Protein AF-A0A950X8B6-F1 (afdb_monomer_lite)

pLDDT: mean 75.13, std 20.41, range [23.38, 95.38]

Foldseek 3Di:
DVVPWDQQQDDPVQWDQDPVRDIDGHDSPCRPDPPPQDPPPDPPRLLQFALCVLVSHDDDQLRSLLSVLQRVLCVLQVDRFQDDPDSVSSSVCNQQNFGAQSCVRPVVADSQLSLLSLQSSARDSVLHDPHPVRSVVSNVCRVVPHDDPVPPCVVVVVLLVVLVVCVVVVNLVVSLVSLSVCSNSSDDDVSSVVSPVVSVVSVLVVLLVVLQVVLVVCVVVVVLVSSLVSLVVNCVSPVPPPVSVVVNVVSLVVVLVVLLVVLLVVLVVCVVVLVLPSSLVSLVVNCVSPVPPPSSVVSNVVSVVLLVVLVVLVVLLVVLQVVLVVCVVLLVLVSSLVSLVVSVVSCVVNVSSDDVVVVVVSVVVNVVSVVVVVVVVVLLVVLVVCLVVVVLVVNLVSLVVVCVVRVPPVSSVVSNVSSVVVVVVVLVVVVVVLVVVLVPDLDLVVSLVSLVVVCVVPVPDVVSVVSNVVSVVLVVVLVVLVVQLVVCVVVLVLVVNLVSLVVSCVSRVPPPCSVVSNVVSVVSVVVVVVVVVLVVLLVVLVVCVVVLVLVVSLVSLVVSCVSVPPDPSSVVSNVSSVVSVVLLVVLVVLQVVLVVCVVVVVLVSSLVSLVVSCVSPVPPPVSLVVNLVSLLVVLVVCVVVLNLVVSVVSLVVSVVSPVPDPSSVVSVVSSVVSVVVVLLVVLLVVLVVCVVVVNLVVSLVSLVVSCVVVPPDPSSVVVNVVSVVPPDPPDPDDDDDDDDDDDDDDDDDDDDDDDDDDDDDDDDDDDDDDDDDDDDDDDDDDDDDDDDYDDDDDDDDDDDDDDDDDDDDDDDDDDDDDDDDDDDDDDDDDDDDDDDDDDCDDDDDDDDDDDDDDDDDDDDDDDDDDDDDDDDDDDDDDDDDDDDDDDDDDDDDAQWDWAAAAEPVPPWWKDKQNHTDPDRTDTDRQVFFIWIWTDDQQWDTDTDGRHGGDNNHHYYYTAGFFEWEKEFECPCWWFKDKQNHTPDTRHRGIDGTDTHGLPQDKIWIWIADPVGTQAIWIWTRHRNDWIGTDQGPDAQKKKKKAIAQKIWIAHPAPFKWKDFVPGDTDTADSNTDIDGRVPPDQQAGWIWMGPPPDIDTDGDHYDRHIYMYMYGDDDPD

Secondary structure (DSSP, 8-state):
-TTS---S---GGGEEEPTTS-EEE---TTTT-S----TTS-TTGGGG--HHHHTTPPP-HHHHHHHHHHHHHHHHHSS-TT--SSHHHHHHHHHH--PPPHHHH-TTS-HHHHHHHHHHT-SSGGGS-SSHHHHHHHHHHHHTT---GGG-GGGTHHHHHHHHHHHTTT-HHHHHHHHHHHHHTT---HHHHHHHHHHHHHHHHHHHHHHHHHHHHHHHTT-HHHHHHHHHHHHHH-TT-HHHHHHHHHHHHHHHHHHHHHHHHHHHHHHHTT-HHHHHHHHHHHHHH-TT-HHHHHHHHHHHHHHHHHHHHHHHHHHHHHHHHHHHHTT-HHHHHHHHHHHHHHHHH-GGGS-HHHHHHHHHHHHHHHHHHHHHHHHHHHHHHHHHTT-HHHHHHHHHHHHHH-TT-HHHHHHHHHHHHHHHHHHHHHHHHHHHHHHH---HHHHHHHHHHHHHH-TT-HHHHHHHHHHHHHHHHHHHHHHHHHHHHHTT-HHHHHHHHHHHHHH-TTSTTHHHHHHHHHHHHHHHHHHHHHHHHHHHHHHHHHTT-HHHHHHHHHHHHHHSTT-HHHHHHHHHHHHHHHHHHHHHHHHHHHHHHHHTT-HHHHHHHHHHHHHH-TT-HHHHHHHHHHHHHHHHHHHTTT-HHHHHHHHHHHHTT-TT-HHHHHHHHHHHHHHHHHHHHHHHHHHHHHHHTT-HHHHHHHHHHHHHHSTT-HHHHHHHHHHHTTS--TT--------------------------------------------------------------------------------------------------------------S-------------------------------------------------PPP-EEEEEEEEESTTPEEEETTEEE--SEEEEETT--EEEEEE-TTB--EEEEEEPP-TT-EEEEPPBPPEEEEEEES-SEEEEEETTEEEEEEETTEEEEEEE---S-EEEEEEE-SSSEEEEEEEE--TTS--EEPPP-STTEEEEEEETTEEEEEESSSSEEEE-TTS--EEE-TT-EEEE-TTS-TTT-EEEEE-SS-EEEEE---SSS-EEEEEES----

Sequence (1117 aa):
HRHGLIHRDLKPSNIFVMEDDTAKIIDFGLVHSPDAHSITGYKGTWQYMAPEQTEGKEPTPESDIYAVGVVTYEGLTGRKPFARKTVEATIEAIRNYIPPSISEINPKVSQLLSKVIHKAMAKQSAHRYGSAKEFAETLQKACRNEPIERFEAAKILPRIERARKAFTRDDCAFASEILTEIEAEGNVDPEITLLRAQIEEAVKQKRIRQLFEAAQTRLEQDEIPLALDKLREILTLDPENAEALAMRKRFEEQRNKEQISQWMKLARQHVELHDFQEARQALKEVLNIRYDDSAAMQLLSEIDVQEKEAAKARADKEQLYGSALKAYQGGEISTALSKLEKILEVARRTPGATVPERDAVYQSFYNRVRSERDSIDNTYEDGRRFLNDKDFRKALEICNEMLARYPNIAQFQALKLKVEQAERQELSAYIAEVARSVDAEPDLDRRVNILEEACKRYPNEGQFQQSQRLAREQRDLVHSILAKARQYEEQTQFADAIGQWKILRNIHPQYLGIDYEIGQLEKRREQQSAEEKKARVVEQVDRSIENGAFAKAVELVQDALAEFPQDPELVVLERIARQGQERAREGDRLFEDARKARSEGRFDAATELLRDALKLDERNSGIRNALISLLVERAHSLLDAEDWRGSEPLAESAAQLDEHHPAVKRLRILIADAKRRDGITQCVADARQLQLSGNVRAALDRLGDGLSHYPGDTRLLQFQASLHNSLDPSKQQKQEAAVEPLVVRSQPNKGLRVEDAPHIDAAPSEGLTALFNRSACGGDSLVESRIAQSLVSAKPSEDNSEPPSIRDAKSSKSSDSPGFAVQIAGSAKTVKTAVRDPLRKALKKLRAEVLLQPRRTGVLLSGIALVVLLLAIGMSVTHRAPGNRQVETSSPAAFEANIPITVSPADATLTVNGIVRSERSLSLDLKKTYDVSVSRVGYEGLKRDGLAPDRNGWQFILNPEPLHLQVLTGERSGKILLDGQEIWNLQQGDLTAYALPADGNHHTLTARNQTGDLFRLDFQALPGMSPQVAPLATENLIVTTTLGDQASILSGSSPSYFNLPGQKAIEIARTGTALNLTGADPEQTMLVVSNGKHHHSIAVLHGNAPTLFVSLNANPN

Radius of gyration: 93.48 Å; chains: 1; bounding box: 227×106×236 Å

Structure (mmCIF, N/CA/C/O backbone):
data_AF-A0A950X8B6-F1
#
_entry.id   AF-A0A950X8B6-F1
#
loop_
_atom_site.group_PDB
_atom_site.id
_atom_site.type_symbol
_atom_site.label_atom_id
_atom_site.label_alt_id
_atom_site.label_comp_id
_atom_site.label_asym_id
_atom_site.label_entity_id
_atom_site.label_seq_id
_atom_site.pdbx_PDB_ins_code
_atom_site.Cartn_x
_atom_site.Cartn_y
_atom_site.Cartn_z
_atom_site.occupancy
_atom_site.B_iso_or_equiv
_atom_site.auth_seq_id
_atom_site.auth_comp_id
_atom_site.auth_asym_id
_atom_site.auth_atom_id
_atom_site.pdbx_PDB_model_num
ATOM 1 N N . HIS A 1 1 ? 21.532 -14.410 -93.796 1.00 87.81 1 HIS A N 1
ATOM 2 C CA . HIS A 1 1 ? 21.447 -13.162 -94.592 1.00 87.81 1 HIS A CA 1
ATOM 3 C C . HIS A 1 1 ? 21.300 -13.376 -96.096 1.00 87.81 1 HIS A C 1
ATOM 5 O O . HIS A 1 1 ? 20.234 -13.062 -96.592 1.00 87.81 1 HIS A O 1
ATOM 11 N N . ARG A 1 2 ? 22.288 -13.905 -96.852 1.00 87.94 2 ARG A N 1
ATOM 12 C CA . ARG A 1 2 ? 22.191 -13.978 -98.341 1.00 87.94 2 ARG A CA 1
ATOM 13 C C . ARG A 1 2 ? 20.936 -14.689 -98.884 1.00 87.94 2 ARG A C 1
ATOM 15 O O . ARG A 1 2 ? 20.447 -14.305 -99.934 1.00 87.94 2 ARG A O 1
ATOM 22 N N . HIS A 1 3 ? 20.408 -15.681 -98.165 1.00 86.06 3 HIS A N 1
ATOM 23 C CA . HIS A 1 3 ? 19.153 -16.375 -98.492 1.00 86.06 3 HIS A CA 1
ATOM 24 C C . HIS A 1 3 ? 17.903 -15.699 -97.878 1.00 86.06 3 HIS A C 1
ATOM 26 O O . HIS A 1 3 ? 16.954 -16.381 -97.516 1.00 86.06 3 HIS A O 1
ATOM 32 N N . GLY A 1 4 ? 17.929 -14.385 -97.631 1.00 83.25 4 GLY A N 1
ATOM 33 C CA . GLY A 1 4 ? 16.873 -13.626 -96.936 1.00 83.25 4 GLY A CA 1
ATOM 34 C C . GLY A 1 4 ? 16.805 -13.832 -95.412 1.00 83.25 4 GLY A C 1
ATOM 35 O O . GLY A 1 4 ? 16.427 -12.919 -94.689 1.00 83.25 4 GLY A O 1
ATOM 36 N N . LEU A 1 5 ? 17.217 -14.998 -94.904 1.00 84.62 5 LEU A N 1
ATOM 37 C CA . LEU A 1 5 ? 17.026 -15.385 -93.497 1.00 84.62 5 LEU A CA 1
ATOM 38 C C . LEU A 1 5 ? 17.881 -14.564 -92.505 1.00 84.62 5 LEU A C 1
ATOM 40 O O . LEU A 1 5 ? 19.064 -14.314 -92.768 1.00 84.62 5 LEU A O 1
ATOM 44 N N . ILE A 1 6 ? 17.301 -14.228 -91.347 1.00 84.88 6 ILE A N 1
ATOM 45 C CA . ILE A 1 6 ? 17.891 -13.501 -90.201 1.00 84.88 6 ILE A CA 1
ATOM 46 C C . ILE A 1 6 ? 17.659 -14.359 -88.948 1.00 84.88 6 ILE A C 1
ATOM 48 O O . ILE A 1 6 ? 16.561 -14.889 -88.790 1.00 84.88 6 ILE A O 1
ATOM 52 N N . HIS A 1 7 ? 18.667 -14.535 -88.090 1.00 87.06 7 HIS A N 1
ATOM 53 C CA . HIS A 1 7 ? 18.637 -15.497 -86.974 1.00 87.06 7 HIS A CA 1
ATOM 54 C C . HIS A 1 7 ? 17.829 -14.989 -85.767 1.00 87.06 7 HIS A C 1
ATOM 56 O O . HIS A 1 7 ? 17.048 -15.747 -85.195 1.00 87.06 7 HIS A O 1
ATOM 62 N N . ARG A 1 8 ? 17.923 -13.688 -85.457 1.00 84.75 8 ARG A N 1
ATOM 63 C CA . ARG A 1 8 ? 17.154 -12.947 -84.429 1.00 84.75 8 ARG A CA 1
ATOM 64 C C . ARG A 1 8 ? 17.504 -13.267 -82.965 1.00 84.75 8 ARG A C 1
ATOM 66 O O . ARG A 1 8 ? 17.266 -12.406 -82.118 1.00 84.75 8 ARG A O 1
ATOM 73 N N . ASP A 1 9 ? 18.078 -14.436 -82.668 1.00 85.00 9 ASP A N 1
ATOM 74 C CA . ASP A 1 9 ? 18.475 -14.887 -81.319 1.00 85.00 9 ASP A CA 1
ATOM 75 C C . ASP A 1 9 ? 19.862 -15.570 -81.339 1.00 85.00 9 ASP A C 1
ATOM 77 O O . ASP A 1 9 ? 20.021 -16.773 -81.095 1.00 85.00 9 ASP A O 1
ATOM 81 N N . LEU A 1 10 ? 20.892 -14.779 -81.661 1.00 88.94 10 LEU A N 1
ATOM 82 C CA . LEU A 1 10 ? 22.294 -15.190 -81.561 1.00 88.94 10 LEU A CA 1
ATOM 83 C C . LEU A 1 10 ? 22.828 -14.917 -80.150 1.00 88.94 10 LEU A C 1
ATOM 85 O O . LEU A 1 10 ? 22.855 -13.784 -79.675 1.00 88.94 10 LEU A O 1
ATOM 89 N N . LYS A 1 11 ? 23.275 -15.981 -79.484 1.00 88.81 11 LYS A N 1
ATOM 90 C CA . LYS A 1 11 ? 23.766 -15.994 -78.098 1.00 88.81 11 LYS A CA 1
ATOM 91 C C . LYS A 1 11 ? 24.694 -17.200 -77.890 1.00 88.81 11 LYS A C 1
ATOM 93 O O . LYS A 1 11 ? 24.647 -18.120 -78.709 1.00 88.81 11 LYS A O 1
ATOM 98 N N . PRO A 1 12 ? 25.492 -17.271 -76.807 1.00 90.38 12 PRO A N 1
ATOM 99 C CA . PRO A 1 12 ? 26.496 -18.327 -76.645 1.00 90.38 12 PRO A CA 1
ATOM 100 C C . PRO A 1 12 ? 25.924 -19.754 -76.637 1.00 90.38 12 PRO A C 1
ATOM 102 O O . PRO A 1 12 ? 26.554 -20.657 -77.170 1.00 90.38 12 PRO A O 1
ATOM 105 N N . SER A 1 13 ? 24.704 -19.971 -76.124 1.00 87.94 13 SER A N 1
ATOM 106 C CA . SER A 1 13 ? 24.044 -21.292 -76.161 1.00 87.94 13 SER A CA 1
ATOM 107 C C . SER A 1 13 ? 23.678 -21.774 -77.570 1.00 87.94 13 SER A C 1
ATOM 109 O O . SER A 1 13 ? 23.413 -22.957 -77.756 1.00 87.94 13 SER A O 1
ATOM 111 N N . ASN A 1 14 ? 23.643 -20.863 -78.546 1.00 90.06 14 ASN A N 1
ATOM 112 C CA . ASN A 1 14 ? 23.231 -21.129 -79.923 1.00 90.06 14 ASN A CA 1
ATOM 113 C C . ASN A 1 14 ? 24.450 -21.231 -80.866 1.00 90.06 14 ASN A C 1
ATOM 115 O O . ASN A 1 14 ? 24.298 -21.239 -82.088 1.00 90.06 14 ASN A O 1
ATOM 119 N N . ILE A 1 15 ? 25.665 -21.307 -80.305 1.00 91.38 15 ILE A N 1
ATOM 120 C CA . ILE A 1 15 ? 26.932 -21.450 -81.027 1.00 91.38 15 ILE A CA 1
ATOM 121 C C . ILE A 1 15 ? 27.705 -22.613 -80.400 1.00 91.38 15 ILE A C 1
ATOM 123 O O . ILE A 1 15 ? 28.206 -22.510 -79.285 1.00 91.38 15 ILE A O 1
ATOM 127 N N . PHE A 1 16 ? 27.806 -23.730 -81.116 1.00 90.88 16 PHE A N 1
ATOM 128 C CA . PHE A 1 16 ? 28.593 -24.884 -80.687 1.00 90.88 16 PHE A CA 1
ATOM 129 C C . PHE A 1 16 ? 30.024 -24.753 -81.207 1.00 90.88 16 PHE A C 1
ATOM 131 O O . PHE A 1 16 ? 30.225 -24.549 -82.404 1.00 90.88 16 PHE A O 1
ATOM 138 N N . VAL A 1 17 ? 31.009 -24.896 -80.320 1.00 90.75 17 VAL A N 1
ATOM 139 C CA . VAL A 1 17 ? 32.417 -25.088 -80.695 1.00 90.75 17 VAL A CA 1
ATOM 140 C C . VAL A 1 17 ? 32.670 -26.589 -80.780 1.00 90.75 17 VAL A C 1
ATOM 142 O O . VAL A 1 17 ? 32.332 -27.331 -79.859 1.00 90.75 17 VAL A O 1
ATOM 145 N N . MET A 1 18 ? 33.200 -27.031 -81.913 1.00 92.38 18 MET A N 1
ATOM 146 C CA . MET A 1 18 ? 33.511 -28.430 -82.199 1.00 92.38 18 MET A CA 1
ATOM 147 C C . MET A 1 18 ? 34.938 -28.791 -81.750 1.00 92.38 18 MET A C 1
ATOM 149 O O . MET A 1 18 ? 35.744 -27.913 -81.464 1.00 92.38 18 MET A O 1
ATOM 153 N N . GLU A 1 19 ? 35.278 -30.083 -81.758 1.00 90.38 19 GLU A N 1
ATOM 154 C CA . GLU A 1 19 ? 36.629 -30.586 -81.427 1.00 90.38 19 GLU A CA 1
ATOM 155 C C . GLU A 1 19 ? 37.735 -30.111 -82.398 1.00 90.38 19 GLU A C 1
ATOM 157 O O . GLU A 1 19 ? 38.916 -30.218 -82.080 1.00 90.38 19 GLU A O 1
ATOM 162 N N . ASP A 1 20 ? 37.365 -29.577 -83.568 1.00 90.50 20 ASP A N 1
ATOM 163 C CA . ASP A 1 20 ? 38.257 -28.971 -84.570 1.00 90.50 20 ASP A CA 1
ATOM 164 C C . ASP A 1 20 ? 38.306 -27.427 -84.486 1.00 90.50 20 ASP A C 1
ATOM 166 O O . ASP A 1 20 ? 38.641 -26.760 -85.465 1.00 90.50 20 ASP A O 1
ATOM 170 N N . ASP A 1 21 ? 37.904 -26.858 -83.341 1.00 85.88 21 ASP A N 1
ATOM 171 C CA . ASP A 1 21 ? 37.688 -25.424 -83.087 1.00 85.88 21 ASP A CA 1
ATOM 172 C C . ASP A 1 21 ? 36.679 -24.735 -84.043 1.00 85.88 21 ASP A C 1
ATOM 174 O O . ASP A 1 21 ? 36.490 -23.514 -83.987 1.00 85.88 21 ASP A O 1
ATOM 178 N N . THR A 1 22 ? 35.959 -25.472 -84.907 1.00 89.25 22 THR A N 1
ATOM 179 C CA . THR A 1 22 ? 34.958 -24.851 -85.792 1.00 89.25 22 THR A CA 1
ATOM 180 C C . THR A 1 22 ? 33.700 -24.452 -85.023 1.00 89.25 22 THR A C 1
ATOM 182 O O . THR A 1 22 ? 33.089 -25.252 -84.314 1.00 89.25 22 THR A O 1
ATOM 185 N N . ALA A 1 23 ? 33.256 -23.207 -85.208 1.00 89.81 23 ALA A N 1
ATOM 186 C CA . ALA A 1 23 ? 31.999 -22.717 -84.653 1.00 89.81 23 ALA A CA 1
ATOM 187 C C . ALA A 1 23 ? 30.814 -23.051 -85.579 1.00 89.81 23 ALA A C 1
ATOM 189 O O . ALA A 1 23 ? 30.802 -22.669 -86.753 1.00 89.81 23 ALA A O 1
ATOM 190 N N . LYS A 1 24 ? 29.787 -23.725 -85.049 1.00 90.44 24 LYS A N 1
ATOM 191 C CA . LYS A 1 24 ? 28.525 -24.023 -85.744 1.00 90.44 24 LYS A CA 1
ATOM 192 C C . LYS A 1 24 ? 27.361 -23.304 -85.060 1.00 90.44 24 LYS A C 1
ATOM 194 O O . LYS A 1 24 ? 27.104 -23.510 -83.878 1.00 90.44 24 LYS A O 1
ATOM 199 N N . ILE A 1 25 ? 26.646 -22.470 -85.814 1.00 90.56 25 ILE A N 1
ATOM 200 C CA . ILE A 1 25 ? 25.430 -21.789 -85.343 1.00 90.56 25 ILE A CA 1
ATOM 201 C C . ILE A 1 25 ? 24.250 -22.765 -85.425 1.00 90.56 25 ILE A C 1
ATOM 203 O O . ILE A 1 25 ? 24.055 -23.410 -86.457 1.00 90.56 25 ILE A O 1
ATOM 207 N N . ILE A 1 26 ? 23.463 -22.844 -84.354 1.00 85.06 26 ILE A N 1
ATOM 208 C CA . ILE A 1 26 ? 22.276 -23.700 -84.230 1.00 85.06 26 ILE A CA 1
ATOM 209 C C . ILE A 1 26 ? 21.023 -22.875 -83.884 1.00 85.06 26 ILE A C 1
ATOM 211 O O . ILE A 1 26 ? 21.098 -21.660 -83.714 1.00 85.06 26 ILE A O 1
ATOM 215 N N . ASP A 1 27 ? 19.873 -23.549 -83.808 1.00 78.88 27 ASP A N 1
ATOM 216 C CA . ASP A 1 27 ? 18.554 -22.987 -83.474 1.00 78.88 27 ASP A CA 1
ATOM 217 C C . ASP A 1 27 ? 18.125 -21.769 -84.316 1.00 78.88 27 ASP A C 1
ATOM 219 O O . ASP A 1 27 ? 18.031 -20.635 -83.857 1.00 78.88 27 ASP A O 1
ATOM 223 N N . PHE A 1 28 ? 17.796 -22.035 -85.580 1.00 76.44 28 PHE A N 1
ATOM 224 C CA . PHE A 1 28 ? 17.127 -21.083 -86.473 1.00 76.44 28 PHE A CA 1
ATOM 225 C C . PHE A 1 28 ? 15.595 -21.012 -86.231 1.00 76.44 28 PHE A C 1
ATOM 227 O O . PHE A 1 28 ? 14.844 -20.630 -87.132 1.00 76.44 28 PHE A O 1
ATOM 234 N N . GLY A 1 29 ? 15.095 -21.394 -85.046 1.00 61.25 29 GLY A N 1
ATOM 235 C CA . GLY A 1 29 ? 13.660 -21.552 -84.771 1.00 61.25 29 GLY A CA 1
ATOM 236 C C . GLY A 1 29 ? 12.817 -20.278 -84.934 1.00 61.25 29 GLY A C 1
ATOM 237 O O . GLY A 1 29 ? 11.639 -20.356 -85.276 1.00 61.25 29 GLY A O 1
ATOM 238 N N . LEU A 1 30 ? 13.416 -19.095 -84.764 1.00 61.50 30 LEU A N 1
ATOM 239 C CA . LEU A 1 30 ? 12.721 -17.801 -84.844 1.00 61.50 30 LEU A CA 1
ATOM 240 C C . LEU A 1 30 ? 12.688 -17.176 -86.251 1.00 61.50 30 LEU A C 1
ATOM 242 O O . LEU A 1 30 ? 12.050 -16.137 -86.437 1.00 61.50 30 LEU A O 1
ATOM 246 N N . VAL A 1 31 ? 13.318 -17.801 -87.253 1.00 58.09 31 VAL A N 1
ATOM 247 C CA . VAL A 1 31 ? 13.440 -17.261 -88.625 1.00 58.09 31 VAL A CA 1
ATOM 248 C C . VAL A 1 31 ? 12.084 -17.066 -89.320 1.00 58.09 31 VAL A C 1
ATOM 250 O O . VAL A 1 31 ? 11.928 -16.122 -90.089 1.00 58.09 31 VAL A O 1
ATOM 253 N N . HIS A 1 32 ? 11.109 -17.945 -89.063 1.00 45.25 32 HIS A N 1
ATOM 254 C CA . HIS A 1 32 ? 9.847 -18.018 -89.821 1.00 45.25 32 HIS A CA 1
ATOM 255 C C . HIS A 1 32 ? 8.611 -17.481 -89.076 1.00 45.25 32 HIS A C 1
ATOM 257 O O . HIS A 1 32 ? 7.508 -17.555 -89.610 1.00 45.25 32 HIS A O 1
ATOM 263 N N . SER A 1 33 ? 8.762 -16.948 -87.858 1.00 48.41 33 SER A N 1
ATOM 264 C CA . SER A 1 33 ? 7.624 -16.430 -87.083 1.00 48.41 33 SER A CA 1
ATOM 265 C C . SER A 1 33 ? 7.386 -14.935 -87.362 1.00 48.41 33 SER A C 1
ATOM 267 O O . SER A 1 33 ? 8.323 -14.151 -87.166 1.00 48.41 33 SER A O 1
ATOM 269 N N . PRO A 1 34 ? 6.187 -14.511 -87.811 1.00 46.41 34 PRO A N 1
ATOM 270 C CA . PRO A 1 34 ? 5.855 -13.095 -87.975 1.00 46.41 34 PRO A CA 1
ATOM 271 C C . PRO A 1 34 ? 5.455 -12.423 -86.647 1.00 46.41 34 PRO A C 1
ATOM 273 O O . PRO A 1 34 ? 5.842 -11.287 -86.404 1.00 46.41 34 PRO A O 1
ATOM 276 N N . ASP A 1 35 ? 4.767 -13.128 -85.743 1.00 47.84 35 ASP A N 1
ATOM 277 C CA . ASP A 1 35 ? 4.121 -12.543 -84.552 1.00 47.84 35 ASP A CA 1
ATOM 278 C C . ASP A 1 35 ? 5.024 -12.449 -83.299 1.00 47.84 35 ASP A C 1
ATOM 280 O O . ASP A 1 35 ? 4.551 -12.432 -82.161 1.00 47.84 35 ASP A O 1
ATOM 284 N N . ALA A 1 36 ? 6.348 -12.385 -83.465 1.00 48.16 36 ALA A N 1
ATOM 285 C CA . ALA A 1 36 ? 7.327 -12.480 -82.368 1.00 48.16 36 ALA A CA 1
ATOM 286 C C . ALA A 1 36 ? 7.461 -11.212 -81.479 1.00 48.16 36 ALA A C 1
ATOM 288 O O . ALA A 1 36 ? 8.486 -11.009 -80.829 1.00 48.16 36 ALA A O 1
ATOM 289 N N . HIS A 1 37 ? 6.442 -10.348 -81.422 1.00 47.81 37 HIS A N 1
ATOM 290 C CA . HIS A 1 37 ? 6.496 -9.037 -80.754 1.00 47.81 37 HIS A CA 1
ATOM 291 C C . HIS A 1 37 ? 6.325 -9.069 -79.215 1.00 47.81 37 HIS A C 1
ATOM 293 O O . HIS A 1 37 ? 6.408 -8.026 -78.562 1.00 47.81 37 HIS A O 1
ATOM 299 N N . SER A 1 38 ? 6.084 -10.228 -78.590 1.00 47.94 38 SER A N 1
ATOM 300 C CA . SER A 1 38 ? 5.832 -10.309 -77.142 1.00 47.94 38 SER A CA 1
ATOM 301 C C . SER A 1 38 ? 7.116 -10.244 -76.295 1.00 47.94 38 SER A C 1
ATOM 303 O O . SER A 1 38 ? 7.723 -11.269 -75.968 1.00 47.94 38 SER A O 1
ATOM 305 N N . ILE A 1 39 ? 7.469 -9.041 -75.829 1.00 52.75 39 ILE A N 1
ATOM 306 C CA . ILE A 1 39 ? 8.577 -8.787 -74.877 1.00 52.75 39 ILE A CA 1
ATOM 307 C C . ILE A 1 39 ? 8.359 -9.497 -73.510 1.00 52.75 39 ILE A C 1
ATOM 309 O O . ILE A 1 39 ? 9.255 -9.594 -72.680 1.00 52.75 39 ILE A O 1
ATOM 313 N N . THR A 1 40 ? 7.189 -10.081 -73.258 1.00 45.47 40 THR A N 1
ATOM 314 C CA . THR A 1 40 ? 6.858 -10.779 -72.004 1.00 45.47 40 THR A CA 1
ATOM 315 C C . THR A 1 40 ? 7.343 -12.236 -71.911 1.00 45.47 40 THR A C 1
ATOM 317 O O . THR A 1 40 ? 7.294 -12.804 -70.821 1.00 45.47 40 THR A O 1
ATOM 320 N N . GLY A 1 41 ? 7.807 -12.860 -73.004 1.00 45.78 41 GLY A N 1
ATOM 321 C CA . GLY A 1 41 ? 8.092 -14.309 -73.041 1.00 45.78 41 GLY A CA 1
ATOM 322 C C . GLY A 1 41 ? 9.540 -14.750 -72.759 1.00 45.78 41 GLY A C 1
ATOM 323 O O . GLY A 1 41 ? 9.768 -15.797 -72.152 1.00 45.78 41 GLY A O 1
ATOM 324 N N . TYR A 1 42 ? 10.544 -13.983 -73.195 1.00 54.00 42 TYR A N 1
ATOM 325 C CA . TYR A 1 42 ? 11.913 -14.497 -73.377 1.00 54.00 42 TYR A CA 1
ATOM 326 C C . TYR A 1 42 ? 12.813 -14.380 -72.131 1.00 54.00 42 TYR A C 1
ATOM 328 O O . TYR A 1 42 ? 13.729 -13.558 -72.080 1.00 54.00 42 TYR A O 1
ATOM 336 N N . LYS A 1 43 ? 12.616 -15.237 -71.118 1.00 48.12 43 LYS A N 1
ATOM 337 C CA . LYS A 1 43 ? 13.539 -15.335 -69.964 1.00 48.12 43 LYS A CA 1
ATOM 338 C C . LYS A 1 43 ? 14.986 -15.634 -70.408 1.00 48.12 43 LYS A C 1
ATOM 340 O O . LYS A 1 43 ? 15.344 -16.780 -70.647 1.00 48.12 43 LYS A O 1
ATOM 345 N N . GLY A 1 44 ? 15.829 -14.598 -70.439 1.00 56.44 44 GLY A N 1
ATOM 346 C CA . GLY A 1 44 ? 17.290 -14.694 -70.578 1.00 56.44 44 GLY A CA 1
ATOM 347 C C . GLY A 1 44 ? 17.880 -14.132 -71.877 1.00 56.44 44 GLY A C 1
ATOM 348 O O . GLY A 1 44 ? 19.013 -13.657 -71.845 1.00 56.44 44 GLY A O 1
ATOM 349 N N . THR A 1 45 ? 17.132 -14.103 -72.988 1.00 64.81 45 THR A N 1
ATOM 350 C CA . THR A 1 45 ? 17.668 -13.676 -74.303 1.00 64.81 45 THR A CA 1
ATOM 351 C C . THR A 1 45 ? 18.037 -12.185 -74.361 1.00 64.81 45 THR A C 1
ATOM 353 O O . THR A 1 45 ? 18.970 -11.827 -75.076 1.00 64.81 45 THR A O 1
ATOM 356 N N . TRP A 1 46 ? 17.371 -11.321 -73.577 1.00 79.62 46 TRP A N 1
ATOM 357 C CA . TRP A 1 46 ? 17.504 -9.850 -73.627 1.00 79.62 46 TRP A CA 1
ATOM 358 C C . TRP A 1 46 ? 18.942 -9.340 -73.752 1.00 79.62 46 TRP A C 1
ATOM 360 O O . TRP A 1 46 ? 19.193 -8.409 -74.501 1.00 79.62 46 TRP A O 1
ATOM 370 N N . GLN A 1 47 ? 19.884 -9.968 -73.044 1.00 85.19 47 GLN A N 1
ATOM 371 C CA . GLN A 1 47 ? 21.276 -9.523 -72.903 1.00 85.19 47 GLN A CA 1
ATOM 372 C C . GLN A 1 47 ? 22.066 -9.459 -74.225 1.00 85.19 47 GLN A C 1
ATOM 374 O O . GLN A 1 47 ? 23.109 -8.809 -74.245 1.00 85.19 47 GLN A O 1
ATOM 379 N N . TYR A 1 48 ? 21.573 -10.095 -75.296 1.00 89.94 48 TYR A N 1
ATOM 380 C CA . TYR A 1 48 ? 22.184 -10.117 -76.634 1.00 89.94 48 TYR A CA 1
ATOM 381 C C . TYR A 1 48 ? 21.341 -9.402 -77.705 1.00 89.94 48 TYR A C 1
ATOM 383 O O . TYR A 1 48 ? 21.789 -9.275 -78.842 1.00 89.94 48 TYR A O 1
ATOM 391 N N . MET A 1 49 ? 20.135 -8.934 -77.361 1.00 89.44 49 MET A N 1
ATOM 392 C CA . MET A 1 49 ? 19.245 -8.258 -78.307 1.00 89.44 49 MET A CA 1
ATOM 393 C C . MET A 1 49 ? 19.782 -6.883 -78.702 1.00 89.44 49 MET A C 1
ATOM 395 O O . MET A 1 49 ? 20.257 -6.123 -77.858 1.00 89.44 49 MET A O 1
ATOM 399 N N . ALA A 1 50 ? 19.633 -6.536 -79.978 1.00 90.56 50 ALA A N 1
ATOM 400 C CA . ALA A 1 50 ? 19.937 -5.203 -80.474 1.00 90.56 50 ALA A CA 1
ATOM 401 C C . ALA A 1 50 ? 18.906 -4.160 -79.980 1.00 90.56 50 ALA A C 1
ATOM 403 O O . ALA A 1 50 ? 17.744 -4.517 -79.751 1.00 90.56 50 ALA A O 1
ATOM 404 N N . PRO A 1 51 ? 19.278 -2.871 -79.832 1.00 91.12 51 PRO A N 1
ATOM 405 C CA . PRO A 1 51 ? 18.392 -1.819 -79.327 1.00 91.12 51 PRO A CA 1
ATOM 406 C C . PRO A 1 51 ? 17.040 -1.764 -80.036 1.00 91.12 51 PRO A C 1
ATOM 408 O O . PRO A 1 51 ? 16.007 -1.733 -79.369 1.00 91.12 51 PRO A O 1
ATOM 411 N N . GLU A 1 52 ? 17.031 -1.874 -81.365 1.00 88.56 52 GLU A N 1
ATOM 412 C CA . GLU A 1 52 ? 15.819 -1.879 -82.182 1.00 88.56 52 GLU A CA 1
ATOM 413 C C . GLU A 1 5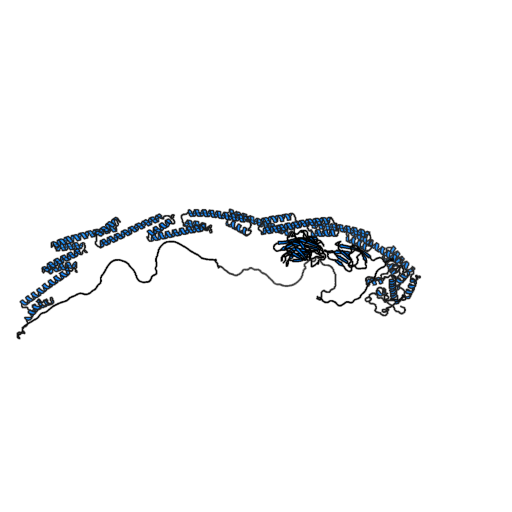2 ? 14.872 -3.048 -81.849 1.00 88.56 52 GLU A C 1
ATOM 415 O O . GLU A 1 52 ? 13.656 -2.857 -81.823 1.00 88.56 52 GLU A O 1
ATOM 420 N N . GLN A 1 53 ? 15.404 -4.220 -81.477 1.00 86.12 53 GLN A N 1
ATOM 421 C CA . GLN A 1 53 ? 14.601 -5.357 -81.012 1.00 86.12 53 GLN A CA 1
ATOM 422 C C . GLN A 1 53 ? 13.976 -5.060 -79.640 1.00 86.12 53 GLN A C 1
ATOM 424 O O . GLN A 1 53 ? 12.813 -5.386 -79.406 1.00 86.12 53 GLN A O 1
ATOM 429 N N . THR A 1 54 ? 14.701 -4.376 -78.742 1.00 85.69 54 THR A N 1
ATOM 430 C CA . THR A 1 54 ? 14.141 -3.926 -77.449 1.00 85.69 54 THR A CA 1
ATOM 431 C C . THR A 1 54 ? 13.080 -2.834 -77.602 1.00 85.69 54 THR A C 1
ATOM 433 O O . THR A 1 54 ? 12.302 -2.596 -76.681 1.00 85.69 54 THR A O 1
ATOM 436 N N . GLU A 1 55 ? 13.059 -2.138 -78.738 1.00 84.25 55 GLU A N 1
ATOM 437 C CA . GLU A 1 55 ? 12.062 -1.128 -79.112 1.00 84.25 55 GLU A CA 1
ATOM 438 C C . GLU A 1 55 ? 10.873 -1.733 -79.882 1.00 84.25 55 GLU A C 1
ATOM 440 O O . GLU A 1 55 ? 9.943 -1.010 -80.232 1.00 84.25 55 GLU A O 1
ATOM 445 N N . GLY A 1 56 ? 10.883 -3.047 -80.140 1.00 79.00 56 GLY A N 1
ATOM 446 C CA . GLY A 1 56 ? 9.824 -3.760 -80.862 1.00 79.00 56 GLY A CA 1
ATOM 447 C C . GLY A 1 56 ? 9.854 -3.598 -82.387 1.00 79.00 56 GLY A C 1
ATOM 448 O O . GLY A 1 56 ? 8.914 -4.035 -83.051 1.00 79.00 56 GLY A O 1
ATOM 449 N N . LYS A 1 57 ? 10.910 -2.991 -82.947 1.00 84.44 57 LYS A N 1
ATOM 450 C CA . LYS A 1 57 ? 11.126 -2.870 -84.398 1.00 84.44 57 LYS A CA 1
ATOM 451 C C . LYS A 1 57 ? 11.534 -4.224 -84.991 1.00 84.44 57 LYS A C 1
ATOM 453 O O . LYS A 1 57 ? 12.053 -5.092 -84.287 1.00 84.44 57 LYS A O 1
ATOM 458 N N . GLU A 1 58 ? 11.326 -4.399 -86.295 1.00 81.50 58 GLU A N 1
ATOM 459 C CA . GLU A 1 58 ? 11.725 -5.629 -86.988 1.00 81.50 58 GLU A CA 1
ATOM 460 C C . GLU A 1 58 ? 13.254 -5.845 -86.930 1.00 81.50 58 GLU A C 1
ATOM 462 O O . GLU A 1 58 ? 14.006 -4.912 -87.228 1.00 81.50 58 GLU A O 1
ATOM 467 N N . PRO A 1 59 ? 13.742 -7.053 -86.579 1.00 84.25 59 PRO A N 1
ATOM 468 C CA . PRO A 1 59 ? 15.171 -7.354 -86.607 1.00 84.25 59 PRO A CA 1
ATOM 469 C C . PRO A 1 59 ? 15.702 -7.410 -88.044 1.00 84.25 59 PRO A C 1
ATOM 471 O O . PRO A 1 59 ? 15.121 -8.081 -88.899 1.00 84.25 59 PRO A O 1
ATOM 474 N N . THR A 1 60 ? 16.848 -6.779 -88.287 1.00 88.56 60 THR A N 1
ATOM 475 C CA . THR A 1 60 ? 17.525 -6.730 -89.593 1.00 88.56 60 THR A CA 1
ATOM 476 C C . THR A 1 60 ? 18.813 -7.582 -89.572 1.00 88.56 60 THR A C 1
ATOM 478 O O . THR A 1 60 ? 19.204 -8.082 -88.511 1.00 88.56 60 THR A O 1
ATOM 481 N N . PRO A 1 61 ? 19.529 -7.783 -90.700 1.00 90.94 61 PRO A N 1
ATOM 482 C CA . PRO A 1 61 ? 20.850 -8.426 -90.684 1.00 90.94 61 PRO A CA 1
ATOM 483 C C . PRO A 1 61 ? 21.849 -7.748 -89.728 1.00 90.94 61 PRO A C 1
ATOM 485 O O . PRO A 1 61 ? 22.713 -8.409 -89.155 1.00 90.94 61 PRO A O 1
ATOM 488 N N . GLU A 1 62 ? 21.704 -6.441 -89.513 1.00 93.50 62 GLU A N 1
ATOM 489 C CA . GLU A 1 62 ? 22.496 -5.635 -88.583 1.00 93.50 62 GLU A CA 1
ATOM 490 C C . GLU A 1 62 ? 22.164 -5.920 -87.106 1.00 93.50 62 GLU A C 1
ATOM 492 O O . GLU A 1 62 ? 22.999 -5.648 -86.238 1.00 93.50 62 GLU A O 1
ATOM 497 N N . SER A 1 63 ? 20.992 -6.489 -86.799 1.00 91.62 63 SER A N 1
ATOM 498 C CA . SER A 1 63 ? 20.644 -6.983 -85.456 1.00 91.62 63 SER A CA 1
ATOM 499 C C . SER A 1 63 ? 21.415 -8.267 -85.121 1.00 91.62 63 SER A C 1
ATOM 501 O O . SER A 1 63 ? 21.987 -8.376 -84.038 1.00 91.62 63 SER A O 1
ATOM 503 N N . ASP A 1 64 ? 21.537 -9.198 -86.078 1.00 91.88 64 ASP A N 1
ATOM 504 C CA . ASP A 1 64 ? 22.394 -10.386 -85.924 1.00 91.88 64 ASP A CA 1
ATOM 505 C C . ASP A 1 64 ? 23.874 -9.983 -85.743 1.00 91.88 64 ASP A C 1
ATOM 507 O O . ASP A 1 64 ? 24.579 -10.550 -84.909 1.00 91.88 64 ASP A O 1
ATOM 511 N N . ILE A 1 65 ? 24.353 -8.979 -86.492 1.00 95.38 65 ILE A N 1
ATOM 512 C CA . ILE A 1 65 ? 25.726 -8.449 -86.367 1.00 95.38 65 ILE A CA 1
ATOM 513 C C . ILE A 1 65 ? 25.967 -7.855 -84.972 1.00 95.38 65 ILE A C 1
ATOM 515 O O . ILE A 1 65 ? 27.021 -8.103 -84.384 1.00 95.38 65 ILE A O 1
ATOM 519 N N . TYR A 1 66 ? 24.995 -7.122 -84.420 1.00 94.50 66 TYR A N 1
ATOM 520 C CA . TYR A 1 66 ? 25.061 -6.608 -83.049 1.00 94.50 66 TYR A CA 1
ATOM 521 C C . TYR A 1 66 ? 25.176 -7.742 -82.028 1.00 94.50 66 TYR A C 1
ATOM 523 O O . TYR A 1 66 ? 26.066 -7.711 -81.179 1.00 94.50 66 TYR A O 1
ATOM 531 N N . ALA A 1 67 ? 24.330 -8.768 -82.142 1.00 93.50 67 ALA A N 1
ATOM 532 C CA . ALA A 1 67 ? 24.326 -9.909 -81.233 1.00 93.50 67 ALA A CA 1
ATOM 533 C C . ALA A 1 67 ? 25.666 -10.676 -81.257 1.00 93.50 67 ALA A C 1
ATOM 535 O O . ALA A 1 67 ? 26.227 -10.973 -80.200 1.00 93.50 67 ALA A O 1
ATOM 536 N N . VAL A 1 68 ? 26.257 -10.900 -82.441 1.00 94.19 68 VAL A N 1
ATOM 537 C CA . VAL A 1 68 ? 27.623 -11.455 -82.561 1.00 94.19 68 VAL A CA 1
ATOM 538 C C . VAL A 1 68 ? 28.667 -10.514 -81.949 1.00 94.19 68 VAL A C 1
ATOM 540 O O . VAL A 1 68 ? 29.595 -10.984 -81.289 1.00 94.19 68 VAL A O 1
ATOM 543 N N . GLY A 1 69 ? 28.512 -9.196 -82.101 1.00 94.44 69 GLY A N 1
ATOM 544 C CA . GLY A 1 69 ? 29.336 -8.196 -81.417 1.00 94.44 69 GLY A CA 1
ATOM 545 C C . GLY A 1 69 ? 29.310 -8.364 -79.894 1.00 94.44 69 GLY A C 1
ATOM 546 O O . GLY A 1 69 ? 30.368 -8.479 -79.279 1.00 94.44 69 GLY A O 1
ATOM 547 N N . VAL A 1 70 ? 28.120 -8.488 -79.295 1.00 94.81 70 VAL A N 1
ATOM 548 C CA . VAL A 1 70 ? 27.944 -8.712 -77.848 1.00 94.81 70 VAL A CA 1
ATOM 549 C C . VAL A 1 70 ? 28.560 -10.036 -77.389 1.00 94.81 70 VAL A C 1
ATOM 551 O O . VAL A 1 70 ? 29.252 -10.058 -76.372 1.00 94.81 70 VAL A O 1
ATOM 554 N N . VAL A 1 71 ? 28.370 -11.127 -78.140 1.00 93.94 71 VAL A N 1
ATOM 555 C CA . VAL A 1 71 ? 29.004 -12.426 -77.841 1.00 93.94 71 VAL A CA 1
ATOM 556 C C . VAL A 1 71 ? 30.533 -12.327 -77.908 1.00 93.94 71 VAL A C 1
ATOM 558 O O . VAL A 1 71 ? 31.224 -12.851 -77.037 1.00 93.94 71 VAL A O 1
ATOM 561 N N . THR A 1 72 ? 31.074 -11.608 -78.895 1.00 93.44 72 THR A N 1
ATOM 562 C CA . THR A 1 72 ? 32.528 -11.408 -79.037 1.00 93.44 72 THR A CA 1
ATOM 563 C C . THR A 1 72 ? 33.083 -10.534 -77.907 1.00 93.44 72 THR A C 1
ATOM 565 O O . THR A 1 72 ? 34.152 -10.822 -77.370 1.00 93.44 72 THR A O 1
ATOM 568 N N . TYR A 1 73 ? 32.341 -9.502 -77.488 1.00 94.25 73 TYR A N 1
ATOM 569 C CA . TYR A 1 73 ? 32.676 -8.680 -76.323 1.00 94.25 73 TYR A CA 1
ATOM 570 C C . TYR A 1 73 ? 32.721 -9.522 -75.044 1.00 94.25 73 TYR A C 1
ATOM 572 O O . TYR A 1 73 ? 33.695 -9.446 -74.293 1.00 94.25 73 TYR A O 1
ATOM 580 N N . GLU A 1 74 ? 31.698 -10.348 -74.799 1.00 94.62 74 GLU A N 1
ATOM 581 C CA . GLU A 1 74 ? 31.652 -11.242 -73.638 1.00 94.62 74 GLU A CA 1
ATOM 582 C C . GLU A 1 74 ? 32.830 -12.226 -73.650 1.00 94.62 74 GLU A C 1
ATOM 584 O O . GLU A 1 74 ? 33.531 -12.337 -72.646 1.00 94.62 74 GLU A O 1
ATOM 589 N N . GLY A 1 75 ? 33.115 -12.862 -74.792 1.00 92.56 75 GLY A N 1
ATOM 590 C CA . GLY A 1 75 ? 34.235 -13.796 -74.938 1.00 92.56 75 GLY A CA 1
ATOM 591 C C . GLY A 1 75 ? 35.615 -13.169 -74.699 1.00 92.56 75 GLY A C 1
ATOM 592 O O . GLY A 1 75 ? 36.473 -13.797 -74.083 1.00 92.56 75 GLY A O 1
ATOM 593 N N . LEU A 1 76 ? 35.837 -11.920 -75.129 1.00 93.25 76 LEU A N 1
ATOM 594 C CA . LEU A 1 76 ? 37.127 -11.231 -74.958 1.00 93.25 76 LEU A CA 1
ATOM 595 C C . LEU A 1 76 ? 37.309 -10.537 -73.597 1.00 93.25 76 LEU A C 1
ATOM 597 O O . LEU A 1 76 ? 38.444 -10.229 -73.228 1.00 93.25 76 LEU A O 1
ATOM 601 N N . THR A 1 77 ? 36.229 -10.272 -72.855 1.00 93.12 77 THR A N 1
ATOM 602 C CA . THR A 1 77 ? 36.280 -9.557 -71.560 1.00 93.12 77 THR A CA 1
ATOM 603 C C . THR A 1 77 ? 35.900 -10.412 -70.351 1.00 93.12 77 THR A C 1
ATOM 605 O O . THR A 1 77 ? 36.157 -10.002 -69.218 1.00 93.12 77 THR A O 1
ATOM 608 N N . GLY A 1 78 ? 35.246 -11.558 -70.562 1.00 91.44 78 GLY A N 1
ATOM 609 C CA . GLY A 1 78 ? 34.576 -12.326 -69.509 1.00 91.44 78 GLY A CA 1
ATOM 610 C C . GLY A 1 78 ? 33.373 -11.601 -68.888 1.00 91.44 78 GLY A C 1
ATOM 611 O O . GLY A 1 78 ? 32.957 -11.950 -67.783 1.00 91.44 78 GLY A O 1
ATOM 612 N N . ARG A 1 79 ? 32.844 -10.547 -69.533 1.00 89.81 79 ARG A N 1
ATOM 613 C CA . ARG A 1 79 ? 31.801 -9.667 -68.979 1.00 89.81 79 ARG A CA 1
ATOM 614 C C . ARG A 1 79 ? 30.689 -9.399 -69.988 1.00 89.81 79 ARG A C 1
ATOM 616 O O . ARG A 1 79 ? 30.936 -8.962 -71.107 1.00 89.81 79 ARG A O 1
ATOM 623 N N . LYS A 1 80 ? 29.438 -9.552 -69.551 1.00 90.44 80 LYS A N 1
ATOM 624 C CA . LYS A 1 80 ? 28.261 -9.141 -70.328 1.00 90.44 80 LYS A CA 1
ATOM 625 C C . LYS A 1 80 ? 28.130 -7.609 -70.315 1.00 90.44 80 LYS A C 1
ATOM 627 O O . LYS A 1 80 ? 27.913 -7.059 -69.234 1.00 90.44 80 LYS A O 1
ATOM 632 N N . PRO A 1 81 ? 28.207 -6.908 -71.462 1.00 88.88 81 PRO A N 1
ATOM 633 C CA . PRO A 1 81 ? 28.326 -5.443 -71.490 1.00 88.88 81 PRO A CA 1
ATOM 634 C C . PRO A 1 81 ? 27.125 -4.706 -70.870 1.00 88.88 81 PRO A C 1
ATOM 636 O O . PRO A 1 81 ? 27.292 -3.689 -70.192 1.00 88.88 81 PRO A O 1
ATOM 639 N N . PHE A 1 82 ? 25.910 -5.232 -71.051 1.00 91.69 82 PHE A N 1
ATOM 640 C CA . PHE A 1 82 ? 24.666 -4.551 -70.663 1.00 91.69 82 PHE A CA 1
ATOM 641 C C . PHE A 1 82 ? 23.956 -5.150 -69.443 1.00 91.69 82 PHE A C 1
ATOM 643 O O . PHE A 1 82 ? 22.916 -4.642 -69.037 1.00 91.69 82 PHE A O 1
ATOM 650 N N . ALA A 1 83 ? 24.491 -6.208 -68.825 1.00 87.25 83 ALA A N 1
ATOM 651 C CA . ALA A 1 83 ? 23.816 -6.873 -67.709 1.00 87.25 83 ALA A CA 1
ATOM 652 C C . ALA A 1 83 ? 23.637 -5.932 -66.500 1.00 87.25 83 ALA A C 1
ATOM 654 O O . ALA A 1 83 ? 24.578 -5.245 -66.090 1.00 87.25 83 ALA A O 1
ATOM 655 N N . ARG A 1 84 ? 22.429 -5.906 -65.922 1.00 88.44 84 ARG A N 1
ATOM 656 C CA . ARG A 1 84 ? 22.066 -5.156 -64.704 1.00 88.44 84 ARG A CA 1
ATOM 657 C C . ARG A 1 84 ? 21.185 -6.016 -63.785 1.00 88.44 84 ARG A C 1
ATOM 659 O O . ARG A 1 84 ? 20.817 -7.133 -64.134 1.00 88.44 84 ARG A O 1
ATOM 666 N N . LYS A 1 85 ? 20.852 -5.499 -62.592 1.00 84.44 85 LYS A N 1
ATOM 667 C CA . LYS A 1 85 ? 20.072 -6.224 -61.564 1.00 84.44 85 LYS A CA 1
ATOM 668 C C . LYS A 1 85 ? 18.620 -6.534 -61.966 1.00 84.44 85 LYS A C 1
ATOM 670 O O . LYS A 1 85 ? 18.042 -7.453 -61.398 1.00 84.44 85 LYS A O 1
ATOM 675 N N . THR A 1 86 ? 18.034 -5.787 -62.904 1.00 85.06 86 THR A N 1
ATOM 676 C CA . THR A 1 86 ? 16.666 -6.016 -63.405 1.00 85.06 86 THR A CA 1
ATOM 677 C C . THR A 1 86 ? 16.637 -6.056 -64.935 1.00 85.06 86 THR A C 1
ATOM 679 O O . THR A 1 86 ? 17.613 -5.677 -65.596 1.00 85.06 86 THR A O 1
ATOM 682 N N . VAL A 1 87 ? 15.529 -6.535 -65.509 1.00 80.50 87 VAL A N 1
ATOM 683 C CA . VAL A 1 87 ? 15.350 -6.626 -66.969 1.00 80.50 87 VAL A CA 1
ATOM 684 C C . VAL A 1 87 ? 15.231 -5.229 -67.576 1.00 80.50 87 VAL A C 1
ATOM 686 O O . VAL A 1 87 ? 15.865 -4.942 -68.584 1.00 80.50 87 VAL A O 1
ATOM 689 N N . GLU A 1 88 ? 14.514 -4.334 -66.907 1.00 84.19 88 GLU A N 1
ATOM 690 C CA . GLU A 1 88 ? 14.277 -2.945 -67.304 1.00 84.19 88 GLU A CA 1
ATOM 691 C C . GLU A 1 88 ? 15.599 -2.175 -67.340 1.00 84.19 88 GLU A C 1
ATOM 693 O O . GLU A 1 88 ? 15.930 -1.562 -68.349 1.00 84.19 88 GLU A O 1
ATOM 698 N N . ALA A 1 89 ? 16.421 -2.298 -66.289 1.00 85.12 89 ALA A N 1
ATOM 699 C CA . ALA A 1 89 ? 17.755 -1.702 -66.251 1.00 85.12 89 ALA A CA 1
ATOM 700 C C . ALA A 1 89 ? 18.716 -2.321 -67.286 1.00 85.12 89 ALA A C 1
ATOM 702 O O . ALA A 1 89 ? 19.650 -1.658 -67.730 1.00 85.12 89 ALA A O 1
ATOM 703 N N . THR A 1 90 ? 18.503 -3.582 -67.680 1.00 87.12 90 THR A N 1
ATOM 704 C CA . THR A 1 90 ? 19.280 -4.242 -68.744 1.00 87.12 90 THR A CA 1
ATOM 705 C C . THR A 1 90 ? 18.862 -3.730 -70.127 1.00 87.12 90 THR A C 1
ATOM 707 O O . THR A 1 90 ? 19.727 -3.424 -70.939 1.00 87.12 90 THR A O 1
ATOM 710 N N . ILE A 1 91 ? 17.560 -3.559 -70.387 1.00 86.62 91 ILE A N 1
ATOM 711 C CA . ILE A 1 91 ? 17.027 -2.947 -71.618 1.00 86.62 91 ILE A CA 1
ATOM 712 C C . ILE A 1 91 ? 17.484 -1.488 -71.740 1.00 86.62 91 ILE A C 1
ATOM 714 O O . ILE A 1 91 ? 17.962 -1.074 -72.794 1.00 86.62 91 ILE A O 1
ATOM 718 N N . GLU A 1 92 ? 17.417 -0.730 -70.648 1.00 88.31 92 GLU A N 1
ATOM 719 C CA . GLU A 1 92 ? 17.906 0.647 -70.590 1.00 88.31 92 GLU A CA 1
ATOM 720 C C . GLU A 1 92 ? 19.419 0.721 -70.854 1.00 88.31 92 GLU A C 1
ATOM 722 O O . GLU A 1 92 ? 19.885 1.590 -71.588 1.00 88.31 92 GLU A O 1
ATOM 727 N N . ALA A 1 93 ? 20.198 -0.248 -70.357 1.00 87.44 93 ALA A N 1
ATOM 728 C CA . ALA A 1 93 ? 21.615 -0.354 -70.688 1.00 87.44 93 ALA A CA 1
ATOM 729 C C . ALA A 1 93 ? 21.861 -0.732 -72.166 1.00 87.44 93 ALA A C 1
ATOM 731 O O . ALA A 1 93 ? 22.755 -0.169 -72.798 1.00 87.44 93 ALA A O 1
ATOM 732 N N . ILE A 1 94 ? 21.062 -1.634 -72.748 1.00 90.12 94 ILE A N 1
ATOM 733 C CA . ILE A 1 94 ? 21.145 -1.993 -74.175 1.00 90.12 94 ILE A CA 1
ATOM 734 C C . ILE A 1 94 ? 20.893 -0.771 -75.059 1.00 90.12 94 ILE A C 1
ATOM 736 O O . ILE A 1 94 ? 21.622 -0.578 -76.032 1.00 90.12 94 ILE A O 1
ATOM 740 N N . ARG A 1 95 ? 19.942 0.097 -74.700 1.00 88.31 95 ARG A N 1
ATOM 741 C CA . ARG A 1 95 ? 19.665 1.349 -75.421 1.00 88.31 95 ARG A CA 1
ATOM 742 C C . ARG A 1 95 ? 20.743 2.408 -75.172 1.00 88.31 95 ARG A C 1
ATOM 744 O O . ARG A 1 95 ? 21.435 2.798 -76.108 1.00 88.31 95 ARG A O 1
ATOM 751 N N . ASN A 1 96 ? 20.948 2.798 -73.914 1.00 84.94 96 ASN A N 1
ATOM 752 C CA . ASN A 1 96 ? 21.596 4.066 -73.560 1.00 84.94 96 ASN A CA 1
ATOM 753 C C . ASN A 1 96 ? 22.985 3.929 -72.908 1.00 84.94 96 ASN A C 1
ATOM 755 O O . ASN A 1 96 ? 23.784 4.856 -72.992 1.00 84.94 96 ASN A O 1
ATOM 759 N N . TYR A 1 97 ? 23.327 2.789 -72.293 1.00 87.19 97 TYR A N 1
ATOM 760 C CA . TYR A 1 97 ? 24.667 2.585 -71.717 1.00 87.19 97 TYR A CA 1
ATOM 761 C C . TYR A 1 97 ? 25.668 2.118 -72.771 1.00 87.19 97 TYR A C 1
ATOM 763 O O . TYR A 1 97 ? 25.372 1.217 -73.554 1.00 87.19 97 TYR A O 1
ATOM 771 N N . ILE A 1 98 ? 26.883 2.654 -72.750 1.00 87.12 98 ILE A N 1
ATOM 772 C CA . ILE A 1 98 ? 27.957 2.265 -73.666 1.00 87.12 98 ILE A CA 1
ATOM 773 C C . ILE A 1 98 ? 29.037 1.561 -72.834 1.00 87.12 98 ILE A C 1
ATOM 775 O O . ILE A 1 98 ? 29.423 2.085 -71.788 1.00 87.12 98 ILE A O 1
ATOM 779 N N . PRO A 1 99 ? 29.462 0.336 -73.199 1.00 87.44 99 PRO A N 1
ATOM 780 C CA . PRO A 1 99 ? 30.383 -0.425 -72.370 1.00 87.44 99 PRO A CA 1
ATOM 781 C C . PRO A 1 99 ? 31.829 0.063 -72.583 1.00 87.44 99 PRO A C 1
ATOM 783 O O . PRO A 1 99 ? 32.114 0.659 -73.620 1.00 87.44 99 PRO A O 1
ATOM 786 N N . PRO A 1 100 ? 32.771 -0.202 -71.659 1.00 86.62 100 PRO A N 1
ATOM 787 C CA . PRO A 1 100 ? 34.163 0.216 -71.831 1.00 86.62 100 PRO A CA 1
ATOM 788 C C . PRO A 1 100 ? 34.824 -0.447 -73.046 1.00 86.62 100 PRO A C 1
ATOM 790 O O . PRO A 1 100 ? 34.372 -1.495 -73.532 1.00 86.62 100 PRO A O 1
ATOM 793 N N . SER A 1 101 ? 35.932 0.118 -73.523 1.00 86.81 101 SER A N 1
ATOM 794 C CA . SER A 1 101 ? 36.729 -0.485 -74.591 1.00 86.81 101 SER A CA 1
ATOM 795 C C . SER A 1 101 ? 37.239 -1.864 -74.157 1.00 86.81 101 SER A C 1
ATOM 797 O O . SER A 1 101 ? 37.699 -2.059 -73.031 1.00 86.81 101 SER A O 1
ATOM 799 N N . ILE A 1 102 ? 37.210 -2.846 -75.061 1.00 90.00 102 ILE A N 1
ATOM 800 C CA . ILE A 1 102 ? 37.698 -4.202 -74.768 1.00 90.00 102 ILE A CA 1
ATOM 801 C C . ILE A 1 102 ? 39.185 -4.161 -74.377 1.00 90.00 102 ILE A C 1
ATOM 803 O O . ILE A 1 102 ? 39.596 -4.893 -73.482 1.00 90.00 102 ILE A O 1
ATOM 807 N N . SER A 1 103 ? 39.968 -3.248 -74.964 1.00 87.44 103 SER A N 1
ATOM 808 C CA . SER A 1 103 ? 41.382 -3.036 -74.626 1.00 87.44 103 SER A CA 1
ATOM 809 C C . SER A 1 103 ? 41.618 -2.372 -73.258 1.00 87.44 103 SER A C 1
ATOM 811 O O . SER A 1 103 ? 42.733 -2.430 -72.753 1.00 87.44 103 SER A O 1
ATOM 813 N N . GLU A 1 104 ? 40.607 -1.739 -72.652 1.00 85.25 104 GLU A N 1
ATOM 814 C CA . GLU A 1 104 ? 40.688 -1.192 -71.283 1.00 85.25 104 GLU A CA 1
ATOM 815 C C . GLU A 1 104 ? 40.436 -2.291 -70.240 1.00 85.25 104 GLU A C 1
ATOM 817 O O . GLU A 1 104 ? 41.098 -2.334 -69.206 1.00 85.25 104 GLU A O 1
ATOM 822 N N . ILE A 1 105 ? 39.509 -3.216 -70.523 1.00 87.75 105 ILE A N 1
ATOM 823 C CA . ILE A 1 105 ? 39.204 -4.358 -69.642 1.00 87.75 105 ILE A CA 1
ATOM 824 C C . ILE A 1 105 ? 40.237 -5.483 -69.806 1.00 87.75 105 ILE A C 1
ATOM 826 O O . ILE A 1 105 ? 40.603 -6.140 -68.831 1.00 87.75 105 ILE A O 1
ATOM 830 N N . ASN A 1 106 ? 40.709 -5.713 -71.032 1.00 89.31 106 ASN A N 1
ATOM 831 C CA . ASN A 1 106 ? 41.686 -6.736 -71.383 1.00 89.31 106 ASN A CA 1
ATOM 832 C C . ASN A 1 106 ? 42.790 -6.136 -72.281 1.00 89.31 106 ASN A C 1
ATOM 834 O O . ASN A 1 106 ? 42.691 -6.207 -73.509 1.00 89.31 106 ASN A O 1
ATOM 838 N N . PRO A 1 107 ? 43.882 -5.602 -71.696 1.00 87.00 107 PRO A N 1
ATOM 839 C CA . PRO A 1 107 ? 44.988 -4.987 -72.441 1.00 87.00 107 PRO A CA 1
ATOM 840 C C . PRO A 1 107 ? 45.743 -5.901 -73.422 1.00 87.00 107 PRO A C 1
ATOM 842 O O . PRO A 1 107 ? 46.626 -5.428 -74.132 1.00 87.00 107 PRO A O 1
ATOM 845 N N . LYS A 1 108 ? 45.422 -7.204 -73.488 1.00 87.94 108 LYS A N 1
ATOM 846 C CA . LYS A 1 108 ? 45.938 -8.117 -74.525 1.00 87.94 108 LYS A CA 1
ATOM 847 C C . LYS A 1 108 ? 45.194 -7.985 -75.862 1.00 87.94 108 LYS A C 1
ATOM 849 O O . LYS A 1 108 ? 45.668 -8.507 -76.867 1.00 87.94 108 LYS A O 1
ATOM 854 N N . VAL A 1 109 ? 44.036 -7.323 -75.887 1.00 89.00 109 VAL A N 1
ATOM 855 C CA . VAL A 1 109 ? 43.238 -7.078 -77.097 1.00 89.00 109 VAL A CA 1
ATOM 856 C C . VAL A 1 109 ? 43.660 -5.756 -77.737 1.00 89.00 109 VAL A C 1
ATOM 858 O O . VAL A 1 109 ? 43.710 -4.725 -77.068 1.00 89.00 109 VAL A O 1
ATOM 861 N N . SER A 1 110 ? 43.934 -5.763 -79.047 1.00 88.75 110 SER A N 1
ATOM 862 C CA . SER A 1 110 ? 44.317 -4.543 -79.766 1.00 88.75 110 SER A CA 1
ATOM 863 C C . SER A 1 110 ? 43.175 -3.518 -79.786 1.00 88.75 110 SER A C 1
ATOM 865 O O . SER A 1 110 ? 41.994 -3.862 -79.891 1.00 88.75 110 SER A O 1
ATOM 867 N N . GLN A 1 111 ? 43.522 -2.227 -79.740 1.00 84.19 111 GLN A N 1
ATOM 868 C CA . GLN A 1 111 ? 42.537 -1.142 -79.861 1.00 84.19 111 GLN A CA 1
ATOM 869 C C . GLN A 1 111 ? 41.728 -1.243 -81.162 1.00 84.19 111 GLN A C 1
ATOM 871 O O . GLN A 1 111 ? 40.548 -0.903 -81.184 1.00 84.19 111 GLN A O 1
ATOM 876 N N . LEU A 1 112 ? 42.345 -1.741 -82.239 1.00 86.94 112 LEU A N 1
ATOM 877 C CA . LEU A 1 112 ? 41.689 -1.932 -83.528 1.00 86.94 112 LEU A CA 1
ATOM 878 C C . LEU A 1 112 ? 40.617 -3.032 -83.468 1.00 86.94 112 LEU A C 1
ATOM 880 O O . LEU A 1 112 ? 39.515 -2.834 -83.974 1.00 86.94 112 LEU A O 1
ATOM 884 N N . LEU A 1 113 ? 40.897 -4.151 -82.791 1.00 89.94 113 LEU A N 1
ATOM 885 C CA . LEU A 1 113 ? 39.917 -5.216 -82.562 1.00 89.94 113 LEU A CA 1
ATOM 886 C C . LEU A 1 113 ? 38.771 -4.736 -81.654 1.00 89.94 113 LEU A C 1
ATOM 888 O O . LEU A 1 113 ? 37.607 -5.010 -81.943 1.00 89.94 113 LEU A O 1
ATOM 892 N N . SER A 1 114 ? 39.080 -3.928 -80.633 1.00 89.88 114 SER A N 1
ATOM 893 C CA . SER A 1 114 ? 38.065 -3.253 -79.809 1.00 89.88 114 SER A CA 1
ATOM 894 C C . SER A 1 114 ? 37.153 -2.342 -80.646 1.00 89.88 114 SER A C 1
ATOM 896 O O . SER A 1 114 ? 35.933 -2.508 -80.615 1.00 89.88 114 SER A O 1
ATOM 898 N N . LYS A 1 115 ? 37.727 -1.444 -81.465 1.00 89.06 115 LYS A N 1
ATOM 899 C CA . LYS A 1 115 ? 36.989 -0.537 -82.367 1.00 89.06 115 LYS A CA 1
ATOM 900 C C . LYS A 1 115 ? 36.090 -1.293 -83.352 1.00 89.06 115 LYS A C 1
ATOM 902 O O . LYS A 1 115 ? 34.965 -0.867 -83.605 1.00 89.06 115 LYS A O 1
ATOM 907 N N . VAL A 1 116 ? 36.534 -2.445 -83.864 1.00 91.94 116 VAL A N 1
ATOM 908 C CA . VAL A 1 116 ? 35.716 -3.286 -84.751 1.00 91.94 116 VAL A CA 1
ATOM 909 C C . VAL A 1 116 ? 34.492 -3.870 -84.046 1.00 91.94 116 VAL A C 1
ATOM 911 O O . VAL A 1 116 ? 33.395 -3.798 -84.601 1.00 91.94 116 VAL A O 1
ATOM 914 N N . ILE A 1 117 ? 34.654 -4.416 -82.840 1.00 93.56 117 ILE A N 1
ATOM 915 C CA . ILE A 1 117 ? 33.557 -5.057 -82.097 1.00 93.56 117 ILE A CA 1
ATOM 916 C C . ILE A 1 117 ? 32.573 -4.006 -81.563 1.00 93.56 117 ILE A C 1
ATOM 918 O O . ILE A 1 117 ? 31.362 -4.168 -81.712 1.00 93.56 117 ILE A O 1
ATOM 922 N N . HIS A 1 118 ? 33.074 -2.878 -81.054 1.00 91.62 118 HIS A N 1
ATOM 923 C CA . HIS A 1 118 ? 32.240 -1.736 -80.661 1.00 91.62 118 HIS A CA 1
ATOM 924 C C . HIS A 1 118 ? 31.431 -1.161 -81.823 1.00 91.62 118 HIS A C 1
ATOM 926 O O . HIS A 1 118 ? 30.261 -0.831 -81.643 1.00 91.62 118 HIS A O 1
ATOM 932 N N . LYS A 1 119 ? 31.986 -1.137 -83.042 1.00 91.31 119 LYS A N 1
ATOM 933 C CA . LYS A 1 119 ? 31.224 -0.740 -84.231 1.00 91.31 119 LYS A CA 1
ATOM 934 C C . LYS A 1 119 ? 30.102 -1.719 -84.587 1.00 91.31 119 LYS A C 1
ATOM 936 O O . LYS A 1 119 ? 29.045 -1.279 -85.030 1.00 91.31 119 LYS A O 1
ATOM 941 N N . ALA A 1 120 ? 30.279 -3.022 -84.363 1.00 93.44 120 ALA A N 1
ATOM 942 C CA . ALA A 1 120 ? 29.173 -3.978 -84.479 1.00 93.44 120 ALA A CA 1
ATOM 943 C C . ALA A 1 120 ? 28.098 -3.737 -83.399 1.00 93.44 120 ALA A C 1
ATOM 945 O O . ALA A 1 120 ? 26.913 -3.888 -83.676 1.00 93.44 120 ALA A O 1
ATOM 946 N N . MET A 1 121 ? 28.500 -3.282 -82.209 1.00 94.38 121 MET A N 1
ATOM 947 C CA . MET A 1 121 ? 27.622 -2.938 -81.081 1.00 94.38 121 MET A CA 1
ATOM 948 C C . MET A 1 121 ? 27.083 -1.488 -81.100 1.00 94.38 121 MET A C 1
ATOM 950 O O . MET A 1 121 ? 26.491 -1.048 -80.110 1.00 94.38 121 MET A O 1
ATOM 954 N N . ALA A 1 122 ? 27.254 -0.739 -82.198 1.00 92.62 122 ALA A N 1
ATOM 955 C CA . ALA A 1 122 ? 26.751 0.633 -82.320 1.00 92.62 122 ALA A CA 1
ATOM 956 C C . ALA A 1 122 ? 25.225 0.691 -82.121 1.00 92.62 122 ALA A C 1
ATOM 958 O O . ALA A 1 122 ? 24.495 -0.207 -82.559 1.00 92.62 122 ALA A O 1
ATOM 959 N N . LYS A 1 123 ? 24.725 1.745 -81.464 1.00 90.62 123 LYS A N 1
ATOM 960 C CA . LYS A 1 123 ? 23.322 1.800 -81.020 1.00 90.62 123 LYS A CA 1
ATOM 961 C C . LYS A 1 123 ? 22.358 1.825 -82.200 1.00 90.62 123 LYS A C 1
ATOM 963 O O . LYS A 1 123 ? 21.501 0.951 -82.303 1.00 90.62 123 LYS A O 1
ATOM 968 N N . GLN A 1 124 ? 22.554 2.751 -83.136 1.00 89.31 124 GLN A N 1
ATOM 969 C CA . GLN A 1 124 ? 21.796 2.779 -84.389 1.00 89.31 124 GLN A CA 1
ATOM 970 C C . GLN A 1 124 ? 22.345 1.737 -85.375 1.00 89.31 124 GLN A C 1
ATOM 972 O O . GLN A 1 124 ? 23.551 1.692 -85.628 1.00 89.31 124 GLN A O 1
ATOM 977 N N . SER A 1 125 ? 21.466 0.935 -85.983 1.00 88.50 125 SER A N 1
ATOM 978 C CA . SER A 1 125 ? 21.839 -0.097 -86.967 1.00 88.50 125 SER A CA 1
ATOM 979 C C . SER A 1 125 ? 22.630 0.466 -88.155 1.00 88.50 125 SER A C 1
ATOM 981 O O . SER A 1 125 ? 23.623 -0.130 -88.566 1.00 88.50 125 SER A O 1
ATOM 983 N N . ALA A 1 126 ? 22.281 1.668 -88.626 1.00 87.69 126 ALA A N 1
ATOM 984 C CA . ALA A 1 126 ? 22.959 2.371 -89.720 1.00 87.69 126 ALA A CA 1
ATOM 985 C C . ALA A 1 126 ? 24.449 2.701 -89.462 1.00 87.69 126 ALA A C 1
ATOM 987 O O . ALA A 1 126 ? 25.179 3.022 -90.400 1.00 87.69 126 ALA A O 1
ATOM 988 N N . HIS A 1 127 ? 24.927 2.626 -88.214 1.00 88.50 127 HIS A N 1
ATOM 989 C CA . HIS A 1 127 ? 26.337 2.855 -87.873 1.00 88.50 127 HIS A CA 1
ATOM 990 C C . HIS A 1 127 ? 27.169 1.563 -87.769 1.00 88.50 127 HIS A C 1
ATOM 992 O O . HIS A 1 127 ? 28.397 1.644 -87.648 1.00 88.50 127 HIS A O 1
ATOM 998 N N . ARG A 1 128 ? 26.525 0.390 -87.870 1.00 92.62 128 ARG A N 1
ATOM 999 C CA . ARG A 1 128 ? 27.153 -0.943 -87.852 1.00 92.62 128 ARG A CA 1
ATOM 1000 C C . ARG A 1 128 ? 27.724 -1.316 -89.233 1.00 92.62 128 ARG A C 1
ATOM 1002 O O . ARG A 1 128 ? 27.879 -0.475 -90.123 1.00 92.62 128 ARG A O 1
ATOM 1009 N N . TYR A 1 129 ? 28.087 -2.584 -89.413 1.00 91.62 129 TYR A N 1
ATOM 1010 C CA . TYR A 1 129 ? 28.500 -3.142 -90.705 1.00 91.62 129 TYR A CA 1
ATOM 1011 C C . TYR A 1 129 ? 27.283 -3.476 -91.568 1.00 91.62 129 TYR A C 1
ATOM 1013 O O . TYR A 1 129 ? 26.329 -4.054 -91.061 1.00 91.62 129 TYR A O 1
ATOM 1021 N N . GLY A 1 130 ? 27.337 -3.168 -92.866 1.00 87.94 130 GLY A N 1
ATOM 1022 C CA . GLY A 1 130 ? 26.223 -3.398 -93.801 1.00 87.94 130 GLY A CA 1
ATOM 1023 C C . GLY A 1 130 ? 26.103 -4.849 -94.279 1.00 87.94 130 GLY A C 1
ATOM 1024 O O . GLY A 1 130 ? 25.260 -5.174 -95.110 1.00 87.94 130 GLY A O 1
ATOM 1025 N N . SER A 1 131 ? 26.985 -5.739 -93.813 1.00 92.44 131 SER A N 1
ATOM 1026 C CA . SER A 1 131 ? 26.811 -7.187 -93.926 1.00 92.44 131 SER A CA 1
ATOM 1027 C C . SER A 1 131 ? 27.728 -7.937 -92.959 1.00 92.44 131 SER A C 1
ATOM 1029 O O . SER A 1 131 ? 28.815 -7.470 -92.616 1.00 92.44 131 SER A O 1
ATOM 1031 N N . ALA A 1 132 ? 27.351 -9.168 -92.602 1.00 91.56 132 ALA A N 1
ATOM 1032 C CA . ALA A 1 132 ? 28.213 -10.056 -91.822 1.00 91.56 132 ALA A CA 1
ATOM 1033 C C . ALA A 1 132 ? 29.529 -10.413 -92.550 1.00 91.56 132 ALA A C 1
ATOM 1035 O O . ALA A 1 132 ? 30.524 -10.709 -91.895 1.00 91.56 132 ALA A O 1
ATOM 1036 N N . LYS A 1 133 ? 29.565 -10.335 -93.894 1.00 92.81 133 LYS A N 1
ATOM 1037 C CA . LYS A 1 133 ? 30.804 -10.479 -94.683 1.00 92.81 133 LYS A CA 1
ATOM 1038 C C . LYS A 1 133 ? 31.756 -9.315 -94.410 1.00 92.81 133 LYS A C 1
ATOM 1040 O O . LYS A 1 133 ? 32.912 -9.553 -94.086 1.00 92.81 133 LYS A O 1
ATOM 1045 N N . GLU A 1 134 ? 31.256 -8.081 -94.501 1.00 92.56 134 GLU A N 1
ATOM 1046 C CA . GLU A 1 134 ? 32.042 -6.876 -94.218 1.00 92.56 134 GLU A CA 1
ATOM 1047 C C . GLU A 1 134 ? 32.581 -6.903 -92.781 1.00 92.56 134 GLU A C 1
ATOM 1049 O O . GLU A 1 134 ? 33.769 -6.663 -92.565 1.00 92.56 134 GLU A O 1
ATOM 1054 N N . PHE A 1 135 ? 31.738 -7.268 -91.808 1.00 93.75 135 PHE A N 1
ATOM 1055 C CA . PHE A 1 135 ? 32.161 -7.414 -90.415 1.00 93.75 135 PHE A CA 1
ATOM 1056 C C . PHE A 1 135 ? 33.274 -8.460 -90.261 1.00 93.75 135 PHE A C 1
ATOM 1058 O O . PHE A 1 135 ? 34.314 -8.146 -89.690 1.00 93.75 135 PHE A O 1
ATOM 1065 N N . ALA A 1 136 ? 33.105 -9.667 -90.816 1.00 92.31 136 ALA A N 1
ATOM 1066 C CA . ALA A 1 136 ? 34.096 -10.739 -90.714 1.00 92.31 136 ALA A CA 1
ATOM 1067 C C . ALA A 1 136 ? 35.436 -10.384 -91.388 1.00 92.31 136 ALA A C 1
ATOM 1069 O O . ALA A 1 136 ? 36.493 -10.617 -90.806 1.00 92.31 136 ALA A O 1
ATOM 1070 N N . GLU A 1 137 ? 35.411 -9.776 -92.577 1.00 92.19 137 GLU A N 1
ATOM 1071 C CA . GLU A 1 137 ? 36.622 -9.320 -93.276 1.00 92.19 137 GLU A CA 1
ATOM 1072 C C . GLU A 1 137 ? 37.341 -8.215 -92.487 1.00 92.19 137 GLU A C 1
ATOM 1074 O O . GLU A 1 137 ? 38.566 -8.235 -92.353 1.00 92.19 137 GLU A O 1
ATOM 1079 N N . THR A 1 138 ? 36.582 -7.293 -91.890 1.00 91.75 138 THR A N 1
ATOM 1080 C CA . THR A 1 138 ? 37.120 -6.221 -91.041 1.00 91.75 138 THR A CA 1
ATOM 1081 C C . THR A 1 138 ? 37.704 -6.771 -89.731 1.00 91.75 138 THR A C 1
ATOM 1083 O O . THR A 1 138 ? 38.792 -6.368 -89.318 1.00 91.75 138 THR A O 1
ATOM 1086 N N . LEU A 1 139 ? 37.040 -7.747 -89.106 1.00 91.56 139 LEU A N 1
ATOM 1087 C CA . LEU A 1 139 ? 37.502 -8.439 -87.899 1.00 91.56 139 LEU A CA 1
ATOM 1088 C C . LEU A 1 139 ? 38.801 -9.213 -88.163 1.00 91.56 139 LEU A C 1
ATOM 1090 O O . LEU A 1 139 ? 39.755 -9.096 -87.399 1.00 91.56 139 LEU A O 1
ATOM 1094 N N . GLN A 1 140 ? 38.891 -9.926 -89.289 1.00 90.94 140 GLN A N 1
ATOM 1095 C CA . GLN A 1 140 ? 40.107 -10.639 -89.692 1.00 90.94 140 GLN A CA 1
ATOM 1096 C C . GLN A 1 140 ? 41.291 -9.704 -89.977 1.00 90.94 140 GLN A C 1
ATOM 1098 O O . GLN A 1 140 ? 42.430 -10.098 -89.721 1.00 90.94 140 GLN A O 1
ATOM 1103 N N . LYS A 1 141 ? 41.055 -8.488 -90.495 1.00 90.38 141 LYS A N 1
ATOM 1104 C CA . LYS A 1 141 ? 42.096 -7.447 -90.600 1.00 90.38 141 LYS A CA 1
ATOM 1105 C C . LYS A 1 141 ? 42.541 -6.971 -89.216 1.00 90.38 141 LYS A C 1
ATOM 1107 O O . LYS A 1 141 ? 43.738 -6.916 -88.946 1.00 90.38 141 LYS A O 1
ATOM 1112 N N . ALA A 1 142 ? 41.598 -6.709 -88.308 1.00 89.56 142 ALA A N 1
ATOM 1113 C CA . ALA A 1 142 ? 41.900 -6.244 -86.955 1.00 89.56 142 ALA A CA 1
ATOM 1114 C C . ALA A 1 142 ? 42.666 -7.275 -86.106 1.00 89.56 142 ALA A C 1
ATOM 1116 O O . ALA A 1 142 ? 43.589 -6.896 -85.386 1.00 89.56 142 ALA A O 1
ATOM 1117 N N . CYS A 1 143 ? 42.356 -8.570 -86.238 1.00 87.56 143 CYS A N 1
ATOM 1118 C CA . CYS A 1 143 ? 43.116 -9.653 -85.602 1.00 87.56 143 CYS A CA 1
ATOM 1119 C C . CYS A 1 143 ? 44.558 -9.770 -86.133 1.00 87.56 143 CYS A C 1
ATOM 1121 O O . CYS A 1 143 ? 45.447 -10.172 -85.390 1.00 87.56 143 CYS A O 1
ATOM 1123 N N . ARG A 1 144 ? 44.803 -9.384 -87.394 1.00 88.50 144 ARG A N 1
ATOM 1124 C CA . ARG A 1 144 ? 46.149 -9.257 -87.991 1.00 88.50 144 ARG A CA 1
ATOM 1125 C C . ARG A 1 144 ? 46.800 -7.889 -87.741 1.00 88.50 144 ARG A C 1
ATOM 1127 O O . ARG A 1 144 ? 47.931 -7.668 -88.157 1.00 88.50 144 ARG A O 1
ATOM 1134 N N . ASN A 1 145 ? 46.096 -6.981 -87.057 1.00 82.75 145 ASN A N 1
ATOM 1135 C CA . ASN A 1 145 ? 46.479 -5.587 -86.830 1.00 82.75 145 ASN A CA 1
ATOM 1136 C C . ASN A 1 145 ? 46.783 -4.801 -88.133 1.00 82.75 145 ASN A C 1
ATOM 1138 O O . ASN A 1 145 ? 47.599 -3.880 -88.142 1.00 82.75 145 ASN A O 1
ATOM 1142 N N . GLU A 1 146 ? 46.120 -5.170 -89.234 1.00 85.44 146 GLU A N 1
ATOM 1143 C CA . GLU A 1 146 ? 46.218 -4.506 -90.542 1.00 85.44 146 GLU A CA 1
ATOM 1144 C C . GLU A 1 146 ? 45.403 -3.199 -90.568 1.00 85.44 146 GLU A C 1
ATOM 1146 O O . GLU A 1 146 ? 44.331 -3.157 -89.964 1.00 85.44 146 GLU A O 1
ATOM 1151 N N . PRO A 1 147 ? 45.828 -2.143 -91.292 1.00 77.12 147 PRO A N 1
ATOM 1152 C CA . PRO A 1 147 ? 45.061 -0.900 -91.405 1.00 77.12 147 PRO A CA 1
ATOM 1153 C C . PRO A 1 147 ? 43.632 -1.092 -91.942 1.00 77.12 147 PRO A C 1
ATOM 1155 O O . PRO A 1 147 ? 43.389 -1.854 -92.882 1.00 77.12 147 PRO A O 1
ATOM 1158 N N . ILE A 1 148 ? 42.678 -0.351 -91.365 1.00 80.44 148 ILE A N 1
ATOM 1159 C CA . ILE A 1 148 ? 41.255 -0.394 -91.733 1.00 80.44 148 ILE A CA 1
ATOM 1160 C C . ILE A 1 148 ? 40.771 1.023 -92.053 1.00 80.44 148 ILE A C 1
ATOM 1162 O O . ILE A 1 148 ? 40.518 1.827 -91.157 1.00 80.44 148 ILE A O 1
ATOM 1166 N N . GLU A 1 149 ? 40.585 1.293 -93.344 1.00 69.00 149 GLU A N 1
ATOM 1167 C CA . GLU A 1 149 ? 40.137 2.577 -93.915 1.00 69.00 149 GLU A CA 1
ATOM 1168 C C . GLU A 1 149 ? 38.843 3.118 -93.277 1.00 69.00 149 GLU A C 1
ATOM 1170 O O . GLU A 1 149 ? 38.655 4.324 -93.153 1.00 69.00 149 GLU A O 1
ATOM 1175 N N . ARG A 1 150 ? 37.950 2.241 -92.795 1.00 68.69 150 ARG A N 1
ATOM 1176 C CA . ARG A 1 150 ? 36.674 2.647 -92.180 1.00 68.69 150 ARG A CA 1
ATOM 1177 C C . ARG A 1 150 ? 36.820 3.372 -90.824 1.00 68.69 150 ARG A C 1
ATOM 1179 O O . ARG A 1 150 ? 35.834 3.927 -90.347 1.00 68.69 150 ARG A O 1
ATOM 1186 N N . PHE A 1 151 ? 38.018 3.415 -90.228 1.00 70.25 151 PHE A N 1
ATOM 1187 C CA . PHE A 1 151 ? 38.307 4.095 -88.950 1.00 70.25 151 PHE A CA 1
ATOM 1188 C C . PHE A 1 151 ? 39.218 5.334 -89.094 1.00 70.25 151 PHE A C 1
ATOM 1190 O O . PHE A 1 151 ? 40.044 5.614 -88.226 1.00 70.25 151 PHE A O 1
ATOM 1197 N N . GLU A 1 152 ? 39.070 6.101 -90.178 1.00 65.75 152 GLU A N 1
ATOM 1198 C CA . GLU A 1 152 ? 39.725 7.408 -90.359 1.00 65.75 152 GLU A CA 1
ATOM 1199 C C . GLU A 1 152 ? 39.474 8.376 -89.184 1.00 65.75 152 GLU A C 1
ATOM 1201 O O . GLU A 1 152 ? 38.404 8.983 -89.059 1.00 65.75 152 GLU A O 1
ATOM 1206 N N . ALA A 1 153 ? 40.508 8.616 -88.372 1.00 63.91 153 ALA A N 1
ATOM 1207 C CA . ALA A 1 153 ? 40.457 9.546 -87.239 1.00 63.91 153 ALA A CA 1
ATOM 1208 C C . ALA A 1 153 ? 40.052 10.982 -87.640 1.00 63.91 153 ALA A C 1
ATOM 1210 O O . ALA A 1 153 ? 39.449 11.701 -86.842 1.00 63.91 153 ALA A O 1
ATOM 1211 N N . ALA A 1 154 ? 40.305 11.381 -88.893 1.00 68.38 154 ALA A N 1
ATOM 1212 C CA . ALA A 1 154 ? 39.978 12.696 -89.451 1.00 68.38 154 ALA A CA 1
ATOM 1213 C C . ALA A 1 154 ? 38.493 13.098 -89.325 1.00 68.38 154 ALA A C 1
ATOM 1215 O O . ALA A 1 154 ? 38.189 14.289 -89.297 1.00 68.38 154 ALA A O 1
ATOM 1216 N N . LYS A 1 155 ? 37.568 12.132 -89.224 1.00 73.12 155 LYS A N 1
ATOM 1217 C CA . LYS A 1 155 ? 36.122 12.386 -89.063 1.00 73.12 155 LYS A CA 1
ATOM 1218 C C . LYS A 1 155 ? 35.682 12.525 -87.598 1.00 73.12 155 LYS A C 1
ATOM 1220 O O . LYS A 1 155 ? 34.648 13.129 -87.330 1.00 73.12 155 LYS A O 1
ATOM 1225 N N . ILE A 1 156 ? 36.464 11.990 -86.657 1.00 80.25 156 ILE A N 1
ATOM 1226 C CA . ILE A 1 156 ? 36.110 11.899 -85.230 1.00 80.25 156 ILE A CA 1
ATOM 1227 C C . ILE A 1 156 ? 36.842 12.973 -84.412 1.00 80.25 156 ILE A C 1
ATOM 1229 O O . ILE A 1 156 ? 36.219 13.659 -83.599 1.00 80.25 156 ILE A O 1
ATOM 1233 N N . LEU A 1 157 ? 38.137 13.192 -84.678 1.00 81.81 157 LEU A N 1
ATOM 1234 C CA . LEU A 1 157 ? 38.969 14.181 -83.979 1.00 81.81 157 LEU A CA 1
ATOM 1235 C C . LEU A 1 157 ? 38.353 15.598 -83.930 1.00 81.81 157 LEU A C 1
ATOM 1237 O O . LEU A 1 157 ? 38.388 16.201 -82.858 1.00 81.81 157 LEU A O 1
ATOM 1241 N N . PRO A 1 158 ? 37.707 16.139 -84.991 1.00 86.38 158 PRO A N 1
ATOM 1242 C CA . PRO A 1 158 ? 37.061 17.454 -84.914 1.00 86.38 158 PRO A CA 1
ATOM 1243 C C . PRO A 1 158 ? 35.896 17.530 -83.912 1.00 86.38 158 PRO A C 1
ATOM 1245 O O . PRO A 1 158 ? 35.614 18.609 -83.390 1.00 86.38 158 PRO A O 1
ATOM 1248 N N . ARG A 1 159 ? 35.221 16.405 -83.622 1.00 89.19 159 ARG A N 1
ATOM 1249 C CA . ARG A 1 159 ? 34.134 16.331 -82.628 1.00 89.19 159 ARG A CA 1
ATOM 1250 C C . ARG A 1 159 ? 34.686 16.154 -81.213 1.00 89.19 159 ARG A C 1
ATOM 1252 O O . ARG A 1 159 ? 34.220 16.851 -80.317 1.00 89.19 159 ARG A O 1
ATOM 1259 N N . ILE A 1 160 ? 35.735 15.344 -81.029 1.00 87.12 160 ILE A N 1
ATOM 1260 C CA . ILE A 1 160 ? 36.480 15.268 -79.755 1.00 87.12 160 ILE A CA 1
ATOM 1261 C C . ILE A 1 160 ? 37.029 16.655 -79.385 1.00 87.12 160 ILE A C 1
ATOM 1263 O O . ILE A 1 160 ? 36.821 17.127 -78.272 1.00 87.12 160 ILE A O 1
ATOM 1267 N N . GLU A 1 161 ? 37.627 17.376 -80.336 1.00 88.62 161 GLU A N 1
ATOM 1268 C CA . GLU A 1 161 ? 38.090 18.753 -80.124 1.00 88.62 161 GLU A CA 1
ATOM 1269 C C . GLU A 1 161 ? 36.957 19.748 -79.834 1.00 88.62 161 GLU A C 1
ATOM 1271 O O . GLU A 1 161 ? 37.163 20.719 -79.103 1.00 88.62 161 GLU A O 1
ATOM 1276 N N . ARG A 1 162 ? 35.745 19.523 -80.361 1.00 90.44 162 ARG A N 1
ATOM 1277 C CA . ARG A 1 162 ? 34.562 20.321 -80.003 1.00 90.44 162 ARG A CA 1
ATOM 1278 C C . ARG A 1 162 ? 34.139 20.059 -78.555 1.00 90.44 162 ARG A C 1
ATOM 1280 O O . ARG A 1 162 ? 33.904 21.025 -77.834 1.00 90.44 162 ARG A O 1
ATOM 1287 N N . ALA A 1 163 ? 34.111 18.797 -78.120 1.00 89.94 163 ALA A N 1
ATOM 1288 C CA . ALA A 1 163 ? 33.845 18.430 -76.728 1.00 89.94 163 ALA A CA 1
ATOM 1289 C C . ALA A 1 163 ? 34.917 18.996 -75.782 1.00 89.94 163 ALA A C 1
ATOM 1291 O O . ALA A 1 163 ? 34.580 19.620 -74.777 1.00 89.94 163 ALA A O 1
ATOM 1292 N N . ARG A 1 164 ? 36.206 18.890 -76.142 1.00 91.19 164 ARG A N 1
ATOM 1293 C CA . ARG A 1 164 ? 37.313 19.455 -75.354 1.00 91.19 164 ARG A CA 1
ATOM 1294 C C . ARG A 1 164 ? 37.171 20.970 -75.197 1.00 91.19 164 ARG A C 1
ATOM 1296 O O . ARG A 1 164 ? 37.347 21.486 -74.101 1.00 91.19 164 ARG A O 1
ATOM 1303 N N . LYS A 1 165 ? 36.786 21.681 -76.264 1.00 91.25 165 LYS A N 1
ATOM 1304 C CA . LYS A 1 165 ? 36.547 23.139 -76.243 1.00 91.25 165 LYS A CA 1
ATOM 1305 C C . LYS A 1 165 ? 35.279 23.552 -75.492 1.00 91.25 165 LYS A C 1
ATOM 1307 O O . LYS A 1 165 ? 35.227 24.679 -75.012 1.00 91.25 165 LYS A O 1
ATOM 1312 N N . ALA A 1 166 ? 34.271 22.687 -75.392 1.00 90.88 166 ALA A N 1
ATOM 1313 C CA . ALA A 1 166 ? 33.125 22.901 -74.508 1.00 90.88 166 ALA A CA 1
ATOM 1314 C C . ALA A 1 166 ? 33.540 22.725 -73.035 1.00 90.88 166 ALA A C 1
ATOM 1316 O O . ALA A 1 166 ? 33.293 23.605 -72.213 1.00 90.88 166 ALA A O 1
ATOM 1317 N N . PHE A 1 167 ? 34.294 21.665 -72.729 1.00 90.88 167 PHE A N 1
ATOM 1318 C CA . PHE A 1 167 ? 34.820 21.405 -71.389 1.00 90.88 167 PHE A CA 1
ATOM 1319 C C . PHE A 1 167 ? 35.745 22.527 -70.881 1.00 90.88 167 PHE A C 1
ATOM 1321 O O . PHE A 1 167 ? 35.570 22.998 -69.759 1.00 90.88 167 PHE A O 1
ATOM 1328 N N . THR A 1 168 ? 36.652 23.061 -71.713 1.00 90.19 168 THR A N 1
ATOM 1329 C CA . THR A 1 168 ? 37.491 24.221 -71.332 1.00 90.19 168 THR A CA 1
ATOM 1330 C C . THR A 1 168 ? 36.720 25.537 -71.149 1.00 90.19 168 THR A C 1
ATOM 1332 O O . THR A 1 168 ? 37.314 26.540 -70.755 1.00 90.19 168 THR A O 1
ATOM 1335 N N . ARG A 1 169 ? 35.406 25.551 -71.406 1.00 90.81 169 ARG A N 1
ATOM 1336 C CA . ARG A 1 169 ? 34.485 26.666 -71.134 1.00 90.81 169 ARG A CA 1
ATOM 1337 C C . ARG A 1 169 ? 33.546 26.386 -69.950 1.00 90.81 169 ARG A C 1
ATOM 1339 O O . ARG A 1 169 ? 32.567 27.105 -69.795 1.00 90.81 169 ARG A O 1
ATOM 1346 N N . ASP A 1 170 ? 33.830 25.351 -69.149 1.00 85.81 170 ASP A N 1
ATOM 1347 C CA . ASP A 1 170 ? 32.991 24.850 -68.040 1.00 85.81 170 ASP A CA 1
ATOM 1348 C C . ASP A 1 170 ? 31.605 24.313 -68.486 1.00 85.81 170 ASP A C 1
ATOM 1350 O O . ASP A 1 170 ? 30.769 23.931 -67.662 1.00 85.81 170 ASP A O 1
ATOM 1354 N N . ASP A 1 171 ? 31.380 24.167 -69.800 1.00 89.94 171 ASP A N 1
ATOM 1355 C CA . ASP A 1 171 ? 30.190 23.527 -70.369 1.00 89.94 171 ASP A CA 1
ATOM 1356 C C . ASP A 1 171 ? 30.359 22.000 -70.404 1.00 89.94 171 ASP A C 1
ATOM 1358 O O . ASP A 1 171 ? 30.488 21.344 -71.444 1.00 89.94 171 ASP A O 1
ATOM 1362 N N . CYS A 1 172 ? 30.398 21.433 -69.199 1.00 88.62 172 CYS A N 1
ATOM 1363 C CA . CYS A 1 172 ? 30.492 19.997 -68.962 1.00 88.62 172 CYS A CA 1
ATOM 1364 C C . CYS A 1 172 ? 29.289 19.230 -69.539 1.00 88.62 172 CYS A C 1
ATOM 1366 O O . CYS A 1 172 ? 29.434 18.068 -69.913 1.00 88.62 172 CYS A O 1
ATOM 1368 N N . ALA A 1 173 ? 28.114 19.865 -69.629 1.00 86.88 173 ALA A N 1
ATOM 1369 C CA . ALA A 1 173 ? 26.900 19.242 -70.149 1.00 86.88 173 ALA A CA 1
ATOM 1370 C C . ALA A 1 173 ? 26.995 19.029 -71.666 1.00 86.88 173 ALA A C 1
ATOM 1372 O O . ALA A 1 173 ? 26.878 17.894 -72.128 1.00 86.88 173 ALA A O 1
ATOM 1373 N N . PHE A 1 174 ? 27.305 20.081 -72.427 1.00 88.81 174 PHE A N 1
ATOM 1374 C CA . PHE A 1 174 ? 27.455 19.989 -73.880 1.00 88.81 174 PHE A CA 1
ATOM 1375 C C . PHE A 1 174 ? 28.678 19.152 -74.289 1.00 88.81 174 PHE A C 1
ATOM 1377 O O . PHE A 1 174 ? 28.637 18.417 -75.276 1.00 88.81 174 PHE A O 1
ATOM 1384 N N . ALA A 1 175 ? 29.762 19.190 -73.504 1.00 88.62 175 ALA A N 1
ATOM 1385 C CA . ALA A 1 175 ? 30.900 18.293 -73.706 1.00 88.62 175 ALA A CA 1
ATOM 1386 C C . ALA A 1 175 ? 30.502 16.812 -73.536 1.00 88.62 175 ALA A C 1
ATOM 1388 O O . ALA A 1 175 ? 30.838 15.984 -74.383 1.00 88.62 175 ALA A O 1
ATOM 1389 N N . SER A 1 176 ? 29.749 16.493 -72.476 1.00 87.56 176 SER A N 1
ATOM 1390 C CA . SER A 1 176 ? 29.221 15.150 -72.190 1.00 87.56 176 SER A CA 1
ATOM 1391 C C . SER A 1 176 ? 28.260 14.659 -73.284 1.00 87.56 176 SER A C 1
ATOM 1393 O O . SER A 1 176 ? 28.336 13.501 -73.700 1.00 87.56 176 SER A O 1
ATOM 1395 N N . GLU A 1 177 ? 27.400 15.537 -73.806 1.00 89.19 177 GLU A N 1
ATOM 1396 C CA . GLU A 1 177 ? 26.487 15.251 -74.921 1.00 89.19 177 GLU A CA 1
ATOM 1397 C C . GLU A 1 177 ? 27.255 14.844 -76.191 1.00 89.19 177 GLU A C 1
ATOM 1399 O O . GLU A 1 177 ? 27.047 13.742 -76.701 1.00 89.19 177 GLU A O 1
ATOM 1404 N N . ILE A 1 178 ? 28.222 15.662 -76.634 1.00 88.50 178 ILE A N 1
ATOM 1405 C CA . ILE A 1 178 ? 29.028 15.390 -77.840 1.00 88.50 178 ILE A CA 1
ATOM 1406 C C . ILE A 1 178 ? 29.778 14.054 -77.739 1.00 88.50 178 ILE A C 1
ATOM 1408 O O . ILE A 1 178 ? 29.836 13.317 -78.724 1.00 88.50 178 ILE A O 1
ATOM 1412 N N . LEU A 1 179 ? 30.360 13.718 -76.579 1.00 87.50 179 LEU A N 1
ATOM 1413 C CA . LEU A 1 179 ? 31.029 12.421 -76.413 1.00 87.50 179 LEU A CA 1
ATOM 1414 C C . LEU A 1 179 ? 30.035 11.260 -76.532 1.00 87.50 179 LEU A C 1
ATOM 1416 O O . LEU A 1 179 ? 30.305 10.301 -77.250 1.00 87.50 179 LEU A O 1
ATOM 1420 N N . THR A 1 180 ? 28.854 11.396 -75.925 1.00 87.06 180 THR A N 1
ATOM 1421 C CA . THR A 1 180 ? 27.803 10.367 -75.965 1.00 87.06 180 THR A CA 1
ATOM 1422 C C . THR A 1 180 ? 27.328 10.078 -77.395 1.00 87.06 180 THR A C 1
ATOM 1424 O O . THR A 1 180 ? 27.098 8.915 -77.724 1.00 87.06 180 THR A O 1
ATOM 1427 N N . GLU A 1 181 ? 27.237 11.087 -78.274 1.00 86.69 181 GLU A N 1
ATOM 1428 C CA . GLU A 1 181 ? 26.965 10.867 -79.706 1.00 86.69 181 GLU A CA 1
ATOM 1429 C C . GLU A 1 181 ? 28.050 10.004 -80.378 1.00 86.69 181 GLU A C 1
ATOM 1431 O O . GLU A 1 181 ? 27.747 8.997 -81.023 1.00 86.69 181 GLU A O 1
ATOM 1436 N N . ILE A 1 182 ? 29.322 10.400 -80.225 1.00 86.94 182 ILE A N 1
ATOM 1437 C CA . ILE A 1 182 ? 30.475 9.755 -80.875 1.00 86.94 182 ILE A CA 1
ATOM 1438 C C . ILE A 1 182 ? 30.575 8.286 -80.447 1.00 86.94 182 ILE A C 1
ATOM 1440 O O . ILE A 1 182 ? 30.809 7.403 -81.278 1.00 86.94 182 ILE A O 1
ATOM 1444 N N . GLU A 1 183 ? 30.367 8.027 -79.157 1.00 84.81 183 GLU A N 1
ATOM 1445 C CA . GLU A 1 183 ? 30.367 6.691 -78.573 1.00 84.81 183 GLU A CA 1
ATOM 1446 C C . GLU A 1 183 ? 29.164 5.858 -79.065 1.00 84.81 183 GLU A C 1
ATOM 1448 O O . GLU A 1 183 ? 29.325 4.679 -79.390 1.00 84.81 183 GLU A O 1
ATOM 1453 N N . ALA A 1 184 ? 27.965 6.448 -79.190 1.00 83.31 184 ALA A N 1
ATOM 1454 C CA . ALA A 1 184 ? 26.750 5.743 -79.627 1.00 83.31 184 ALA A CA 1
ATOM 1455 C C . ALA A 1 184 ? 26.803 5.284 -81.100 1.00 83.31 184 ALA A C 1
ATOM 1457 O O . ALA A 1 184 ? 26.203 4.265 -81.463 1.00 83.31 184 ALA A O 1
ATOM 1458 N N . GLU A 1 185 ? 27.577 5.982 -81.934 1.00 83.94 185 GLU A N 1
ATOM 1459 C CA . GLU A 1 185 ? 27.964 5.583 -83.298 1.00 83.94 185 GLU A CA 1
ATOM 1460 C C . GLU A 1 185 ? 28.944 4.384 -83.347 1.00 83.94 185 GLU A C 1
ATOM 1462 O O . GLU A 1 185 ? 29.304 3.901 -84.430 1.00 83.94 185 GLU A O 1
ATOM 1467 N N . GLY A 1 186 ? 29.374 3.884 -82.182 1.00 76.25 186 GLY A N 1
ATOM 1468 C CA . GLY A 1 186 ? 30.314 2.774 -82.027 1.00 76.25 186 GLY A CA 1
ATOM 1469 C C . GLY A 1 186 ? 31.786 3.183 -82.123 1.00 76.25 186 GLY A C 1
ATOM 1470 O O . GLY A 1 186 ? 32.632 2.327 -82.387 1.00 76.25 186 GLY A O 1
ATOM 1471 N N . ASN A 1 187 ? 32.111 4.471 -81.951 1.00 82.56 187 ASN A N 1
ATOM 1472 C CA . ASN A 1 187 ? 33.490 4.956 -81.967 1.00 82.56 187 ASN A CA 1
ATOM 1473 C C . ASN A 1 187 ? 34.035 5.070 -80.531 1.00 82.56 187 ASN A C 1
ATOM 1475 O O . ASN A 1 187 ? 33.860 6.092 -79.874 1.00 82.56 187 ASN A O 1
ATOM 1479 N N . VAL A 1 188 ? 34.735 4.037 -80.056 1.00 76.56 188 VAL A N 1
ATOM 1480 C CA . VAL A 1 188 ? 35.544 4.112 -78.824 1.00 76.56 188 VAL A CA 1
ATOM 1481 C C . VAL A 1 188 ? 36.962 4.578 -79.137 1.00 76.56 188 VAL A C 1
ATOM 1483 O O . VAL A 1 188 ? 37.607 4.047 -80.041 1.00 76.56 188 VAL A O 1
ATOM 1486 N N . ASP A 1 189 ? 37.475 5.541 -78.375 1.00 80.69 189 ASP A N 1
ATOM 1487 C CA . ASP A 1 189 ? 38.853 6.024 -78.475 1.00 80.69 189 ASP A CA 1
ATOM 1488 C C . ASP A 1 189 ? 39.374 6.461 -77.091 1.00 80.69 189 ASP A C 1
ATOM 1490 O O . ASP A 1 189 ? 38.608 7.083 -76.354 1.00 80.69 189 ASP A O 1
ATOM 1494 N N . PRO A 1 190 ? 40.638 6.180 -76.709 1.00 78.38 190 PRO A N 1
ATOM 1495 C CA . PRO A 1 190 ? 41.160 6.544 -75.388 1.00 78.38 190 PRO A CA 1
ATOM 1496 C C . PRO A 1 190 ? 41.055 8.035 -75.035 1.00 78.38 190 PRO A C 1
ATOM 1498 O O . PRO A 1 190 ? 40.934 8.368 -73.855 1.00 78.38 190 PRO A O 1
ATOM 1501 N N . GLU A 1 191 ? 41.071 8.943 -76.021 1.00 83.00 191 GLU A N 1
ATOM 1502 C CA . GLU A 1 191 ? 40.856 10.372 -75.751 1.00 83.00 191 GLU A CA 1
ATOM 1503 C C . GLU A 1 191 ? 39.434 10.683 -75.262 1.00 83.00 191 GLU A C 1
ATOM 1505 O O . GLU A 1 191 ? 39.250 11.607 -74.467 1.00 83.00 191 GLU A O 1
ATOM 1510 N N . ILE A 1 192 ? 38.441 9.902 -75.699 1.00 84.25 192 ILE A N 1
ATOM 1511 C CA . ILE A 1 192 ? 37.048 10.022 -75.256 1.00 84.25 192 ILE A CA 1
ATOM 1512 C C . ILE A 1 192 ? 36.940 9.562 -73.803 1.00 84.25 192 ILE A C 1
ATOM 1514 O O . ILE A 1 192 ? 36.460 10.330 -72.971 1.00 84.25 192 ILE A O 1
ATOM 1518 N N . THR A 1 193 ? 37.464 8.374 -73.474 1.00 82.69 193 THR A N 1
ATOM 1519 C CA . THR A 1 193 ? 37.469 7.838 -72.101 1.00 82.69 193 THR A CA 1
ATOM 1520 C C . THR A 1 193 ? 38.148 8.807 -71.126 1.00 82.69 193 THR A C 1
ATOM 1522 O O . THR A 1 193 ? 37.621 9.086 -70.047 1.00 82.69 193 THR A O 1
ATOM 1525 N N . LEU A 1 194 ? 39.295 9.378 -71.517 1.00 85.56 194 LEU A N 1
ATOM 1526 C CA . LEU A 1 194 ? 40.033 10.341 -70.698 1.00 85.56 194 LEU A CA 1
ATOM 1527 C C . LEU A 1 194 ? 39.258 11.652 -70.494 1.00 85.56 194 LEU A C 1
ATOM 1529 O O . LEU A 1 194 ? 39.175 12.143 -69.368 1.00 85.56 194 LEU A O 1
ATOM 1533 N N . LEU A 1 195 ? 38.681 12.221 -71.557 1.00 87.38 195 LEU A N 1
ATOM 1534 C CA . LEU A 1 195 ? 37.916 13.466 -71.459 1.00 87.38 195 LEU A CA 1
ATOM 1535 C C . LEU A 1 195 ? 36.601 13.265 -70.687 1.00 87.38 195 LEU A C 1
ATOM 1537 O O . LEU A 1 195 ? 36.206 14.143 -69.924 1.00 87.38 195 LEU A O 1
ATOM 1541 N N . ARG A 1 196 ? 35.961 12.095 -70.810 1.00 86.94 196 ARG A N 1
ATOM 1542 C CA . ARG A 1 196 ? 34.773 11.715 -70.033 1.00 86.94 196 ARG A CA 1
ATOM 1543 C C . ARG A 1 196 ? 35.074 11.683 -68.533 1.00 86.94 196 ARG A C 1
ATOM 1545 O O . ARG A 1 196 ? 34.379 12.351 -67.772 1.00 86.94 196 ARG A O 1
ATOM 1552 N N . ALA A 1 197 ? 36.166 11.036 -68.123 1.00 85.75 197 ALA A N 1
ATOM 1553 C CA . ALA A 1 197 ? 36.612 11.033 -66.727 1.00 85.75 197 ALA A CA 1
ATOM 1554 C C . ALA A 1 197 ? 36.936 12.448 -66.197 1.00 85.75 197 ALA A C 1
ATOM 1556 O O . ALA A 1 197 ? 36.605 12.774 -65.057 1.00 85.75 197 ALA A O 1
ATOM 1557 N N . GLN A 1 198 ? 37.533 13.317 -67.024 1.00 88.50 198 GLN A N 1
ATOM 1558 C CA . GLN A 1 198 ? 37.795 14.719 -66.663 1.00 88.50 198 GLN A CA 1
ATOM 1559 C C . GLN A 1 198 ? 36.502 15.530 -66.467 1.00 88.50 198 GLN A C 1
ATOM 1561 O O . GLN A 1 198 ? 36.416 16.324 -65.529 1.00 88.50 198 GLN A O 1
ATOM 1566 N N . ILE A 1 199 ? 3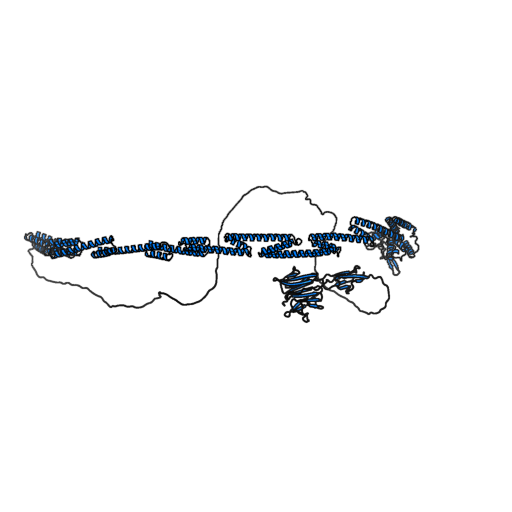5.491 15.317 -67.317 1.00 88.94 199 ILE A N 1
ATOM 1567 C CA . ILE A 1 199 ? 34.167 15.946 -67.198 1.00 88.94 199 ILE A CA 1
ATOM 1568 C C . ILE A 1 199 ? 33.448 15.461 -65.930 1.00 88.94 199 ILE A C 1
ATOM 1570 O O . ILE A 1 199 ? 32.913 16.277 -65.180 1.00 88.94 199 ILE A O 1
ATOM 1574 N N . GLU A 1 200 ? 33.452 14.154 -65.664 1.00 86.88 200 GLU A N 1
ATOM 1575 C CA . GLU A 1 200 ? 32.781 13.561 -64.500 1.00 86.88 200 GLU A CA 1
ATOM 1576 C C . GLU A 1 200 ? 33.394 14.037 -63.174 1.00 86.88 200 GLU A C 1
ATOM 1578 O O . GLU A 1 200 ? 32.656 14.467 -62.282 1.00 86.88 200 GLU A O 1
ATOM 1583 N N . GLU A 1 201 ? 34.726 14.074 -63.060 1.00 87.25 201 GLU A N 1
ATOM 1584 C CA . GLU A 1 201 ? 35.400 14.605 -61.868 1.00 87.25 201 GLU A CA 1
ATOM 1585 C C . GLU A 1 201 ? 35.164 16.120 -61.708 1.00 87.25 201 GLU A C 1
ATOM 1587 O O . GLU A 1 201 ? 34.891 16.590 -60.604 1.00 87.25 201 GLU A O 1
ATOM 1592 N N . ALA A 1 202 ? 35.165 16.903 -62.795 1.00 87.94 202 ALA A N 1
ATOM 1593 C CA . ALA A 1 202 ? 34.845 18.332 -62.723 1.00 87.94 202 ALA A CA 1
ATOM 1594 C C . ALA A 1 202 ? 33.408 18.588 -62.229 1.00 87.94 202 ALA A C 1
ATOM 1596 O O . ALA A 1 202 ? 33.190 19.467 -61.387 1.00 87.94 202 ALA A O 1
ATOM 1597 N N . VAL A 1 203 ? 32.432 17.799 -62.695 1.00 88.88 203 VAL A N 1
ATOM 1598 C CA . VAL A 1 203 ? 31.035 17.855 -62.232 1.00 88.88 203 VAL A CA 1
ATOM 1599 C C . VAL A 1 203 ? 30.924 17.437 -60.762 1.00 88.88 203 VAL A C 1
ATOM 1601 O O . VAL A 1 203 ? 30.269 18.141 -59.987 1.00 88.88 203 VAL A O 1
ATOM 1604 N N . LYS A 1 204 ? 31.613 16.365 -60.343 1.00 87.94 204 LYS A N 1
ATOM 1605 C CA . LYS A 1 204 ? 31.707 15.945 -58.933 1.00 87.94 204 LYS A CA 1
ATOM 1606 C C . LYS A 1 204 ? 32.248 17.076 -58.052 1.00 87.94 204 LYS A C 1
ATOM 1608 O O . LYS A 1 204 ? 31.582 17.471 -57.097 1.00 87.94 204 LYS A O 1
ATOM 1613 N N . GLN A 1 205 ? 33.396 17.661 -58.395 1.00 87.56 205 GLN A N 1
ATOM 1614 C CA . GLN A 1 205 ? 34.019 18.742 -57.617 1.00 87.56 205 GLN A CA 1
ATOM 1615 C C . GLN A 1 205 ? 33.162 20.019 -57.583 1.00 87.56 205 GLN A C 1
ATOM 1617 O O . GLN A 1 205 ? 33.075 20.703 -56.560 1.00 87.56 205 GLN A O 1
ATOM 1622 N N . LYS A 1 206 ? 32.461 20.338 -58.678 1.00 89.06 206 LYS A N 1
ATOM 1623 C CA . LYS A 1 206 ? 31.484 21.437 -58.728 1.00 89.06 206 LYS A CA 1
ATOM 1624 C C . LYS A 1 206 ? 30.294 21.188 -57.794 1.00 89.06 206 LYS A C 1
ATOM 1626 O O . LYS A 1 206 ? 29.882 22.115 -57.100 1.00 89.06 206 LYS A O 1
ATOM 1631 N N . ARG A 1 207 ? 29.799 19.947 -57.702 1.00 90.81 207 ARG A N 1
ATOM 1632 C CA . ARG A 1 207 ? 28.732 19.563 -56.763 1.00 90.81 207 ARG A CA 1
ATOM 1633 C C . ARG A 1 207 ? 29.196 19.557 -55.303 1.00 90.81 207 ARG A C 1
ATOM 1635 O O . ARG A 1 207 ? 28.444 20.009 -54.445 1.00 90.81 207 ARG A O 1
ATOM 1642 N N . ILE A 1 208 ? 30.413 19.091 -55.017 1.00 91.56 208 ILE A N 1
ATOM 1643 C CA . ILE A 1 208 ? 30.980 19.074 -53.658 1.00 91.56 208 ILE A CA 1
ATOM 1644 C C . ILE A 1 208 ? 31.086 20.498 -53.092 1.00 91.56 208 ILE A C 1
ATOM 1646 O O . ILE A 1 208 ? 30.619 20.739 -51.982 1.00 91.56 208 ILE A O 1
ATOM 1650 N N . ARG A 1 209 ? 31.581 21.470 -53.875 1.00 90.12 209 ARG A N 1
ATOM 1651 C CA . ARG A 1 209 ? 31.632 22.888 -53.458 1.00 90.12 209 ARG A CA 1
ATOM 1652 C C . ARG A 1 209 ? 30.252 23.460 -53.108 1.00 90.12 209 ARG A C 1
ATOM 1654 O O . ARG A 1 209 ? 30.092 24.010 -52.025 1.00 90.12 209 ARG A O 1
ATOM 1661 N N . GLN A 1 210 ? 29.239 23.231 -53.949 1.00 91.12 210 GLN A N 1
ATOM 1662 C CA . GLN A 1 210 ? 27.855 23.655 -53.670 1.00 91.12 210 GLN A CA 1
ATOM 1663 C C . GLN A 1 210 ? 27.283 23.044 -52.379 1.00 91.12 210 GLN A C 1
ATOM 1665 O O . GLN A 1 210 ? 26.463 23.662 -51.701 1.00 91.12 210 GLN A O 1
ATOM 1670 N N . LEU A 1 211 ? 27.679 21.812 -52.043 1.00 92.38 211 LEU A N 1
ATOM 1671 C CA . LEU A 1 211 ? 27.254 21.156 -50.808 1.00 92.38 211 LEU A CA 1
ATOM 1672 C C . LEU A 1 211 ? 27.989 21.701 -49.577 1.00 92.38 211 LEU A C 1
ATOM 1674 O O . LEU A 1 211 ? 27.367 21.794 -48.521 1.00 92.38 211 LEU A O 1
ATOM 1678 N N . PHE A 1 212 ? 29.258 22.105 -49.705 1.00 91.62 212 PHE A N 1
ATOM 1679 C CA . PHE A 1 212 ? 29.988 22.796 -48.637 1.00 91.62 212 PHE A CA 1
ATOM 1680 C C . PHE A 1 212 ? 29.410 24.184 -48.358 1.00 91.62 212 PHE A C 1
ATOM 1682 O O . PHE A 1 212 ? 29.138 24.491 -47.201 1.00 91.62 212 PHE A O 1
ATOM 1689 N N . GLU A 1 213 ? 29.144 24.980 -49.397 1.00 91.50 213 GLU A N 1
ATOM 1690 C CA . GLU A 1 213 ? 28.446 26.271 -49.281 1.00 91.50 213 GLU A CA 1
ATOM 1691 C C . GLU A 1 213 ? 27.102 26.089 -48.552 1.00 91.50 213 GLU A C 1
ATOM 1693 O O . GLU A 1 213 ? 26.830 26.748 -47.549 1.00 91.50 213 GLU A O 1
ATOM 1698 N N . ALA A 1 214 ? 26.297 25.106 -48.975 1.00 91.19 214 ALA A N 1
ATOM 1699 C CA . ALA A 1 214 ? 25.029 24.787 -48.324 1.00 91.19 214 ALA A CA 1
ATOM 1700 C C . ALA A 1 214 ? 25.184 24.296 -46.870 1.00 91.19 214 ALA A C 1
ATOM 1702 O O . ALA A 1 214 ? 24.325 24.598 -46.043 1.00 91.19 214 ALA A O 1
ATOM 1703 N N . ALA A 1 215 ? 26.242 23.550 -46.536 1.00 89.31 215 ALA A N 1
ATOM 1704 C CA . ALA A 1 215 ? 26.520 23.117 -45.165 1.00 89.31 215 ALA A CA 1
ATOM 1705 C C . ALA A 1 215 ? 26.929 24.296 -44.264 1.00 89.31 215 ALA A C 1
ATOM 1707 O O . ALA A 1 215 ? 26.477 24.375 -43.122 1.00 89.31 215 ALA A O 1
ATOM 1708 N N . GLN A 1 216 ? 27.727 25.233 -44.787 1.00 88.06 216 GLN A N 1
ATOM 1709 C CA . GLN A 1 216 ? 28.143 26.446 -44.079 1.00 88.06 216 GLN A CA 1
ATOM 1710 C C . GLN A 1 216 ? 26.949 27.369 -43.804 1.00 88.06 216 GLN A C 1
ATOM 1712 O O . GLN A 1 216 ? 26.725 27.721 -42.649 1.00 88.06 216 GLN A O 1
ATOM 1717 N N . THR A 1 217 ? 26.099 27.657 -44.798 1.00 90.62 217 THR A N 1
ATOM 1718 C CA . THR A 1 217 ? 24.886 28.474 -44.584 1.00 90.62 217 THR A CA 1
ATOM 1719 C C . THR A 1 217 ? 23.918 27.849 -43.569 1.00 90.62 217 THR A C 1
ATOM 1721 O O . THR A 1 217 ? 23.250 28.570 -42.833 1.00 90.62 217 THR A O 1
ATOM 1724 N N . ARG A 1 218 ? 23.843 26.511 -43.480 1.00 89.19 218 ARG A N 1
ATOM 1725 C CA . ARG A 1 218 ? 23.035 25.830 -42.448 1.00 89.19 218 ARG A CA 1
ATOM 1726 C C . ARG A 1 218 ? 23.653 25.948 -41.054 1.00 89.19 218 ARG A C 1
ATOM 1728 O O . ARG A 1 218 ? 22.909 26.084 -40.091 1.00 89.19 218 ARG A O 1
ATOM 1735 N N . LEU A 1 219 ? 24.984 25.966 -40.936 1.00 84.50 219 LEU A N 1
ATOM 1736 C CA . LEU A 1 219 ? 25.665 26.256 -39.669 1.00 84.50 219 LEU A CA 1
ATOM 1737 C C . LEU A 1 219 ? 25.445 27.712 -39.221 1.00 84.50 219 LEU A C 1
ATOM 1739 O O . LEU A 1 219 ? 25.190 27.951 -38.047 1.00 84.50 219 LEU A O 1
ATOM 1743 N N . GLU A 1 220 ? 25.488 28.678 -40.143 1.00 87.12 220 GLU A N 1
ATOM 1744 C CA . GLU A 1 220 ? 25.179 30.094 -39.860 1.00 87.12 220 GLU A CA 1
ATOM 1745 C C . GLU A 1 220 ? 23.726 30.311 -39.393 1.00 87.12 220 GLU A C 1
ATOM 1747 O O . GLU A 1 220 ? 23.420 31.314 -38.752 1.00 87.12 220 GLU A O 1
ATOM 1752 N N . GLN A 1 221 ? 22.839 29.359 -39.697 1.00 87.81 221 GLN A N 1
ATOM 1753 C CA . GLN A 1 221 ? 21.435 29.312 -39.272 1.00 87.81 221 GLN A CA 1
ATOM 1754 C C . GLN A 1 221 ? 21.214 28.446 -38.013 1.00 87.81 221 GLN A C 1
ATOM 1756 O O . GLN A 1 221 ? 20.070 28.244 -37.614 1.00 87.81 221 GLN A O 1
ATOM 1761 N N . ASP A 1 222 ? 22.291 27.944 -37.393 1.00 81.88 222 ASP A N 1
ATOM 1762 C CA . ASP A 1 222 ? 22.311 27.015 -36.244 1.00 81.88 222 ASP A CA 1
ATOM 1763 C C . ASP A 1 222 ? 21.628 25.648 -36.506 1.00 81.88 222 ASP A C 1
ATOM 1765 O O . ASP A 1 222 ? 21.361 24.850 -35.608 1.00 81.88 222 ASP A O 1
ATOM 1769 N N . GLU A 1 223 ? 21.384 25.310 -37.776 1.00 86.75 223 GLU A N 1
ATOM 1770 C CA . GLU A 1 223 ? 20.718 24.077 -38.205 1.00 86.75 223 GLU A CA 1
ATOM 1771 C C . GLU A 1 223 ? 21.707 22.903 -38.345 1.00 86.75 223 GLU A C 1
ATOM 1773 O O . GLU A 1 223 ? 21.802 22.249 -39.392 1.00 86.75 223 GLU A O 1
ATOM 1778 N N . ILE A 1 224 ? 22.446 22.602 -37.269 1.00 85.69 224 ILE A N 1
ATOM 1779 C CA . ILE A 1 224 ? 23.506 21.573 -37.231 1.00 85.69 224 ILE A CA 1
ATOM 1780 C C . ILE A 1 224 ? 23.081 20.220 -37.854 1.00 85.69 224 ILE A C 1
ATOM 1782 O O . ILE A 1 224 ? 23.872 19.659 -38.618 1.00 85.69 224 ILE A O 1
ATOM 1786 N N . PRO A 1 225 ? 21.864 19.671 -37.626 1.00 85.50 225 PRO A N 1
ATOM 1787 C CA . PRO A 1 225 ? 21.444 18.418 -38.265 1.00 85.50 225 PRO A CA 1
ATOM 1788 C C . PRO A 1 225 ? 21.398 18.492 -39.799 1.00 85.50 225 PRO A C 1
ATOM 1790 O O . PRO A 1 225 ? 21.801 17.545 -40.471 1.00 85.50 225 PRO A O 1
ATOM 1793 N N . LEU A 1 226 ? 20.963 19.625 -40.360 1.00 87.50 226 LEU A N 1
ATOM 1794 C CA . LEU A 1 226 ? 20.877 19.821 -41.809 1.00 87.50 226 LEU A CA 1
ATOM 1795 C C . LEU A 1 226 ? 22.258 20.084 -42.424 1.00 87.50 226 LEU A C 1
ATOM 1797 O O . LEU A 1 226 ? 22.517 19.632 -43.539 1.00 87.50 226 LEU A O 1
ATOM 1801 N N . ALA A 1 227 ? 23.172 20.725 -41.688 1.00 88.75 227 ALA A N 1
ATOM 1802 C CA . ALA A 1 227 ? 24.581 20.802 -42.073 1.00 88.75 227 ALA A CA 1
ATOM 1803 C C . ALA A 1 227 ? 25.235 19.403 -42.111 1.00 88.75 227 ALA A C 1
ATOM 1805 O O . ALA A 1 227 ? 25.889 19.051 -43.094 1.00 88.75 227 ALA A O 1
ATOM 1806 N N . LEU A 1 228 ? 24.996 18.563 -41.094 1.00 88.38 228 LEU A N 1
ATOM 1807 C CA . LEU A 1 228 ? 25.483 17.176 -41.039 1.00 88.38 228 LEU A CA 1
ATOM 1808 C C . LEU A 1 228 ? 24.949 16.307 -42.190 1.00 88.38 228 LEU A C 1
ATOM 1810 O O . LEU A 1 228 ? 25.696 15.493 -42.736 1.00 88.38 228 LEU A O 1
ATOM 1814 N N . ASP A 1 229 ? 23.694 16.491 -42.605 1.00 90.75 229 ASP A N 1
ATOM 1815 C CA . ASP A 1 229 ? 23.136 15.792 -43.768 1.00 90.75 229 ASP A CA 1
ATOM 1816 C C . ASP A 1 229 ? 23.793 16.235 -45.092 1.00 90.75 229 ASP A C 1
ATOM 1818 O O . ASP A 1 229 ? 24.065 15.387 -45.945 1.00 90.75 229 ASP A O 1
ATOM 1822 N N . LYS A 1 230 ? 24.147 17.522 -45.256 1.00 90.94 230 LYS A N 1
ATOM 1823 C CA . LYS A 1 230 ? 24.913 17.997 -46.430 1.00 90.94 230 LYS A CA 1
ATOM 1824 C C . LYS A 1 230 ? 26.344 17.465 -46.454 1.00 90.94 230 LYS A C 1
ATOM 1826 O O . LYS A 1 230 ? 26.829 17.073 -47.515 1.00 90.94 230 LYS A O 1
ATOM 1831 N N . LEU A 1 231 ? 26.989 17.358 -45.293 1.00 91.56 231 LEU A N 1
ATOM 1832 C CA . LEU A 1 231 ? 28.282 16.680 -45.169 1.00 91.56 231 LEU A CA 1
ATOM 1833 C C . LEU A 1 231 ? 28.168 15.181 -45.493 1.00 91.56 231 LEU A C 1
ATOM 1835 O O . LEU A 1 231 ? 29.069 14.628 -46.122 1.00 91.56 231 LEU A O 1
ATOM 1839 N N . ARG A 1 232 ? 27.047 14.523 -45.157 1.00 91.31 232 ARG A N 1
ATOM 1840 C CA . ARG A 1 232 ? 26.789 13.138 -45.586 1.00 91.31 232 ARG A CA 1
ATOM 1841 C C . ARG A 1 232 ? 26.634 13.029 -47.107 1.00 91.31 232 ARG A C 1
ATOM 1843 O O . ARG A 1 232 ? 27.208 12.110 -47.678 1.00 91.31 232 ARG A O 1
ATOM 1850 N N . GLU A 1 233 ? 25.936 13.958 -47.770 1.00 91.25 233 GLU A N 1
ATOM 1851 C CA . GLU A 1 233 ? 25.877 13.998 -49.245 1.00 91.25 233 GLU A CA 1
ATOM 1852 C C . GLU A 1 233 ? 27.284 14.090 -49.867 1.00 91.25 233 GLU A C 1
ATOM 1854 O O . GLU A 1 233 ? 27.589 13.317 -50.775 1.00 91.25 233 GLU A O 1
ATOM 1859 N N . ILE A 1 234 ? 28.172 14.949 -49.345 1.00 92.06 234 ILE A N 1
ATOM 1860 C CA . ILE A 1 234 ? 29.570 15.036 -49.817 1.00 92.06 234 ILE A CA 1
ATOM 1861 C C . ILE A 1 234 ? 30.282 13.691 -49.658 1.00 92.06 234 ILE A C 1
ATOM 1863 O O . ILE A 1 234 ? 30.847 13.189 -50.626 1.00 92.06 234 ILE A O 1
ATOM 1867 N N . LEU A 1 235 ? 30.185 13.059 -48.486 1.00 89.81 235 LEU A N 1
ATOM 1868 C CA . LEU A 1 235 ? 30.824 11.765 -48.217 1.00 89.81 235 LEU A CA 1
ATOM 1869 C C . LEU A 1 235 ? 30.234 10.596 -49.035 1.00 89.81 235 LEU A C 1
ATOM 1871 O O . LEU A 1 235 ? 30.875 9.555 -49.141 1.00 89.81 235 LEU A O 1
ATOM 1875 N N . THR A 1 236 ? 29.056 10.749 -49.657 1.00 91.12 236 THR A N 1
ATOM 1876 C CA . THR A 1 236 ? 28.556 9.778 -50.658 1.00 91.12 236 THR A CA 1
ATOM 1877 C C . THR A 1 236 ? 29.118 9.991 -52.066 1.00 91.12 236 THR A C 1
ATOM 1879 O O . THR A 1 236 ? 29.120 9.052 -52.858 1.00 91.12 236 THR A O 1
ATOM 1882 N N . LEU A 1 237 ? 29.613 11.193 -52.381 1.00 88.50 237 LEU A N 1
ATOM 1883 C CA . LEU A 1 237 ? 30.318 11.502 -53.633 1.00 88.50 237 LEU A CA 1
ATOM 1884 C C . LEU A 1 237 ? 31.833 11.270 -53.509 1.00 88.50 237 LEU A C 1
ATOM 1886 O O . LEU A 1 237 ? 32.498 10.958 -54.498 1.00 88.50 237 LEU A O 1
ATOM 1890 N N . ASP A 1 238 ? 32.376 11.465 -52.307 1.00 88.69 238 ASP A N 1
ATOM 1891 C CA . ASP A 1 238 ? 33.807 11.462 -52.013 1.00 88.69 238 ASP A CA 1
ATOM 1892 C C . ASP A 1 238 ? 34.061 10.987 -50.562 1.00 88.69 238 ASP A C 1
ATOM 1894 O O . ASP A 1 238 ? 34.160 11.808 -49.649 1.00 88.69 238 ASP A O 1
ATOM 1898 N N . PRO A 1 239 ? 34.123 9.664 -50.303 1.00 89.25 239 PRO A N 1
ATOM 1899 C CA . PRO A 1 239 ? 34.220 9.126 -48.938 1.00 89.25 239 PRO A CA 1
ATOM 1900 C C . PRO A 1 239 ? 35.479 9.554 -48.168 1.00 89.25 239 PRO A C 1
ATOM 1902 O O . PRO A 1 239 ? 35.428 9.728 -46.953 1.00 89.25 239 PRO A O 1
ATOM 1905 N N . GLU A 1 240 ? 36.587 9.766 -48.882 1.00 89.88 240 GLU A N 1
ATOM 1906 C CA . GLU A 1 240 ? 37.894 10.163 -48.334 1.00 89.88 240 GLU A CA 1
ATOM 1907 C C . GLU A 1 240 ? 38.039 11.690 -48.160 1.00 89.88 240 GLU A C 1
ATOM 1909 O O . GLU A 1 240 ? 39.141 12.202 -47.951 1.00 89.88 240 GLU A O 1
ATOM 1914 N N . ASN A 1 241 ? 36.946 12.455 -48.272 1.00 91.88 241 ASN A N 1
ATOM 1915 C CA . ASN A 1 241 ? 37.008 13.912 -48.244 1.00 91.88 241 ASN A CA 1
ATOM 1916 C C . ASN A 1 241 ? 37.359 14.447 -46.842 1.00 91.88 241 ASN A C 1
ATOM 1918 O O . ASN A 1 241 ? 36.500 14.607 -45.971 1.00 91.88 241 ASN A O 1
ATOM 1922 N N . ALA A 1 242 ? 38.645 14.736 -46.632 1.00 88.31 242 ALA A N 1
ATOM 1923 C CA . ALA A 1 242 ? 39.199 15.115 -45.334 1.00 88.31 242 ALA A CA 1
ATOM 1924 C C . ALA A 1 242 ? 38.539 16.359 -44.708 1.00 88.31 242 ALA A C 1
ATOM 1926 O O . ALA A 1 242 ? 38.352 16.399 -43.491 1.00 88.31 242 ALA A O 1
ATOM 1927 N N . GLU A 1 243 ? 38.147 17.351 -45.516 1.00 88.88 243 GLU A N 1
ATOM 1928 C CA . GLU A 1 243 ? 37.455 18.549 -45.024 1.00 88.88 243 GLU A CA 1
ATOM 1929 C C . GLU A 1 243 ? 36.041 18.210 -44.532 1.00 88.88 243 GLU A C 1
ATOM 1931 O O . GLU A 1 243 ? 35.667 18.597 -43.423 1.00 88.88 243 GLU A O 1
ATOM 1936 N N . ALA A 1 244 ? 35.283 17.408 -45.290 1.00 89.38 244 ALA A N 1
ATOM 1937 C CA . ALA A 1 244 ? 33.957 16.965 -44.871 1.00 89.38 244 ALA A CA 1
ATOM 1938 C C . ALA A 1 244 ? 34.018 16.078 -43.617 1.00 89.38 244 ALA A C 1
ATOM 1940 O O . ALA A 1 244 ? 33.207 16.259 -42.710 1.00 89.38 244 ALA A O 1
ATOM 1941 N N . LEU A 1 245 ? 34.997 15.171 -43.516 1.00 89.06 245 LEU A N 1
ATOM 1942 C CA . LEU A 1 245 ? 35.216 14.338 -42.326 1.00 89.06 245 LEU A CA 1
ATOM 1943 C C . LEU A 1 245 ? 35.554 15.180 -41.083 1.00 89.06 245 LEU A C 1
ATOM 1945 O O . LEU A 1 245 ? 34.952 14.982 -40.024 1.00 89.06 245 LEU A O 1
ATOM 1949 N N . ALA A 1 246 ? 36.475 16.142 -41.206 1.00 88.38 246 ALA A N 1
ATOM 1950 C CA . ALA A 1 246 ? 36.868 17.021 -40.106 1.00 88.38 246 ALA A CA 1
ATOM 1951 C C . ALA A 1 246 ? 35.714 17.933 -39.653 1.00 88.38 246 ALA A C 1
ATOM 1953 O O . ALA A 1 246 ? 35.470 18.083 -38.452 1.00 88.38 246 ALA A O 1
ATOM 1954 N N . MET A 1 247 ? 34.968 18.500 -40.606 1.00 87.50 247 MET A N 1
ATOM 1955 C CA . MET A 1 247 ? 33.809 19.345 -40.324 1.00 87.50 247 MET A CA 1
ATOM 1956 C C . MET A 1 247 ? 32.678 18.540 -39.666 1.00 87.50 247 MET A C 1
ATOM 1958 O O . MET A 1 247 ? 32.116 18.987 -38.666 1.00 87.50 247 MET A O 1
ATOM 1962 N N . ARG A 1 248 ? 32.408 17.316 -40.149 1.00 88.75 248 ARG A N 1
ATOM 1963 C CA . ARG A 1 248 ? 31.376 16.431 -39.583 1.00 88.75 248 ARG A CA 1
ATOM 1964 C C . ARG A 1 248 ? 31.694 16.074 -38.136 1.00 88.75 248 ARG A C 1
ATOM 1966 O O . ARG A 1 248 ? 30.837 16.268 -37.281 1.00 88.75 248 ARG A O 1
ATOM 1973 N N . LYS A 1 249 ? 32.938 15.667 -37.845 1.00 88.00 249 LYS A N 1
ATOM 1974 C CA . LYS A 1 249 ? 33.392 15.373 -36.476 1.00 88.00 249 LYS A CA 1
ATOM 1975 C C . LYS A 1 249 ? 33.184 16.568 -35.537 1.00 88.00 249 LYS A C 1
ATOM 1977 O O . LYS A 1 249 ? 32.617 16.404 -34.462 1.00 88.00 249 LYS A O 1
ATOM 1982 N N . ARG A 1 250 ? 33.590 17.775 -35.949 1.00 86.38 250 ARG A N 1
ATOM 1983 C CA . ARG A 1 250 ? 33.432 18.998 -35.141 1.00 86.38 250 ARG A CA 1
ATOM 1984 C C . ARG A 1 250 ? 31.960 19.319 -34.845 1.00 86.38 250 ARG A C 1
ATOM 1986 O O . ARG A 1 250 ? 31.638 19.766 -33.746 1.00 86.38 250 ARG A O 1
ATOM 1993 N N . PHE A 1 251 ? 31.068 19.102 -35.810 1.00 86.31 251 PHE A N 1
ATOM 1994 C CA . PHE A 1 251 ? 29.629 19.333 -35.641 1.00 86.31 251 PHE A CA 1
ATOM 1995 C C . PHE A 1 251 ? 28.958 18.233 -34.801 1.00 86.31 251 PHE A C 1
ATOM 1997 O O . PHE A 1 251 ? 28.071 18.535 -34.005 1.00 86.31 251 PHE A O 1
ATOM 2004 N N . GLU A 1 252 ? 29.410 16.980 -34.916 1.00 85.38 252 GLU A N 1
ATOM 2005 C CA . GLU A 1 252 ? 29.021 15.864 -34.040 1.00 85.38 252 GLU A CA 1
ATOM 2006 C C . GLU A 1 252 ? 29.425 16.154 -32.579 1.00 85.38 252 GLU A C 1
ATOM 2008 O O . GLU A 1 252 ? 28.595 16.045 -31.678 1.00 85.38 252 GLU A O 1
ATOM 2013 N N . GLU A 1 253 ? 30.649 16.639 -32.337 1.00 85.88 253 GLU A N 1
ATOM 2014 C CA . GLU A 1 253 ? 31.124 17.070 -31.011 1.00 85.88 253 GLU A CA 1
ATOM 2015 C C . GLU A 1 253 ? 30.316 18.252 -30.438 1.00 85.88 253 GLU A C 1
ATOM 2017 O O . GLU A 1 253 ? 29.927 18.221 -29.266 1.00 85.88 253 GLU A O 1
ATOM 2022 N N . GLN A 1 254 ? 30.020 19.278 -31.249 1.00 83.81 254 GLN A N 1
ATOM 2023 C CA . GLN A 1 254 ? 29.211 20.432 -30.828 1.00 83.81 254 GLN A CA 1
ATOM 2024 C C . GLN A 1 254 ? 27.782 20.017 -30.455 1.00 83.81 254 GLN A C 1
ATOM 2026 O O . GLN A 1 254 ? 27.313 20.348 -29.364 1.00 83.81 254 GLN A O 1
ATOM 2031 N N . ARG A 1 255 ? 27.121 19.239 -31.322 1.00 85.31 255 ARG A N 1
ATOM 2032 C CA . ARG A 1 255 ? 25.779 18.693 -31.084 1.00 85.31 255 ARG A CA 1
ATOM 2033 C C . ARG A 1 255 ? 25.737 17.858 -29.805 1.00 85.31 255 ARG A C 1
ATOM 2035 O O . ARG A 1 255 ? 24.859 18.066 -28.973 1.00 85.31 255 ARG A O 1
ATOM 2042 N N . ASN A 1 256 ? 26.684 16.937 -29.629 1.00 87.44 256 ASN A N 1
ATOM 2043 C CA . ASN A 1 256 ? 26.732 16.067 -28.454 1.00 87.44 256 ASN A CA 1
ATOM 2044 C C . ASN A 1 256 ? 26.886 16.883 -27.163 1.00 87.44 256 ASN A C 1
ATOM 2046 O O . ASN A 1 256 ? 26.164 16.643 -26.197 1.00 87.44 256 ASN A O 1
ATOM 2050 N N . LYS A 1 257 ? 27.762 17.896 -27.160 1.00 86.56 257 LYS A N 1
ATOM 2051 C CA . LYS A 1 257 ? 27.942 18.810 -26.021 1.00 86.56 257 LYS A CA 1
ATOM 2052 C C . LYS A 1 257 ? 26.660 19.573 -25.672 1.00 86.56 257 LYS A C 1
ATOM 2054 O O . LYS A 1 257 ? 26.359 19.744 -24.490 1.00 86.56 257 LYS A O 1
ATOM 2059 N N . GLU A 1 258 ? 25.909 20.028 -26.672 1.00 84.94 258 GLU A N 1
ATOM 2060 C CA . GLU A 1 258 ? 24.649 20.732 -26.437 1.00 84.94 258 GLU A CA 1
ATOM 2061 C C . GLU A 1 258 ? 23.553 19.790 -25.924 1.00 84.94 258 GLU A C 1
ATOM 2063 O O . GLU A 1 258 ? 22.918 20.093 -24.915 1.00 84.94 258 GLU A O 1
ATOM 2068 N N . GLN A 1 259 ? 23.385 18.612 -26.536 1.00 86.25 259 GLN A N 1
ATOM 2069 C CA . GLN A 1 259 ? 22.421 17.611 -26.070 1.00 86.25 259 GLN A CA 1
ATOM 2070 C C . GLN A 1 259 ? 22.715 17.174 -24.624 1.00 86.25 259 GLN A C 1
ATOM 2072 O O . GLN A 1 259 ? 21.795 17.118 -23.811 1.00 86.25 259 GLN A O 1
ATOM 2077 N N . ILE A 1 260 ? 23.987 16.959 -24.261 1.00 89.62 260 ILE A N 1
ATOM 2078 C CA . ILE A 1 260 ? 24.399 16.705 -22.869 1.00 89.62 260 ILE A CA 1
ATOM 2079 C C . ILE A 1 260 ? 24.005 17.878 -21.958 1.00 89.62 260 ILE A C 1
ATOM 2081 O O . ILE A 1 260 ? 23.474 17.657 -20.874 1.00 89.62 260 ILE A O 1
ATOM 2085 N N . SER A 1 261 ? 24.211 19.130 -22.384 1.00 89.31 261 SER A N 1
ATOM 2086 C CA . SER A 1 261 ? 23.820 20.311 -21.600 1.00 89.31 261 SER A CA 1
ATOM 2087 C C . SER A 1 261 ? 22.305 20.383 -21.359 1.00 89.31 261 SER A C 1
ATOM 2089 O O . SER A 1 261 ? 21.874 20.633 -20.229 1.00 89.31 261 SER A O 1
ATOM 2091 N N . GLN A 1 262 ? 21.501 20.106 -22.390 1.00 88.44 262 GLN A N 1
ATOM 2092 C CA . GLN A 1 262 ? 20.039 20.078 -22.314 1.00 88.44 262 GLN A CA 1
ATOM 2093 C C . GLN A 1 262 ? 19.546 18.956 -21.380 1.00 88.44 262 GLN A C 1
ATOM 2095 O O . GLN A 1 262 ? 18.783 19.233 -20.452 1.00 88.44 262 GLN A O 1
ATOM 2100 N N . TRP A 1 263 ? 20.041 17.722 -21.541 1.00 92.00 263 TRP A N 1
ATOM 2101 C CA . TRP A 1 263 ? 19.683 16.593 -20.673 1.00 92.00 263 TRP A CA 1
ATOM 2102 C C . TRP A 1 263 ? 20.155 16.783 -19.223 1.00 92.00 263 TRP A C 1
ATOM 2104 O O . TRP A 1 263 ? 19.376 16.552 -18.304 1.00 92.00 263 TRP A O 1
ATOM 2114 N N . MET A 1 264 ? 21.369 17.293 -18.985 1.00 91.50 264 MET A N 1
ATOM 2115 C CA . MET A 1 264 ? 21.860 17.606 -17.631 1.00 91.50 264 MET A CA 1
ATOM 2116 C C . MET A 1 264 ? 21.074 18.742 -16.955 1.00 91.50 264 MET A C 1
ATOM 2118 O O . MET A 1 264 ? 21.022 18.811 -15.725 1.00 91.50 264 MET A O 1
ATOM 2122 N N . LYS A 1 265 ? 20.477 19.663 -17.725 1.00 92.19 265 LYS A N 1
ATOM 2123 C CA . LYS A 1 265 ? 19.549 20.670 -17.188 1.00 92.19 265 LYS A CA 1
ATOM 2124 C C . LYS A 1 265 ? 18.214 20.029 -16.804 1.00 92.19 265 LYS A C 1
ATOM 2126 O O . LYS A 1 265 ? 17.734 20.279 -15.702 1.00 92.19 265 LYS A O 1
ATOM 2131 N N . LEU A 1 266 ? 17.656 19.192 -17.680 1.00 91.81 266 LEU A N 1
ATOM 2132 C CA . LEU A 1 266 ? 16.402 18.479 -17.431 1.00 91.81 266 LEU A CA 1
ATOM 2133 C C . LEU A 1 266 ? 16.522 17.545 -16.215 1.00 91.81 266 LEU A C 1
ATOM 2135 O O . LEU A 1 266 ? 15.697 17.616 -15.313 1.00 91.81 266 LEU A O 1
ATOM 2139 N N . ALA A 1 267 ? 17.602 16.764 -16.127 1.00 90.62 267 ALA A N 1
ATOM 2140 C CA . ALA A 1 267 ? 17.894 15.893 -14.991 1.00 90.62 267 ALA A CA 1
ATOM 2141 C C . ALA A 1 267 ? 17.872 16.645 -13.651 1.00 90.62 267 ALA A C 1
ATOM 2143 O O . ALA A 1 267 ? 17.179 16.227 -12.728 1.00 90.62 267 ALA A O 1
ATOM 2144 N N . ARG A 1 268 ? 18.567 17.790 -13.553 1.00 91.12 268 ARG A N 1
ATOM 2145 C CA . ARG A 1 268 ? 18.544 18.630 -12.342 1.00 91.12 268 ARG A CA 1
ATOM 2146 C C . ARG A 1 268 ? 17.146 19.153 -12.014 1.00 91.12 268 ARG A C 1
ATOM 2148 O O . ARG A 1 268 ? 16.762 19.108 -10.854 1.00 91.12 268 ARG A O 1
ATOM 2155 N N . GLN A 1 269 ? 16.367 19.557 -13.017 1.00 90.12 269 GLN A N 1
ATOM 2156 C CA . GLN A 1 269 ? 14.979 19.979 -12.811 1.00 90.12 269 GLN A CA 1
ATOM 2157 C C . GLN A 1 269 ? 14.098 18.837 -12.264 1.00 90.12 269 GLN A C 1
ATOM 2159 O O . GLN A 1 269 ? 13.270 19.079 -11.391 1.00 90.12 269 GLN A O 1
ATOM 2164 N N . HIS A 1 270 ? 14.285 17.590 -12.711 1.00 86.62 270 HIS A N 1
ATOM 2165 C CA . HIS A 1 270 ? 13.572 16.444 -12.129 1.00 86.62 270 HIS A CA 1
ATOM 2166 C C . HIS A 1 270 ? 14.062 16.107 -10.707 1.00 86.62 270 HIS A C 1
ATOM 2168 O O . HIS A 1 270 ? 13.235 15.785 -9.858 1.00 86.62 270 HIS A O 1
ATOM 2174 N N . VAL A 1 271 ? 15.355 16.272 -10.390 1.00 86.12 271 VAL A N 1
ATOM 2175 C CA . VAL A 1 271 ? 15.866 16.148 -9.005 1.00 86.12 271 VAL A CA 1
ATOM 2176 C C . VAL A 1 271 ? 15.258 17.209 -8.078 1.00 86.12 271 VAL A C 1
ATOM 2178 O O . VAL A 1 271 ? 14.817 16.869 -6.982 1.00 86.12 271 VAL A O 1
ATOM 2181 N N . GLU A 1 272 ? 15.156 18.467 -8.523 1.00 83.50 272 GLU A N 1
ATOM 2182 C CA . GLU A 1 272 ? 14.475 19.554 -7.791 1.00 83.50 272 GLU A CA 1
ATOM 2183 C C . GLU A 1 272 ? 12.978 19.271 -7.556 1.00 83.50 272 GLU A C 1
ATOM 2185 O O . GLU A 1 272 ? 12.412 19.714 -6.558 1.00 83.50 272 GLU A O 1
ATOM 2190 N N . LEU A 1 273 ? 12.343 18.502 -8.447 1.00 81.44 273 LEU A N 1
ATOM 2191 C CA . LEU A 1 273 ? 10.955 18.036 -8.330 1.00 81.44 273 LEU A CA 1
ATOM 2192 C C . LEU A 1 273 ? 10.814 16.685 -7.592 1.00 81.44 273 LEU A C 1
ATOM 2194 O O . LEU A 1 273 ? 9.699 16.182 -7.465 1.00 81.44 273 LEU A O 1
ATOM 2198 N N . HIS A 1 274 ? 11.918 16.102 -7.104 1.00 75.94 274 HIS A N 1
ATOM 2199 C CA . HIS A 1 274 ? 12.008 14.756 -6.511 1.00 75.94 274 HIS A CA 1
ATOM 2200 C C . HIS A 1 274 ? 11.534 13.598 -7.417 1.00 75.94 274 HIS A C 1
ATOM 2202 O O . HIS A 1 274 ? 11.218 12.502 -6.945 1.00 75.94 274 HIS A O 1
ATOM 2208 N N . ASP A 1 275 ? 11.536 13.811 -8.731 1.00 83.44 275 ASP A N 1
ATOM 2209 C CA . ASP A 1 275 ? 11.228 12.810 -9.750 1.00 83.44 275 ASP A CA 1
ATOM 2210 C C . ASP A 1 275 ? 12.497 12.039 -10.147 1.00 83.44 275 ASP A C 1
ATOM 2212 O O . ASP A 1 275 ? 13.126 12.252 -11.186 1.00 83.44 275 ASP A O 1
ATOM 2216 N N . PHE A 1 276 ? 12.910 11.137 -9.259 1.00 85.56 276 PHE A N 1
ATOM 2217 C CA . PHE A 1 276 ? 14.145 10.369 -9.413 1.00 85.56 276 PHE A CA 1
ATOM 2218 C C . PHE A 1 276 ? 14.134 9.398 -10.609 1.00 85.56 276 PHE A C 1
ATOM 2220 O O . PHE A 1 276 ? 15.203 8.979 -11.054 1.00 85.56 276 PHE A O 1
ATOM 2227 N N . GLN A 1 277 ? 12.963 9.045 -11.154 1.00 85.25 277 GLN A N 1
ATOM 2228 C CA . GLN A 1 277 ? 12.856 8.156 -12.317 1.00 85.25 277 GLN A CA 1
ATOM 2229 C C . GLN A 1 277 ? 13.167 8.909 -13.613 1.00 85.25 277 GLN A C 1
ATOM 2231 O O . GLN A 1 277 ? 14.097 8.528 -14.328 1.00 85.25 277 GLN A O 1
ATOM 2236 N N . GLU A 1 278 ? 12.480 10.023 -13.877 1.00 85.69 278 GLU A N 1
ATOM 2237 C CA . GLU A 1 278 ? 12.761 10.845 -15.060 1.00 85.69 278 GLU A CA 1
ATOM 2238 C C . GLU A 1 278 ? 14.149 11.509 -14.971 1.00 85.69 278 GLU A C 1
ATOM 2240 O O . GLU A 1 278 ? 14.848 11.628 -15.979 1.00 85.69 278 GLU A O 1
ATOM 2245 N N . ALA A 1 279 ? 14.630 11.835 -13.761 1.00 89.06 279 ALA A N 1
ATOM 2246 C CA . ALA A 1 279 ? 16.013 12.273 -13.557 1.00 89.06 279 ALA A CA 1
ATOM 2247 C C . ALA A 1 279 ? 17.039 11.206 -13.987 1.00 89.06 279 ALA A C 1
ATOM 2249 O O . ALA A 1 279 ? 17.975 11.520 -14.728 1.00 89.06 279 ALA A O 1
ATOM 2250 N N . ARG A 1 280 ? 16.859 9.935 -13.582 1.00 88.00 280 ARG A N 1
ATOM 2251 C CA . ARG A 1 280 ? 17.714 8.824 -14.043 1.00 88.00 280 ARG A CA 1
ATOM 2252 C C . ARG A 1 280 ? 17.612 8.615 -15.553 1.00 88.00 280 ARG A C 1
ATOM 2254 O O . ARG A 1 280 ? 18.637 8.374 -16.186 1.00 88.00 280 ARG A O 1
ATOM 2261 N N . GLN A 1 281 ? 16.422 8.731 -16.143 1.00 89.38 281 GLN A N 1
ATOM 2262 C CA . GLN A 1 281 ? 16.239 8.559 -17.586 1.00 89.38 281 GLN A CA 1
ATOM 2263 C C . GLN A 1 281 ? 16.913 9.688 -18.389 1.00 89.38 281 GLN A C 1
ATOM 2265 O O . GLN A 1 281 ? 17.615 9.402 -19.357 1.00 89.38 281 GLN A O 1
ATOM 2270 N N . ALA A 1 282 ? 16.825 10.947 -17.949 1.00 88.31 282 ALA A N 1
ATOM 2271 C CA . ALA A 1 282 ? 17.573 12.055 -18.552 1.00 88.31 282 ALA A CA 1
ATOM 2272 C C . ALA A 1 282 ? 19.101 11.864 -18.439 1.00 88.31 282 ALA A C 1
ATOM 2274 O O . ALA A 1 282 ? 19.833 12.124 -19.395 1.00 88.31 282 ALA A O 1
ATOM 2275 N N . LEU A 1 283 ? 19.598 11.356 -17.304 1.00 90.44 283 LEU A N 1
ATOM 2276 C CA . LEU A 1 283 ? 21.024 11.049 -17.111 1.00 90.44 283 LEU A CA 1
ATOM 2277 C C . LEU A 1 283 ? 21.493 9.843 -17.932 1.00 90.44 283 LEU A C 1
ATOM 2279 O O . LEU A 1 283 ? 22.629 9.822 -18.404 1.00 90.44 283 LEU A O 1
ATOM 2283 N N . LYS A 1 284 ? 20.616 8.870 -18.180 1.00 90.38 284 LYS A N 1
ATOM 2284 C CA . LYS A 1 284 ? 20.881 7.763 -19.100 1.00 90.38 284 LYS A CA 1
ATOM 2285 C C . LYS A 1 284 ? 21.082 8.259 -20.532 1.00 90.38 284 LYS A C 1
ATOM 2287 O O . LYS A 1 284 ? 22.007 7.797 -21.189 1.00 90.38 284 LYS A O 1
ATOM 2292 N N . GLU A 1 285 ? 20.311 9.246 -20.993 1.00 90.50 285 GLU A N 1
ATOM 2293 C CA . GLU A 1 285 ? 20.537 9.850 -22.315 1.00 90.50 285 GLU A CA 1
ATOM 2294 C C . GLU A 1 285 ? 21.839 10.670 -22.396 1.00 90.50 285 GLU A C 1
ATOM 2296 O O . GLU A 1 285 ? 22.453 10.732 -23.460 1.00 90.50 285 GLU A O 1
ATOM 2301 N N . VAL A 1 286 ? 22.337 11.218 -21.279 1.00 90.50 286 VAL A N 1
ATOM 2302 C CA . VAL A 1 286 ? 23.706 11.770 -21.211 1.00 90.50 286 VAL A CA 1
ATOM 2303 C C . VAL A 1 286 ? 24.745 10.662 -21.385 1.00 90.50 286 VAL A C 1
ATOM 2305 O O . VAL A 1 286 ? 25.631 10.788 -22.231 1.00 90.50 286 VAL A O 1
ATOM 2308 N N . LEU A 1 287 ? 24.619 9.559 -20.641 1.00 88.44 287 LEU A N 1
ATOM 2309 C CA . LEU A 1 287 ? 25.566 8.439 -20.692 1.00 88.44 287 LEU A CA 1
ATOM 2310 C C . LEU A 1 287 ? 25.529 7.671 -22.027 1.00 88.44 287 LEU A C 1
ATOM 2312 O O . LEU A 1 287 ? 26.565 7.175 -22.466 1.00 88.44 287 LEU A O 1
ATOM 2316 N N . ASN A 1 288 ? 24.385 7.647 -22.720 1.00 89.31 288 ASN A N 1
ATOM 2317 C CA . ASN A 1 288 ? 24.257 7.138 -24.092 1.00 89.31 288 ASN A CA 1
ATOM 2318 C C . ASN A 1 288 ? 25.105 7.945 -25.097 1.00 89.31 288 ASN A C 1
ATOM 2320 O O . ASN A 1 288 ? 25.582 7.387 -26.084 1.00 89.31 288 ASN A O 1
ATOM 2324 N N . ILE A 1 289 ? 25.289 9.252 -24.865 1.00 87.62 289 ILE A N 1
ATOM 2325 C CA . ILE A 1 289 ? 26.118 10.137 -25.703 1.00 87.62 289 ILE A CA 1
ATOM 2326 C C . ILE A 1 289 ? 27.584 10.110 -25.240 1.00 87.62 289 ILE A C 1
ATOM 2328 O O . ILE A 1 289 ? 28.496 10.120 -26.069 1.00 87.62 289 ILE A O 1
ATOM 2332 N N . ARG A 1 290 ? 27.819 10.086 -23.922 1.00 87.31 290 ARG A N 1
ATOM 2333 C CA . ARG A 1 290 ? 29.148 10.071 -23.303 1.00 87.31 290 ARG A CA 1
ATOM 2334 C C . ARG A 1 290 ? 29.160 9.220 -22.030 1.00 87.31 290 ARG A C 1
ATOM 2336 O O . ARG A 1 290 ? 28.803 9.692 -20.954 1.00 87.31 290 ARG A O 1
ATOM 2343 N N . TYR A 1 291 ? 29.626 7.978 -22.155 1.00 85.12 291 TYR A N 1
ATOM 2344 C CA . TYR A 1 291 ? 29.606 6.989 -21.070 1.00 85.12 291 TYR A CA 1
ATOM 2345 C C . TYR A 1 291 ? 30.480 7.353 -19.855 1.00 85.12 291 TYR A C 1
ATOM 2347 O O . TYR A 1 291 ? 30.273 6.788 -18.787 1.00 85.12 291 TYR A O 1
ATOM 2355 N N . ASP A 1 292 ? 31.450 8.262 -20.006 1.00 86.06 292 ASP A N 1
ATOM 2356 C CA . ASP A 1 292 ? 32.395 8.710 -18.975 1.00 86.06 292 ASP A CA 1
ATOM 2357 C C . ASP A 1 292 ? 32.052 10.099 -18.393 1.00 86.06 292 ASP A C 1
ATOM 2359 O O . ASP A 1 292 ? 32.905 10.767 -17.803 1.00 86.06 292 ASP A O 1
ATOM 2363 N N . ASP A 1 293 ? 30.804 10.566 -18.544 1.00 90.94 293 ASP A N 1
ATOM 2364 C CA . ASP A 1 293 ? 30.377 11.861 -18.007 1.00 90.94 293 ASP A CA 1
ATOM 2365 C C . ASP A 1 293 ? 30.334 11.863 -16.466 1.00 90.94 293 ASP A C 1
ATOM 2367 O O . ASP A 1 293 ? 29.366 11.440 -15.827 1.00 90.94 293 ASP A O 1
ATOM 2371 N N . SER A 1 294 ? 31.407 12.372 -15.859 1.00 88.88 294 SER A N 1
ATOM 2372 C CA . SER A 1 294 ? 31.580 12.418 -14.405 1.00 88.88 294 SER A CA 1
ATOM 2373 C C . SER A 1 294 ? 30.511 13.235 -13.676 1.00 88.88 294 SER A C 1
ATOM 2375 O O . SER A 1 294 ? 30.168 12.894 -12.545 1.00 88.88 294 SER A O 1
ATOM 2377 N N . ALA A 1 295 ? 29.943 14.268 -14.308 1.00 88.88 295 ALA A N 1
ATOM 2378 C CA . ALA A 1 295 ? 28.875 15.064 -13.710 1.00 88.88 295 ALA A CA 1
ATOM 2379 C C . ALA A 1 295 ? 27.539 14.305 -13.723 1.00 88.88 295 ALA A C 1
ATOM 2381 O O . ALA A 1 295 ? 26.759 14.421 -12.777 1.00 88.88 295 ALA A O 1
ATOM 2382 N N . ALA A 1 296 ? 27.287 13.496 -14.758 1.00 89.25 296 ALA A N 1
ATOM 2383 C CA . ALA A 1 296 ? 26.132 12.606 -14.789 1.00 89.25 296 ALA A CA 1
ATOM 2384 C C . ALA A 1 296 ? 26.248 11.479 -13.748 1.00 89.25 296 ALA A C 1
ATOM 2386 O O . ALA A 1 296 ? 25.291 11.217 -13.022 1.00 89.25 296 ALA A O 1
ATOM 2387 N N . MET A 1 297 ? 27.429 10.861 -13.617 1.00 88.00 297 MET A N 1
ATOM 2388 C CA . MET A 1 297 ? 27.684 9.831 -12.597 1.00 88.00 297 MET A CA 1
ATOM 2389 C C . MET A 1 297 ? 27.553 10.368 -11.166 1.00 88.00 297 MET A C 1
ATOM 2391 O O . MET A 1 297 ? 26.984 9.691 -10.310 1.00 88.00 297 MET A O 1
ATOM 2395 N N . GLN A 1 298 ? 28.038 11.586 -10.901 1.00 90.75 298 GLN A N 1
ATOM 2396 C CA . GLN A 1 298 ? 27.867 12.240 -9.600 1.00 90.75 298 GLN A CA 1
ATOM 2397 C C . GLN A 1 298 ? 26.385 12.462 -9.278 1.00 90.75 298 GLN A C 1
ATOM 2399 O O . GLN A 1 298 ? 25.936 12.043 -8.214 1.00 90.75 298 GLN A O 1
ATOM 2404 N N . LEU A 1 299 ? 25.600 13.012 -10.214 1.00 90.38 299 LEU A N 1
ATOM 2405 C CA . LEU A 1 299 ? 24.173 13.251 -9.973 1.00 90.38 299 LEU A CA 1
ATOM 2406 C C . LEU A 1 299 ? 23.372 11.942 -9.823 1.00 90.38 299 LEU A C 1
ATOM 2408 O O . LEU A 1 299 ? 22.455 11.889 -9.009 1.00 90.38 299 LEU A O 1
ATOM 2412 N N . LEU A 1 300 ? 23.746 10.861 -10.524 1.00 90.06 300 LEU A N 1
ATOM 2413 C CA . LEU A 1 300 ? 23.188 9.522 -10.274 1.00 90.06 300 LEU A CA 1
ATOM 2414 C C . LEU A 1 300 ? 23.492 9.034 -8.848 1.00 90.06 300 LEU A C 1
ATOM 2416 O O . LEU A 1 300 ? 22.592 8.550 -8.166 1.00 90.06 300 LEU A O 1
ATOM 2420 N N . SER A 1 301 ? 24.727 9.204 -8.367 1.00 88.19 301 SER A N 1
ATOM 2421 C CA . SER A 1 301 ? 25.097 8.839 -6.993 1.00 88.19 301 SER A CA 1
ATOM 2422 C C . SER A 1 301 ? 24.374 9.686 -5.937 1.00 88.19 301 SER A C 1
ATOM 2424 O O . SER A 1 301 ? 24.084 9.183 -4.852 1.00 88.19 301 SER A O 1
ATOM 2426 N N . GLU A 1 302 ? 24.085 10.958 -6.220 1.00 88.12 302 GLU A N 1
ATOM 2427 C CA . GLU A 1 302 ? 23.291 11.826 -5.341 1.00 88.12 302 GLU A CA 1
ATOM 2428 C C . GLU A 1 302 ? 21.817 11.389 -5.303 1.00 88.12 302 GLU A C 1
ATOM 2430 O O . GLU A 1 302 ? 21.237 11.288 -4.220 1.00 88.12 302 GLU A O 1
ATOM 2435 N N . ILE A 1 303 ? 21.234 11.048 -6.460 1.00 88.94 303 ILE A N 1
ATOM 2436 C CA . ILE A 1 303 ? 19.883 10.472 -6.571 1.00 88.94 303 ILE A CA 1
ATOM 2437 C C . ILE A 1 303 ? 19.781 9.166 -5.775 1.00 88.94 303 ILE A C 1
ATOM 2439 O O . ILE A 1 303 ? 18.845 8.995 -4.997 1.00 88.94 303 ILE A O 1
ATOM 2443 N N . ASP A 1 304 ? 20.758 8.268 -5.909 1.00 85.19 304 ASP A N 1
ATOM 2444 C CA . ASP A 1 304 ? 20.795 6.991 -5.191 1.00 85.19 304 ASP A CA 1
ATOM 2445 C C . ASP A 1 304 ? 20.827 7.155 -3.664 1.00 85.19 304 ASP A C 1
ATOM 2447 O O . ASP A 1 304 ? 20.298 6.303 -2.947 1.00 85.19 304 ASP A O 1
ATOM 2451 N N . VAL A 1 305 ? 21.448 8.221 -3.147 1.00 86.81 305 VAL A N 1
ATOM 2452 C CA . VAL A 1 305 ? 21.441 8.544 -1.710 1.00 86.81 305 VAL A CA 1
ATOM 2453 C C . VAL A 1 305 ? 20.091 9.133 -1.301 1.00 86.81 305 VAL A C 1
ATOM 2455 O O . VAL A 1 305 ? 19.475 8.628 -0.362 1.00 86.81 305 VAL A O 1
ATOM 2458 N N . GLN A 1 306 ? 19.585 10.134 -2.030 1.00 82.75 306 GLN A N 1
ATOM 2459 C CA . GLN A 1 306 ? 18.300 10.776 -1.720 1.00 82.75 306 GLN A CA 1
ATOM 2460 C C . GLN A 1 306 ? 17.120 9.795 -1.796 1.00 82.75 306 GLN A C 1
ATOM 2462 O O . GLN A 1 306 ? 16.232 9.830 -0.945 1.00 82.75 306 GLN A O 1
ATOM 2467 N N . GLU A 1 307 ? 17.116 8.873 -2.763 1.00 81.88 307 GLU A N 1
ATOM 2468 C CA . GLU A 1 307 ? 16.079 7.847 -2.885 1.00 81.88 307 GLU A CA 1
ATOM 2469 C C . GLU A 1 307 ? 16.139 6.840 -1.723 1.00 81.88 307 GLU A C 1
ATOM 2471 O O . GLU A 1 307 ? 15.091 6.460 -1.201 1.00 81.88 307 GLU A O 1
ATOM 2476 N N . LYS A 1 308 ? 17.337 6.466 -1.245 1.00 82.88 308 LYS A N 1
ATOM 2477 C CA . LYS A 1 308 ? 17.507 5.609 -0.053 1.00 82.88 308 LYS A CA 1
ATOM 2478 C C . LYS A 1 308 ? 17.045 6.309 1.226 1.00 82.88 308 LYS A C 1
ATOM 2480 O O . LYS A 1 308 ? 16.360 5.687 2.039 1.00 82.88 308 LYS A O 1
ATOM 2485 N N . GLU A 1 309 ? 17.355 7.593 1.399 1.00 81.75 309 GLU A N 1
ATOM 2486 C CA . GLU A 1 309 ? 16.863 8.386 2.533 1.00 81.75 309 GLU A CA 1
ATOM 2487 C C . GLU A 1 309 ? 15.338 8.560 2.489 1.00 81.75 309 GLU A C 1
ATOM 2489 O O . GLU A 1 309 ? 14.664 8.356 3.502 1.00 81.75 309 GLU A O 1
ATOM 2494 N N . ALA A 1 310 ? 14.767 8.836 1.312 1.00 79.56 310 ALA A N 1
ATOM 2495 C CA . ALA A 1 310 ? 13.323 8.917 1.115 1.00 79.56 310 ALA A CA 1
ATOM 2496 C C . ALA A 1 310 ? 12.624 7.566 1.352 1.00 79.56 310 ALA A C 1
ATOM 2498 O O . ALA A 1 310 ? 11.591 7.519 2.021 1.00 79.56 310 ALA A O 1
ATOM 2499 N N . ALA A 1 311 ? 13.181 6.457 0.855 1.00 80.00 311 ALA A N 1
ATOM 2500 C CA . ALA A 1 311 ? 12.659 5.109 1.077 1.00 80.00 311 ALA A CA 1
ATOM 2501 C C . ALA A 1 311 ? 12.692 4.722 2.562 1.00 80.00 311 ALA A C 1
ATOM 2503 O O . ALA A 1 311 ? 11.695 4.222 3.087 1.00 80.00 311 ALA A O 1
ATOM 2504 N N . LYS A 1 312 ? 13.785 5.035 3.268 1.00 84.25 312 LYS A N 1
ATOM 2505 C CA . LYS A 1 312 ? 13.873 4.858 4.720 1.00 84.25 312 LYS A CA 1
ATOM 2506 C C . LYS A 1 312 ? 12.829 5.705 5.452 1.00 84.25 312 LYS A C 1
ATOM 2508 O O . LYS A 1 312 ? 12.089 5.171 6.269 1.00 84.25 312 LYS A O 1
ATOM 2513 N N . ALA A 1 313 ? 12.693 6.987 5.111 1.00 81.31 313 ALA A N 1
ATOM 2514 C CA . ALA A 1 313 ? 11.691 7.862 5.719 1.00 81.31 313 ALA A CA 1
ATOM 2515 C C . ALA A 1 313 ? 10.246 7.388 5.458 1.00 81.31 313 ALA A C 1
ATOM 2517 O O . ALA A 1 313 ? 9.384 7.569 6.318 1.00 81.31 313 ALA A O 1
ATOM 2518 N N . ARG A 1 314 ? 9.963 6.747 4.312 1.00 79.88 314 ARG A N 1
ATOM 2519 C CA . ARG A 1 314 ? 8.676 6.070 4.045 1.00 79.88 314 ARG A CA 1
ATOM 2520 C C . ARG A 1 314 ? 8.473 4.873 4.975 1.00 79.88 314 ARG A C 1
ATOM 2522 O O . ARG A 1 314 ? 7.426 4.794 5.614 1.00 79.88 314 ARG A O 1
ATOM 2529 N N . ALA A 1 315 ? 9.467 3.989 5.082 1.00 83.06 315 ALA A N 1
ATOM 2530 C CA . ALA A 1 315 ? 9.413 2.810 5.946 1.00 83.06 315 ALA A CA 1
ATOM 2531 C C . ALA A 1 315 ? 9.249 3.185 7.431 1.00 83.06 315 ALA A C 1
ATOM 2533 O O . ALA A 1 315 ? 8.364 2.650 8.098 1.00 83.06 315 ALA A O 1
ATOM 2534 N N . ASP A 1 316 ? 10.012 4.168 7.920 1.00 84.81 316 ASP A N 1
ATOM 2535 C CA . ASP A 1 316 ? 9.915 4.692 9.286 1.00 84.81 316 ASP A CA 1
ATOM 2536 C C . ASP A 1 316 ? 8.508 5.274 9.560 1.00 84.81 316 ASP A C 1
ATOM 2538 O O . ASP A 1 316 ? 7.891 4.952 10.580 1.00 84.81 316 ASP A O 1
ATOM 2542 N N . LYS A 1 317 ? 7.950 6.079 8.633 1.00 83.31 317 LYS A N 1
ATOM 2543 C CA . LYS A 1 317 ? 6.573 6.615 8.730 1.00 83.31 317 LYS A CA 1
ATOM 2544 C C . LYS A 1 317 ? 5.527 5.490 8.773 1.00 83.31 317 LYS A C 1
ATOM 2546 O O . LYS A 1 317 ? 4.615 5.543 9.597 1.00 83.31 317 LYS A O 1
ATOM 2551 N N . GLU A 1 318 ? 5.649 4.467 7.928 1.00 84.56 318 GLU A N 1
ATOM 2552 C CA . GLU A 1 318 ? 4.667 3.376 7.823 1.00 84.56 318 GLU A CA 1
ATOM 2553 C C . GLU A 1 318 ? 4.748 2.388 9.003 1.00 84.56 318 GLU A C 1
ATOM 2555 O O . GLU A 1 318 ? 3.716 1.984 9.546 1.00 84.56 318 GLU A O 1
ATOM 2560 N N . GLN A 1 319 ? 5.954 2.094 9.504 1.00 87.75 319 GLN A N 1
ATOM 2561 C CA . GLN A 1 319 ? 6.160 1.339 10.745 1.00 87.75 319 GLN A CA 1
ATOM 2562 C C . GLN A 1 319 ? 5.593 2.090 11.957 1.00 87.75 319 GLN A C 1
ATOM 2564 O O . GLN A 1 319 ? 4.912 1.483 12.795 1.00 87.75 319 GLN A O 1
ATOM 2569 N N . LEU A 1 320 ? 5.829 3.404 12.061 1.00 88.19 320 LEU A N 1
ATOM 2570 C CA . LEU A 1 320 ? 5.222 4.241 13.098 1.00 88.19 320 LEU A CA 1
ATOM 2571 C C . LEU A 1 320 ? 3.693 4.265 12.972 1.00 88.19 320 LEU A C 1
ATOM 2573 O O . LEU A 1 320 ? 3.016 4.161 13.993 1.00 88.19 320 LEU A O 1
ATOM 2577 N N . TYR A 1 321 ? 3.144 4.338 11.754 1.00 87.06 321 TYR A N 1
ATOM 2578 C CA . TYR A 1 321 ? 1.698 4.378 11.519 1.00 87.06 321 TYR A CA 1
ATOM 2579 C C . TYR A 1 321 ? 1.022 3.066 11.924 1.00 87.06 321 TYR A C 1
ATOM 2581 O O . TYR A 1 321 ? 0.084 3.084 12.721 1.00 87.06 321 TYR A O 1
ATOM 2589 N N . GLY A 1 322 ? 1.549 1.915 11.493 1.00 86.31 322 GLY A N 1
ATOM 2590 C CA . GLY A 1 322 ? 1.073 0.605 11.951 1.00 86.31 322 GLY A CA 1
ATOM 2591 C C . GLY A 1 322 ? 1.211 0.426 13.470 1.00 86.31 322 GLY A C 1
ATOM 2592 O O . GLY A 1 322 ? 0.337 -0.148 14.121 1.00 86.31 322 GLY A O 1
ATOM 2593 N N . SER A 1 323 ? 2.268 0.987 14.065 1.00 88.44 323 SER A N 1
ATOM 2594 C CA . SER A 1 323 ? 2.477 0.992 15.520 1.00 88.44 323 SER A CA 1
ATOM 2595 C C . SER A 1 323 ? 1.537 1.941 16.274 1.00 88.44 323 SER A C 1
ATOM 2597 O O . SER A 1 323 ? 1.281 1.714 17.461 1.00 88.44 323 SER A O 1
ATOM 2599 N N . ALA A 1 324 ? 1.049 3.005 15.630 1.00 88.62 324 ALA A N 1
ATOM 2600 C CA . ALA A 1 324 ? 0.055 3.931 16.167 1.00 88.62 324 ALA A CA 1
ATOM 2601 C C . ALA A 1 324 ? -1.355 3.341 16.058 1.00 88.62 324 ALA A C 1
ATOM 2603 O O . ALA A 1 324 ? -2.096 3.361 17.035 1.00 88.62 324 ALA A O 1
ATOM 2604 N N . LEU A 1 325 ? -1.687 2.733 14.914 1.00 87.94 325 LEU A N 1
ATOM 2605 C CA . LEU A 1 325 ? -2.960 2.054 14.680 1.00 87.94 325 LEU A CA 1
ATOM 2606 C C . LEU A 1 325 ? -3.174 0.897 15.667 1.00 87.94 325 LEU A C 1
ATOM 2608 O O . LEU A 1 325 ? -4.238 0.815 16.273 1.00 87.94 325 LEU A O 1
ATOM 2612 N N . LYS A 1 326 ? -2.147 0.068 15.914 1.00 86.44 326 LYS A N 1
ATOM 2613 C CA . LYS A 1 326 ? -2.196 -0.986 16.947 1.00 86.44 326 LYS A CA 1
ATOM 2614 C C . LYS A 1 326 ? -2.412 -0.428 18.359 1.00 86.44 326 LYS A C 1
ATOM 2616 O O . LYS A 1 326 ? -3.203 -0.982 19.112 1.00 86.44 326 LYS A O 1
ATOM 2621 N N . ALA A 1 327 ? -1.742 0.672 18.714 1.00 85.19 327 ALA A N 1
ATOM 2622 C CA . ALA A 1 327 ? -1.924 1.317 20.018 1.00 85.19 327 ALA A CA 1
ATOM 2623 C C . ALA A 1 327 ? -3.345 1.889 20.172 1.00 85.19 327 ALA A C 1
ATOM 2625 O O . ALA A 1 327 ? -3.987 1.679 21.196 1.00 85.19 327 ALA A O 1
ATOM 2626 N N . TYR A 1 328 ? -3.864 2.533 19.125 1.00 84.31 328 TYR A N 1
ATOM 2627 C CA . TYR A 1 328 ? -5.228 3.054 19.073 1.00 84.31 328 TYR A CA 1
ATOM 2628 C C . TYR A 1 328 ? -6.277 1.937 19.207 1.00 84.31 328 TYR A C 1
ATOM 2630 O O . TYR A 1 328 ? -7.177 2.040 20.034 1.00 84.31 328 TYR A O 1
ATOM 2638 N N . GLN A 1 329 ? -6.107 0.826 18.481 1.00 81.38 329 GLN A N 1
ATOM 2639 C CA . GLN A 1 329 ? -6.952 -0.372 18.598 1.00 81.38 329 GLN A CA 1
ATOM 2640 C C . GLN A 1 329 ? -6.887 -1.027 19.991 1.00 81.38 329 GLN A C 1
ATOM 2642 O O . GLN A 1 329 ? -7.876 -1.604 20.432 1.00 81.38 329 GLN A O 1
ATOM 2647 N N . GLY A 1 330 ? -5.759 -0.913 20.702 1.00 77.81 330 GLY A N 1
ATOM 2648 C CA . GLY A 1 330 ? -5.614 -1.341 22.100 1.00 77.81 330 GLY A CA 1
ATOM 2649 C C . GLY A 1 330 ? -6.176 -0.361 23.145 1.00 77.81 330 GLY A C 1
ATOM 2650 O O . GLY A 1 330 ? -6.120 -0.650 24.340 1.00 77.81 330 GLY A O 1
ATOM 2651 N N . GLY A 1 331 ? -6.695 0.800 22.725 1.00 74.25 331 GLY A N 1
ATOM 2652 C CA . GLY A 1 331 ? -7.170 1.870 23.610 1.00 74.25 331 GLY A CA 1
ATOM 2653 C C . GLY A 1 331 ? -6.069 2.790 24.162 1.00 74.25 331 GLY A C 1
ATOM 2654 O O . GLY A 1 331 ? -6.366 3.723 24.908 1.00 74.25 331 GLY A O 1
ATOM 2655 N N . GLU A 1 332 ? -4.803 2.592 23.783 1.00 81.38 332 GLU A N 1
ATOM 2656 C CA . GLU A 1 332 ? -3.672 3.439 24.183 1.00 81.38 332 GLU A CA 1
ATOM 2657 C C . GLU A 1 332 ? -3.607 4.741 23.361 1.00 81.38 332 GLU A C 1
ATOM 2659 O O . GLU A 1 332 ? -2.659 5.003 22.613 1.00 81.38 332 GLU A O 1
ATOM 2664 N N . ILE A 1 333 ? -4.627 5.588 23.503 1.00 84.00 333 ILE A N 1
ATOM 2665 C CA . ILE A 1 333 ? -4.784 6.831 22.731 1.00 84.00 333 ILE A CA 1
ATOM 2666 C C . ILE A 1 333 ? -3.555 7.749 22.860 1.00 84.00 333 ILE A C 1
ATOM 2668 O O . ILE A 1 333 ? -3.070 8.258 21.853 1.00 84.00 333 ILE A O 1
ATOM 2672 N N . SER A 1 334 ? -2.973 7.893 24.056 1.00 83.25 334 SER A N 1
ATOM 2673 C CA . SER A 1 334 ? -1.758 8.702 24.259 1.00 83.25 334 SER A CA 1
ATOM 2674 C C . SER A 1 334 ? -0.520 8.117 23.559 1.00 83.25 334 SER A C 1
ATOM 2676 O O . SER A 1 334 ? 0.270 8.862 22.976 1.00 83.25 334 SER A O 1
ATOM 2678 N N . THR A 1 335 ? -0.359 6.788 23.556 1.00 85.38 335 THR A N 1
ATOM 2679 C CA . THR A 1 335 ? 0.737 6.107 22.844 1.00 85.38 335 THR A CA 1
ATOM 2680 C C . THR A 1 335 ? 0.571 6.236 21.328 1.00 85.38 335 THR A C 1
ATOM 2682 O O . THR A 1 335 ? 1.555 6.439 20.614 1.00 85.38 335 THR A O 1
ATOM 2685 N N . ALA A 1 336 ? -0.663 6.144 20.822 1.00 87.31 336 ALA A N 1
ATOM 2686 C CA . ALA A 1 336 ? -0.976 6.370 19.414 1.00 87.31 336 ALA A CA 1
ATOM 2687 C C . ALA A 1 336 ? -0.673 7.818 18.995 1.00 87.31 336 ALA A C 1
ATOM 2689 O O . ALA A 1 336 ? 0.025 8.035 18.006 1.00 87.31 336 ALA A O 1
ATOM 2690 N N . LEU A 1 337 ? -1.122 8.798 19.784 1.00 87.88 337 LEU A N 1
ATOM 2691 C CA . LEU A 1 337 ? -0.936 10.226 19.523 1.00 87.88 337 LEU A CA 1
ATOM 2692 C C . LEU A 1 337 ? 0.556 10.605 19.492 1.00 87.88 337 LEU A C 1
ATOM 2694 O O . LEU A 1 337 ? 1.003 11.205 18.519 1.00 87.88 337 LEU A O 1
ATOM 2698 N N . SER A 1 338 ? 1.366 10.143 20.453 1.00 89.25 338 SER A N 1
ATOM 2699 C CA . SER A 1 338 ? 2.823 10.382 20.448 1.00 89.25 338 SER A CA 1
ATOM 2700 C C . SER A 1 338 ? 3.544 9.753 19.240 1.00 89.25 338 SER A C 1
ATOM 2702 O O . SER A 1 338 ? 4.492 10.328 18.702 1.00 89.25 338 SER A O 1
ATOM 2704 N N . LYS A 1 339 ? 3.092 8.583 18.761 1.00 88.81 339 LYS A N 1
ATOM 2705 C CA . LYS A 1 339 ? 3.616 7.973 17.524 1.00 88.81 339 LYS A CA 1
ATOM 2706 C C . LYS A 1 339 ? 3.215 8.778 16.280 1.00 88.81 339 LYS A C 1
ATOM 2708 O O . LYS A 1 339 ? 4.029 8.913 15.369 1.00 88.81 339 LYS A O 1
ATOM 2713 N N . LEU A 1 340 ? 2.012 9.355 16.260 1.00 89.06 340 LEU A N 1
ATOM 2714 C CA . LEU A 1 340 ? 1.539 10.229 15.181 1.00 89.06 340 LEU A CA 1
ATOM 2715 C C . LEU A 1 340 ? 2.301 11.561 15.140 1.00 89.06 340 LEU A C 1
ATOM 2717 O O . LEU A 1 340 ? 2.685 12.002 14.060 1.00 89.06 340 LEU A O 1
ATOM 2721 N N . GLU A 1 341 ? 2.635 12.155 16.286 1.00 88.44 341 GLU A N 1
ATOM 2722 C CA . GLU A 1 341 ? 3.465 13.371 16.330 1.00 88.44 341 GLU A CA 1
ATOM 2723 C C . GLU A 1 341 ? 4.865 13.142 15.753 1.00 88.44 341 GLU A C 1
ATOM 2725 O O . GLU A 1 341 ? 5.366 13.991 15.013 1.00 88.44 341 GLU A O 1
ATOM 2730 N N . LYS A 1 342 ? 5.457 11.962 15.986 1.00 87.31 342 LYS A N 1
ATOM 2731 C CA . LYS A 1 342 ? 6.724 11.563 15.351 1.00 87.31 342 LYS A CA 1
ATOM 2732 C C . LYS A 1 342 ? 6.594 11.420 13.834 1.00 87.31 342 LYS A C 1
ATOM 2734 O O . LYS A 1 342 ? 7.487 11.865 13.122 1.00 87.31 342 LYS A O 1
ATOM 2739 N N . ILE A 1 343 ? 5.484 10.886 13.316 1.00 87.88 343 ILE A N 1
ATOM 2740 C CA . ILE A 1 343 ? 5.224 10.842 11.861 1.00 87.88 343 ILE A CA 1
ATOM 2741 C C . ILE A 1 343 ? 5.171 12.262 11.283 1.00 87.88 343 ILE A C 1
ATOM 2743 O O . ILE A 1 343 ? 5.829 12.535 10.280 1.00 87.88 343 ILE A O 1
ATOM 2747 N N . LEU A 1 344 ? 4.464 13.185 11.944 1.00 85.12 344 LEU A N 1
ATOM 2748 C CA . LEU A 1 344 ? 4.370 14.589 11.521 1.00 85.12 344 LEU A CA 1
ATOM 2749 C C . LEU A 1 344 ? 5.686 15.369 11.701 1.00 85.12 344 LEU A C 1
ATOM 2751 O O . LEU A 1 344 ? 5.901 16.393 11.049 1.00 85.12 344 LEU A O 1
ATOM 2755 N N . GLU A 1 345 ? 6.588 14.924 12.574 1.00 84.81 345 GLU A N 1
ATOM 2756 C CA . GLU A 1 345 ? 7.957 15.439 12.646 1.00 84.81 345 GLU A CA 1
ATOM 2757 C C . GLU A 1 345 ? 8.825 14.912 11.493 1.00 84.81 345 GLU A C 1
ATOM 2759 O O . GLU A 1 345 ? 9.455 15.712 10.800 1.00 84.81 345 GLU A O 1
ATOM 2764 N N . VAL A 1 346 ? 8.817 13.601 11.224 1.00 82.56 346 VAL A N 1
ATOM 2765 C CA . VAL A 1 346 ? 9.553 13.018 10.087 1.00 82.56 346 VAL A CA 1
ATOM 2766 C C . VAL A 1 346 ? 9.042 13.598 8.765 1.00 82.56 346 VAL A C 1
ATOM 2768 O O . VAL A 1 346 ? 9.855 13.918 7.903 1.00 82.56 346 VAL A O 1
ATOM 2771 N N . ALA A 1 347 ? 7.733 13.830 8.610 1.00 78.88 347 ALA A N 1
ATOM 2772 C CA . ALA A 1 347 ? 7.160 14.515 7.448 1.00 78.88 347 ALA A CA 1
ATOM 2773 C C . ALA A 1 347 ? 7.729 15.932 7.261 1.00 78.88 347 ALA A C 1
ATOM 2775 O O . ALA A 1 347 ? 8.233 16.245 6.186 1.00 78.88 347 ALA A O 1
ATOM 2776 N N . ARG A 1 348 ? 7.768 16.754 8.322 1.00 79.12 348 ARG A N 1
ATOM 2777 C CA . ARG A 1 348 ? 8.385 18.096 8.277 1.00 79.12 348 ARG A CA 1
ATOM 2778 C C . ARG A 1 348 ? 9.888 18.072 7.978 1.00 79.12 348 ARG A C 1
ATOM 2780 O O . ARG A 1 348 ? 10.388 19.014 7.376 1.00 79.12 348 ARG A O 1
ATOM 2787 N N . ARG A 1 349 ? 10.601 17.011 8.374 1.00 77.38 349 ARG A N 1
ATOM 2788 C CA . ARG A 1 349 ? 12.026 16.807 8.053 1.00 77.38 349 ARG A CA 1
ATOM 2789 C C . ARG A 1 349 ? 12.266 16.234 6.646 1.00 77.38 349 ARG A C 1
ATOM 2791 O O . ARG A 1 349 ? 13.384 16.336 6.160 1.00 77.38 349 ARG A O 1
ATOM 2798 N N . THR A 1 350 ? 11.263 15.628 6.000 1.00 70.62 350 THR A N 1
ATOM 2799 C CA . THR A 1 350 ? 11.407 14.930 4.702 1.00 70.62 350 THR A CA 1
ATOM 2800 C C . THR A 1 350 ? 10.237 15.213 3.735 1.00 70.62 350 THR A C 1
ATOM 2802 O O . THR A 1 350 ? 9.442 14.310 3.454 1.00 70.62 350 THR A O 1
ATOM 2805 N N . PRO A 1 351 ? 10.105 16.445 3.194 1.00 62.06 351 PRO A N 1
ATOM 2806 C CA . PRO A 1 351 ? 8.938 16.835 2.390 1.00 62.06 351 PRO A CA 1
ATOM 2807 C C . PRO A 1 351 ? 8.810 16.072 1.062 1.00 62.06 351 PRO A C 1
ATOM 2809 O O . PRO A 1 351 ? 7.720 15.643 0.703 1.00 62.06 351 PRO A O 1
ATOM 2812 N N . GLY A 1 352 ? 9.924 15.841 0.358 1.00 58.28 352 GLY A N 1
ATOM 2813 C CA . GLY A 1 352 ? 9.957 15.075 -0.898 1.00 58.28 352 GLY A CA 1
ATOM 2814 C C . GLY A 1 352 ? 9.800 13.559 -0.738 1.00 58.28 352 GLY A C 1
ATOM 2815 O O . GLY A 1 352 ? 9.711 12.826 -1.722 1.00 58.28 352 GLY A O 1
ATOM 2816 N N . ALA A 1 353 ? 9.776 13.049 0.496 1.00 57.75 353 ALA A N 1
ATOM 2817 C CA . ALA A 1 353 ? 9.762 11.612 0.744 1.00 57.75 353 ALA A CA 1
ATOM 2818 C C . ALA A 1 353 ? 8.361 10.983 0.694 1.00 57.75 353 ALA A C 1
ATOM 2820 O O . ALA A 1 353 ? 8.253 9.775 0.895 1.00 57.75 353 ALA A O 1
ATOM 2821 N N . THR A 1 354 ? 7.282 11.724 0.441 1.00 55.62 354 THR A N 1
ATOM 2822 C CA . THR A 1 354 ? 5.913 11.204 0.615 1.00 55.62 354 THR A CA 1
ATOM 2823 C C . THR A 1 354 ? 4.980 11.446 -0.566 1.00 55.62 354 THR A C 1
ATOM 2825 O O . THR A 1 354 ? 5.066 12.442 -1.273 1.00 55.62 354 THR A O 1
ATOM 2828 N N . VAL A 1 355 ? 4.042 10.511 -0.753 1.00 60.88 355 VAL A N 1
ATOM 2829 C CA . VAL A 1 355 ? 2.853 10.721 -1.590 1.00 60.88 355 VAL A CA 1
ATOM 2830 C C . VAL A 1 355 ? 1.924 11.669 -0.815 1.00 60.88 355 VAL A C 1
ATOM 2832 O O . VAL A 1 355 ? 1.561 11.311 0.311 1.00 60.88 355 VAL A O 1
ATOM 2835 N N . PRO A 1 356 ? 1.514 12.834 -1.359 1.00 59.81 356 PRO A N 1
ATOM 2836 C CA . PRO A 1 356 ? 0.758 13.848 -0.606 1.00 59.81 356 PRO A CA 1
ATOM 2837 C C . PRO A 1 356 ? -0.530 13.325 0.048 1.00 59.81 356 PRO A C 1
ATOM 2839 O O . PRO A 1 356 ? -0.889 13.730 1.153 1.00 59.81 356 PRO A O 1
ATOM 2842 N N . GLU A 1 357 ? -1.190 12.364 -0.600 1.00 61.78 357 GLU A N 1
ATOM 2843 C CA . GLU A 1 357 ? -2.400 11.701 -0.100 1.00 61.78 357 GLU A CA 1
ATOM 2844 C C . GLU A 1 357 ? -2.175 10.986 1.245 1.00 61.78 357 GLU A C 1
ATOM 2846 O O . GLU A 1 357 ? -3.045 11.005 2.116 1.00 61.78 357 GLU A O 1
ATOM 2851 N N . ARG A 1 358 ? -0.993 10.387 1.457 1.00 70.62 358 ARG A N 1
ATOM 2852 C CA . ARG A 1 358 ? -0.674 9.655 2.694 1.00 70.62 358 ARG A CA 1
ATOM 2853 C C . ARG A 1 358 ? -0.403 10.588 3.872 1.00 70.62 358 ARG A C 1
ATOM 2855 O O . ARG A 1 358 ? -0.884 10.312 4.967 1.00 70.62 358 ARG A O 1
ATOM 2862 N N . ASP A 1 359 ? 0.279 11.713 3.654 1.00 73.06 359 ASP A N 1
ATOM 2863 C CA . ASP A 1 359 ? 0.474 12.710 4.717 1.00 73.06 359 ASP A CA 1
ATOM 2864 C C . ASP A 1 359 ? -0.859 13.374 5.116 1.00 73.06 359 ASP A C 1
ATOM 2866 O O . ASP A 1 359 ? -1.092 13.615 6.302 1.00 73.06 359 ASP A O 1
ATOM 2870 N N . ALA A 1 360 ? -1.795 13.562 4.175 1.00 79.56 360 ALA A N 1
ATOM 2871 C CA . ALA A 1 360 ? -3.162 13.987 4.491 1.00 79.56 360 ALA A CA 1
ATOM 2872 C C . ALA A 1 360 ? -3.914 12.954 5.360 1.00 79.56 360 ALA A C 1
ATOM 2874 O O . ALA A 1 360 ? -4.583 13.330 6.329 1.00 79.56 360 ALA A O 1
ATOM 2875 N N . VAL A 1 361 ? -3.761 11.653 5.078 1.00 83.50 361 VAL A N 1
ATOM 2876 C CA . VAL A 1 361 ? -4.297 10.577 5.933 1.00 83.50 361 VAL A CA 1
ATOM 2877 C C . VAL A 1 361 ? -3.679 10.636 7.334 1.00 83.50 361 VAL A C 1
ATOM 2879 O O . VAL A 1 361 ? -4.427 10.659 8.312 1.00 83.50 361 VAL A O 1
ATOM 2882 N N . TYR A 1 362 ? -2.353 10.746 7.465 1.00 84.88 362 TYR A N 1
ATOM 2883 C CA . TYR A 1 362 ? -1.690 10.861 8.772 1.00 84.88 362 TYR A CA 1
ATOM 2884 C C . TYR A 1 362 ? -2.168 12.087 9.569 1.00 84.88 362 TYR A C 1
ATOM 2886 O O . TYR A 1 362 ? -2.489 11.959 10.752 1.00 84.88 362 TYR A O 1
ATOM 2894 N N . GLN A 1 363 ? -2.298 13.249 8.920 1.00 84.62 363 GLN A N 1
ATOM 2895 C CA . GLN A 1 363 ? -2.802 14.478 9.541 1.00 84.62 363 GLN A CA 1
ATOM 2896 C C . GLN A 1 363 ? -4.263 14.333 10.005 1.00 84.62 363 GLN A C 1
ATOM 2898 O O . GLN A 1 363 ? -4.602 14.739 11.118 1.00 84.62 363 GLN A O 1
ATOM 2903 N N . SER A 1 364 ? -5.132 13.722 9.190 1.00 85.69 364 SER A N 1
ATOM 2904 C CA . SER A 1 364 ? -6.534 13.471 9.554 1.00 85.69 364 SER A CA 1
ATOM 2905 C C . SER A 1 364 ? -6.669 12.512 10.744 1.00 85.69 364 SER A C 1
ATOM 2907 O O . SER A 1 364 ? -7.492 12.741 11.633 1.00 85.69 364 SER A O 1
ATOM 2909 N N . PHE A 1 365 ? -5.821 11.480 10.808 1.00 88.00 365 PHE A N 1
ATOM 2910 C CA . PHE A 1 365 ? -5.827 10.506 11.896 1.00 88.00 365 PHE A CA 1
ATOM 2911 C C . PHE A 1 365 ? -5.277 11.115 13.192 1.00 88.00 365 PHE A C 1
ATOM 2913 O O . PHE A 1 365 ? -5.889 10.931 14.241 1.00 88.00 365 PHE A O 1
ATOM 2920 N N . TYR A 1 366 ? -4.217 11.930 13.124 1.00 89.69 366 TYR A N 1
ATOM 2921 C CA . TYR A 1 366 ? -3.752 12.733 14.263 1.00 89.69 366 TYR A CA 1
ATOM 2922 C C . TYR A 1 366 ? -4.859 13.640 14.815 1.00 89.69 366 TYR A C 1
ATOM 2924 O O . TYR A 1 366 ? -5.161 13.576 16.006 1.00 89.69 366 TYR A O 1
ATOM 2932 N N . ASN A 1 367 ? -5.515 14.425 13.952 1.00 87.44 367 ASN A N 1
ATOM 2933 C CA . ASN A 1 367 ? -6.601 15.320 14.359 1.00 87.44 367 ASN A CA 1
ATOM 2934 C C . ASN A 1 367 ? -7.754 14.555 15.035 1.00 87.44 367 ASN A C 1
ATOM 2936 O O . ASN A 1 367 ? -8.289 15.014 16.044 1.00 87.44 367 ASN A O 1
ATOM 2940 N N . ARG A 1 368 ? -8.110 13.371 14.517 1.00 88.06 368 ARG A N 1
ATOM 2941 C CA . ARG A 1 368 ? -9.146 12.509 15.099 1.00 88.06 368 ARG A CA 1
ATOM 2942 C C . ARG A 1 368 ? -8.744 11.956 16.470 1.00 88.06 368 ARG A C 1
ATOM 2944 O O . ARG A 1 368 ? -9.482 12.149 17.430 1.00 88.06 368 ARG A O 1
ATOM 2951 N N . VAL A 1 369 ? -7.585 11.302 16.573 1.00 87.12 369 VAL A N 1
ATOM 2952 C CA . VAL A 1 369 ? -7.094 10.696 17.828 1.00 87.12 369 VAL A CA 1
ATOM 2953 C C . VAL A 1 369 ? -6.909 11.763 18.913 1.00 87.12 369 VAL A C 1
ATOM 2955 O O . VAL A 1 369 ? -7.194 11.515 20.083 1.00 87.12 369 VAL A O 1
ATOM 2958 N N . ARG A 1 370 ? -6.509 12.980 18.524 1.00 88.00 370 ARG A N 1
ATOM 2959 C CA . ARG A 1 370 ? -6.467 14.145 19.411 1.00 88.00 370 ARG A CA 1
ATOM 2960 C C . ARG A 1 370 ? -7.857 14.594 19.866 1.00 88.00 370 ARG A C 1
ATOM 2962 O O . ARG A 1 370 ? -8.060 14.727 21.064 1.00 88.00 370 ARG A O 1
ATOM 2969 N N . SER A 1 371 ? -8.821 14.762 18.959 1.00 85.88 371 SER A N 1
ATOM 2970 C CA . SER A 1 371 ? -10.195 15.131 19.341 1.00 85.88 371 SER A CA 1
ATOM 2971 C C . SER A 1 371 ? -10.852 14.091 20.258 1.00 85.88 371 SER A C 1
ATOM 2973 O O . SER A 1 371 ? -11.654 14.451 21.117 1.00 85.88 371 SER A O 1
ATOM 2975 N N . GLU A 1 372 ? -10.519 12.808 20.094 1.00 83.44 372 GLU A N 1
ATOM 2976 C CA . GLU A 1 372 ? -10.977 11.737 20.983 1.00 83.44 372 GLU A CA 1
ATOM 2977 C C . GLU A 1 372 ? -10.279 11.807 22.359 1.00 83.44 372 GLU A C 1
ATOM 2979 O O . GLU A 1 372 ? -10.956 11.654 23.375 1.00 83.44 372 GLU A O 1
ATOM 2984 N N . ARG A 1 373 ? -8.978 12.146 22.431 1.00 85.00 373 ARG A N 1
ATOM 2985 C CA . ARG A 1 373 ? -8.282 12.445 23.702 1.00 85.00 373 ARG A CA 1
ATOM 2986 C C . ARG A 1 373 ? -8.906 13.640 24.429 1.00 85.00 373 ARG A C 1
ATOM 2988 O O . ARG A 1 373 ? -9.258 13.509 25.598 1.00 85.00 373 ARG A O 1
ATOM 2995 N N . ASP A 1 374 ? -9.089 14.759 23.730 1.00 83.88 374 ASP A N 1
ATOM 2996 C CA . ASP A 1 374 ? -9.657 15.991 24.287 1.00 83.88 374 ASP A CA 1
ATOM 2997 C C . ASP A 1 374 ? -11.090 15.740 24.819 1.00 83.88 374 ASP A C 1
ATOM 2999 O O . ASP A 1 374 ? -11.469 16.235 25.881 1.00 83.88 374 ASP A O 1
ATOM 3003 N N . SER A 1 375 ? -11.882 14.898 24.140 1.00 85.88 375 SER A N 1
ATOM 3004 C CA . SER A 1 375 ? -13.204 14.464 24.624 1.00 85.88 375 SER A CA 1
ATOM 3005 C C . SER A 1 375 ? -13.130 13.604 25.892 1.00 85.88 375 SER A C 1
ATOM 3007 O O . SER A 1 375 ? -13.954 13.778 26.791 1.00 85.88 375 SER A O 1
ATOM 3009 N N . ILE A 1 376 ? -12.169 12.677 25.974 1.00 84.69 376 ILE A N 1
ATOM 3010 C CA . ILE A 1 376 ? -11.963 11.806 27.142 1.00 84.69 376 ILE A CA 1
ATOM 3011 C C . ILE A 1 376 ? -11.600 12.643 28.373 1.00 84.69 376 ILE A C 1
ATOM 3013 O O . ILE A 1 376 ? -12.224 12.475 29.421 1.00 84.69 376 ILE A O 1
ATOM 3017 N N . ASP A 1 377 ? -10.659 13.583 28.243 1.00 84.44 377 ASP A N 1
ATOM 3018 C CA . ASP A 1 377 ? -10.242 14.448 29.354 1.00 84.44 377 ASP A CA 1
ATOM 3019 C C . ASP A 1 377 ? -11.379 15.367 29.840 1.00 84.44 377 ASP A C 1
ATOM 3021 O O . ASP A 1 377 ? -11.576 15.502 31.049 1.00 84.44 377 ASP A O 1
ATOM 3025 N N . ASN A 1 378 ? -12.203 15.909 28.933 1.00 85.69 378 ASN A N 1
ATOM 3026 C CA . ASN A 1 378 ? -13.396 16.677 29.315 1.00 85.69 378 ASN A CA 1
ATOM 3027 C C . ASN A 1 378 ? -14.400 15.828 30.121 1.00 85.69 378 ASN A C 1
ATOM 3029 O O . ASN A 1 378 ? -14.792 16.218 31.221 1.00 85.69 378 ASN A O 1
ATOM 3033 N N . THR A 1 379 ? -14.765 14.632 29.634 1.00 87.69 379 THR A N 1
ATOM 3034 C CA . THR A 1 379 ? -15.691 13.737 30.367 1.00 87.69 379 THR A CA 1
ATOM 3035 C C . THR A 1 379 ? -15.142 13.268 31.719 1.00 87.69 379 THR A C 1
ATOM 3037 O O . THR A 1 379 ? -15.914 12.991 32.637 1.00 87.69 379 THR A O 1
ATOM 3040 N N . TYR A 1 380 ? -13.816 13.203 31.876 1.00 87.88 380 TYR A N 1
ATOM 3041 C CA . TYR A 1 380 ? -13.173 12.870 33.146 1.00 87.88 380 TYR A CA 1
ATOM 3042 C C . TYR A 1 380 ? -13.301 14.013 34.164 1.00 87.88 380 TYR A C 1
ATOM 3044 O O . TYR A 1 380 ? -13.622 13.762 35.327 1.00 87.88 380 TYR A O 1
ATOM 3052 N N . GLU A 1 381 ? -13.124 15.269 33.741 1.00 86.44 381 GLU A N 1
ATOM 3053 C CA . GLU A 1 381 ? -13.343 16.427 34.616 1.00 86.44 381 GLU A CA 1
ATOM 3054 C C . GLU A 1 381 ? -14.825 16.632 34.970 1.00 86.44 381 GLU A C 1
ATOM 3056 O O . GLU A 1 381 ? -15.125 16.969 36.115 1.00 86.44 381 GLU A O 1
ATOM 3061 N N . ASP A 1 382 ? -15.766 16.339 34.067 1.00 86.19 382 ASP A N 1
ATOM 3062 C CA . ASP A 1 382 ? -17.195 16.333 34.412 1.00 86.19 382 ASP A CA 1
ATOM 3063 C C . ASP A 1 382 ? -17.546 15.202 35.397 1.00 86.19 382 ASP A C 1
ATOM 3065 O O . ASP A 1 382 ? -18.232 15.442 36.392 1.00 86.19 382 ASP A O 1
ATOM 3069 N N . GLY A 1 383 ? -16.985 13.998 35.229 1.00 86.56 383 GLY A N 1
ATOM 3070 C CA . GLY A 1 383 ? -17.096 12.929 36.230 1.00 86.56 383 GLY A CA 1
ATOM 3071 C C . GLY A 1 383 ? -16.523 13.322 37.604 1.00 86.56 383 GLY A C 1
ATOM 3072 O O . GLY A 1 383 ? -17.087 12.967 38.641 1.00 86.56 383 GLY A O 1
ATOM 3073 N N . ARG A 1 384 ? -15.439 14.112 37.634 1.00 87.25 384 ARG A N 1
ATOM 3074 C CA . ARG A 1 384 ? -14.889 14.696 38.872 1.00 87.25 384 ARG A CA 1
ATOM 3075 C C . ARG A 1 384 ? -15.776 15.790 39.471 1.00 87.25 384 ARG A C 1
ATOM 3077 O O . ARG A 1 384 ? -15.814 15.900 40.695 1.00 87.25 384 ARG A O 1
ATOM 3084 N N . ARG A 1 385 ? -16.484 16.581 38.657 1.00 88.12 385 ARG A N 1
ATOM 3085 C CA . ARG A 1 385 ? -17.471 17.565 39.140 1.00 88.12 385 ARG A CA 1
ATOM 3086 C C . ARG A 1 385 ? -18.624 16.870 39.850 1.00 88.12 385 ARG A C 1
ATOM 3088 O O . ARG A 1 385 ? -18.834 17.149 41.023 1.00 88.12 385 ARG A O 1
ATOM 3095 N N . PHE A 1 386 ? -19.259 15.881 39.219 1.00 88.25 386 PHE A N 1
ATOM 3096 C CA . PHE A 1 386 ? -20.357 15.138 39.850 1.00 88.25 386 PHE A CA 1
ATOM 3097 C C . PHE A 1 386 ? -19.940 14.421 41.147 1.00 88.25 386 PHE A C 1
ATOM 3099 O O . PHE A 1 386 ? -20.732 14.364 42.084 1.00 88.25 386 PHE A O 1
ATOM 3106 N N . LEU A 1 387 ? -18.687 13.955 41.259 1.00 86.50 387 LEU A N 1
ATOM 3107 C CA . LEU A 1 387 ? -18.134 13.449 42.524 1.00 86.50 387 LEU A CA 1
ATOM 3108 C C . LEU A 1 387 ? -18.041 14.538 43.614 1.00 86.50 387 LEU A C 1
ATOM 3110 O O . LEU A 1 387 ? -18.395 14.275 44.762 1.00 86.50 387 LEU A O 1
ATOM 3114 N N . ASN A 1 388 ? -17.587 15.749 43.278 1.00 85.44 388 ASN A N 1
ATOM 3115 C CA . ASN A 1 388 ? -17.535 16.873 44.225 1.00 85.44 388 ASN A CA 1
ATOM 3116 C C . ASN A 1 388 ? -18.942 17.352 44.629 1.00 85.44 388 ASN A C 1
ATOM 3118 O O . ASN A 1 388 ? -19.173 17.665 45.795 1.00 85.44 388 ASN A O 1
ATOM 3122 N N . ASP A 1 389 ? -19.878 17.359 43.677 1.00 87.06 389 ASP A N 1
ATOM 3123 C CA . ASP A 1 389 ? -21.280 17.761 43.856 1.00 87.06 389 ASP A CA 1
ATOM 3124 C C . ASP A 1 389 ? -22.135 16.675 44.549 1.00 87.06 389 ASP A C 1
ATOM 3126 O O . ASP A 1 389 ? -23.333 16.868 44.757 1.00 87.06 389 ASP A O 1
ATOM 3130 N N . LYS A 1 390 ? -21.527 15.533 44.915 1.00 82.62 390 LYS A N 1
ATOM 3131 C CA . LYS A 1 390 ? -22.159 14.334 45.505 1.00 82.62 390 LYS A CA 1
ATOM 3132 C C . LYS A 1 390 ? -23.227 13.649 44.642 1.00 82.62 390 LYS A C 1
ATOM 3134 O O . LYS A 1 390 ? -23.981 12.811 45.136 1.00 82.62 390 LYS A O 1
ATOM 3139 N N . ASP A 1 391 ? -23.271 13.916 43.340 1.00 85.44 391 ASP A N 1
ATOM 3140 C CA . ASP A 1 391 ? -24.089 13.139 42.405 1.00 85.44 391 ASP A CA 1
ATOM 3141 C C . ASP A 1 391 ? -23.347 11.858 41.994 1.00 85.44 391 ASP A C 1
ATOM 3143 O O . ASP A 1 391 ? -22.902 11.679 40.855 1.00 85.44 391 ASP A O 1
ATOM 3147 N N . PHE A 1 392 ? -23.188 10.951 42.965 1.00 85.94 392 PHE A N 1
ATOM 3148 C CA . PHE A 1 392 ? -22.508 9.670 42.770 1.00 85.94 392 PHE A CA 1
ATOM 3149 C C . PHE A 1 392 ? -23.152 8.860 41.636 1.00 85.94 392 PHE A C 1
ATOM 3151 O O . PHE A 1 392 ? -22.448 8.186 40.889 1.00 85.94 392 PHE A O 1
ATOM 3158 N N . ARG A 1 393 ? -24.470 8.998 41.432 1.00 84.56 393 ARG A N 1
ATOM 3159 C CA . ARG A 1 393 ? -25.209 8.327 40.358 1.00 84.56 393 ARG A CA 1
ATOM 3160 C C . ARG A 1 393 ? -24.728 8.766 38.975 1.00 84.56 393 ARG A C 1
ATOM 3162 O O . ARG A 1 393 ? -24.338 7.901 38.193 1.00 84.56 393 ARG A O 1
ATOM 3169 N N . LYS A 1 394 ? -24.693 10.074 38.680 1.00 84.75 394 LYS A N 1
ATOM 3170 C CA . LYS A 1 394 ? -24.163 10.574 37.395 1.00 84.75 394 LYS A CA 1
ATOM 3171 C C . LYS A 1 394 ? -22.664 10.312 37.249 1.00 84.75 394 LYS A C 1
ATOM 3173 O O . LYS A 1 394 ? -22.207 9.971 36.160 1.00 84.75 394 LYS A O 1
ATOM 3178 N N . ALA A 1 395 ? -21.898 10.413 38.337 1.00 86.19 395 ALA A N 1
ATOM 3179 C CA . ALA A 1 395 ? -20.468 10.106 38.318 1.00 86.19 395 ALA A CA 1
ATOM 3180 C C . ALA A 1 395 ? -20.195 8.627 37.964 1.00 86.19 395 ALA A C 1
ATOM 3182 O O . ALA A 1 395 ? -19.327 8.348 37.134 1.00 86.19 395 ALA A O 1
ATOM 3183 N N . LEU A 1 396 ? -20.960 7.680 38.527 1.00 87.12 396 LEU A N 1
ATOM 3184 C CA . LEU A 1 396 ? -20.902 6.259 38.161 1.00 87.12 396 LEU A CA 1
ATOM 3185 C C . LEU A 1 396 ? -21.396 6.010 36.733 1.00 87.12 396 LEU A C 1
ATOM 3187 O O . LEU A 1 396 ? -20.793 5.204 36.033 1.00 87.12 396 LEU A O 1
ATOM 3191 N N . GLU A 1 397 ? -22.460 6.680 36.290 1.00 88.62 397 GLU A N 1
ATOM 3192 C CA . GLU A 1 397 ? -23.008 6.551 34.933 1.00 88.62 397 GLU A CA 1
ATOM 3193 C C . GLU A 1 397 ? -21.961 6.928 33.871 1.00 88.62 397 GLU A C 1
ATOM 3195 O O . GLU A 1 397 ? -21.636 6.100 33.020 1.00 88.62 397 GLU A O 1
ATOM 3200 N N . ILE A 1 398 ? -21.317 8.094 34.014 1.00 88.19 398 ILE A N 1
ATOM 3201 C CA . ILE A 1 398 ? -20.212 8.541 33.147 1.00 88.19 398 ILE A CA 1
ATOM 3202 C C . ILE A 1 398 ? -19.023 7.572 33.216 1.00 88.19 398 ILE A C 1
ATOM 3204 O O . ILE A 1 398 ? -18.473 7.187 32.182 1.00 88.19 398 ILE A O 1
ATOM 3208 N N . CYS A 1 399 ? -18.625 7.127 34.415 1.00 86.12 399 CYS A N 1
ATOM 3209 C CA . CYS A 1 399 ? -17.530 6.162 34.547 1.00 86.12 399 CYS A CA 1
ATOM 3210 C C . CYS A 1 399 ? -17.849 4.821 33.868 1.00 86.12 399 CYS A C 1
ATOM 3212 O O . CYS A 1 399 ? -16.972 4.234 33.239 1.00 86.12 399 CYS A O 1
ATOM 3214 N N . ASN A 1 400 ? -19.085 4.333 33.973 1.00 86.69 400 ASN A N 1
ATOM 3215 C CA . ASN A 1 400 ? -19.513 3.082 33.352 1.00 86.69 400 ASN A CA 1
ATOM 3216 C C . ASN A 1 400 ? -19.625 3.214 31.826 1.00 86.69 400 ASN A C 1
ATOM 3218 O O . ASN A 1 400 ? -19.177 2.312 31.125 1.00 86.69 400 ASN A O 1
ATOM 3222 N N . GLU A 1 401 ? -20.141 4.328 31.296 1.00 87.31 401 GLU A N 1
ATOM 3223 C CA . GLU A 1 401 ? -20.186 4.587 29.849 1.00 87.31 401 GLU A CA 1
ATOM 3224 C C . GLU A 1 401 ? -18.772 4.654 29.247 1.00 87.31 401 GLU A C 1
ATOM 3226 O O . GLU A 1 401 ? -18.483 4.014 28.231 1.00 87.31 401 GLU A O 1
ATOM 3231 N N . MET A 1 402 ? -17.858 5.375 29.905 1.00 86.12 402 MET A N 1
ATOM 3232 C CA . MET A 1 402 ? -16.481 5.529 29.430 1.00 86.12 402 MET A CA 1
ATOM 3233 C C . MET A 1 402 ? -15.663 4.240 29.560 1.00 86.12 402 MET A C 1
ATOM 3235 O O . MET A 1 402 ? -14.882 3.940 28.658 1.00 86.12 402 MET A O 1
ATOM 3239 N N . LEU A 1 403 ? -15.879 3.430 30.603 1.00 85.00 403 LEU A N 1
ATOM 3240 C CA . LEU A 1 403 ? -15.255 2.105 30.728 1.00 85.00 403 LEU A CA 1
ATOM 3241 C C . LEU A 1 403 ? -15.892 1.052 29.805 1.00 85.00 403 LEU A C 1
ATOM 3243 O O . LEU A 1 403 ? -15.198 0.131 29.387 1.00 85.00 403 LEU A O 1
ATOM 3247 N N . ALA A 1 404 ? -17.166 1.191 29.424 1.00 82.88 404 ALA A N 1
ATOM 3248 C CA . ALA A 1 404 ? -17.786 0.330 28.414 1.00 82.88 404 ALA A CA 1
ATOM 3249 C C . ALA A 1 404 ? -17.229 0.596 27.004 1.00 82.88 404 ALA A C 1
ATOM 3251 O O . ALA A 1 404 ? -17.070 -0.342 26.224 1.00 82.88 404 ALA A O 1
ATOM 3252 N N . ARG A 1 405 ? -16.893 1.855 26.677 1.00 78.81 405 ARG A N 1
ATOM 3253 C CA . ARG A 1 405 ? -16.205 2.208 25.420 1.00 78.81 405 ARG A CA 1
ATOM 3254 C C . ARG A 1 405 ? -14.703 1.926 25.457 1.00 78.81 405 ARG A C 1
ATOM 3256 O O . ARG A 1 405 ? -14.146 1.496 24.451 1.00 78.81 405 ARG A O 1
ATOM 3263 N N . TYR A 1 406 ? -14.053 2.162 26.596 1.00 80.19 406 TYR A N 1
ATOM 3264 C CA . TYR A 1 406 ? -12.600 2.073 26.749 1.00 80.19 406 TYR A CA 1
ATOM 3265 C C . TYR A 1 406 ? -12.207 1.373 28.072 1.00 80.19 406 TYR A C 1
ATOM 3267 O O . TYR A 1 406 ? -11.797 2.037 29.031 1.00 80.19 406 TYR A O 1
ATOM 3275 N N . PRO A 1 407 ? -12.271 0.026 28.142 1.00 76.31 407 PRO A N 1
ATOM 3276 C CA . PRO A 1 407 ? -12.105 -0.726 29.396 1.00 76.31 407 PRO A CA 1
ATOM 3277 C C . PRO A 1 407 ? -10.796 -0.466 30.153 1.00 76.31 407 PRO A C 1
ATOM 3279 O O . PRO A 1 407 ? -10.761 -0.546 31.381 1.00 76.31 407 PRO A O 1
ATOM 3282 N N . ASN A 1 408 ? -9.727 -0.123 29.430 1.00 75.31 408 ASN A N 1
ATOM 3283 C CA . ASN A 1 408 ? -8.367 -0.001 29.959 1.00 75.31 408 ASN A CA 1
ATOM 3284 C C . ASN A 1 408 ? -7.988 1.419 30.437 1.00 75.31 408 ASN A C 1
ATOM 3286 O O . ASN A 1 408 ? -6.838 1.634 30.821 1.00 75.31 408 ASN A O 1
ATOM 3290 N N . ILE A 1 409 ? -8.897 2.408 30.427 1.00 82.38 409 ILE A N 1
ATOM 3291 C CA . ILE A 1 409 ? -8.550 3.768 30.884 1.00 82.38 409 ILE A CA 1
ATOM 3292 C C . ILE A 1 409 ? -8.479 3.819 32.417 1.00 82.38 409 ILE A C 1
ATOM 3294 O O . ILE A 1 409 ? -9.464 4.078 33.112 1.00 82.38 409 ILE A O 1
ATOM 3298 N N . ALA A 1 410 ? -7.263 3.644 32.940 1.00 81.50 410 ALA A N 1
ATOM 3299 C CA . ALA A 1 410 ? -6.947 3.669 34.370 1.00 81.50 410 ALA A CA 1
ATOM 3300 C C . ALA A 1 410 ? -7.455 4.929 35.106 1.00 81.50 410 ALA A C 1
ATOM 3302 O O . ALA A 1 410 ? -7.808 4.848 36.281 1.00 81.50 410 ALA A O 1
ATOM 3303 N N . GLN A 1 411 ? -7.550 6.080 34.424 1.00 84.75 411 GLN A N 1
ATOM 3304 C CA . GLN A 1 411 ? -8.116 7.313 34.994 1.00 84.75 411 GLN A CA 1
ATOM 3305 C C . GLN A 1 411 ? -9.589 7.117 35.410 1.00 84.75 411 GLN A C 1
ATOM 3307 O O . GLN A 1 411 ? -9.946 7.436 36.543 1.00 84.75 411 GLN A O 1
ATOM 3312 N N . PHE A 1 412 ? -10.427 6.514 34.556 1.00 85.94 412 PHE A N 1
ATOM 3313 C CA . PHE A 1 412 ? -11.831 6.228 34.882 1.00 85.94 412 PHE A CA 1
ATOM 3314 C C . PHE A 1 412 ? -11.998 5.044 35.840 1.00 85.94 412 PHE A C 1
ATOM 3316 O O . PHE A 1 412 ? -12.888 5.084 36.685 1.00 85.94 412 PHE A O 1
ATOM 3323 N N . GLN A 1 413 ? -11.123 4.033 35.788 1.00 85.62 413 GLN A N 1
ATOM 3324 C CA . GLN A 1 413 ? -11.112 2.954 36.790 1.00 85.62 413 GLN A CA 1
ATOM 3325 C C . GLN A 1 413 ? -10.856 3.514 38.203 1.00 85.62 413 GLN A C 1
ATOM 3327 O O . GLN A 1 413 ? -11.589 3.215 39.146 1.00 85.62 413 GLN A O 1
ATOM 3332 N N . ALA A 1 414 ? -9.854 4.391 38.340 1.00 86.25 414 ALA A N 1
ATOM 3333 C CA . ALA A 1 414 ? -9.524 5.053 39.599 1.00 86.25 414 ALA A CA 1
ATOM 3334 C C . ALA A 1 414 ? -10.586 6.078 40.041 1.00 86.25 414 ALA A C 1
ATOM 3336 O O . ALA A 1 414 ? -10.778 6.270 41.242 1.00 86.25 414 ALA A O 1
ATOM 3337 N N . LEU A 1 415 ? -11.281 6.734 39.102 1.00 87.38 415 LEU A N 1
ATOM 3338 C CA . LEU A 1 415 ? -12.410 7.613 39.418 1.00 87.38 415 LEU A CA 1
ATOM 3339 C C . LEU A 1 415 ? -13.605 6.805 39.934 1.00 87.38 415 LEU A C 1
ATOM 3341 O O . LEU A 1 415 ? -14.105 7.115 41.011 1.00 87.38 415 LEU A O 1
ATOM 3345 N N . LYS A 1 416 ? -13.992 5.722 39.247 1.00 88.88 416 LYS A N 1
ATOM 3346 C CA . LYS A 1 416 ? -15.073 4.821 39.674 1.00 88.88 416 LYS A CA 1
ATOM 3347 C C . LYS A 1 416 ? -14.856 4.305 41.097 1.00 88.88 416 LYS A C 1
ATOM 3349 O O . LYS A 1 416 ? -15.744 4.449 41.929 1.00 88.88 416 LYS A O 1
ATOM 3354 N N . LEU A 1 417 ? -13.658 3.801 41.406 1.00 87.88 417 LEU A N 1
ATOM 3355 C CA . LEU A 1 417 ? -13.305 3.345 42.758 1.00 87.88 417 LEU A CA 1
ATOM 3356 C C . LEU A 1 417 ? -13.463 4.445 43.823 1.00 87.88 417 LEU A C 1
ATOM 3358 O O . LEU A 1 417 ? -13.945 4.165 44.917 1.00 87.88 417 LEU A O 1
ATOM 3362 N N . LYS A 1 418 ? -13.108 5.700 43.510 1.00 87.81 418 LYS A N 1
ATOM 3363 C CA . LYS A 1 418 ? -13.310 6.841 44.423 1.00 87.81 418 LYS A CA 1
ATOM 3364 C C . LYS A 1 418 ? -14.786 7.191 44.608 1.00 87.81 418 LYS A C 1
ATOM 3366 O O . LYS A 1 418 ? -15.180 7.512 45.724 1.00 87.81 418 LYS A O 1
ATOM 3371 N N . VAL A 1 419 ? -15.587 7.117 43.544 1.00 87.44 419 VAL A N 1
ATOM 3372 C CA . VAL A 1 419 ? -17.037 7.362 43.597 1.00 87.44 419 VAL A CA 1
ATOM 3373 C C . VAL A 1 419 ? -17.726 6.288 44.447 1.00 87.44 419 VAL A C 1
ATOM 3375 O O . VAL A 1 419 ? -18.421 6.636 45.396 1.00 87.44 419 VAL A O 1
ATOM 3378 N N . GLU A 1 420 ? -17.453 5.003 44.198 1.00 85.25 420 GLU A N 1
ATOM 3379 C CA . GLU A 1 420 ? -17.978 3.887 45.005 1.00 85.25 420 GLU A CA 1
ATOM 3380 C C . GLU A 1 420 ? -17.537 3.970 46.478 1.00 85.25 420 GLU A C 1
ATOM 3382 O O . GLU A 1 420 ? -18.303 3.640 47.384 1.00 85.25 420 GLU A O 1
ATOM 3387 N N . GLN A 1 421 ? -16.302 4.410 46.747 1.00 85.94 421 GLN A N 1
ATOM 3388 C CA . GLN A 1 421 ? -15.809 4.585 48.115 1.00 85.94 421 GLN A CA 1
ATOM 3389 C C . GLN A 1 421 ? -16.502 5.753 48.837 1.00 85.94 421 GLN A C 1
ATOM 3391 O O . GLN A 1 421 ? -16.833 5.617 50.015 1.00 85.94 421 GLN A O 1
ATOM 3396 N N . ALA A 1 422 ? -16.744 6.872 48.148 1.00 84.06 422 ALA A N 1
ATOM 3397 C CA . ALA A 1 422 ? -17.436 8.034 48.708 1.00 84.06 422 ALA A CA 1
ATOM 3398 C C . ALA A 1 422 ? -18.930 7.756 48.959 1.00 84.06 422 ALA A C 1
ATOM 3400 O O . ALA A 1 422 ? -19.441 8.081 50.030 1.00 84.06 422 ALA A O 1
ATOM 3401 N N . GLU A 1 423 ? -19.605 7.076 48.027 1.00 84.44 423 GLU A N 1
ATOM 3402 C CA . GLU A 1 423 ? -20.999 6.638 48.169 1.00 84.44 423 GLU A CA 1
ATOM 3403 C C . GLU A 1 423 ? -21.176 5.724 49.395 1.00 84.44 423 GLU A C 1
ATOM 3405 O O . GLU A 1 423 ? -22.042 5.965 50.237 1.00 84.44 423 GLU A O 1
ATOM 3410 N N . ARG A 1 424 ? -20.290 4.730 49.574 1.00 82.75 424 ARG A N 1
ATOM 3411 C CA . ARG A 1 424 ? -20.293 3.853 50.763 1.00 82.75 424 ARG A CA 1
ATOM 3412 C C . ARG A 1 424 ? -20.043 4.613 52.067 1.00 82.75 424 ARG A C 1
ATOM 3414 O O . ARG A 1 424 ? -20.609 4.245 53.095 1.00 82.75 424 ARG A O 1
ATOM 3421 N N . GLN A 1 425 ? -19.210 5.656 52.050 1.00 83.25 425 GLN A N 1
ATOM 3422 C CA . GLN A 1 425 ? -18.965 6.493 53.229 1.00 83.25 425 GLN A CA 1
ATOM 3423 C C . GLN A 1 425 ? -20.196 7.328 53.608 1.00 83.25 425 GLN A C 1
ATOM 3425 O O . GLN A 1 425 ? -20.532 7.391 54.790 1.00 83.25 425 GLN A O 1
ATOM 3430 N N . GLU A 1 426 ? -20.905 7.916 52.639 1.00 83.88 426 GLU A N 1
ATOM 3431 C CA . GLU A 1 426 ? -22.138 8.662 52.925 1.00 83.88 426 GLU A CA 1
ATOM 3432 C C . GLU A 1 426 ? -23.291 7.739 53.351 1.00 83.88 426 GLU A C 1
ATOM 3434 O O . GLU A 1 426 ? -23.980 8.042 54.328 1.00 83.88 426 GLU A O 1
ATOM 3439 N N . LEU A 1 427 ? -23.450 6.573 52.713 1.00 82.50 427 LEU A N 1
ATOM 3440 C CA . LEU A 1 427 ? -24.414 5.553 53.142 1.00 82.50 427 LEU A CA 1
ATOM 3441 C C . LEU A 1 427 ? -24.132 5.084 54.579 1.00 82.50 427 LEU A C 1
ATOM 3443 O O . LEU A 1 427 ? -25.043 5.056 55.404 1.00 82.50 427 LEU A O 1
ATOM 3447 N N . SER A 1 428 ? -22.872 4.789 54.919 1.00 83.25 428 SER A N 1
ATOM 3448 C CA . SER A 1 428 ? -22.491 4.390 56.281 1.00 83.25 428 SER A CA 1
ATOM 3449 C C . SER A 1 428 ? -22.744 5.490 57.318 1.00 83.25 428 SER A C 1
ATOM 3451 O O . SER A 1 428 ? -23.104 5.175 58.453 1.00 83.25 428 SER A O 1
ATOM 3453 N N . ALA A 1 429 ? -22.567 6.765 56.956 1.00 83.75 429 ALA A N 1
ATOM 3454 C CA . ALA A 1 429 ? -22.886 7.888 57.835 1.00 83.75 429 ALA A CA 1
ATOM 3455 C C . ALA A 1 429 ? -24.404 8.022 58.052 1.00 83.75 429 ALA A C 1
ATOM 3457 O O . ALA A 1 429 ? -24.844 8.220 59.185 1.00 83.75 429 ALA A O 1
ATOM 3458 N N . TYR A 1 430 ? -25.201 7.845 56.993 1.00 84.75 430 TYR A N 1
ATOM 3459 C CA . TYR A 1 430 ? -26.662 7.899 57.056 1.00 84.75 430 TYR A CA 1
ATOM 3460 C C . TYR A 1 430 ? -27.266 6.721 57.839 1.00 84.75 430 TYR A C 1
ATOM 3462 O O . TYR A 1 430 ? -28.162 6.930 58.653 1.00 84.75 430 TYR A O 1
ATOM 3470 N N . ILE A 1 431 ? -26.734 5.500 57.695 1.00 82.81 431 ILE A N 1
ATOM 3471 C CA . ILE A 1 431 ? -27.118 4.346 58.533 1.00 82.81 431 ILE A CA 1
ATOM 3472 C C . ILE A 1 431 ? -26.895 4.665 60.020 1.00 82.81 431 ILE A C 1
ATOM 3474 O O . ILE A 1 431 ? -27.791 4.465 60.841 1.00 82.81 431 ILE A O 1
ATOM 3478 N N . ALA A 1 432 ? -25.735 5.234 60.365 1.00 83.12 432 ALA A N 1
ATOM 3479 C CA . ALA A 1 432 ? -25.413 5.631 61.736 1.00 83.12 432 ALA A CA 1
ATOM 3480 C C . ALA A 1 432 ? -26.228 6.839 62.245 1.00 83.12 432 ALA A C 1
ATOM 3482 O O . ALA A 1 432 ? -26.273 7.082 63.450 1.00 83.12 432 ALA A O 1
ATOM 3483 N N . GLU A 1 433 ? -26.857 7.624 61.369 1.00 86.19 433 GLU A N 1
ATOM 3484 C CA . GLU A 1 433 ? -27.825 8.668 61.723 1.00 86.19 433 GLU A CA 1
ATOM 3485 C C . GLU A 1 433 ? -29.209 8.072 61.996 1.00 86.19 433 GLU A C 1
ATOM 3487 O O . GLU A 1 433 ? -29.720 8.222 63.106 1.00 86.19 433 GLU A O 1
ATOM 3492 N N . VAL A 1 434 ? -29.755 7.308 61.045 1.00 86.06 434 VAL A N 1
ATOM 3493 C CA . VAL A 1 434 ? -31.067 6.652 61.160 1.00 86.06 434 VAL A CA 1
ATOM 3494 C C . VAL A 1 434 ? -31.135 5.742 62.389 1.00 86.06 434 VAL A C 1
ATOM 3496 O O . VAL A 1 434 ? -32.116 5.809 63.126 1.00 86.06 434 VAL A O 1
ATOM 3499 N N . ALA A 1 435 ? -30.092 4.951 62.670 1.00 82.81 435 ALA A N 1
ATOM 3500 C CA . ALA A 1 435 ? -30.046 4.097 63.860 1.00 82.81 435 ALA A CA 1
ATOM 3501 C C . ALA A 1 435 ? -30.216 4.905 65.163 1.00 82.81 435 ALA A C 1
ATOM 3503 O O . ALA A 1 435 ? -31.073 4.585 65.983 1.00 82.81 435 ALA A O 1
ATOM 3504 N N . ARG A 1 436 ? -29.486 6.023 65.312 1.00 84.44 436 ARG A N 1
ATOM 3505 C CA . ARG A 1 436 ? -29.604 6.907 66.488 1.00 84.44 436 ARG A CA 1
ATOM 3506 C C . ARG A 1 436 ? -30.998 7.525 66.618 1.00 84.44 436 ARG A C 1
ATOM 3508 O O . ARG A 1 436 ? -31.481 7.669 67.736 1.00 84.44 436 ARG A O 1
ATOM 3515 N N . SER A 1 437 ? -31.653 7.875 65.510 1.00 83.69 437 SER A N 1
ATOM 3516 C CA . SER A 1 437 ? -33.037 8.372 65.527 1.00 83.69 437 SER A CA 1
ATOM 3517 C C . SER A 1 437 ? -34.051 7.291 65.923 1.00 83.69 437 SER A C 1
ATOM 3519 O O . SER A 1 437 ? -35.005 7.582 66.639 1.00 83.69 437 SER A O 1
ATOM 3521 N N . VAL A 1 438 ? -33.838 6.044 65.495 1.00 83.62 438 VAL A N 1
ATOM 3522 C CA . VAL A 1 438 ? -34.718 4.893 65.775 1.00 83.62 438 VAL A CA 1
ATOM 3523 C C . VAL A 1 438 ? -34.569 4.366 67.205 1.00 83.62 438 VAL A C 1
ATOM 3525 O O . VAL A 1 438 ? -35.537 3.850 67.767 1.00 83.62 438 VAL A O 1
ATOM 3528 N N . ASP A 1 439 ? -33.394 4.510 67.815 1.00 80.12 439 ASP A N 1
ATOM 3529 C CA . ASP A 1 439 ? -33.164 4.161 69.224 1.00 80.12 439 ASP A CA 1
ATOM 3530 C C . ASP A 1 439 ? -33.648 5.252 70.199 1.00 80.12 439 ASP A C 1
ATOM 3532 O O . ASP A 1 439 ? -33.927 4.956 71.361 1.00 80.12 439 ASP A O 1
ATOM 3536 N N . ALA A 1 440 ? -33.764 6.506 69.743 1.00 82.19 440 ALA A N 1
ATOM 3537 C CA . ALA A 1 440 ? -34.157 7.650 70.574 1.00 82.19 440 ALA A CA 1
ATOM 3538 C C . ALA A 1 440 ? -35.672 7.937 70.612 1.00 82.19 440 ALA A C 1
ATOM 3540 O O . ALA A 1 440 ? -36.138 8.595 71.542 1.00 82.19 440 ALA A O 1
ATOM 3541 N N . GLU A 1 441 ? -36.442 7.482 69.621 1.00 83.62 441 GLU A N 1
ATOM 3542 C CA . GLU A 1 441 ? -37.898 7.668 69.556 1.00 83.62 441 GLU A CA 1
ATOM 3543 C C . GLU A 1 441 ? -38.622 6.485 70.237 1.00 83.62 441 GLU A C 1
ATOM 3545 O O . GLU A 1 441 ? -38.501 5.359 69.751 1.00 83.62 441 GLU A O 1
ATOM 3550 N N . PRO A 1 442 ? -39.367 6.689 71.345 1.00 73.31 442 PRO A N 1
ATOM 3551 C CA . PRO A 1 442 ? -40.110 5.614 72.012 1.00 73.31 442 PRO A CA 1
ATOM 3552 C C . PRO A 1 442 ? -41.396 5.195 71.279 1.00 73.31 442 PRO A C 1
ATOM 3554 O O . PRO A 1 442 ? -41.861 4.071 71.467 1.00 73.31 442 PRO A O 1
ATOM 3557 N N . ASP A 1 443 ? -41.986 6.071 70.458 1.00 81.56 443 ASP A N 1
ATOM 3558 C CA . ASP A 1 443 ? -43.246 5.803 69.755 1.00 81.56 443 ASP A CA 1
ATOM 3559 C C . ASP A 1 443 ? -43.043 4.846 68.565 1.00 81.56 443 ASP A C 1
ATOM 3561 O O . ASP A 1 443 ? -42.336 5.150 67.600 1.00 81.56 443 ASP A O 1
ATOM 3565 N N . LEU A 1 444 ? -43.675 3.669 68.619 1.00 82.50 444 LEU A N 1
ATOM 3566 C CA . LEU A 1 444 ? -43.462 2.608 67.630 1.00 82.50 444 LEU A CA 1
ATOM 3567 C C . LEU A 1 444 ? -43.924 2.986 66.211 1.00 82.50 444 LEU A C 1
ATOM 3569 O O . LEU A 1 444 ? -43.279 2.569 65.248 1.00 82.50 444 LEU A O 1
ATOM 3573 N N . ASP A 1 445 ? -44.975 3.794 66.047 1.00 82.06 445 ASP A N 1
ATOM 3574 C CA . ASP A 1 445 ? -45.423 4.242 64.722 1.00 82.06 445 ASP A CA 1
ATOM 3575 C C . ASP A 1 445 ? -44.465 5.285 64.131 1.00 82.06 445 ASP A C 1
ATOM 3577 O O . ASP A 1 445 ? -44.124 5.225 62.946 1.00 82.06 445 ASP A O 1
ATOM 3581 N N . ARG A 1 446 ? -43.934 6.199 64.949 1.00 84.44 446 ARG A N 1
ATOM 3582 C CA . ARG A 1 446 ? -42.884 7.134 64.512 1.00 84.44 446 ARG A CA 1
ATOM 3583 C C . ARG A 1 446 ? -41.586 6.423 64.143 1.00 84.44 446 ARG A C 1
ATOM 3585 O O . ARG A 1 446 ? -41.012 6.752 63.105 1.00 84.44 446 ARG A O 1
ATOM 3592 N N . ARG A 1 447 ? -41.159 5.409 64.906 1.00 86.69 447 ARG A N 1
ATOM 3593 C CA . ARG A 1 447 ? -40.007 4.557 64.544 1.00 86.69 447 ARG A CA 1
ATOM 3594 C C . ARG A 1 447 ? -40.207 3.900 63.176 1.00 86.69 447 ARG A C 1
ATOM 3596 O O . ARG A 1 447 ? -39.306 3.947 62.340 1.00 86.69 447 ARG A O 1
ATOM 3603 N N . VAL A 1 448 ? -41.396 3.345 62.915 1.00 87.19 448 VAL A N 1
ATOM 3604 C CA . VAL A 1 448 ? -41.749 2.760 61.608 1.00 87.19 448 VAL A CA 1
ATOM 3605 C C . VAL A 1 448 ? -41.715 3.807 60.487 1.00 87.19 448 VAL A C 1
ATOM 3607 O O . VAL A 1 448 ? -41.216 3.496 59.406 1.00 87.19 448 VAL A O 1
ATOM 3610 N N . ASN A 1 449 ? -42.170 5.039 60.736 1.00 87.12 449 ASN A N 1
ATOM 3611 C CA . ASN A 1 449 ? -42.128 6.133 59.758 1.00 87.12 449 ASN A CA 1
ATOM 3612 C C . ASN A 1 449 ? -40.693 6.583 59.424 1.00 87.12 449 ASN A C 1
ATOM 3614 O O . ASN A 1 449 ? -40.359 6.688 58.244 1.00 87.12 449 ASN A O 1
ATOM 3618 N N . ILE A 1 450 ? -39.827 6.772 60.429 1.00 87.31 450 ILE A N 1
ATOM 3619 C CA . ILE A 1 450 ? -38.398 7.105 60.240 1.00 87.31 450 ILE A CA 1
ATOM 3620 C C . ILE A 1 450 ? -37.709 6.030 59.383 1.00 87.31 450 ILE A C 1
ATOM 3622 O O . ILE A 1 450 ? -36.992 6.333 58.427 1.00 87.31 450 ILE A O 1
ATOM 3626 N N . LEU A 1 451 ? -37.977 4.757 59.686 1.00 86.75 451 LEU A N 1
ATOM 3627 C CA . LEU A 1 451 ? -37.451 3.620 58.932 1.00 86.75 451 LEU A CA 1
ATOM 3628 C C . LEU A 1 451 ? -38.037 3.519 57.518 1.00 86.75 451 LEU A C 1
ATOM 3630 O O . LEU A 1 451 ? -37.338 3.095 56.600 1.00 86.75 451 LEU A O 1
ATOM 3634 N N . GLU A 1 452 ? -39.288 3.933 57.305 1.00 86.12 452 GLU A N 1
ATOM 3635 C CA . GLU A 1 452 ? -39.888 3.986 55.971 1.00 86.12 452 GLU A CA 1
ATOM 3636 C C . GLU A 1 452 ? -39.281 5.085 55.094 1.00 86.12 452 GLU A C 1
ATOM 3638 O O . GLU A 1 452 ? -39.080 4.868 53.899 1.00 86.12 452 GLU A O 1
ATOM 3643 N N . GLU A 1 453 ? -38.949 6.245 55.660 1.00 85.06 453 GLU A N 1
ATOM 3644 C CA . GLU A 1 453 ? -38.259 7.312 54.931 1.00 85.06 453 GLU A CA 1
ATOM 3645 C C . GLU A 1 453 ? -36.815 6.914 54.576 1.00 85.06 453 GLU A C 1
ATOM 3647 O O . GLU A 1 453 ? -36.391 7.095 53.430 1.00 85.06 453 GLU A O 1
ATOM 3652 N N . ALA A 1 454 ? -36.105 6.239 55.488 1.00 85.06 454 ALA A N 1
ATOM 3653 C CA . ALA A 1 454 ? -34.803 5.635 55.198 1.00 85.06 454 ALA A CA 1
ATOM 3654 C C . ALA A 1 454 ? -34.883 4.582 54.073 1.00 85.06 454 ALA A C 1
ATOM 3656 O O . ALA A 1 454 ? -34.084 4.623 53.133 1.00 85.06 454 ALA A O 1
ATOM 3657 N N . CYS A 1 455 ? -35.892 3.699 54.100 1.00 83.44 455 CYS A N 1
ATOM 3658 C CA . CYS A 1 455 ? -36.146 2.729 53.027 1.00 83.44 455 CYS A CA 1
ATOM 3659 C C . CYS A 1 455 ? -36.518 3.398 51.690 1.00 83.44 455 CYS A C 1
ATOM 3661 O O . CYS A 1 455 ? -36.159 2.885 50.636 1.00 83.44 455 CYS A O 1
ATOM 3663 N N . LYS A 1 456 ? -37.209 4.546 51.691 1.00 83.12 456 LYS A N 1
ATOM 3664 C CA . LYS A 1 456 ? -37.495 5.309 50.459 1.00 83.12 456 LYS A CA 1
ATOM 3665 C C . LYS A 1 456 ? -36.231 5.940 49.868 1.00 83.12 456 LYS A C 1
ATOM 3667 O O . LYS A 1 456 ? -36.121 6.023 48.646 1.00 83.12 456 LYS A O 1
ATOM 3672 N N . ARG A 1 457 ? -35.279 6.362 50.709 1.00 81.38 457 ARG A N 1
ATOM 3673 C CA . ARG A 1 457 ? -34.005 6.959 50.273 1.00 81.38 457 ARG A CA 1
ATOM 3674 C C . ARG A 1 457 ? -32.988 5.919 49.794 1.00 81.38 457 ARG A C 1
ATOM 3676 O O . ARG A 1 457 ? -32.323 6.161 48.791 1.00 81.38 457 ARG A O 1
ATOM 3683 N N . TYR A 1 458 ? -32.902 4.766 50.461 1.00 81.56 458 TYR A N 1
ATOM 3684 C CA . TYR A 1 458 ? -32.023 3.652 50.082 1.00 81.56 458 TYR A CA 1
ATOM 3685 C C . TYR A 1 458 ? -32.791 2.313 50.052 1.00 81.56 458 TYR A C 1
ATOM 3687 O O . TYR A 1 458 ? -32.657 1.503 50.971 1.00 81.56 458 TYR A O 1
ATOM 3695 N N . PRO A 1 459 ? -33.572 2.034 48.985 1.00 77.00 459 PRO A N 1
ATOM 3696 C CA . PRO A 1 459 ? -34.454 0.859 48.924 1.00 77.00 459 PRO A CA 1
ATOM 3697 C C . PRO A 1 459 ? -33.749 -0.494 49.012 1.00 77.00 459 PRO A C 1
ATOM 3699 O O . PRO A 1 459 ? -34.358 -1.471 49.440 1.00 77.00 459 PRO A O 1
ATOM 3702 N N . ASN A 1 460 ? -32.476 -0.554 48.618 1.00 75.12 460 ASN A N 1
ATOM 3703 C CA . ASN A 1 460 ? -31.696 -1.790 48.547 1.00 75.12 460 ASN A CA 1
ATOM 3704 C C . ASN A 1 460 ? -30.941 -2.116 49.850 1.00 75.12 460 ASN A C 1
ATOM 3706 O O . ASN A 1 460 ? -30.286 -3.153 49.914 1.00 75.12 460 ASN A O 1
ATOM 3710 N N . GLU A 1 461 ? -30.992 -1.249 50.869 1.00 83.31 461 GLU A N 1
ATOM 3711 C CA . GLU A 1 461 ? -30.250 -1.453 52.117 1.00 83.31 461 GLU A CA 1
ATOM 3712 C C . GLU A 1 461 ? -31.031 -2.358 53.084 1.00 83.31 461 GLU A C 1
ATOM 3714 O O . GLU A 1 461 ? -32.021 -1.956 53.708 1.00 83.31 461 GLU A O 1
ATOM 3719 N N . GLY A 1 462 ? -30.575 -3.606 53.208 1.00 79.75 462 GLY A N 1
ATOM 3720 C CA . GLY A 1 462 ? -31.237 -4.644 53.998 1.00 79.75 462 GLY A CA 1
ATOM 3721 C C . GLY A 1 462 ? -31.348 -4.313 55.489 1.00 79.75 462 GLY A C 1
ATOM 3722 O O . GLY A 1 462 ? -32.321 -4.722 56.124 1.00 79.75 462 GLY A O 1
ATOM 3723 N N . GLN A 1 463 ? -30.418 -3.527 56.048 1.00 81.44 463 GLN A N 1
ATOM 3724 C CA . GLN A 1 463 ? -30.469 -3.130 57.461 1.00 81.44 463 GLN A CA 1
ATOM 3725 C C . GLN A 1 463 ? -31.695 -2.263 57.784 1.00 81.44 463 GLN A C 1
ATOM 3727 O O . GLN A 1 463 ? -32.331 -2.460 58.825 1.00 81.44 463 GLN A O 1
ATOM 3732 N N . PHE A 1 464 ? -32.084 -1.351 56.884 1.00 84.94 464 PHE A N 1
ATOM 3733 C CA . PHE A 1 464 ? -33.299 -0.549 57.058 1.00 84.94 464 PHE A CA 1
ATOM 3734 C C . PHE A 1 464 ? -34.560 -1.406 56.917 1.00 84.94 464 PHE A C 1
ATOM 3736 O O . PHE A 1 464 ? -35.451 -1.308 57.761 1.00 84.94 464 PHE A O 1
ATOM 3743 N N . GLN A 1 465 ? -34.611 -2.302 55.924 1.00 82.19 465 GLN A N 1
ATOM 3744 C CA . GLN A 1 465 ? -35.751 -3.207 55.722 1.00 82.19 465 GLN A CA 1
ATOM 3745 C C . GLN A 1 465 ? -35.980 -4.128 56.934 1.00 82.19 465 GLN A C 1
ATOM 3747 O O . GLN A 1 465 ? -37.106 -4.259 57.420 1.00 82.19 465 GLN A O 1
ATOM 3752 N N . GLN A 1 466 ? -34.910 -4.741 57.456 1.00 84.06 466 GLN A N 1
ATOM 3753 C CA . GLN A 1 466 ? -34.968 -5.608 58.635 1.00 84.06 466 GLN A CA 1
ATOM 3754 C C . GLN A 1 466 ? -35.423 -4.834 59.878 1.00 84.06 466 GLN A C 1
ATOM 3756 O O . GLN A 1 466 ? -36.295 -5.302 60.610 1.00 84.06 466 GLN A O 1
ATOM 3761 N N . SER A 1 467 ? -34.885 -3.631 60.090 1.00 82.69 467 SER A N 1
ATOM 3762 C CA . SER A 1 467 ? -35.264 -2.778 61.221 1.00 82.69 467 SER A CA 1
ATOM 3763 C C . SER A 1 467 ? -36.727 -2.328 61.127 1.00 82.69 467 SER A C 1
ATOM 3765 O O . SER A 1 467 ? -37.456 -2.399 62.116 1.00 82.69 467 SER A O 1
ATOM 3767 N N . GLN A 1 468 ? -37.196 -1.936 59.933 1.00 87.19 468 GLN A N 1
ATOM 3768 C CA . GLN A 1 468 ? -38.596 -1.564 59.696 1.00 87.19 468 GLN A CA 1
ATOM 3769 C C . GLN A 1 468 ? -39.541 -2.730 59.992 1.00 87.19 468 GLN A C 1
ATOM 3771 O O . GLN A 1 468 ? -40.581 -2.546 60.628 1.00 87.19 468 GLN A O 1
ATOM 3776 N N . ARG A 1 469 ? -39.175 -3.936 59.544 1.00 85.62 469 ARG A N 1
ATOM 3777 C CA . ARG A 1 469 ? -39.942 -5.154 59.792 1.00 85.62 469 ARG A CA 1
ATOM 3778 C C . ARG A 1 469 ? -40.075 -5.433 61.290 1.00 85.62 469 ARG A C 1
ATOM 3780 O O . ARG A 1 469 ? -41.195 -5.604 61.758 1.00 85.62 469 ARG A O 1
ATOM 3787 N N . LEU A 1 470 ? -38.968 -5.411 62.033 1.00 85.38 470 LEU A N 1
ATOM 3788 C CA . LEU A 1 470 ? -38.969 -5.645 63.482 1.00 85.38 470 LEU A CA 1
ATOM 3789 C C . LEU A 1 470 ? -39.804 -4.597 64.238 1.00 85.38 470 LEU A C 1
ATOM 3791 O O . LEU A 1 470 ? -40.560 -4.955 65.138 1.00 85.38 470 LEU A O 1
ATOM 3795 N N . ALA A 1 471 ? -39.729 -3.320 63.848 1.00 84.81 471 ALA A N 1
ATOM 3796 C CA . ALA A 1 471 ? -40.539 -2.259 64.449 1.00 84.81 471 ALA A CA 1
ATOM 3797 C C . ALA A 1 471 ? -42.050 -2.450 64.192 1.00 84.81 471 ALA A C 1
ATOM 3799 O O . ALA A 1 471 ? -42.857 -2.271 65.106 1.00 84.81 471 ALA A O 1
ATOM 3800 N N . ARG A 1 472 ? -42.440 -2.880 62.980 1.00 86.31 472 ARG A N 1
ATOM 3801 C CA . ARG A 1 472 ? -43.836 -3.225 62.646 1.00 86.31 472 ARG A CA 1
ATOM 3802 C C . ARG A 1 472 ? -44.321 -4.455 63.420 1.00 86.31 472 ARG A C 1
ATOM 3804 O O . ARG A 1 472 ? -45.376 -4.392 64.042 1.00 86.31 472 ARG A O 1
ATOM 3811 N N . GLU A 1 473 ? -43.532 -5.531 63.460 1.00 86.50 473 GLU A N 1
ATOM 3812 C CA . GLU A 1 473 ? -43.856 -6.755 64.214 1.00 86.50 473 GLU A CA 1
ATOM 3813 C C . GLU A 1 473 ? -44.025 -6.474 65.725 1.00 86.50 473 GLU A C 1
ATOM 3815 O O . GLU A 1 473 ? -44.945 -7.004 66.349 1.00 86.50 473 GLU A O 1
ATOM 3820 N N . GLN A 1 474 ? -43.210 -5.582 66.310 1.00 83.94 474 GLN A N 1
ATOM 3821 C CA . GLN A 1 474 ? -43.372 -5.123 67.699 1.00 83.94 474 GLN A CA 1
ATOM 3822 C C . GLN A 1 474 ? -44.659 -4.311 67.915 1.00 83.94 474 GLN A C 1
ATOM 3824 O O . GLN A 1 474 ? -45.392 -4.575 68.871 1.00 83.94 474 GLN A O 1
ATOM 3829 N N . ARG A 1 475 ? -44.959 -3.345 67.035 1.00 87.00 475 ARG A N 1
ATOM 3830 C CA . ARG A 1 475 ? -46.177 -2.519 67.119 1.00 87.00 475 ARG A CA 1
ATOM 3831 C C . ARG A 1 475 ? -47.444 -3.367 67.023 1.00 87.00 475 ARG A C 1
ATOM 3833 O O . ARG A 1 475 ? -48.351 -3.225 67.840 1.00 87.00 475 ARG A O 1
ATOM 3840 N N . ASP A 1 476 ? -47.502 -4.264 66.045 1.00 85.75 476 ASP A N 1
ATOM 3841 C CA . ASP A 1 476 ? -48.705 -5.050 65.766 1.00 85.75 476 ASP A CA 1
ATOM 3842 C C . ASP A 1 476 ? -48.980 -6.067 66.896 1.00 85.75 476 ASP A C 1
ATOM 3844 O O . ASP A 1 476 ? -50.136 -6.308 67.258 1.00 85.75 476 ASP A O 1
ATOM 3848 N N . LEU A 1 477 ? -47.924 -6.573 67.550 1.00 87.06 477 LEU A N 1
ATOM 3849 C CA . LEU A 1 477 ? -48.022 -7.346 68.793 1.00 87.06 477 LEU A CA 1
ATOM 3850 C C . LEU A 1 477 ? -48.571 -6.506 69.962 1.00 87.06 477 LEU A C 1
ATOM 3852 O O . LEU A 1 477 ? -49.492 -6.955 70.647 1.00 87.06 477 LEU A O 1
ATOM 3856 N N . VAL A 1 478 ? -48.057 -5.288 70.172 1.00 85.88 478 VAL A N 1
ATOM 3857 C CA . VAL A 1 478 ? -48.556 -4.348 71.198 1.00 85.88 478 VAL A CA 1
ATOM 3858 C C . VAL A 1 478 ? -50.048 -4.055 70.993 1.00 85.88 478 VAL A C 1
ATOM 3860 O O . VAL A 1 478 ? -50.834 -4.194 71.933 1.00 85.88 478 VAL A O 1
ATOM 3863 N N . HIS A 1 479 ? -50.466 -3.753 69.761 1.00 85.31 479 HIS A N 1
ATOM 3864 C CA . HIS A 1 479 ? -51.875 -3.538 69.417 1.00 85.31 479 HIS A CA 1
ATOM 3865 C C . HIS A 1 479 ? -52.741 -4.786 69.664 1.00 85.31 479 HIS A C 1
ATOM 3867 O O . HIS A 1 479 ? -53.844 -4.665 70.201 1.00 85.31 479 HIS A O 1
ATOM 3873 N N . SER A 1 480 ? -52.246 -5.994 69.364 1.00 87.44 480 SER A N 1
ATOM 3874 C CA . SER A 1 480 ? -52.988 -7.230 69.655 1.00 87.44 480 SER A CA 1
ATOM 3875 C C . SER A 1 480 ? -53.184 -7.483 71.155 1.00 87.44 480 SER A C 1
ATOM 3877 O O . SER A 1 480 ? -54.222 -8.035 71.529 1.00 87.44 480 SER A O 1
ATOM 3879 N N . ILE A 1 481 ? -52.222 -7.119 72.008 1.00 87.06 481 ILE A N 1
ATOM 3880 C CA . ILE A 1 481 ? -52.340 -7.287 73.465 1.00 87.06 481 ILE A CA 1
ATOM 3881 C C . ILE A 1 481 ? -53.324 -6.257 74.036 1.00 87.06 481 ILE A C 1
ATOM 3883 O O . ILE A 1 481 ? -54.201 -6.625 74.815 1.00 87.06 481 ILE A O 1
ATOM 3887 N N . LEU A 1 482 ? -53.241 -4.997 73.592 1.00 85.88 482 LEU A N 1
ATOM 3888 C CA . LEU A 1 482 ? -54.175 -3.927 73.971 1.00 85.88 482 LEU A CA 1
ATOM 3889 C C . LEU A 1 482 ? -55.630 -4.269 73.616 1.00 85.88 482 LEU A C 1
ATOM 3891 O O . LEU A 1 482 ? -56.519 -4.102 74.450 1.00 85.88 482 LEU A O 1
ATOM 3895 N N . ALA A 1 483 ? -55.870 -4.804 72.414 1.00 85.75 483 ALA A N 1
ATOM 3896 C CA . ALA A 1 483 ? -57.203 -5.227 71.984 1.00 85.75 483 ALA A CA 1
ATOM 3897 C C . ALA A 1 483 ? -57.792 -6.314 72.905 1.00 85.75 483 ALA A C 1
ATOM 3899 O O . ALA A 1 483 ? -58.935 -6.199 73.342 1.00 85.75 483 ALA A O 1
ATOM 3900 N N . LYS A 1 484 ? -56.995 -7.329 73.274 1.00 85.69 484 LYS A N 1
ATOM 3901 C CA . LYS A 1 484 ? -57.414 -8.376 74.226 1.00 85.69 484 LYS A CA 1
ATOM 3902 C C . LYS A 1 484 ? -57.637 -7.823 75.635 1.00 85.69 484 LYS A C 1
ATOM 3904 O O . LYS A 1 484 ? -58.581 -8.230 76.303 1.00 85.69 484 LYS A O 1
ATOM 3909 N N . ALA A 1 485 ? -56.797 -6.890 76.084 1.00 85.38 485 ALA A N 1
ATOM 3910 C CA . ALA A 1 485 ? -56.931 -6.262 77.396 1.00 85.38 485 ALA A CA 1
ATOM 3911 C C . ALA A 1 485 ? -58.263 -5.506 77.537 1.00 85.38 485 ALA A C 1
ATOM 3913 O O . ALA A 1 485 ? -58.960 -5.682 78.536 1.00 85.38 485 ALA A O 1
ATOM 3914 N N . ARG A 1 486 ? -58.650 -4.728 76.513 1.00 86.69 486 ARG A N 1
ATOM 3915 C CA . ARG A 1 486 ? -59.951 -4.041 76.472 1.00 86.69 486 ARG A CA 1
ATOM 3916 C C . ARG A 1 486 ? -61.124 -5.008 76.297 1.00 86.69 486 ARG A C 1
ATOM 3918 O O . ARG A 1 486 ? -62.127 -4.839 76.976 1.00 86.69 486 ARG A O 1
ATOM 3925 N N . GLN A 1 487 ? -60.983 -6.065 75.493 1.00 87.75 487 GLN A N 1
ATOM 3926 C CA . GLN A 1 487 ? -62.022 -7.094 75.355 1.00 87.75 487 GLN A CA 1
ATOM 3927 C C . GLN A 1 487 ? -62.368 -7.762 76.702 1.00 87.75 487 GLN A C 1
ATOM 3929 O O . GLN A 1 487 ? -63.543 -7.957 77.007 1.00 87.75 487 GLN A O 1
ATOM 3934 N N . TYR A 1 488 ? -61.371 -8.082 77.534 1.00 88.44 488 TYR A N 1
ATOM 3935 C CA . TYR A 1 488 ? -61.623 -8.623 78.875 1.00 88.44 488 TYR A CA 1
ATOM 3936 C C . TYR A 1 488 ? -62.204 -7.577 79.845 1.00 88.44 488 TYR A C 1
ATOM 3938 O O . TYR A 1 488 ? -63.008 -7.929 80.706 1.00 88.44 488 TYR A O 1
ATOM 3946 N N . GLU A 1 489 ? -61.853 -6.293 79.698 1.00 86.62 489 GLU A N 1
ATOM 3947 C CA . GLU A 1 489 ? -62.467 -5.194 80.460 1.00 86.62 489 GLU A CA 1
ATOM 3948 C C . GLU A 1 489 ? -63.963 -5.034 80.126 1.00 86.62 489 GLU A C 1
ATOM 3950 O O . GLU A 1 489 ? -64.781 -4.949 81.042 1.00 86.62 489 GLU A O 1
ATOM 3955 N N . GLU A 1 490 ? -64.332 -5.071 78.841 1.00 85.00 490 GLU A N 1
ATOM 3956 C CA . GLU A 1 490 ? -65.728 -5.043 78.368 1.00 85.00 490 GLU A CA 1
ATOM 3957 C C . GLU A 1 490 ? -66.542 -6.246 78.867 1.00 85.00 490 GLU A C 1
ATOM 3959 O O . GLU A 1 490 ? -67.722 -6.114 79.186 1.00 85.00 490 GLU A O 1
ATOM 3964 N N . GLN A 1 491 ? -65.911 -7.418 78.981 1.00 87.31 491 GLN A N 1
ATOM 3965 C CA . GLN A 1 491 ? -66.537 -8.643 79.490 1.00 87.31 491 GLN A CA 1
ATOM 3966 C C . GLN A 1 491 ? -66.568 -8.726 81.028 1.00 87.31 491 GLN A C 1
ATOM 3968 O O . GLN A 1 491 ? -66.958 -9.758 81.573 1.00 87.31 491 GLN A O 1
ATOM 3973 N N . THR A 1 492 ? -66.162 -7.673 81.752 1.00 82.94 492 THR A N 1
ATOM 3974 C CA . THR A 1 492 ? -65.992 -7.640 83.226 1.00 82.94 492 THR A CA 1
ATOM 3975 C C . THR A 1 492 ? -65.009 -8.682 83.786 1.00 82.94 492 THR A C 1
ATOM 3977 O O . THR A 1 492 ? -64.909 -8.886 84.994 1.00 82.94 492 THR A O 1
ATOM 3980 N N . GLN A 1 493 ? -64.200 -9.306 82.926 1.00 87.06 493 GLN A N 1
ATOM 3981 C CA . GLN A 1 493 ? -63.157 -10.268 83.291 1.00 87.06 493 GLN A CA 1
ATOM 3982 C C . GLN A 1 493 ? -61.886 -9.529 83.728 1.00 87.06 493 GLN A C 1
ATOM 3984 O O . GLN A 1 493 ? -60.817 -9.625 83.123 1.00 87.06 493 GLN A O 1
ATOM 3989 N N . PHE A 1 494 ? -62.008 -8.745 84.804 1.00 85.56 494 PHE A N 1
ATOM 3990 C CA . PHE A 1 494 ? -60.957 -7.832 85.256 1.00 85.56 494 PHE A CA 1
ATOM 3991 C C . PHE A 1 494 ? -59.627 -8.549 85.544 1.00 85.56 494 PHE A C 1
ATOM 3993 O O . PHE A 1 494 ? -58.571 -7.988 85.266 1.00 85.56 494 PHE A O 1
ATOM 4000 N N . ALA A 1 495 ? -59.655 -9.794 86.035 1.00 82.62 495 ALA A N 1
ATOM 4001 C CA . ALA A 1 495 ? -58.454 -10.599 86.274 1.00 82.62 495 ALA A CA 1
ATOM 4002 C C . ALA A 1 495 ? -57.644 -10.864 84.987 1.00 82.62 495 ALA A C 1
ATOM 4004 O O . ALA A 1 495 ? -56.430 -10.651 84.966 1.00 82.62 495 ALA A O 1
ATOM 4005 N N . ASP A 1 496 ? -58.312 -11.262 83.905 1.00 86.62 496 ASP A N 1
ATOM 4006 C CA . ASP A 1 496 ? -57.687 -11.556 82.613 1.00 86.62 496 ASP A CA 1
ATOM 4007 C C . ASP A 1 496 ? -57.252 -10.277 81.883 1.00 86.62 496 ASP A C 1
ATOM 4009 O O . ASP A 1 496 ? -56.169 -10.241 81.289 1.00 86.62 496 ASP A O 1
ATOM 4013 N N . ALA A 1 497 ? -58.019 -9.187 82.028 1.00 86.81 497 ALA A N 1
ATOM 4014 C CA . ALA A 1 497 ? -57.629 -7.851 81.574 1.00 86.81 497 ALA A CA 1
ATOM 4015 C C . ALA A 1 497 ? -56.312 -7.393 82.233 1.00 86.81 497 ALA A C 1
ATOM 4017 O O . ALA A 1 497 ? -55.364 -7.014 81.540 1.00 86.81 497 ALA A O 1
ATOM 4018 N N . ILE A 1 498 ? -56.210 -7.506 83.565 1.00 87.25 498 ILE A N 1
ATOM 4019 C CA . ILE A 1 498 ? -54.978 -7.246 84.334 1.00 87.25 498 ILE A CA 1
ATOM 4020 C C . ILE A 1 498 ? -53.826 -8.140 83.844 1.00 87.25 498 ILE A C 1
ATOM 4022 O O . ILE A 1 498 ? -52.683 -7.683 83.762 1.00 87.25 498 ILE A O 1
ATOM 4026 N N . GLY A 1 499 ? -54.115 -9.395 83.486 1.00 85.56 499 GLY A N 1
ATOM 4027 C CA . GLY A 1 499 ? -53.158 -10.317 82.876 1.00 85.56 499 GLY A CA 1
ATOM 4028 C C . GLY A 1 499 ? -52.574 -9.787 81.562 1.00 85.56 499 GLY A C 1
ATOM 4029 O O . GLY A 1 499 ? -51.352 -9.725 81.420 1.00 85.56 499 GLY A O 1
ATOM 4030 N N . GLN A 1 500 ? -53.418 -9.334 80.627 1.00 89.25 500 GLN A N 1
ATOM 4031 C CA . GLN A 1 500 ? -52.956 -8.771 79.349 1.00 89.25 500 GLN A CA 1
ATOM 4032 C C . GLN A 1 500 ? -52.146 -7.477 79.539 1.00 89.25 500 GLN A C 1
ATOM 4034 O O . GLN A 1 500 ? -51.086 -7.331 78.930 1.00 89.25 500 GLN A O 1
ATOM 4039 N N . TRP A 1 501 ? -52.564 -6.570 80.429 1.00 86.69 501 TRP A N 1
ATOM 4040 C CA . TRP A 1 501 ? -51.787 -5.359 80.737 1.00 86.69 501 TRP A CA 1
ATOM 4041 C C . TRP A 1 501 ? -50.413 -5.674 81.354 1.00 86.69 501 TRP A C 1
ATOM 4043 O O . TRP A 1 501 ? -49.416 -5.036 81.010 1.00 86.69 501 TRP A O 1
ATOM 4053 N N . LYS A 1 502 ? -50.317 -6.701 82.210 1.00 85.81 502 LYS A N 1
ATOM 4054 C CA . LYS A 1 502 ? -49.032 -7.166 82.768 1.00 85.81 502 LYS A CA 1
ATOM 4055 C C . LYS A 1 502 ? -48.145 -7.849 81.717 1.00 85.81 502 LYS A C 1
ATOM 4057 O O . LYS A 1 502 ? -46.926 -7.714 81.796 1.00 85.81 502 LYS A O 1
ATOM 4062 N N . ILE A 1 503 ? -48.724 -8.500 80.704 1.00 86.94 503 ILE A N 1
ATOM 4063 C CA . ILE A 1 503 ? -47.990 -9.000 79.526 1.00 86.94 503 ILE A CA 1
ATOM 4064 C C . ILE A 1 503 ? -47.446 -7.830 78.690 1.00 86.94 503 ILE A C 1
ATOM 4066 O O . ILE A 1 503 ? -46.260 -7.831 78.356 1.00 86.94 503 ILE A O 1
ATOM 4070 N N . LEU A 1 504 ? -48.262 -6.803 78.414 1.00 86.31 504 LEU A N 1
ATOM 4071 C CA . LEU A 1 504 ? -47.824 -5.606 77.685 1.00 86.31 504 LEU A CA 1
ATOM 4072 C C . LEU A 1 504 ? -46.639 -4.922 78.381 1.00 86.31 504 LEU A C 1
ATOM 4074 O O . LEU A 1 504 ? -45.643 -4.617 77.725 1.00 86.31 504 LEU A O 1
ATOM 4078 N N . ARG A 1 505 ? -46.703 -4.759 79.711 1.00 84.56 505 ARG A N 1
ATOM 4079 C CA . ARG A 1 505 ? -45.627 -4.152 80.514 1.00 84.56 505 ARG A CA 1
ATOM 4080 C C . ARG A 1 505 ? -44.283 -4.865 80.382 1.00 84.56 505 ARG A C 1
ATOM 4082 O O . ARG A 1 505 ? -43.250 -4.212 80.462 1.00 84.56 505 ARG A O 1
ATOM 4089 N N . ASN A 1 506 ? -44.288 -6.180 80.168 1.00 84.88 506 ASN A N 1
ATOM 4090 C CA . ASN A 1 506 ? -43.064 -6.963 80.000 1.00 84.88 506 ASN A CA 1
ATOM 4091 C C . ASN A 1 506 ? -42.496 -6.879 78.570 1.00 84.88 506 ASN A C 1
ATOM 4093 O O . ASN A 1 506 ? -41.293 -7.042 78.391 1.00 84.88 506 ASN A O 1
ATOM 4097 N N . ILE A 1 507 ? -43.345 -6.649 77.562 1.00 82.81 507 ILE A N 1
ATOM 4098 C CA . ILE A 1 507 ? -42.961 -6.631 76.138 1.00 82.81 507 ILE A CA 1
ATOM 4099 C C . ILE A 1 507 ? -42.573 -5.220 75.674 1.00 82.81 507 ILE A C 1
ATOM 4101 O O . ILE A 1 507 ? -41.615 -5.064 74.920 1.00 82.81 507 ILE A O 1
ATOM 4105 N N . HIS A 1 508 ? -43.275 -4.187 76.142 1.00 81.81 508 HIS A N 1
ATOM 4106 C CA . HIS A 1 508 ? -42.973 -2.789 75.838 1.00 81.81 508 HIS A CA 1
ATOM 4107 C C . HIS A 1 508 ? -43.142 -1.912 77.098 1.00 81.81 508 HIS A C 1
ATOM 4109 O O . HIS A 1 508 ? -44.149 -1.217 77.246 1.00 81.81 508 HIS A O 1
ATOM 4115 N N . PRO A 1 509 ? -42.149 -1.909 78.016 1.00 77.81 509 PRO A N 1
ATOM 4116 C CA . PRO A 1 509 ? -42.219 -1.175 79.289 1.00 77.81 509 PRO A CA 1
ATOM 4117 C C . PRO A 1 509 ? -42.337 0.353 79.154 1.00 77.81 509 PRO A C 1
ATOM 4119 O O . PRO A 1 509 ? -42.605 1.034 80.137 1.00 77.81 509 PRO A O 1
ATOM 4122 N N . GLN A 1 510 ? -42.091 0.896 77.958 1.00 75.00 510 GLN A N 1
ATOM 4123 C CA . GLN A 1 510 ? -42.137 2.332 77.662 1.00 75.00 510 GLN A CA 1
ATOM 4124 C C . GLN A 1 510 ? -43.540 2.825 77.264 1.00 75.00 510 GLN A C 1
ATOM 4126 O O . GLN A 1 510 ? -43.730 4.031 77.109 1.00 75.00 510 GLN A O 1
ATOM 4131 N N . TYR A 1 511 ? -44.526 1.929 77.112 1.00 76.69 511 TYR A N 1
ATOM 4132 C CA . TYR A 1 511 ? -45.898 2.326 76.795 1.00 76.69 511 TYR A CA 1
ATOM 4133 C C . TYR A 1 511 ? -46.487 3.194 77.918 1.00 76.69 511 TYR A C 1
ATOM 4135 O O . TYR A 1 511 ? -46.443 2.844 79.100 1.00 76.69 511 TYR A O 1
ATOM 4143 N N . LEU A 1 512 ? -47.052 4.342 77.551 1.00 73.88 512 LEU A N 1
ATOM 4144 C CA . LEU A 1 512 ? -47.505 5.343 78.512 1.00 73.88 512 LEU A CA 1
ATOM 4145 C C . LEU A 1 512 ? -48.747 4.861 79.284 1.00 73.88 512 LEU A C 1
ATOM 4147 O O . LEU A 1 512 ? -49.761 4.498 78.695 1.00 73.88 512 LEU A O 1
ATOM 4151 N N . GLY A 1 513 ? -48.678 4.909 80.618 1.00 76.38 513 GLY A N 1
ATOM 4152 C CA . GLY A 1 513 ? -49.837 4.736 81.506 1.00 76.38 513 GLY A CA 1
ATOM 4153 C C . GLY A 1 513 ? -50.177 3.309 81.961 1.00 76.38 513 GLY A C 1
ATOM 4154 O O . GLY A 1 513 ? -51.170 3.154 82.668 1.00 76.38 513 GLY A O 1
ATOM 4155 N N . ILE A 1 514 ? -49.377 2.282 81.634 1.00 83.69 514 ILE A N 1
ATOM 4156 C CA . ILE A 1 514 ? -49.717 0.870 81.934 1.00 83.69 514 ILE A CA 1
ATOM 4157 C C . ILE A 1 514 ? -50.086 0.635 83.411 1.00 83.69 514 ILE A C 1
ATOM 4159 O O . ILE A 1 514 ? -51.122 0.039 83.705 1.00 83.69 514 ILE A O 1
ATOM 4163 N N . ASP A 1 515 ? -49.265 1.105 84.354 1.00 80.69 515 ASP A N 1
ATOM 4164 C CA . ASP A 1 515 ? -49.491 0.847 85.784 1.00 80.69 515 ASP A CA 1
ATOM 4165 C C . ASP A 1 515 ? -50.727 1.580 86.345 1.00 80.69 515 ASP A C 1
ATOM 4167 O O . ASP A 1 515 ? -51.308 1.138 87.336 1.00 80.69 515 ASP A O 1
ATOM 4171 N N . TYR A 1 516 ? -51.187 2.652 85.684 1.00 83.81 516 TYR A N 1
ATOM 4172 C CA . TYR A 1 516 ? -52.444 3.326 86.025 1.00 83.81 516 TYR A CA 1
ATOM 4173 C C . TYR A 1 516 ? -53.659 2.483 85.611 1.00 83.81 516 TYR A C 1
ATOM 4175 O O . TYR A 1 516 ? -54.563 2.277 86.420 1.00 83.81 516 TYR A O 1
ATOM 4183 N N . GLU A 1 517 ? -53.662 1.946 84.386 1.00 84.56 517 GLU A N 1
ATOM 4184 C CA . GLU A 1 517 ? -54.724 1.058 83.882 1.00 84.56 517 GLU A CA 1
ATOM 4185 C C . GLU A 1 517 ? -54.829 -0.225 84.728 1.00 84.56 517 GLU A C 1
ATOM 4187 O O . GLU A 1 517 ? -55.925 -0.613 85.136 1.00 84.56 517 GLU A O 1
ATOM 4192 N N . ILE A 1 518 ? -53.689 -0.831 85.095 1.00 84.69 518 ILE A N 1
ATOM 4193 C CA . ILE A 1 518 ? -53.645 -1.982 86.017 1.00 84.69 518 ILE A CA 1
ATOM 4194 C C . ILE A 1 518 ? -54.310 -1.636 87.360 1.00 84.69 518 ILE A C 1
ATOM 4196 O O . ILE A 1 518 ? -55.169 -2.388 87.824 1.00 84.69 518 ILE A O 1
ATOM 4200 N N . GLY A 1 519 ? -53.962 -0.493 87.963 1.00 81.19 519 GLY A N 1
ATOM 4201 C CA . GLY A 1 519 ? -54.514 -0.071 89.255 1.00 81.19 519 GLY A CA 1
ATOM 4202 C C . GLY A 1 519 ? -56.024 0.209 89.229 1.00 81.19 519 GLY A C 1
ATOM 4203 O O . GLY A 1 519 ? -56.722 -0.089 90.200 1.00 81.19 519 GLY A O 1
ATOM 4204 N N . GLN A 1 520 ? -56.560 0.729 88.118 1.00 85.75 520 GLN A N 1
ATOM 4205 C CA . GLN A 1 520 ? -58.010 0.914 87.958 1.00 85.75 520 GLN A CA 1
ATOM 4206 C C . GLN A 1 520 ? -58.753 -0.427 87.880 1.00 85.75 520 GLN A C 1
ATOM 4208 O O . GLN A 1 520 ? -59.800 -0.592 88.512 1.00 85.75 520 GLN A O 1
ATOM 4213 N N . LEU A 1 521 ? -58.213 -1.401 87.142 1.00 85.38 521 LEU A N 1
ATOM 4214 C CA . LEU A 1 521 ? -58.824 -2.725 86.995 1.00 85.38 521 LEU A CA 1
ATOM 4215 C C . LEU A 1 521 ? -58.769 -3.539 88.298 1.00 85.38 521 LEU A C 1
ATOM 4217 O O . LEU A 1 521 ? -59.752 -4.195 88.647 1.00 85.38 521 LEU A O 1
ATOM 4221 N N . GLU A 1 522 ? -57.666 -3.459 89.052 1.00 84.69 522 GLU A N 1
ATOM 4222 C CA . GLU A 1 522 ? -57.537 -4.122 90.361 1.00 84.69 522 GLU A CA 1
ATOM 4223 C C . GLU A 1 522 ? -58.587 -3.608 91.360 1.00 84.69 522 GLU A C 1
ATOM 4225 O O . GLU A 1 522 ? -59.233 -4.415 92.034 1.00 84.69 522 GLU A O 1
ATOM 4230 N N . LYS A 1 523 ? -58.866 -2.296 91.354 1.00 83.12 523 LYS A N 1
ATOM 4231 C CA . LYS A 1 523 ? -59.927 -1.689 92.171 1.00 83.12 523 LYS A CA 1
ATOM 4232 C C . LYS A 1 523 ? -61.342 -2.130 91.764 1.00 83.12 523 LYS A C 1
ATOM 4234 O O . LYS A 1 523 ? -62.165 -2.400 92.638 1.00 83.12 523 LYS A O 1
ATOM 4239 N N . ARG A 1 524 ? -61.651 -2.224 90.461 1.00 83.44 524 ARG A N 1
ATOM 4240 C CA . ARG A 1 524 ? -62.983 -2.675 89.985 1.00 83.44 524 ARG A CA 1
ATOM 4241 C C . ARG A 1 524 ? -63.279 -4.123 90.387 1.00 83.44 524 ARG A C 1
ATOM 4243 O O . ARG A 1 524 ? -64.369 -4.412 90.874 1.00 83.44 524 ARG A O 1
ATOM 4250 N N . ARG A 1 525 ? -62.285 -5.009 90.257 1.00 85.94 525 ARG A N 1
ATOM 4251 C CA . ARG A 1 525 ? -62.350 -6.413 90.701 1.00 85.94 525 ARG A CA 1
ATOM 4252 C C . ARG A 1 525 ? -62.718 -6.541 92.186 1.00 85.94 525 ARG A C 1
ATOM 4254 O O . ARG A 1 525 ? -63.477 -7.430 92.564 1.00 85.94 525 ARG A O 1
ATOM 4261 N N . GLU A 1 526 ? -62.163 -5.679 93.034 1.00 81.31 526 GLU A N 1
ATOM 4262 C CA . GLU A 1 526 ? -62.410 -5.714 94.481 1.00 81.31 526 GLU A CA 1
ATOM 4263 C C . GLU A 1 526 ? -63.828 -5.267 94.845 1.00 81.31 526 GLU A C 1
ATOM 4265 O O . GLU A 1 526 ? -64.452 -5.892 95.702 1.00 81.31 526 GLU A O 1
ATOM 4270 N N . GLN A 1 527 ? -64.376 -4.269 94.143 1.00 79.31 527 GLN A N 1
ATOM 4271 C CA . GLN A 1 527 ? -65.767 -3.850 94.325 1.00 79.31 527 GLN A CA 1
ATOM 4272 C C . GLN A 1 527 ? -66.756 -4.978 93.974 1.00 79.31 527 GLN A C 1
ATOM 4274 O O . GLN A 1 527 ? -67.614 -5.308 94.792 1.00 79.31 527 GLN A O 1
ATOM 4279 N N . GLN A 1 528 ? -66.588 -5.634 92.818 1.00 80.88 528 GLN A N 1
ATOM 4280 C CA . GLN A 1 528 ? -67.434 -6.767 92.412 1.00 80.88 528 GLN A CA 1
ATOM 4281 C C . GLN A 1 528 ? -67.440 -7.893 93.466 1.00 80.88 528 GLN A C 1
ATOM 4283 O O . GLN A 1 528 ? -68.490 -8.427 93.819 1.00 80.88 528 GLN A O 1
ATOM 4288 N N . SER A 1 529 ? -66.266 -8.223 94.017 1.00 79.06 529 SER A N 1
ATOM 4289 C CA . SER A 1 529 ? -66.110 -9.268 95.040 1.00 79.06 529 SER A CA 1
ATOM 4290 C C . SER A 1 529 ? -66.830 -8.945 96.362 1.00 79.06 529 SER A C 1
ATOM 4292 O O . SER A 1 529 ? -67.222 -9.857 97.091 1.00 79.06 529 SER A O 1
ATOM 4294 N N . ALA A 1 530 ? -67.039 -7.662 96.681 1.00 77.00 530 ALA A N 1
ATOM 4295 C CA . ALA A 1 530 ? -67.827 -7.243 97.840 1.00 77.00 530 ALA A CA 1
ATOM 4296 C C . ALA A 1 530 ? -69.342 -7.362 97.583 1.00 77.00 530 ALA A C 1
ATOM 4298 O O . ALA A 1 530 ? -70.071 -7.898 98.421 1.00 77.00 530 ALA A O 1
ATOM 4299 N N . GLU A 1 531 ? -69.806 -6.929 96.408 1.00 77.12 531 GLU A N 1
ATOM 4300 C CA . GLU A 1 531 ? -71.219 -6.992 96.005 1.00 77.12 531 GLU A CA 1
ATOM 4301 C C . GLU A 1 531 ? -71.719 -8.452 95.926 1.00 77.12 531 GLU A C 1
ATOM 4303 O O . GLU A 1 531 ? -72.769 -8.787 96.484 1.00 77.12 531 GLU A O 1
ATOM 4308 N N . GLU A 1 532 ? -70.914 -9.361 95.358 1.00 79.25 532 GLU A N 1
ATOM 4309 C CA . GLU A 1 532 ? -71.202 -10.804 95.318 1.00 79.25 532 GLU A CA 1
ATOM 4310 C C . GLU A 1 532 ? -71.288 -11.476 96.698 1.00 79.25 532 GLU A C 1
ATOM 4312 O O . GLU A 1 532 ? -71.934 -12.521 96.827 1.00 79.25 532 GLU A O 1
ATOM 4317 N N . LYS A 1 533 ? -70.616 -10.935 97.723 1.00 76.69 533 LYS A N 1
ATOM 4318 C CA . LYS A 1 533 ? -70.709 -11.450 99.098 1.00 76.69 533 LYS A CA 1
ATOM 4319 C C . LYS A 1 533 ? -72.003 -11.001 99.758 1.00 76.69 533 LYS A C 1
ATOM 4321 O O . LYS A 1 533 ? -72.723 -11.855 100.273 1.00 76.69 533 LYS A O 1
ATOM 4326 N N . LYS A 1 534 ? -72.325 -9.701 99.687 1.00 79.25 534 LYS A N 1
ATOM 4327 C CA . LYS A 1 534 ? -73.551 -9.136 100.274 1.00 79.25 534 LYS A CA 1
ATOM 4328 C C . LYS A 1 534 ? -74.790 -9.922 99.822 1.00 79.25 534 LYS A C 1
ATOM 4330 O O . LYS A 1 534 ? -75.575 -10.364 100.660 1.00 79.25 534 LYS A O 1
ATOM 4335 N N . ALA A 1 535 ? -74.929 -10.153 98.513 1.00 79.81 535 ALA A N 1
ATOM 4336 C CA . ALA A 1 535 ? -76.092 -10.829 97.932 1.00 79.81 535 ALA A CA 1
ATOM 4337 C C . ALA A 1 535 ? -76.369 -12.220 98.547 1.00 79.81 535 ALA A C 1
ATOM 4339 O O . ALA A 1 535 ? -77.517 -12.560 98.827 1.00 79.81 535 ALA A O 1
ATOM 4340 N N . ARG A 1 536 ? -75.318 -13.005 98.832 1.00 81.56 536 ARG A N 1
ATOM 4341 C CA . ARG A 1 536 ? -75.435 -14.362 99.408 1.00 81.56 536 ARG A CA 1
ATOM 4342 C C . ARG A 1 536 ? -75.917 -14.368 100.857 1.00 81.56 536 ARG A C 1
ATOM 4344 O O . ARG A 1 536 ? -76.416 -15.395 101.316 1.00 81.56 536 ARG A O 1
ATOM 4351 N N . VAL A 1 537 ? -75.712 -13.274 101.591 1.00 80.69 537 VAL A N 1
ATOM 4352 C CA . VAL A 1 537 ? -76.091 -13.164 103.007 1.00 80.69 537 VAL A CA 1
ATOM 4353 C C . VAL A 1 537 ? -77.555 -12.739 103.133 1.00 80.69 537 VAL A C 1
ATOM 4355 O O . VAL A 1 537 ? -78.294 -13.354 103.900 1.00 80.69 537 VAL A O 1
ATOM 4358 N N . VAL A 1 538 ? -78.009 -11.793 102.300 1.00 83.19 538 VAL A N 1
ATOM 4359 C CA . VAL A 1 538 ? -79.432 -11.412 102.176 1.00 83.19 538 VAL A CA 1
ATOM 4360 C C . VAL A 1 538 ? -80.309 -12.652 101.922 1.00 83.19 538 VAL A C 1
ATOM 4362 O O . VAL A 1 538 ? -81.225 -12.936 102.692 1.00 83.19 538 VAL A O 1
ATOM 4365 N N . GLU A 1 539 ? -79.936 -13.491 100.948 1.00 83.62 539 GLU A N 1
ATOM 4366 C CA . GLU A 1 539 ? -80.665 -14.724 100.592 1.00 83.62 539 GLU A CA 1
ATOM 4367 C C . GLU A 1 539 ? -80.734 -15.775 101.732 1.00 83.62 539 GLU A C 1
ATOM 4369 O O . GLU A 1 539 ? -81.541 -16.707 101.689 1.00 83.62 539 GLU A O 1
ATOM 4374 N N . GLN A 1 540 ? -79.871 -15.698 102.751 1.00 81.69 540 GLN A N 1
ATOM 4375 C CA . GLN A 1 540 ? -79.906 -16.590 103.926 1.00 81.69 540 GLN A CA 1
ATOM 4376 C C . GLN A 1 540 ? -80.780 -16.033 105.056 1.00 81.69 540 GLN A C 1
ATOM 4378 O O . GLN A 1 540 ? -81.395 -16.800 105.808 1.00 81.69 540 GLN A O 1
ATOM 4383 N N . VAL A 1 541 ? -80.867 -14.706 105.150 1.00 81.81 541 VAL A N 1
ATOM 4384 C CA . VAL A 1 541 ? -81.734 -13.997 106.091 1.00 81.81 541 VAL A CA 1
ATOM 4385 C C . VAL A 1 541 ? -83.201 -14.196 105.720 1.00 81.81 541 VAL A C 1
ATOM 4387 O O . VAL A 1 541 ? -83.967 -14.656 106.567 1.00 81.81 541 VAL A O 1
ATOM 4390 N N . ASP A 1 542 ? -83.585 -13.942 104.465 1.00 82.00 542 ASP A N 1
ATOM 4391 C CA . ASP A 1 542 ? -84.984 -14.052 104.020 1.00 82.00 542 ASP A CA 1
ATOM 4392 C C . ASP A 1 542 ? -85.551 -15.457 104.268 1.00 82.00 542 ASP A C 1
ATOM 4394 O O . ASP A 1 542 ? -86.570 -15.617 104.943 1.00 82.00 542 ASP A O 1
ATOM 4398 N N . ARG A 1 543 ? -84.811 -16.500 103.865 1.00 83.12 543 ARG A N 1
ATOM 4399 C CA . ARG A 1 543 ? -85.172 -17.904 104.142 1.00 83.12 543 ARG A CA 1
ATOM 4400 C C . ARG A 1 543 ? -85.295 -18.224 105.636 1.00 83.12 543 ARG A C 1
ATOM 4402 O O . ARG A 1 543 ? -86.013 -19.154 105.999 1.00 83.12 543 ARG A O 1
ATOM 4409 N N . SER A 1 544 ? -84.623 -17.484 106.517 1.00 81.25 544 SER A N 1
ATOM 4410 C CA . SER A 1 544 ? -84.755 -17.655 107.971 1.00 81.25 544 SER A CA 1
ATOM 4411 C C . SER A 1 544 ? -86.000 -16.950 108.533 1.00 81.25 544 SER A C 1
ATOM 4413 O O . SER A 1 544 ? -86.581 -17.432 109.507 1.00 81.25 544 SER A O 1
ATOM 4415 N N . ILE A 1 545 ? -86.446 -15.858 107.902 1.00 80.50 545 ILE A N 1
ATOM 4416 C CA . ILE A 1 545 ? -87.697 -15.151 108.223 1.00 80.50 545 ILE A CA 1
ATOM 4417 C C . ILE A 1 545 ? -88.911 -15.973 107.757 1.00 80.50 545 ILE A C 1
ATOM 4419 O O . ILE A 1 545 ? -89.839 -16.181 108.539 1.00 80.50 545 ILE A O 1
ATOM 4423 N N . GLU A 1 546 ? -88.893 -16.501 106.527 1.00 78.88 546 GLU A N 1
ATOM 4424 C CA . GLU A 1 546 ? -89.998 -17.295 105.954 1.00 78.88 546 GLU A CA 1
ATOM 4425 C C . GLU A 1 546 ? -90.360 -18.532 106.790 1.00 78.88 546 GLU A C 1
ATOM 4427 O O . GLU A 1 546 ? -91.536 -18.863 106.948 1.00 78.88 546 GLU A O 1
ATOM 4432 N N . ASN A 1 547 ? -89.352 -19.197 107.364 1.00 76.06 547 ASN A N 1
ATOM 4433 C CA . ASN A 1 547 ? -89.518 -20.397 108.189 1.00 76.06 547 ASN A CA 1
ATOM 4434 C C . ASN A 1 547 ? -89.928 -20.098 109.649 1.00 76.06 547 ASN A C 1
ATOM 4436 O O . ASN A 1 547 ? -89.923 -21.003 110.481 1.00 76.06 547 ASN A O 1
ATOM 4440 N N . GLY A 1 548 ? -90.237 -18.841 109.996 1.00 69.44 548 GLY A N 1
ATOM 4441 C CA . GLY A 1 548 ? -90.601 -18.435 111.362 1.00 69.44 548 GLY A CA 1
ATOM 4442 C C . GLY A 1 548 ? -89.450 -18.510 112.375 1.00 69.44 548 GLY A C 1
ATOM 4443 O O . GLY A 1 548 ? -89.652 -18.301 113.571 1.00 69.44 548 GLY A O 1
ATOM 4444 N N . ALA A 1 549 ? -88.221 -18.775 111.922 1.00 79.56 549 ALA A N 1
ATOM 4445 C CA . ALA A 1 549 ? -87.033 -18.939 112.757 1.00 79.56 549 ALA A CA 1
ATOM 4446 C C . ALA A 1 549 ? -86.426 -17.579 113.160 1.00 79.56 549 ALA A C 1
ATOM 4448 O O . ALA A 1 549 ? -85.215 -17.367 113.073 1.00 79.56 549 ALA A O 1
ATOM 4449 N N . PHE A 1 550 ? -87.270 -16.645 113.612 1.00 80.81 550 PHE A N 1
ATOM 4450 C CA . PHE A 1 550 ? -86.943 -15.225 113.781 1.00 80.81 550 PHE A CA 1
ATOM 4451 C C . PHE A 1 550 ? -85.698 -14.959 114.640 1.00 80.81 550 PHE A C 1
ATOM 4453 O O . PHE A 1 550 ? -84.957 -14.022 114.363 1.00 80.81 550 PHE A O 1
ATOM 4460 N N . ALA A 1 551 ? -85.413 -15.799 115.642 1.00 78.06 551 ALA A N 1
ATOM 4461 C CA . ALA A 1 551 ? -84.187 -15.688 116.436 1.00 78.06 551 ALA A CA 1
ATOM 4462 C C . ALA A 1 551 ? -82.906 -15.865 115.602 1.00 78.06 551 ALA A C 1
ATOM 4464 O O . ALA A 1 551 ? -81.989 -15.058 115.727 1.00 78.06 551 ALA A O 1
ATOM 4465 N N . LYS A 1 552 ? -82.883 -16.856 114.704 1.00 79.62 552 LYS A N 1
ATOM 4466 C CA . LYS A 1 552 ? -81.764 -17.110 113.789 1.00 79.62 552 LYS A CA 1
ATOM 4467 C C . LYS A 1 552 ? -81.684 -16.058 112.676 1.00 79.62 552 LYS A C 1
ATOM 4469 O O . LYS A 1 552 ? -80.597 -15.713 112.229 1.00 79.62 552 LYS A O 1
ATOM 4474 N N . ALA A 1 553 ? -82.827 -15.517 112.250 1.00 79.31 553 ALA A N 1
ATOM 4475 C CA . ALA A 1 553 ? -82.852 -14.405 111.302 1.00 79.31 553 ALA A CA 1
ATOM 4476 C C . ALA A 1 553 ? -82.213 -13.128 111.885 1.00 79.31 553 ALA A C 1
ATOM 4478 O O . ALA A 1 553 ? -81.472 -12.455 111.177 1.00 79.31 553 ALA A O 1
ATOM 4479 N N . VAL A 1 554 ? -82.442 -12.812 113.169 1.00 82.94 554 VAL A N 1
ATOM 4480 C CA . VAL A 1 554 ? -81.778 -11.674 113.840 1.00 82.94 554 VAL A CA 1
ATOM 4481 C C . VAL A 1 554 ? -80.261 -11.886 113.934 1.00 82.94 554 VAL A C 1
ATOM 4483 O O . VAL A 1 554 ? -79.511 -10.967 113.626 1.00 82.94 554 VAL A O 1
ATOM 4486 N N . GLU A 1 555 ? -79.819 -13.089 114.310 1.00 84.31 555 GLU A N 1
ATOM 4487 C CA . GLU A 1 555 ? -78.399 -13.469 114.408 1.00 84.31 555 GLU A CA 1
ATOM 4488 C C . GLU A 1 555 ? -77.663 -13.270 113.068 1.00 84.31 555 GLU A C 1
ATOM 4490 O O . GLU A 1 555 ? -76.712 -12.493 112.992 1.00 84.31 555 GLU A O 1
ATOM 4495 N N . LEU A 1 556 ? -78.182 -13.855 111.979 1.00 84.12 556 LEU A N 1
ATOM 4496 C CA . LEU A 1 556 ? -77.585 -13.747 110.640 1.00 84.12 556 LEU A CA 1
ATOM 4497 C C . LEU A 1 556 ? -77.505 -12.305 110.109 1.00 84.12 556 LEU A C 1
ATOM 4499 O O . LEU A 1 556 ? -76.566 -11.975 109.386 1.00 84.12 556 LEU A O 1
ATOM 4503 N N . VAL A 1 557 ? -78.462 -11.433 110.452 1.00 83.62 557 VAL A N 1
ATOM 4504 C CA . VAL A 1 557 ? -78.404 -10.014 110.054 1.00 83.62 557 VAL A CA 1
ATOM 4505 C C . VAL A 1 557 ? -77.370 -9.235 110.868 1.00 83.62 557 VAL A C 1
ATOM 4507 O O . VAL A 1 557 ? -76.745 -8.320 110.337 1.00 83.62 557 VAL A O 1
ATOM 4510 N N . GLN A 1 558 ? -77.170 -9.572 112.143 1.00 82.88 558 GLN A N 1
ATOM 4511 C CA . GLN A 1 558 ? -76.211 -8.865 112.995 1.00 82.88 558 GLN A CA 1
ATOM 4512 C C . GLN A 1 558 ? -74.763 -9.148 112.576 1.00 82.88 558 GLN A C 1
ATOM 4514 O O . GLN A 1 558 ? -73.977 -8.204 112.490 1.00 82.88 558 GLN A O 1
ATOM 4519 N N . ASP A 1 559 ? -74.448 -10.389 112.195 1.00 83.12 559 ASP A N 1
ATOM 4520 C CA . ASP A 1 559 ? -73.164 -10.727 111.565 1.00 83.12 559 ASP A CA 1
ATOM 4521 C C . ASP A 1 559 ? -72.986 -9.988 110.223 1.00 83.12 559 ASP A C 1
ATOM 4523 O O . ASP A 1 559 ? -71.938 -9.393 109.961 1.00 83.12 559 ASP A O 1
ATOM 4527 N N . ALA A 1 560 ? -74.036 -9.937 109.393 1.00 80.06 560 ALA A N 1
ATOM 4528 C CA . ALA A 1 560 ? -74.010 -9.230 108.110 1.00 80.06 560 ALA A CA 1
ATOM 4529 C C . ALA A 1 560 ? -73.731 -7.722 108.260 1.00 80.06 560 ALA A C 1
ATOM 4531 O O . ALA A 1 560 ? -72.952 -7.149 107.499 1.00 80.06 560 ALA A O 1
ATOM 4532 N N . LEU A 1 561 ? -74.342 -7.073 109.257 1.00 81.12 561 LEU A N 1
ATOM 4533 C CA . LEU A 1 561 ? -74.159 -5.646 109.546 1.00 81.12 561 LEU A CA 1
ATOM 4534 C C . LEU A 1 561 ? -72.792 -5.318 110.171 1.00 81.12 561 LEU A C 1
ATOM 4536 O O . LEU A 1 561 ? -72.406 -4.147 110.179 1.00 81.12 561 LEU A O 1
ATOM 4540 N N . ALA A 1 562 ? -72.052 -6.317 110.664 1.00 80.06 562 ALA A N 1
ATOM 4541 C CA . ALA A 1 562 ? -70.672 -6.145 111.109 1.00 80.06 562 ALA A CA 1
ATOM 4542 C C . ALA A 1 562 ? -69.685 -6.070 109.926 1.00 80.06 562 ALA A C 1
ATOM 4544 O O . ALA A 1 562 ? -68.766 -5.251 109.964 1.00 80.06 562 ALA A O 1
ATOM 4545 N N . GLU A 1 563 ? -69.890 -6.862 108.863 1.00 77.06 563 GLU A N 1
ATOM 4546 C CA . GLU A 1 563 ? -69.104 -6.753 107.618 1.00 77.06 563 GLU A CA 1
ATOM 4547 C C . GLU A 1 563 ? -69.573 -5.604 106.707 1.00 77.06 563 GLU A C 1
ATOM 4549 O O . GLU A 1 563 ? -68.746 -4.972 106.045 1.00 77.06 563 GLU A O 1
ATOM 4554 N N . PHE A 1 564 ? -70.875 -5.283 106.703 1.00 80.31 564 PHE A N 1
ATOM 4555 C CA . PHE A 1 564 ? -71.478 -4.239 105.860 1.00 80.31 564 PHE A CA 1
ATOM 4556 C C . PHE A 1 564 ? -72.228 -3.168 106.687 1.00 80.31 564 PHE A C 1
ATOM 4558 O O . PHE A 1 564 ? -73.465 -3.110 106.666 1.00 80.31 564 PHE A O 1
ATOM 4565 N N . PRO A 1 565 ? -71.517 -2.285 107.422 1.00 72.44 565 PRO A N 1
ATOM 4566 C CA . PRO A 1 565 ? -72.152 -1.267 108.254 1.00 72.44 565 PRO A CA 1
ATOM 4567 C C . PRO A 1 565 ? -73.031 -0.299 107.452 1.00 72.44 565 PRO A C 1
ATOM 4569 O O . PRO A 1 565 ? -72.614 0.236 106.427 1.00 72.44 565 PRO A O 1
ATOM 4572 N N . GLN A 1 566 ? -74.216 -0.000 107.991 1.00 72.19 566 GLN A N 1
ATOM 4573 C CA . GLN A 1 566 ? -75.218 0.919 107.423 1.00 72.19 566 GLN A CA 1
ATOM 4574 C C . GLN A 1 566 ? -75.880 0.476 106.103 1.00 72.19 566 GLN A C 1
ATOM 4576 O O . GLN A 1 566 ? -76.593 1.283 105.504 1.00 72.19 566 GLN A O 1
ATOM 4581 N N . ASP A 1 567 ? -75.721 -0.775 105.657 1.00 80.31 567 ASP A N 1
ATOM 4582 C CA . ASP A 1 567 ? -76.436 -1.242 104.465 1.00 80.31 567 ASP A CA 1
ATOM 4583 C C . ASP A 1 567 ? -77.971 -1.190 104.669 1.00 80.31 567 ASP A C 1
ATOM 4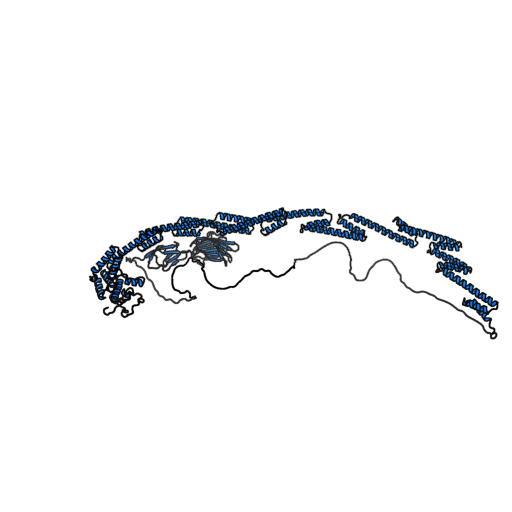585 O O . ASP A 1 567 ? -78.495 -1.795 105.613 1.00 80.31 567 ASP A O 1
ATOM 4589 N N . PRO A 1 568 ? -78.724 -0.467 103.816 1.00 77.19 568 PRO A N 1
ATOM 4590 C CA . PRO A 1 568 ? -80.134 -0.174 104.069 1.00 77.19 568 PRO A CA 1
ATOM 4591 C C . PRO A 1 568 ? -81.049 -1.396 103.927 1.00 77.19 568 PRO A C 1
ATOM 4593 O O . PRO A 1 568 ? -82.144 -1.398 104.487 1.00 77.19 568 PRO A O 1
ATOM 4596 N N . GLU A 1 569 ? -80.620 -2.426 103.199 1.00 79.19 569 GLU A N 1
ATOM 4597 C CA . GLU A 1 569 ? -81.377 -3.657 102.969 1.00 79.19 569 GLU A CA 1
ATOM 4598 C C . GLU A 1 569 ? -81.272 -4.560 104.205 1.00 79.19 569 GLU A C 1
ATOM 4600 O O . GLU A 1 569 ? -82.287 -4.926 104.803 1.00 79.19 569 GLU A O 1
ATOM 4605 N N . LEU A 1 570 ? -80.046 -4.783 104.690 1.00 81.69 570 LEU A N 1
ATOM 4606 C CA . LEU A 1 570 ? -79.789 -5.513 105.935 1.00 81.69 570 LEU A CA 1
ATOM 4607 C C . LEU A 1 570 ? -80.434 -4.825 107.159 1.00 81.69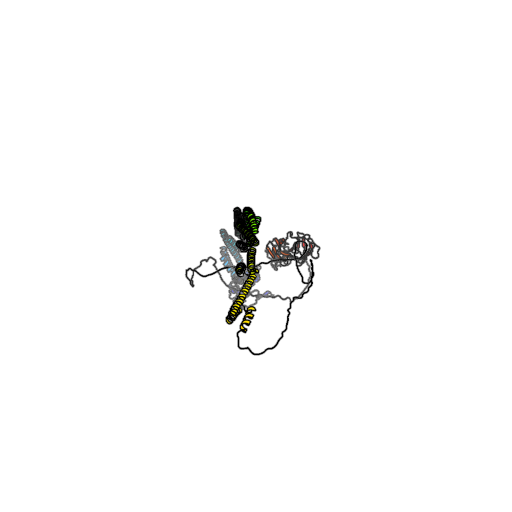 570 LEU A C 1
ATOM 4609 O O . LEU A 1 570 ? -81.061 -5.493 107.982 1.00 81.69 570 LEU A O 1
ATOM 4613 N N . VAL A 1 571 ? -80.382 -3.489 107.255 1.00 83.12 571 VAL A N 1
ATOM 4614 C CA . VAL A 1 571 ? -81.039 -2.723 108.341 1.00 83.12 571 VAL A CA 1
ATOM 4615 C C . VAL A 1 571 ? -82.574 -2.856 108.322 1.00 83.12 571 VAL A C 1
ATOM 4617 O O . VAL A 1 571 ? -83.216 -2.799 109.377 1.00 83.12 571 VAL A O 1
ATOM 4620 N N . VAL A 1 572 ? -83.195 -3.034 107.151 1.00 83.44 572 VAL A N 1
ATOM 4621 C CA . VAL A 1 572 ? -84.642 -3.298 107.051 1.00 83.44 572 VAL A CA 1
ATOM 4622 C C . VAL A 1 572 ? -84.967 -4.724 107.497 1.00 83.44 572 VAL A C 1
ATOM 4624 O O . VAL A 1 572 ? -85.915 -4.913 108.267 1.00 83.44 572 VAL A O 1
ATOM 4627 N N . LEU A 1 573 ? -84.164 -5.708 107.091 1.00 82.69 573 LEU A N 1
ATOM 4628 C CA . LEU A 1 573 ? -84.365 -7.111 107.458 1.00 82.69 573 LEU A CA 1
ATOM 4629 C C . LEU A 1 573 ? -84.219 -7.354 108.969 1.00 82.69 573 LEU A C 1
ATOM 4631 O O . LEU A 1 573 ? -85.037 -8.079 109.542 1.00 82.69 573 LEU A O 1
ATOM 4635 N N . GLU A 1 574 ? -83.277 -6.686 109.650 1.00 83.06 574 GLU A N 1
ATOM 4636 C CA . GLU A 1 574 ? -83.130 -6.814 111.112 1.00 83.06 574 GLU A CA 1
ATOM 4637 C C . GLU A 1 574 ? -84.422 -6.426 111.849 1.00 83.06 574 GLU A C 1
ATOM 4639 O O . GLU A 1 574 ? -84.865 -7.096 112.786 1.00 83.06 574 GLU A O 1
ATOM 4644 N N . ARG A 1 575 ? -85.061 -5.340 111.394 1.00 83.69 575 ARG A N 1
ATOM 4645 C CA . ARG A 1 575 ? -86.296 -4.807 111.980 1.00 83.69 575 ARG A CA 1
ATOM 4646 C C . ARG A 1 575 ? -87.462 -5.778 111.820 1.00 83.69 575 ARG A C 1
ATOM 4648 O O . ARG A 1 575 ? -88.244 -5.942 112.755 1.00 83.69 575 ARG A O 1
ATOM 4655 N N . ILE A 1 576 ? -87.569 -6.419 110.656 1.00 83.38 576 ILE A N 1
ATOM 4656 C CA . ILE A 1 576 ? -88.598 -7.426 110.365 1.00 83.38 576 ILE A CA 1
ATOM 4657 C C . ILE A 1 576 ? -88.383 -8.658 111.256 1.00 83.38 576 ILE A C 1
ATOM 4659 O O . ILE A 1 576 ? -89.317 -9.100 111.928 1.00 83.38 576 ILE A O 1
ATOM 4663 N N . ALA A 1 577 ? -87.146 -9.158 111.336 1.00 81.88 577 ALA A N 1
ATOM 4664 C CA . ALA A 1 577 ? -86.797 -10.318 112.151 1.00 81.88 577 ALA A CA 1
ATOM 4665 C C . ALA A 1 577 ? -87.057 -10.087 113.656 1.00 81.88 577 ALA A C 1
ATOM 4667 O O . ALA A 1 577 ? -87.683 -10.928 114.307 1.00 81.88 577 ALA A O 1
ATOM 4668 N N . ARG A 1 578 ? -86.668 -8.924 114.208 1.00 83.00 578 ARG A N 1
ATOM 4669 C CA . ARG A 1 578 ? -86.950 -8.568 115.614 1.00 83.00 578 ARG A CA 1
ATOM 4670 C C . ARG A 1 578 ? -88.454 -8.508 115.909 1.00 83.00 578 ARG A C 1
ATOM 4672 O O . ARG A 1 578 ? -88.898 -9.121 116.877 1.00 83.00 578 ARG A O 1
ATOM 4679 N N . GLN A 1 579 ? -89.247 -7.848 115.059 1.00 81.44 579 GLN A N 1
ATOM 4680 C CA . GLN A 1 579 ? -90.701 -7.756 115.264 1.00 81.44 579 GLN A CA 1
ATOM 4681 C C . GLN A 1 579 ? -91.415 -9.114 115.184 1.00 81.44 579 GLN A C 1
ATOM 4683 O O . GLN A 1 579 ? -92.425 -9.303 115.861 1.00 81.44 579 GLN A O 1
ATOM 4688 N N . GLY A 1 580 ? -90.917 -10.058 114.378 1.00 77.19 580 GLY A N 1
ATOM 4689 C CA . GLY A 1 580 ? -91.419 -11.436 114.372 1.00 77.19 580 GLY A CA 1
ATOM 4690 C C . GLY A 1 580 ? -91.131 -12.163 115.691 1.00 77.19 580 GLY A C 1
ATOM 4691 O O . GLY A 1 580 ? -92.020 -12.792 116.263 1.00 77.19 580 GLY A O 1
ATOM 4692 N N . GLN A 1 581 ? -89.913 -12.007 116.226 1.00 80.75 581 GLN A N 1
ATOM 4693 C CA . GLN A 1 581 ? -89.508 -12.608 117.502 1.00 80.75 581 GLN A CA 1
ATOM 4694 C C . GLN A 1 581 ? -90.332 -12.088 118.696 1.00 80.75 581 GLN A C 1
ATOM 4696 O O . GLN A 1 581 ? -90.637 -12.854 119.610 1.00 80.75 581 GLN A O 1
ATOM 4701 N N . GLU A 1 582 ? -90.691 -10.802 118.712 1.00 79.94 582 GLU A N 1
ATOM 4702 C CA . GLU A 1 582 ? -91.485 -10.202 119.795 1.00 79.94 582 GLU A CA 1
ATOM 4703 C C . GLU A 1 582 ? -92.921 -10.747 119.832 1.00 79.94 582 GLU A C 1
ATOM 4705 O O . GLU A 1 582 ? -93.373 -11.187 120.890 1.00 79.94 582 GLU A O 1
ATOM 4710 N N . ARG A 1 583 ? -93.604 -10.819 118.679 1.00 78.19 583 ARG A N 1
ATOM 4711 C CA . ARG A 1 583 ? -94.982 -11.346 118.581 1.00 78.19 583 ARG A CA 1
ATOM 4712 C C . ARG A 1 583 ? -95.077 -12.815 119.000 1.00 78.19 583 ARG A C 1
ATOM 4714 O O . ARG A 1 583 ? -96.003 -13.184 119.716 1.00 78.19 583 ARG A O 1
ATOM 4721 N N . ALA A 1 584 ? -94.098 -13.634 118.605 1.00 72.50 584 ALA A N 1
ATOM 4722 C CA . ALA A 1 584 ? -94.042 -15.047 118.984 1.00 72.50 584 ALA A CA 1
ATOM 4723 C C . ALA A 1 584 ? -93.991 -15.234 120.514 1.00 72.50 584 ALA A C 1
ATOM 4725 O O . ALA A 1 584 ? -94.786 -15.990 121.072 1.00 72.50 584 ALA A O 1
ATOM 4726 N N . ARG A 1 585 ? -93.132 -14.469 121.210 1.00 80.06 585 ARG A N 1
ATOM 4727 C CA . ARG A 1 585 ? -93.019 -14.504 122.682 1.00 80.06 585 ARG A CA 1
ATOM 4728 C C . ARG A 1 585 ? -94.313 -14.108 123.398 1.00 80.06 585 ARG A C 1
ATOM 4730 O O . ARG A 1 585 ? -94.588 -14.614 124.485 1.00 80.06 585 ARG A O 1
ATOM 4737 N N . GLU A 1 586 ? -95.083 -13.181 122.832 1.00 78.25 586 GLU A N 1
ATOM 4738 C CA . GLU A 1 586 ? -96.355 -12.747 123.418 1.00 78.25 586 GLU A CA 1
ATOM 4739 C C . GLU A 1 586 ? -97.467 -13.793 123.207 1.00 78.25 586 GLU A C 1
ATOM 4741 O O . GLU A 1 586 ? -98.221 -14.078 124.140 1.00 78.25 586 GLU A O 1
ATOM 4746 N N . GLY A 1 587 ? -97.493 -14.459 122.045 1.00 74.44 587 GLY A N 1
ATOM 4747 C CA . GLY A 1 587 ? -98.366 -15.610 121.782 1.00 74.44 587 GLY A CA 1
ATOM 4748 C C . GLY A 1 587 ? -98.116 -16.790 122.730 1.00 74.44 587 GLY A C 1
ATOM 4749 O O . GLY A 1 587 ? -99.062 -17.299 123.336 1.00 74.44 587 GLY A O 1
ATOM 4750 N N . ASP A 1 588 ? -96.848 -17.171 122.931 1.00 77.50 588 ASP A N 1
ATOM 4751 C CA . ASP A 1 588 ? -96.454 -18.238 123.870 1.00 77.50 588 ASP A CA 1
ATOM 4752 C C . ASP A 1 588 ? -96.902 -17.937 125.312 1.00 77.50 588 ASP A C 1
ATOM 4754 O O . ASP A 1 588 ? -97.350 -18.827 126.041 1.00 77.50 588 ASP A O 1
ATOM 4758 N N . ARG A 1 589 ? -96.829 -16.666 125.730 1.00 83.12 589 ARG A N 1
ATOM 4759 C CA . ARG A 1 589 ? -97.283 -16.235 127.058 1.00 83.12 589 ARG A CA 1
ATOM 4760 C C . ARG A 1 589 ? -98.795 -16.396 127.224 1.00 83.12 589 ARG A C 1
ATOM 4762 O O . ARG A 1 589 ? -99.230 -16.976 128.218 1.00 83.12 589 ARG A O 1
ATOM 4769 N N . LEU A 1 590 ? -99.589 -15.899 126.271 1.00 82.88 590 LEU A N 1
ATOM 4770 C CA . LEU A 1 590 ? -101.052 -16.013 126.326 1.00 82.88 590 LEU A CA 1
ATOM 4771 C C . LEU A 1 590 ? -101.508 -17.481 126.314 1.00 82.88 590 LEU A C 1
ATOM 4773 O O . LEU A 1 590 ? -102.479 -17.827 126.988 1.00 82.88 590 LEU A O 1
ATOM 4777 N N . PHE A 1 591 ? -100.782 -18.356 125.613 1.00 81.19 591 PHE A N 1
ATOM 4778 C CA . PHE A 1 591 ? -101.037 -19.796 125.601 1.00 81.19 591 PHE A CA 1
ATOM 4779 C C . PHE A 1 591 ? -100.885 -20.445 126.991 1.00 81.19 591 PHE A C 1
ATOM 4781 O O . PHE A 1 591 ? -101.772 -21.189 127.417 1.00 81.19 591 PHE A O 1
ATOM 4788 N N . GLU A 1 592 ? -99.819 -20.137 127.737 1.00 82.69 592 GLU A N 1
ATOM 4789 C CA . GLU A 1 592 ? -99.633 -20.656 129.104 1.00 82.69 592 GLU A CA 1
ATOM 4790 C C . GLU A 1 592 ? -100.589 -20.014 130.129 1.00 82.69 592 GLU A C 1
ATOM 4792 O O . GLU A 1 592 ? -101.141 -20.722 130.978 1.00 82.69 592 GLU A O 1
ATOM 4797 N N . ASP A 1 593 ? -100.887 -18.713 130.020 1.00 82.75 593 ASP A N 1
ATOM 4798 C CA . ASP A 1 593 ? -101.910 -18.064 130.858 1.00 82.75 593 ASP A CA 1
ATOM 4799 C C . ASP A 1 593 ? -103.305 -18.705 130.635 1.00 82.75 593 ASP A C 1
ATOM 4801 O O . ASP A 1 593 ? -104.048 -18.959 131.592 1.00 82.75 593 ASP A O 1
ATOM 4805 N N . ALA A 1 594 ? -103.642 -19.080 129.393 1.00 79.62 594 ALA A N 1
ATOM 4806 C CA . ALA A 1 594 ? -104.868 -19.818 129.081 1.00 79.62 594 ALA A CA 1
ATOM 4807 C C . ALA A 1 594 ? -104.857 -21.265 129.605 1.00 79.62 594 ALA A C 1
ATOM 4809 O O . ALA A 1 594 ? -105.861 -21.754 130.136 1.00 79.62 594 ALA A O 1
ATOM 4810 N N . ARG A 1 595 ? -103.715 -21.954 129.493 1.00 81.75 595 ARG A N 1
ATOM 4811 C CA . ARG A 1 595 ? -103.502 -23.311 130.023 1.00 81.75 595 ARG A CA 1
ATOM 4812 C C . ARG A 1 595 ? -103.739 -23.359 131.534 1.00 81.75 595 ARG A C 1
ATOM 4814 O O . ARG A 1 595 ? -104.377 -24.294 132.023 1.00 81.75 595 ARG A O 1
ATOM 4821 N N . LYS A 1 596 ? -103.309 -22.321 132.256 1.00 82.88 596 LYS A N 1
ATOM 4822 C CA . LYS A 1 596 ? -103.582 -22.138 133.686 1.00 82.88 596 LYS A CA 1
ATOM 4823 C C . LYS A 1 596 ? -105.066 -21.870 133.972 1.00 82.88 596 LYS A C 1
ATOM 4825 O O . LYS A 1 596 ? -105.640 -22.500 134.862 1.00 82.88 596 LYS A O 1
ATOM 4830 N N . ALA A 1 597 ? -105.721 -21.005 133.194 1.00 81.19 597 ALA A N 1
ATOM 4831 C CA . ALA A 1 597 ? -107.162 -20.765 133.332 1.00 81.19 597 ALA A CA 1
ATOM 4832 C C . ALA A 1 597 ? -107.997 -22.051 133.125 1.00 81.19 597 ALA A C 1
ATOM 4834 O O . ALA A 1 597 ? -108.982 -22.262 133.837 1.00 81.19 597 ALA A O 1
ATOM 4835 N N . ARG A 1 598 ? -107.566 -22.956 132.227 1.00 81.44 598 ARG A N 1
ATOM 4836 C CA . ARG A 1 598 ? -108.175 -24.287 132.044 1.00 81.44 598 ARG A CA 1
ATOM 4837 C C . ARG A 1 598 ? -108.035 -25.165 133.290 1.00 81.44 598 ARG A C 1
ATOM 4839 O O . ARG A 1 598 ? -109.026 -25.754 133.709 1.00 81.44 598 ARG A O 1
ATOM 4846 N N . SER A 1 599 ? -106.850 -25.242 133.905 1.00 79.81 599 SER A N 1
ATOM 4847 C CA . SER A 1 599 ? -106.647 -26.074 135.108 1.00 79.81 599 SER A CA 1
ATOM 4848 C C . SER A 1 599 ? -107.409 -25.571 136.339 1.00 79.81 599 SER A C 1
ATOM 4850 O O . SER A 1 599 ? -107.724 -26.353 137.228 1.00 79.81 599 SER A O 1
ATOM 4852 N N . GLU A 1 600 ? -107.744 -24.279 136.376 1.00 81.62 600 GLU A N 1
ATOM 4853 C CA . GLU A 1 600 ? -108.609 -23.671 137.397 1.00 81.62 600 GLU A CA 1
ATOM 4854 C C . GLU A 1 600 ? -110.118 -23.851 137.102 1.00 81.62 600 GLU A C 1
ATOM 4856 O O . GLU A 1 600 ? -110.956 -23.309 137.821 1.00 81.62 600 GLU A O 1
ATOM 4861 N N . GLY A 1 601 ? -110.489 -24.574 136.037 1.00 72.69 601 GLY A N 1
ATOM 4862 C CA . GLY A 1 601 ? -111.883 -24.802 135.636 1.00 72.69 601 GLY A CA 1
ATOM 4863 C C . GLY A 1 601 ? -112.579 -23.581 135.019 1.00 72.69 601 GLY A C 1
ATOM 4864 O O . GLY A 1 601 ? -113.796 -23.591 134.835 1.00 72.69 601 GLY A O 1
ATOM 4865 N N . ARG A 1 602 ? -111.838 -22.519 134.677 1.00 82.44 602 ARG A N 1
ATOM 4866 C CA . ARG A 1 602 ? -112.373 -21.259 134.129 1.00 82.44 602 ARG A CA 1
ATOM 4867 C C . ARG A 1 602 ? -112.420 -21.309 132.596 1.00 82.44 602 ARG A C 1
ATOM 4869 O O . ARG A 1 602 ? -111.750 -20.532 131.916 1.00 82.44 602 ARG A O 1
ATOM 4876 N N . PHE A 1 603 ? -113.203 -22.255 132.068 1.00 80.25 603 PHE A N 1
ATOM 4877 C CA . PHE A 1 603 ? -113.260 -22.619 130.642 1.00 80.25 603 PHE A CA 1
ATOM 4878 C C . PHE A 1 603 ? -113.463 -21.428 129.692 1.00 80.25 603 PHE A C 1
ATOM 4880 O O . PHE A 1 603 ? -112.768 -21.339 128.681 1.00 80.25 603 PHE A O 1
ATOM 4887 N N . ASP A 1 604 ? -114.351 -20.487 130.017 1.00 78.75 604 ASP A N 1
ATOM 4888 C CA . ASP A 1 604 ? -114.646 -19.345 129.137 1.00 78.75 604 ASP A CA 1
ATOM 4889 C C . ASP A 1 604 ? -113.452 -18.376 129.046 1.00 78.75 604 ASP A C 1
ATOM 4891 O O . ASP A 1 604 ? -113.063 -17.951 127.960 1.00 78.75 604 ASP A O 1
ATOM 4895 N N . ALA A 1 605 ? -112.778 -18.116 130.174 1.00 80.00 605 ALA A N 1
ATOM 4896 C CA . ALA A 1 605 ? -111.563 -17.298 130.211 1.00 80.00 605 ALA A CA 1
ATOM 4897 C C . ALA A 1 605 ? -110.387 -17.968 129.476 1.00 80.00 605 ALA A C 1
ATOM 4899 O O . ALA A 1 605 ? -109.626 -17.296 128.784 1.00 80.00 605 ALA A O 1
ATOM 4900 N N . ALA A 1 606 ? -110.254 -19.294 129.584 1.00 80.44 606 ALA A N 1
ATOM 4901 C CA . ALA A 1 606 ? -109.271 -20.059 128.816 1.00 80.44 606 ALA A CA 1
ATOM 4902 C C . ALA A 1 606 ? -109.572 -20.058 127.302 1.00 80.44 606 ALA A C 1
ATOM 4904 O O . ALA A 1 606 ? -108.649 -20.093 126.491 1.00 80.44 606 ALA A O 1
ATOM 4905 N N . THR A 1 607 ? -110.852 -19.983 126.920 1.00 82.81 607 THR A N 1
ATOM 4906 C CA . THR A 1 607 ? -111.293 -19.918 125.518 1.00 82.81 607 THR A CA 1
ATOM 4907 C C . THR A 1 607 ? -110.914 -18.579 124.883 1.00 82.81 607 THR A C 1
ATOM 4909 O O . THR A 1 607 ? -110.338 -18.571 123.796 1.00 82.81 607 THR A O 1
ATOM 4912 N N . GLU A 1 608 ? -111.161 -17.456 125.565 1.00 83.19 608 GLU A N 1
ATOM 4913 C CA . GLU A 1 608 ? -110.778 -16.129 125.057 1.00 83.19 608 GLU A CA 1
ATOM 4914 C C . GLU A 1 608 ? -109.256 -15.932 125.013 1.00 83.19 608 GLU A C 1
ATOM 4916 O O . GLU A 1 608 ? -108.738 -15.491 123.990 1.00 83.19 608 GLU A O 1
ATOM 4921 N N . LEU A 1 609 ? -108.511 -16.348 126.045 1.00 84.94 609 LEU A N 1
ATOM 4922 C CA . LEU A 1 609 ? -107.045 -16.226 126.041 1.00 84.94 609 LEU A CA 1
ATOM 4923 C C . LEU A 1 609 ? -106.389 -17.030 124.899 1.00 84.94 609 LEU A C 1
ATOM 4925 O O . LEU A 1 609 ? -105.447 -16.545 124.275 1.00 84.94 609 LEU A O 1
ATOM 4929 N N . LEU A 1 610 ? -106.909 -18.219 124.562 1.00 82.44 610 LEU A N 1
ATOM 4930 C CA . LEU A 1 610 ? -106.448 -18.978 123.389 1.00 82.44 610 LEU A CA 1
ATOM 4931 C C . LEU A 1 610 ? -106.870 -18.342 122.054 1.00 82.44 610 LEU A C 1
ATOM 4933 O O . LEU A 1 610 ? -106.137 -18.466 121.073 1.00 82.44 610 LEU A O 1
ATOM 4937 N N . ARG A 1 611 ? -108.019 -17.655 121.995 1.00 83.19 611 ARG A N 1
ATOM 4938 C CA . ARG A 1 611 ? -108.428 -16.872 120.814 1.00 83.19 611 ARG A CA 1
ATOM 4939 C C . ARG A 1 611 ? -107.510 -15.672 120.599 1.00 83.19 611 ARG A C 1
ATOM 4941 O O . ARG A 1 611 ? -107.130 -15.423 119.461 1.00 83.19 611 ARG A O 1
ATOM 4948 N N . ASP A 1 612 ? -107.128 -14.961 121.656 1.00 83.31 612 ASP A N 1
ATOM 4949 C CA . ASP A 1 612 ? -106.197 -13.831 121.565 1.00 83.31 612 ASP A CA 1
ATOM 4950 C C . ASP A 1 612 ? -104.770 -14.283 121.230 1.00 83.31 612 ASP A C 1
ATOM 4952 O O . ASP A 1 612 ? -104.139 -13.693 120.355 1.00 83.31 612 ASP A O 1
ATOM 4956 N N . ALA A 1 613 ? -104.302 -15.396 121.804 1.00 80.19 613 ALA A N 1
ATOM 4957 C CA . ALA A 1 613 ? -103.036 -16.017 121.412 1.00 80.19 613 ALA A CA 1
ATOM 4958 C C . ALA A 1 613 ? -103.008 -16.376 119.909 1.00 80.19 613 ALA A C 1
ATOM 4960 O O . ALA A 1 613 ? -102.012 -16.135 119.227 1.00 80.19 613 ALA A O 1
ATOM 4961 N N . LEU A 1 614 ? -104.123 -16.885 119.364 1.00 81.25 614 LEU A N 1
ATOM 4962 C CA . LEU A 1 614 ? -104.251 -17.239 117.944 1.00 81.25 614 LEU A CA 1
ATOM 4963 C C . LEU A 1 614 ? -104.371 -16.014 117.013 1.00 81.25 614 LEU A C 1
ATOM 4965 O O . LEU A 1 614 ? -104.116 -16.148 115.822 1.00 81.25 614 LEU A O 1
ATOM 4969 N N . LYS A 1 615 ? -104.711 -14.818 117.519 1.00 81.06 615 LYS A N 1
ATOM 4970 C CA . LYS A 1 615 ? -104.672 -13.564 116.733 1.00 81.06 615 LYS A CA 1
ATOM 4971 C C . LYS A 1 615 ? -103.246 -13.034 116.538 1.00 81.06 615 LYS A C 1
ATOM 4973 O O . LYS A 1 615 ? -103.008 -12.294 115.588 1.00 81.06 615 LYS A O 1
ATOM 4978 N N . LEU A 1 616 ? -102.311 -13.377 117.431 1.00 79.12 616 LEU A N 1
ATOM 4979 C CA . LEU A 1 616 ? -100.903 -12.966 117.321 1.00 79.12 616 LEU A CA 1
ATOM 4980 C C . LEU A 1 616 ? -100.125 -13.822 116.311 1.00 79.12 616 LEU A C 1
ATOM 4982 O O . LEU A 1 616 ? -99.269 -13.294 115.600 1.00 79.12 616 LEU A O 1
ATOM 4986 N N . ASP A 1 617 ? -100.457 -15.112 116.212 1.00 73.50 617 ASP A N 1
ATOM 4987 C CA . ASP A 1 617 ? -100.020 -15.997 115.129 1.00 73.50 617 ASP A CA 1
ATOM 4988 C C . ASP A 1 617 ? -101.134 -16.979 114.727 1.00 73.50 617 ASP A C 1
ATOM 4990 O O . ASP A 1 617 ? -101.275 -18.070 115.286 1.00 73.50 617 ASP A O 1
ATOM 4994 N N . GLU A 1 618 ? -101.890 -16.614 113.688 1.00 70.94 618 GLU A N 1
ATOM 4995 C CA . GLU A 1 618 ? -102.958 -17.444 113.112 1.00 70.94 618 GLU A CA 1
ATOM 4996 C C . GLU A 1 618 ? -102.453 -18.804 112.600 1.00 70.94 618 GLU A C 1
ATOM 4998 O O . GLU A 1 618 ? -103.234 -19.755 112.463 1.00 70.94 618 GLU A O 1
ATOM 5003 N N . ARG A 1 619 ? -101.151 -18.924 112.298 1.00 69.12 619 ARG A N 1
ATOM 5004 C CA . ARG A 1 619 ? -100.533 -20.141 111.754 1.00 69.12 619 ARG A CA 1
ATOM 5005 C C . ARG A 1 619 ? -100.137 -21.134 112.847 1.00 69.12 619 ARG A C 1
ATOM 5007 O O . ARG A 1 619 ? -99.934 -22.306 112.518 1.00 69.12 619 ARG A O 1
ATOM 5014 N N . ASN A 1 620 ? -100.108 -20.728 114.119 1.00 75.69 620 ASN A N 1
ATOM 5015 C CA . ASN A 1 620 ? -99.728 -21.588 115.236 1.00 75.69 620 ASN A CA 1
ATOM 5016 C C . ASN A 1 620 ? -100.761 -22.710 115.474 1.00 75.69 620 ASN A C 1
ATOM 5018 O O . ASN A 1 620 ? -101.809 -22.544 116.108 1.00 75.69 620 ASN A O 1
ATOM 5022 N N . SER A 1 621 ? -100.439 -23.899 114.968 1.00 74.44 621 SER A N 1
ATOM 5023 C CA . SER A 1 621 ? -101.271 -25.099 115.081 1.00 74.44 621 SER A CA 1
ATOM 5024 C C . SER A 1 621 ? -101.381 -25.635 116.514 1.00 74.44 621 SER A C 1
ATOM 5026 O O . SER A 1 621 ? -102.387 -26.261 116.846 1.00 74.44 621 SER A O 1
ATOM 5028 N N . GLY A 1 622 ? -100.402 -25.357 117.383 1.00 74.12 622 GLY A N 1
ATOM 5029 C CA . GLY A 1 622 ? -100.436 -25.733 118.798 1.00 74.12 622 GLY A CA 1
ATOM 5030 C C . GLY A 1 622 ? -101.536 -24.993 119.561 1.00 74.12 622 GLY A C 1
ATOM 5031 O O . GLY A 1 622 ? -102.371 -25.626 120.214 1.00 74.12 622 GLY A O 1
ATOM 5032 N N . ILE A 1 623 ? -101.593 -23.667 119.398 1.00 79.62 623 ILE A N 1
ATOM 5033 C CA . ILE A 1 623 ? -102.632 -22.810 119.990 1.00 79.62 623 ILE A CA 1
ATOM 5034 C C . ILE A 1 623 ? -104.021 -23.230 119.479 1.00 79.62 623 ILE A C 1
ATOM 5036 O O . ILE A 1 623 ? -104.936 -23.467 120.275 1.00 79.62 623 ILE A O 1
ATOM 5040 N N . ARG A 1 624 ? -104.166 -23.415 118.158 1.00 81.69 624 ARG A N 1
ATOM 5041 C CA . ARG A 1 624 ? -105.435 -23.814 117.521 1.00 81.69 624 ARG A CA 1
ATOM 5042 C C . ARG A 1 624 ? -105.967 -25.154 118.050 1.00 81.69 624 ARG A C 1
ATOM 5044 O O . ARG A 1 624 ? -107.137 -25.251 118.420 1.00 81.69 624 ARG A O 1
ATOM 5051 N N . ASN A 1 625 ? -105.106 -26.169 118.152 1.00 82.50 625 ASN A N 1
ATOM 5052 C CA . ASN A 1 625 ? -105.491 -27.504 118.626 1.00 82.50 625 ASN A CA 1
ATOM 5053 C C . ASN A 1 625 ? -105.864 -27.524 120.118 1.00 82.50 625 ASN A C 1
ATOM 5055 O O . ASN A 1 625 ? -106.764 -28.270 120.519 1.00 82.50 625 ASN A O 1
ATOM 5059 N N . ALA A 1 626 ? -105.224 -26.693 120.949 1.00 81.56 626 ALA A N 1
ATOM 5060 C CA . ALA A 1 626 ? -105.599 -26.551 122.356 1.00 81.56 626 ALA A CA 1
ATOM 5061 C C . ALA A 1 626 ? -107.008 -25.955 122.519 1.00 81.56 626 ALA A C 1
ATOM 5063 O O . ALA A 1 626 ? -107.787 -26.452 123.336 1.00 81.56 626 ALA A O 1
ATOM 5064 N N . LEU A 1 627 ? -107.357 -24.952 121.704 1.00 83.50 627 LEU A N 1
ATOM 5065 C CA . LEU A 1 627 ? -108.673 -24.304 121.714 1.00 83.50 627 LEU A CA 1
ATOM 5066 C C . LEU A 1 627 ? -109.788 -25.266 121.281 1.00 83.50 627 LEU A C 1
ATOM 5068 O O . LEU A 1 627 ? -110.803 -25.386 121.968 1.00 83.50 627 LEU A O 1
ATOM 5072 N N . ILE A 1 628 ? -109.570 -26.026 120.203 1.00 84.25 628 ILE A N 1
ATOM 5073 C CA . ILE A 1 628 ? -110.497 -27.084 119.763 1.00 84.25 628 ILE A CA 1
ATOM 5074 C C . ILE A 1 628 ? -110.694 -28.130 120.872 1.00 84.25 628 ILE A C 1
ATOM 5076 O O . ILE A 1 628 ? -111.822 -28.531 121.161 1.00 84.25 628 ILE A O 1
ATOM 5080 N N . SER A 1 629 ? -109.608 -28.552 121.526 1.00 85.19 629 SER A N 1
ATOM 5081 C CA . SER A 1 629 ? -109.657 -29.548 122.606 1.00 85.19 629 SER A CA 1
ATOM 5082 C C . SER A 1 629 ? -110.467 -29.068 123.816 1.00 85.19 629 SER A C 1
ATOM 5084 O O . SER A 1 629 ? -111.220 -29.852 124.391 1.00 85.19 629 SER A O 1
ATOM 5086 N N . LEU A 1 630 ? -110.337 -27.789 124.184 1.00 85.31 630 LEU A N 1
ATOM 5087 C CA . LEU A 1 630 ? -111.068 -27.152 125.284 1.00 85.31 630 LEU A CA 1
ATOM 5088 C C . LEU A 1 630 ? -112.582 -27.086 125.010 1.00 85.31 630 LEU A C 1
ATOM 5090 O O . LEU A 1 630 ? -113.389 -27.458 125.863 1.00 85.31 630 LEU A O 1
ATOM 5094 N N . LEU A 1 631 ? -112.965 -26.658 123.803 1.00 84.19 631 LEU A N 1
ATOM 5095 C CA . LEU A 1 631 ? -114.367 -26.564 123.383 1.00 84.19 631 LEU A CA 1
ATOM 5096 C C . LEU A 1 631 ? -115.041 -27.946 123.343 1.00 84.19 631 LEU A C 1
ATOM 5098 O O . LEU A 1 631 ? -116.163 -28.105 123.824 1.00 84.19 631 LEU A O 1
ATOM 5102 N N . VAL A 1 632 ? -114.341 -28.963 122.826 1.00 85.06 632 VAL A N 1
ATOM 5103 C CA . VAL A 1 632 ? -114.864 -30.337 122.756 1.00 85.06 632 VAL A CA 1
ATOM 5104 C C . VAL A 1 632 ? -114.975 -30.986 124.141 1.00 85.06 632 VAL A C 1
ATOM 5106 O O . VAL A 1 632 ? -115.957 -31.686 124.389 1.00 85.06 632 VAL A O 1
ATOM 5109 N N . GLU A 1 633 ? -114.030 -30.745 125.054 1.00 84.06 633 GLU A N 1
ATOM 5110 C CA . GLU A 1 633 ? -114.117 -31.180 126.460 1.00 84.06 633 GLU A CA 1
ATOM 5111 C C . GLU A 1 633 ? -115.366 -30.598 127.139 1.00 84.06 633 GLU A C 1
ATOM 5113 O O . GLU A 1 633 ? -116.181 -31.335 127.702 1.00 84.06 633 GLU A O 1
ATOM 5118 N N . ARG A 1 634 ? -115.580 -29.282 127.003 1.00 82.38 634 ARG A N 1
ATOM 5119 C CA . ARG A 1 634 ? -116.744 -28.605 127.586 1.00 82.38 634 ARG A CA 1
ATOM 5120 C C . ARG A 1 634 ? -118.065 -29.118 127.005 1.00 82.38 634 ARG A C 1
ATOM 5122 O O . ARG A 1 634 ? -119.006 -29.341 127.764 1.00 82.38 634 ARG A O 1
ATOM 5129 N N . ALA A 1 635 ? -118.125 -29.371 125.699 1.00 81.19 635 ALA A N 1
ATOM 5130 C CA . ALA A 1 635 ? -119.319 -29.888 125.032 1.00 81.19 635 ALA A CA 1
ATOM 5131 C C . ALA A 1 635 ? -119.693 -31.324 125.457 1.00 81.19 635 ALA A C 1
ATOM 5133 O O . ALA A 1 635 ? -120.883 -31.620 125.586 1.00 81.19 635 ALA A O 1
ATOM 5134 N N . HIS A 1 636 ? -118.714 -32.200 125.728 1.00 82.62 636 HIS A N 1
ATOM 5135 C CA . HIS A 1 636 ? -118.989 -33.527 126.305 1.00 82.62 636 HIS A CA 1
ATOM 5136 C C . HIS A 1 636 ? -119.581 -33.407 127.719 1.00 82.62 636 HIS A C 1
ATOM 5138 O O . HIS A 1 636 ? -120.581 -34.059 128.003 1.00 82.62 636 HIS A O 1
ATOM 5144 N N . SER A 1 637 ? -119.063 -32.494 128.555 1.00 82.00 637 SER A N 1
ATOM 5145 C CA . SER A 1 637 ? -119.565 -32.300 129.931 1.00 82.00 637 SER A CA 1
ATOM 5146 C C . SER A 1 637 ? -121.047 -31.899 130.027 1.00 82.00 637 SER A C 1
ATOM 5148 O O . SER A 1 637 ? -121.653 -32.061 131.083 1.00 82.00 637 SER A O 1
ATOM 5150 N N . LEU A 1 638 ? -121.637 -31.388 128.938 1.00 81.38 638 LEU A N 1
ATOM 5151 C CA . LEU A 1 638 ? -123.068 -31.072 128.844 1.00 81.38 638 LEU A CA 1
ATOM 5152 C C . LEU A 1 638 ? -123.903 -32.267 128.348 1.00 81.38 638 LEU A C 1
ATOM 5154 O O . LEU A 1 638 ? -125.016 -32.467 128.826 1.00 81.38 638 LEU A O 1
ATOM 5158 N N . LEU A 1 639 ? -123.351 -33.111 127.466 1.00 79.62 639 LEU A N 1
ATOM 5159 C CA . LEU A 1 639 ? -124.000 -34.357 127.030 1.00 79.62 639 LEU A CA 1
ATOM 5160 C C . LEU A 1 639 ? -124.113 -35.383 128.158 1.00 79.62 639 LEU A C 1
ATOM 5162 O O . LEU A 1 639 ? -125.139 -36.051 128.263 1.00 79.62 639 LEU A O 1
ATOM 5166 N N . ASP A 1 640 ? -123.095 -35.477 129.015 1.00 79.44 640 ASP A N 1
ATOM 5167 C CA . ASP A 1 640 ? -123.112 -36.353 130.195 1.00 79.44 640 ASP A CA 1
ATOM 5168 C C . ASP A 1 640 ? -124.147 -35.898 131.250 1.00 79.44 640 ASP A C 1
ATOM 5170 O O . ASP A 1 640 ? -124.540 -36.682 132.112 1.00 79.44 640 ASP A O 1
ATOM 5174 N N . ALA A 1 641 ? -124.630 -34.651 131.155 1.00 78.38 641 ALA A N 1
ATOM 5175 C CA . ALA A 1 641 ? -125.737 -34.094 131.938 1.00 78.38 641 ALA A CA 1
ATOM 5176 C C . ALA A 1 641 ? -127.095 -34.136 131.193 1.00 78.38 641 ALA A C 1
ATOM 5178 O O . ALA A 1 641 ? -128.036 -33.450 131.586 1.00 78.38 641 ALA A O 1
ATOM 5179 N N . GLU A 1 642 ? -127.181 -34.904 130.100 1.00 71.75 642 GLU A N 1
ATOM 5180 C CA . GLU A 1 642 ? -128.315 -35.023 129.162 1.00 71.75 642 GLU A CA 1
ATOM 5181 C C . GLU A 1 642 ? -128.728 -33.726 128.420 1.00 71.75 642 GLU A C 1
ATOM 5183 O O . GLU A 1 642 ? -129.616 -33.759 127.561 1.00 71.75 642 GLU A O 1
ATOM 5188 N N . ASP A 1 643 ? -128.035 -32.597 128.631 1.00 79.69 643 ASP A N 1
ATOM 5189 C CA . ASP A 1 643 ? -128.264 -31.347 127.897 1.00 79.69 643 ASP A CA 1
ATOM 5190 C C . ASP A 1 643 ? -127.550 -31.332 126.533 1.00 79.69 643 ASP A C 1
ATOM 5192 O O . ASP A 1 643 ? -126.510 -30.700 126.310 1.00 79.69 643 ASP A O 1
ATOM 5196 N N . TRP A 1 644 ? -128.171 -32.003 125.563 1.00 79.69 644 TRP A N 1
ATOM 5197 C CA . TRP A 1 644 ? -127.737 -31.939 124.168 1.00 79.69 644 TRP A CA 1
ATOM 5198 C C . TRP A 1 644 ? -127.894 -30.538 123.547 1.00 79.69 644 TRP A C 1
ATOM 5200 O O . TRP A 1 644 ? -127.194 -30.233 122.580 1.00 79.69 644 TRP A O 1
ATOM 5210 N N . ARG A 1 645 ? -128.767 -29.672 124.093 1.00 79.06 645 ARG A N 1
ATOM 5211 C CA . ARG A 1 645 ? -129.054 -28.331 123.548 1.00 79.06 645 ARG A CA 1
ATOM 5212 C C . ARG A 1 645 ? -127.936 -27.342 123.890 1.00 79.06 645 ARG A C 1
ATOM 5214 O O . ARG A 1 645 ? -127.531 -26.574 123.022 1.00 79.06 645 ARG A O 1
ATOM 5221 N N . GLY A 1 646 ? -127.384 -27.408 125.102 1.00 75.50 646 GLY A N 1
ATOM 5222 C CA . GLY A 1 646 ? -126.188 -26.654 125.495 1.00 75.50 646 GLY A CA 1
ATOM 5223 C C . GLY A 1 646 ? -124.900 -27.120 124.799 1.00 75.50 646 GLY A C 1
ATOM 5224 O O . GLY A 1 646 ? -123.985 -26.323 124.592 1.00 75.50 646 GLY A O 1
ATOM 5225 N N . SER A 1 647 ? -124.823 -28.394 124.396 1.00 78.38 647 SER A N 1
ATOM 5226 C CA . SER A 1 647 ? -123.647 -28.970 123.720 1.00 78.38 647 SER A CA 1
ATOM 5227 C C . SER A 1 647 ? -123.501 -28.543 122.246 1.00 78.38 647 SER A C 1
ATOM 5229 O O . SER A 1 647 ? -122.386 -28.310 121.771 1.00 78.38 647 SER A O 1
ATOM 5231 N N . GLU A 1 648 ? -124.621 -28.393 121.526 1.00 78.31 648 GLU A N 1
ATOM 5232 C CA . GLU A 1 648 ? -124.671 -28.101 120.081 1.00 78.31 648 GLU A CA 1
ATOM 5233 C C . GLU A 1 648 ? -123.838 -26.859 119.643 1.00 78.31 648 GLU A C 1
ATOM 5235 O O . GLU A 1 648 ? -122.964 -27.026 118.786 1.00 78.31 648 GLU A O 1
ATOM 5240 N N . PRO A 1 649 ? -123.955 -25.655 120.252 1.00 81.31 649 PRO A N 1
ATOM 5241 C CA . PRO A 1 649 ? -123.188 -24.469 119.825 1.00 81.31 649 PRO A CA 1
ATOM 5242 C C . PRO A 1 649 ? -121.677 -24.528 120.130 1.00 81.31 649 PRO A C 1
ATOM 5244 O O . PRO A 1 649 ? -120.871 -23.879 119.451 1.00 81.31 649 PRO A O 1
ATOM 5247 N N . LEU A 1 650 ? -121.252 -25.315 121.126 1.00 82.88 650 LEU A N 1
ATOM 5248 C CA . LEU A 1 650 ? -119.827 -25.529 121.413 1.00 82.88 650 LEU A CA 1
ATOM 5249 C C . LEU A 1 650 ? -119.184 -26.453 120.369 1.00 82.88 650 LEU A C 1
ATOM 5251 O O . LEU A 1 650 ? -118.039 -26.231 119.968 1.00 82.88 650 LEU A O 1
ATOM 5255 N N . ALA A 1 651 ? -119.934 -27.445 119.875 1.00 80.25 651 ALA A N 1
ATOM 5256 C CA . ALA A 1 651 ? -119.498 -28.307 118.779 1.00 80.25 651 ALA A CA 1
ATOM 5257 C C . ALA A 1 651 ? -119.307 -27.523 117.468 1.00 80.25 651 ALA A C 1
ATOM 5259 O O . ALA A 1 651 ? -118.333 -27.757 116.751 1.00 80.25 651 ALA A O 1
ATOM 5260 N N . GLU A 1 652 ? -120.194 -26.568 117.173 1.00 81.69 652 GLU A N 1
ATOM 5261 C CA . GLU A 1 652 ? -120.061 -25.674 116.013 1.00 81.69 652 GLU A CA 1
ATOM 5262 C C . GLU A 1 652 ? -118.872 -24.715 116.155 1.00 81.69 652 GLU A C 1
ATOM 5264 O O . GLU A 1 652 ? -118.085 -24.573 115.219 1.00 81.69 652 GLU A O 1
ATOM 5269 N N . SER A 1 653 ? -118.672 -24.134 117.343 1.00 82.12 653 SER A N 1
ATOM 5270 C CA . SER A 1 653 ? -117.518 -23.267 117.633 1.00 82.12 653 SER A CA 1
ATOM 5271 C C . SER A 1 653 ? -116.176 -23.984 117.430 1.00 82.12 653 SER A C 1
ATOM 5273 O O . SER A 1 653 ? -115.213 -23.379 116.963 1.00 82.12 653 SER A O 1
ATOM 5275 N N . ALA A 1 654 ? -116.103 -25.281 117.746 1.00 79.94 654 ALA A N 1
ATOM 5276 C CA . ALA A 1 654 ? -114.920 -26.097 117.484 1.00 79.94 654 ALA A CA 1
ATOM 5277 C C . ALA A 1 654 ? -114.758 -26.437 115.986 1.00 79.94 654 ALA A C 1
ATOM 5279 O O . ALA A 1 654 ? -113.638 -26.440 115.474 1.00 79.94 654 ALA A O 1
ATOM 5280 N N . ALA A 1 655 ? -115.863 -26.669 115.267 1.00 79.12 655 ALA A N 1
ATOM 5281 C CA . ALA A 1 655 ? -115.854 -26.948 113.828 1.00 79.12 655 ALA A CA 1
ATOM 5282 C C . ALA A 1 655 ? -115.432 -25.741 112.967 1.00 79.12 655 ALA A C 1
ATOM 5284 O O . ALA A 1 655 ? -114.874 -25.935 111.892 1.00 79.12 655 ALA A O 1
ATOM 5285 N N . GLN A 1 656 ? -115.646 -24.507 113.436 1.00 83.31 656 GLN A N 1
ATOM 5286 C CA . GLN A 1 656 ? -115.153 -23.296 112.758 1.00 83.31 656 GLN A CA 1
ATOM 5287 C C . GLN A 1 656 ? -113.618 -23.165 112.781 1.00 83.31 656 GLN A C 1
ATOM 5289 O O . GLN A 1 656 ? -113.057 -22.468 111.940 1.00 83.31 656 GLN A O 1
ATOM 5294 N N . LEU A 1 657 ? -112.938 -23.824 113.727 1.00 81.88 657 LEU A N 1
ATOM 5295 C CA . LEU A 1 657 ? -111.475 -23.809 113.855 1.00 81.88 657 LEU A CA 1
ATOM 5296 C C . LEU A 1 657 ? -110.814 -24.958 113.078 1.00 81.88 657 LEU A C 1
ATOM 5298 O O . LEU A 1 657 ? -109.760 -24.760 112.476 1.00 81.88 657 LEU A O 1
ATOM 5302 N N . ASP A 1 658 ? -111.432 -26.143 113.100 1.00 79.62 658 ASP A N 1
ATOM 5303 C CA . ASP A 1 658 ? -111.135 -27.267 112.206 1.00 79.62 658 ASP A CA 1
ATOM 5304 C C . ASP A 1 658 ? -112.327 -28.248 112.162 1.00 79.62 658 ASP A C 1
ATOM 5306 O O . ASP A 1 658 ? -112.529 -29.067 113.062 1.00 79.62 658 ASP A O 1
ATOM 5310 N N . GLU A 1 659 ? -113.110 -28.203 111.079 1.00 78.50 659 GLU A N 1
ATOM 5311 C CA . GLU A 1 659 ? -114.213 -29.144 110.825 1.00 78.50 659 GLU A CA 1
ATOM 5312 C C . GLU A 1 659 ? -113.722 -30.598 110.716 1.00 78.50 659 GLU A C 1
ATOM 5314 O O . GLU A 1 659 ? -114.457 -31.553 110.998 1.00 78.50 659 GLU A O 1
ATOM 5319 N N . HIS A 1 660 ? -112.474 -30.793 110.289 1.00 80.75 660 HIS A N 1
ATOM 5320 C CA . HIS A 1 660 ? -111.917 -32.107 110.029 1.00 80.75 660 HIS A CA 1
ATOM 5321 C C . HIS A 1 660 ? -111.380 -32.798 111.285 1.00 80.75 660 HIS A C 1
ATOM 5323 O O . HIS A 1 660 ? -111.229 -34.026 111.254 1.00 80.75 660 HIS A O 1
ATOM 5329 N N . HIS A 1 661 ? -111.207 -32.056 112.384 1.00 82.75 661 HIS A N 1
ATOM 5330 C CA . HIS A 1 661 ? -110.629 -32.531 113.635 1.00 82.75 661 HIS A CA 1
ATOM 5331 C C . HIS A 1 661 ? -111.373 -33.763 114.202 1.00 82.75 661 HIS A C 1
ATOM 5333 O O . HIS A 1 661 ? -112.592 -33.709 114.423 1.00 82.75 661 HIS A O 1
ATOM 5339 N N . PRO A 1 662 ? -110.677 -34.879 114.516 1.00 81.56 662 PRO A N 1
ATOM 5340 C CA . PRO A 1 662 ? -111.324 -36.141 114.899 1.00 81.56 662 PRO A CA 1
ATOM 5341 C C . PRO A 1 662 ? -112.278 -36.033 116.098 1.00 81.56 662 PRO A C 1
ATOM 5343 O O . PRO A 1 662 ? -113.327 -36.680 116.127 1.00 81.56 662 PRO A O 1
ATOM 5346 N N . ALA A 1 663 ? -111.939 -35.191 117.078 1.00 77.94 663 ALA A N 1
ATOM 5347 C CA . ALA A 1 663 ? -112.741 -35.015 118.287 1.00 77.94 663 ALA A CA 1
ATOM 5348 C C . ALA A 1 663 ? -114.071 -34.278 118.018 1.00 77.94 663 ALA A C 1
ATOM 5350 O O . ALA A 1 663 ? -115.088 -34.607 118.629 1.00 77.94 663 ALA A O 1
ATOM 5351 N N . VAL A 1 664 ? -114.090 -33.344 117.057 1.00 81.94 664 VAL A N 1
ATOM 5352 C CA . VAL A 1 664 ? -115.289 -32.577 116.665 1.00 81.94 664 VAL A CA 1
ATOM 5353 C C . VAL A 1 664 ? -116.275 -33.476 115.917 1.00 81.94 664 VAL A C 1
ATOM 5355 O O . VAL A 1 664 ? -117.467 -33.497 116.228 1.00 81.94 664 VAL A O 1
ATOM 5358 N N . LYS A 1 665 ? -115.774 -34.303 114.989 1.00 81.50 665 LYS A N 1
ATOM 5359 C CA . LYS A 1 665 ? -116.589 -35.295 114.268 1.00 81.50 665 LYS A CA 1
ATOM 5360 C C . LYS A 1 665 ? -117.248 -36.303 115.215 1.00 81.50 665 LYS A C 1
ATOM 5362 O O . LYS A 1 665 ? -118.430 -36.598 115.055 1.00 81.50 665 LYS A O 1
ATOM 5367 N N . ARG A 1 666 ? -116.526 -36.783 116.237 1.00 81.56 666 ARG A N 1
ATOM 5368 C CA . ARG A 1 666 ? -117.078 -37.697 117.256 1.00 81.56 666 ARG A CA 1
ATOM 5369 C C . ARG A 1 666 ? -118.174 -37.038 118.103 1.00 81.56 666 ARG A C 1
ATOM 5371 O O . ARG A 1 666 ? -119.214 -37.654 118.317 1.00 81.56 666 ARG A O 1
ATOM 5378 N N . LEU A 1 667 ? -117.961 -35.795 118.536 1.00 82.19 667 LEU A N 1
ATOM 5379 C CA . LEU A 1 667 ? -118.918 -35.022 119.333 1.00 82.19 667 LEU A CA 1
ATOM 5380 C C . LEU A 1 667 ? -120.268 -34.841 118.612 1.00 82.19 667 LEU A C 1
ATOM 5382 O O . LEU A 1 667 ? -121.315 -35.127 119.191 1.00 82.19 667 LEU A O 1
ATOM 5386 N N . ARG A 1 668 ? -120.258 -34.450 117.327 1.00 81.94 668 ARG A N 1
ATOM 5387 C CA . ARG A 1 668 ? -121.493 -34.239 116.539 1.00 81.94 668 ARG A CA 1
ATOM 5388 C C . ARG A 1 668 ? -122.355 -35.506 116.414 1.00 81.94 668 ARG A C 1
ATOM 5390 O O . ARG A 1 668 ? -123.579 -35.401 116.396 1.00 81.94 668 ARG A O 1
ATOM 5397 N N . ILE A 1 669 ? -121.742 -36.694 116.381 1.00 82.88 669 ILE A N 1
ATOM 5398 C CA . ILE A 1 669 ? -122.467 -37.978 116.358 1.00 82.88 669 ILE A CA 1
ATOM 5399 C C . ILE A 1 669 ? -123.215 -38.208 117.681 1.00 82.88 669 ILE A C 1
ATOM 5401 O O . ILE A 1 669 ? -124.379 -38.600 117.660 1.00 82.88 669 ILE A O 1
ATOM 5405 N N . LEU A 1 670 ? -122.583 -37.925 118.826 1.00 81.12 670 LEU A N 1
ATOM 5406 C CA . LEU A 1 670 ? -123.194 -38.114 120.150 1.00 81.12 670 LEU A CA 1
ATOM 5407 C C . LEU A 1 670 ? -124.403 -37.188 120.368 1.00 81.12 670 LEU A C 1
ATOM 5409 O O . LEU A 1 670 ? -125.431 -37.640 120.873 1.00 81.12 670 LEU A O 1
ATOM 5413 N N . ILE A 1 671 ? -124.314 -35.929 119.920 1.00 81.62 671 ILE A N 1
ATOM 5414 C CA . ILE A 1 671 ? -125.424 -34.957 119.969 1.00 81.62 671 ILE A CA 1
ATOM 5415 C C . ILE A 1 671 ? -126.619 -35.465 119.147 1.00 81.62 671 ILE A C 1
ATOM 5417 O O . ILE A 1 671 ? -127.747 -35.489 119.641 1.00 81.62 671 ILE A O 1
ATOM 5421 N N . ALA A 1 672 ? -126.381 -35.925 117.913 1.00 80.56 672 ALA A N 1
ATOM 5422 C CA . ALA A 1 672 ? -127.434 -36.451 117.044 1.00 80.56 672 ALA A CA 1
ATOM 5423 C C . ALA A 1 672 ? -128.122 -37.701 117.631 1.00 80.56 672 ALA A C 1
ATOM 5425 O O . ALA A 1 672 ? -129.339 -37.861 117.505 1.00 80.56 672 ALA A O 1
ATOM 5426 N N . ASP A 1 673 ? -127.361 -38.567 118.303 1.00 77.44 673 ASP A N 1
ATOM 5427 C CA . ASP A 1 673 ? -127.887 -39.791 118.905 1.00 77.44 673 ASP A CA 1
ATOM 5428 C C . ASP A 1 673 ? -128.726 -39.507 120.168 1.00 77.44 673 ASP A C 1
ATOM 5430 O O . ASP A 1 673 ? -129.778 -40.118 120.357 1.00 77.44 673 ASP A O 1
ATOM 5434 N N . ALA A 1 674 ? -128.346 -38.514 120.983 1.00 75.75 674 ALA A N 1
ATOM 5435 C CA . ALA A 1 674 ? -129.170 -38.019 122.093 1.00 75.75 674 ALA A CA 1
ATOM 5436 C C . ALA A 1 674 ? -130.495 -37.403 121.593 1.00 75.75 674 ALA A C 1
ATOM 5438 O O . ALA A 1 674 ? -131.578 -37.789 122.039 1.00 75.75 674 ALA A O 1
ATOM 5439 N N . LYS A 1 675 ? -130.412 -36.529 120.581 1.00 78.00 675 LYS A N 1
ATOM 5440 C CA . LYS A 1 675 ? -131.543 -35.850 119.916 1.00 78.00 675 LYS A CA 1
ATOM 5441 C C . LYS A 1 675 ? -132.565 -36.840 119.326 1.00 78.00 675 LYS A C 1
ATOM 5443 O O . LYS A 1 675 ? -133.766 -36.575 119.337 1.00 78.00 675 LYS A O 1
ATOM 5448 N N . ARG A 1 676 ? -132.116 -38.024 118.879 1.00 77.62 676 ARG A N 1
ATOM 5449 C CA . ARG A 1 676 ? -132.983 -39.142 118.451 1.00 77.62 676 ARG A CA 1
ATOM 5450 C C . ARG A 1 676 ? -133.739 -39.801 119.617 1.00 77.62 676 ARG A C 1
ATOM 5452 O O . ARG A 1 676 ? -134.910 -40.138 119.452 1.00 77.62 676 ARG A O 1
ATOM 5459 N N . ARG A 1 677 ? -133.095 -40.019 120.771 1.00 74.06 677 ARG A N 1
ATOM 5460 C CA . ARG A 1 677 ? -133.699 -40.714 121.932 1.00 74.06 677 ARG A CA 1
ATOM 5461 C C . ARG A 1 677 ? -134.833 -39.900 122.567 1.00 74.06 677 ARG A C 1
ATOM 5463 O O . ARG A 1 677 ? -135.861 -40.482 122.918 1.00 74.06 677 ARG A O 1
ATOM 5470 N N . ASP A 1 678 ? -134.648 -38.581 122.649 1.00 77.62 678 ASP A N 1
ATOM 5471 C CA . ASP A 1 678 ? -135.623 -37.590 123.137 1.00 77.62 678 ASP A CA 1
ATOM 5472 C C . ASP A 1 678 ? -136.949 -37.707 122.347 1.00 77.62 678 ASP A C 1
ATOM 5474 O O . ASP A 1 678 ? -137.988 -38.114 122.876 1.00 77.62 678 ASP A O 1
ATOM 5478 N N . GLY A 1 679 ? -136.888 -37.519 121.021 1.00 75.50 679 GLY A N 1
ATOM 5479 C CA . GLY A 1 679 ? -138.072 -37.507 120.150 1.00 75.50 679 GLY A CA 1
ATOM 5480 C C . GLY A 1 679 ? -138.860 -38.824 120.067 1.00 75.50 679 GLY A C 1
ATOM 5481 O O . GLY A 1 679 ? -140.092 -38.791 119.993 1.00 75.50 679 GLY A O 1
ATOM 5482 N N . ILE A 1 680 ? -138.203 -39.991 120.141 1.00 76.38 680 ILE A N 1
ATOM 5483 C CA . ILE A 1 680 ? -138.920 -41.283 120.185 1.00 76.38 680 ILE A CA 1
ATOM 5484 C C . ILE A 1 680 ? -139.704 -41.424 121.497 1.00 76.38 680 ILE A C 1
ATOM 5486 O O . ILE A 1 680 ? -140.841 -41.901 121.500 1.00 76.38 680 ILE A O 1
ATOM 5490 N N . THR A 1 681 ? -139.107 -40.998 122.612 1.00 76.69 681 THR A N 1
ATOM 5491 C CA . THR A 1 681 ? -139.717 -41.097 123.946 1.00 76.69 681 THR A CA 1
ATOM 5492 C C . THR A 1 681 ? -140.989 -40.252 124.024 1.00 76.69 681 THR A C 1
ATOM 5494 O O . THR A 1 681 ? -142.016 -40.738 124.502 1.00 76.69 681 THR A O 1
ATOM 5497 N N . GLN A 1 682 ? -140.961 -39.049 123.438 1.00 75.69 682 GLN A N 1
ATOM 5498 C CA . GLN A 1 682 ? -142.133 -38.184 123.297 1.00 75.69 682 GLN A CA 1
ATOM 5499 C C . GLN A 1 682 ? -143.271 -38.863 122.508 1.00 75.69 682 GLN A C 1
ATOM 5501 O O . GLN A 1 682 ? -144.409 -38.908 122.973 1.00 75.69 682 GLN A O 1
ATOM 5506 N N . CYS A 1 683 ? -142.973 -39.472 121.353 1.00 75.81 683 CYS A N 1
ATOM 5507 C CA . CYS A 1 683 ? -143.993 -40.105 120.503 1.00 75.81 683 CYS A CA 1
ATOM 5508 C C . CYS A 1 683 ? -144.717 -41.282 121.191 1.00 75.81 683 CYS A C 1
ATOM 5510 O O . CYS A 1 683 ? -145.916 -41.478 120.982 1.00 75.81 683 CYS A O 1
ATOM 5512 N N . VAL A 1 684 ? -144.018 -42.052 122.037 1.00 72.25 684 VAL A N 1
ATOM 5513 C CA . VAL A 1 684 ? -144.629 -43.135 122.835 1.00 72.25 684 VAL A CA 1
ATOM 5514 C C . VAL A 1 684 ? -145.536 -42.580 123.945 1.00 72.25 684 VAL A C 1
ATOM 5516 O O . VAL A 1 684 ? -146.568 -43.187 124.252 1.00 72.25 684 VAL A O 1
ATOM 5519 N N . ALA A 1 685 ? -145.176 -41.441 124.545 1.00 76.69 685 ALA A N 1
ATOM 5520 C CA . ALA A 1 685 ? -145.964 -40.797 125.595 1.00 76.69 685 ALA A CA 1
ATOM 5521 C C . ALA A 1 685 ? -147.294 -40.243 125.055 1.00 76.69 685 ALA A C 1
ATOM 5523 O O . ALA A 1 685 ? -148.354 -40.590 125.585 1.00 76.69 685 ALA A O 1
ATOM 5524 N N . ASP A 1 686 ? -147.249 -39.480 123.956 1.00 75.88 686 ASP A N 1
ATOM 5525 C CA . ASP A 1 686 ? -148.433 -38.896 123.309 1.00 75.88 686 ASP A CA 1
ATOM 5526 C C . ASP A 1 686 ? -149.484 -39.976 122.980 1.00 75.88 686 ASP A C 1
ATOM 5528 O O . ASP A 1 686 ? -150.668 -39.855 123.306 1.00 75.88 686 ASP A O 1
ATOM 5532 N N . ALA A 1 687 ? -149.040 -41.089 122.384 1.00 68.94 687 ALA A N 1
ATOM 5533 C CA . ALA A 1 687 ? -149.907 -42.202 122.007 1.00 68.94 687 ALA A CA 1
ATOM 5534 C C . ALA A 1 687 ? -150.562 -42.904 123.215 1.00 68.94 687 ALA A C 1
ATOM 5536 O O . ALA A 1 687 ? -151.720 -43.323 123.131 1.00 68.94 687 ALA A O 1
ATOM 5537 N N . ARG A 1 688 ? -149.875 -42.993 124.367 1.00 72.44 688 ARG A N 1
ATOM 5538 C CA . ARG A 1 688 ? -150.463 -43.527 125.614 1.00 72.44 688 ARG A CA 1
ATOM 5539 C C . ARG A 1 688 ? -151.567 -42.628 126.152 1.00 72.44 688 ARG A C 1
ATOM 5541 O O . ARG A 1 688 ? -152.601 -43.132 126.589 1.00 72.44 688 ARG A O 1
ATOM 5548 N N . GLN A 1 689 ? -151.387 -41.314 126.081 1.00 75.00 689 GLN A N 1
ATOM 5549 C CA . GLN A 1 689 ? -152.402 -40.357 126.517 1.00 75.00 689 GLN A CA 1
ATOM 5550 C C . GLN A 1 689 ? -153.650 -40.386 125.609 1.00 75.00 689 GLN A C 1
ATOM 5552 O O . GLN A 1 689 ? -154.782 -40.302 126.094 1.00 75.00 689 GLN A O 1
ATOM 5557 N N . LEU A 1 690 ? -153.464 -40.590 124.301 1.00 76.69 690 LEU A N 1
ATOM 5558 C CA . LEU A 1 690 ? -154.558 -40.749 123.334 1.00 76.69 690 LEU A CA 1
ATOM 5559 C C . LEU A 1 690 ? -155.308 -42.087 123.483 1.00 76.69 690 LEU A C 1
ATOM 5561 O O . LEU A 1 690 ? -156.526 -42.121 123.312 1.00 76.69 690 LEU A O 1
ATOM 5565 N N . GLN A 1 691 ? -154.630 -43.170 123.884 1.00 67.50 691 GLN A N 1
ATOM 5566 C CA . GLN A 1 691 ? -155.298 -44.425 124.251 1.00 67.50 691 GLN A CA 1
ATOM 5567 C C . GLN A 1 691 ? -156.177 -44.252 125.499 1.00 67.50 691 GLN A C 1
ATOM 5569 O O . GLN A 1 691 ? -157.335 -44.670 125.504 1.00 67.50 691 GLN A O 1
ATOM 5574 N N . LEU A 1 692 ? -155.638 -43.641 126.560 1.00 72.88 692 LEU A N 1
ATOM 5575 C CA . LEU A 1 692 ? -156.321 -43.507 127.854 1.00 72.88 692 LEU A CA 1
ATOM 5576 C C . LEU A 1 692 ? -157.554 -42.592 127.806 1.00 72.88 692 LEU A C 1
ATOM 5578 O O . LEU A 1 692 ? -158.467 -42.766 128.607 1.00 72.88 692 LEU A O 1
ATOM 5582 N N . SER A 1 693 ? -157.619 -41.661 126.849 1.00 76.00 693 SER A N 1
ATOM 5583 C CA . SER A 1 693 ? -158.816 -40.846 126.584 1.00 76.00 693 SER A CA 1
ATOM 5584 C C . SER A 1 693 ? -159.885 -41.560 125.736 1.00 76.00 693 SER A C 1
ATOM 5586 O O . SER A 1 693 ? -160.883 -40.951 125.361 1.00 76.00 693 SER A O 1
ATOM 5588 N N . GLY A 1 694 ? -159.694 -42.848 125.422 1.00 62.88 694 GLY A N 1
ATOM 5589 C CA . GLY A 1 694 ? -160.619 -43.662 124.625 1.00 62.88 694 GLY A CA 1
ATOM 5590 C C . GLY A 1 694 ? -160.550 -43.408 123.114 1.00 62.88 694 GLY A C 1
ATOM 5591 O O . GLY A 1 694 ? -161.231 -44.090 122.349 1.00 62.88 694 GLY A O 1
ATOM 5592 N N . ASN A 1 695 ? -159.714 -42.474 122.651 1.00 76.25 695 ASN A N 1
ATOM 5593 C CA . ASN A 1 695 ? -159.619 -42.097 121.242 1.00 76.25 695 ASN A CA 1
ATOM 5594 C C . ASN A 1 695 ? -158.593 -42.967 120.487 1.00 76.25 695 ASN A C 1
ATOM 5596 O O . ASN A 1 695 ? -157.596 -42.489 119.943 1.00 76.25 695 ASN A O 1
ATOM 5600 N N . VAL A 1 696 ? -158.857 -44.280 120.467 1.00 69.75 696 VAL A N 1
ATOM 5601 C CA . VAL A 1 696 ? -157.960 -45.339 119.953 1.00 69.75 696 VAL A CA 1
ATOM 5602 C C . VAL A 1 696 ? -157.466 -45.064 118.525 1.00 69.75 696 VAL A C 1
ATOM 5604 O O . VAL A 1 696 ? -156.331 -45.396 118.191 1.00 69.75 696 VAL A O 1
ATOM 5607 N N . ARG A 1 697 ? -158.287 -44.423 117.683 1.00 69.25 697 ARG A N 1
ATOM 5608 C CA . ARG A 1 697 ? -157.926 -44.115 116.291 1.00 69.25 697 ARG A CA 1
ATOM 5609 C C . ARG A 1 697 ? -156.869 -43.009 116.201 1.00 69.25 697 ARG A C 1
ATOM 5611 O O . ARG A 1 697 ? -155.847 -43.223 115.563 1.00 69.25 697 ARG A O 1
ATOM 5618 N N . ALA A 1 698 ? -157.032 -41.918 116.954 1.00 67.19 698 ALA A N 1
ATOM 5619 C CA . ALA A 1 698 ? -156.014 -40.868 117.051 1.00 67.19 698 ALA A CA 1
ATOM 5620 C C . ALA A 1 698 ? -154.692 -41.380 117.663 1.00 67.19 698 ALA A C 1
ATOM 5622 O O . ALA A 1 698 ? -153.614 -40.919 117.288 1.00 67.19 698 ALA A O 1
ATOM 5623 N N . ALA A 1 699 ? -154.753 -42.362 118.574 1.00 70.88 699 ALA A N 1
ATOM 5624 C CA . ALA A 1 699 ? -153.558 -43.023 119.105 1.00 70.88 699 ALA A CA 1
ATOM 5625 C C . ALA A 1 699 ? -152.803 -43.832 118.029 1.00 70.88 699 ALA A C 1
ATOM 5627 O O . ALA A 1 699 ? -151.573 -43.803 117.995 1.00 70.88 699 ALA A O 1
ATOM 5628 N N . LEU A 1 700 ? -153.523 -44.519 117.132 1.00 73.56 700 LEU A N 1
ATOM 5629 C CA . LEU A 1 700 ? -152.934 -45.228 115.988 1.00 73.56 700 LEU A CA 1
ATOM 5630 C C . LEU A 1 700 ? -152.315 -44.264 114.966 1.00 73.56 700 LEU A C 1
ATOM 5632 O O . LEU A 1 700 ? -151.203 -44.526 114.503 1.00 73.56 700 LEU A O 1
ATOM 5636 N N . ASP A 1 701 ? -152.984 -43.147 114.669 1.00 74.56 701 ASP A N 1
ATOM 5637 C CA . ASP A 1 701 ? -152.485 -42.124 113.742 1.00 74.56 701 ASP A CA 1
ATOM 5638 C C . ASP A 1 701 ? -151.180 -41.491 114.271 1.00 74.56 701 ASP A C 1
ATOM 5640 O O . ASP A 1 701 ? -150.168 -41.470 113.567 1.00 74.56 701 ASP A O 1
ATOM 5644 N N . ARG A 1 702 ? -151.133 -41.099 115.558 1.00 79.88 702 ARG A N 1
ATOM 5645 C CA . ARG A 1 702 ? -149.920 -40.542 116.195 1.00 79.88 702 ARG A CA 1
ATOM 5646 C C . ARG A 1 702 ? -148.749 -41.535 116.232 1.00 79.88 702 ARG A C 1
ATOM 5648 O O . ARG A 1 702 ? -147.593 -41.116 116.138 1.00 79.88 702 ARG A O 1
ATOM 5655 N N . LEU A 1 703 ? -149.021 -42.839 116.345 1.00 77.00 703 LEU A N 1
ATOM 5656 C CA . LEU A 1 703 ? -147.995 -43.883 116.212 1.00 77.00 703 LEU A CA 1
ATOM 5657 C C . LEU A 1 703 ? -147.537 -44.068 114.761 1.00 77.00 703 LEU A C 1
ATOM 5659 O O . LEU A 1 703 ? -146.356 -44.324 114.545 1.00 77.00 703 LEU A O 1
ATOM 5663 N N . GLY A 1 704 ? -148.426 -43.887 113.781 1.00 71.81 704 GLY A N 1
ATOM 5664 C CA . GLY A 1 704 ? -148.070 -43.818 112.362 1.00 71.81 704 GLY A CA 1
ATOM 5665 C C . GLY A 1 704 ? -147.085 -42.681 112.071 1.00 71.81 704 GLY A C 1
ATOM 5666 O O . GLY A 1 704 ? -146.039 -42.921 111.470 1.00 71.81 704 GLY A O 1
ATOM 5667 N N . ASP A 1 705 ? -147.354 -41.479 112.589 1.00 75.81 705 ASP A N 1
ATOM 5668 C CA . ASP A 1 705 ? -146.432 -40.335 112.506 1.00 75.81 705 ASP A CA 1
ATOM 5669 C C . ASP A 1 705 ? -145.096 -40.602 113.216 1.00 75.81 705 ASP A C 1
ATOM 5671 O O . ASP A 1 705 ? -144.030 -40.236 112.719 1.00 75.81 705 ASP A O 1
ATOM 5675 N N . GLY A 1 706 ? -145.126 -41.263 114.378 1.00 72.12 706 GLY A N 1
ATOM 5676 C CA . GLY A 1 706 ? -143.909 -41.686 115.073 1.00 72.12 706 GLY A CA 1
ATOM 5677 C C . GLY A 1 706 ? -143.077 -42.671 114.244 1.00 72.12 706 GLY A C 1
ATOM 5678 O O . GLY A 1 706 ? -141.855 -42.551 114.184 1.00 72.12 706 GLY A O 1
ATOM 5679 N N . LEU A 1 707 ? -143.729 -43.619 113.569 1.00 74.12 707 LEU A N 1
ATOM 5680 C CA . LEU A 1 707 ? -143.084 -44.646 112.746 1.00 74.12 707 LEU A CA 1
ATOM 5681 C C . LEU A 1 707 ? -142.617 -44.140 111.375 1.00 74.12 707 LEU A C 1
ATOM 5683 O O . LEU A 1 707 ? -141.709 -44.741 110.806 1.00 74.12 707 LEU A O 1
ATOM 5687 N N . SER A 1 708 ? -143.167 -43.040 110.853 1.00 76.25 708 SER A N 1
ATOM 5688 C CA . SER A 1 708 ? -142.639 -42.400 109.639 1.00 76.25 708 SER A CA 1
ATOM 5689 C C . SER A 1 708 ? -141.325 -41.651 109.903 1.00 76.25 708 SER A C 1
ATOM 5691 O O . SER A 1 708 ? -140.434 -41.663 109.056 1.00 76.25 708 SER A O 1
ATOM 5693 N N . HIS A 1 709 ? -141.162 -41.075 111.101 1.00 70.88 709 HIS A N 1
ATOM 5694 C CA . HIS A 1 709 ? -139.931 -40.399 111.532 1.00 70.88 709 HIS A CA 1
ATOM 5695 C C . HIS A 1 709 ? -138.890 -41.359 112.134 1.00 70.88 709 HIS A C 1
ATOM 5697 O O . HIS A 1 709 ? -137.685 -41.142 111.987 1.00 70.88 709 HIS A O 1
ATOM 5703 N N . TYR A 1 710 ? -139.341 -42.435 112.787 1.00 77.62 710 TYR A N 1
ATOM 5704 C CA . TYR A 1 710 ? -138.494 -43.441 113.437 1.00 77.62 710 TYR A CA 1
ATOM 5705 C C . TYR A 1 710 ? -138.838 -44.870 112.965 1.00 77.62 710 TYR A C 1
ATOM 5707 O O . TYR A 1 710 ? -139.246 -45.716 113.772 1.00 77.62 710 TYR A O 1
ATOM 5715 N N . PRO A 1 711 ? -138.689 -45.167 111.658 1.00 70.12 711 PRO A N 1
ATOM 5716 C CA . PRO A 1 711 ? -139.061 -46.459 111.093 1.00 70.12 711 PRO A CA 1
ATOM 5717 C C . PRO A 1 711 ? -138.257 -47.595 111.729 1.00 70.12 711 PRO A C 1
ATOM 5719 O O . PRO A 1 711 ? -137.026 -47.608 111.696 1.00 70.12 711 PRO A O 1
ATOM 5722 N N . GLY A 1 712 ? -138.974 -48.564 112.299 1.00 69.44 712 GLY A N 1
ATOM 5723 C CA . GLY A 1 712 ? -138.392 -49.754 112.920 1.00 69.44 712 GLY A CA 1
ATOM 5724 C C . GLY A 1 712 ? -138.170 -49.690 114.436 1.00 69.44 712 GLY A C 1
ATOM 5725 O O . GLY A 1 712 ? -137.730 -50.697 114.988 1.00 69.44 712 GLY A O 1
ATOM 5726 N N . ASP A 1 713 ? -138.483 -48.589 115.141 1.00 78.62 713 ASP A N 1
ATOM 5727 C CA . ASP A 1 713 ? -138.422 -48.613 116.615 1.00 78.62 713 ASP A CA 1
ATOM 5728 C C . ASP A 1 713 ? -139.457 -49.601 117.182 1.00 78.62 713 ASP A C 1
ATOM 5730 O O . ASP A 1 713 ? -140.668 -49.503 116.952 1.00 78.62 713 ASP A O 1
ATOM 5734 N N . THR A 1 714 ? -138.962 -50.573 117.946 1.00 69.31 714 THR A N 1
ATOM 5735 C CA . THR A 1 714 ? -139.753 -51.700 118.445 1.00 69.31 714 THR A CA 1
ATOM 5736 C C . THR A 1 714 ? -140.833 -51.284 119.439 1.00 69.31 714 THR A C 1
ATOM 5738 O O . THR A 1 714 ? -141.859 -51.958 119.514 1.00 69.31 714 THR A O 1
ATOM 5741 N N . ARG A 1 715 ? -140.660 -50.171 120.166 1.00 73.69 715 ARG A N 1
ATOM 5742 C CA . ARG A 1 715 ? -141.634 -49.675 121.153 1.00 73.69 715 ARG A CA 1
ATOM 5743 C C . ARG A 1 715 ? -142.853 -49.083 120.454 1.00 73.69 715 ARG A C 1
ATOM 5745 O O . ARG A 1 715 ? -143.979 -49.357 120.862 1.00 73.69 715 ARG A O 1
ATOM 5752 N N . LEU A 1 716 ? -142.630 -48.317 119.384 1.00 74.81 716 LEU A N 1
ATOM 5753 C CA . LEU A 1 716 ? -143.701 -47.754 118.560 1.00 74.81 716 LEU A CA 1
ATOM 5754 C C . LEU A 1 716 ? -144.461 -48.864 117.807 1.00 74.81 716 LEU A C 1
ATOM 5756 O O . LEU A 1 716 ? -145.691 -48.902 117.859 1.00 74.81 716 LEU A O 1
ATOM 5760 N N . LEU A 1 717 ? -143.744 -49.822 117.198 1.00 78.12 717 LEU A N 1
ATOM 5761 C CA . LEU A 1 717 ? -144.348 -50.960 116.483 1.00 78.12 717 LEU A CA 1
ATOM 5762 C C . LEU A 1 717 ? -145.202 -51.860 117.394 1.00 78.12 717 LEU A C 1
ATOM 5764 O O . LEU A 1 717 ? -146.353 -52.157 117.070 1.00 78.12 717 LEU A O 1
ATOM 5768 N N . GLN A 1 718 ? -144.666 -52.283 118.546 1.00 67.38 718 GLN A N 1
ATOM 5769 C CA . GLN A 1 718 ? -145.400 -53.130 119.498 1.00 67.38 718 GLN A CA 1
ATOM 5770 C C . GLN A 1 718 ? -146.667 -52.442 120.014 1.00 67.38 718 GLN A C 1
ATOM 5772 O O . GLN A 1 718 ? -147.700 -53.091 120.203 1.00 67.38 718 GLN A O 1
ATOM 5777 N N . PHE A 1 719 ? -146.608 -51.127 120.227 1.00 73.50 719 PHE A N 1
ATOM 5778 C CA . PHE A 1 719 ? -147.746 -50.383 120.743 1.00 73.50 719 PHE A CA 1
ATOM 5779 C C . PHE A 1 719 ? -148.854 -50.215 119.689 1.00 73.50 719 PHE A C 1
ATOM 5781 O O . PHE A 1 719 ? -150.030 -50.409 120.005 1.00 73.50 719 PHE A O 1
ATOM 5788 N N . GLN A 1 720 ? -148.496 -49.977 118.422 1.00 71.75 720 GLN A N 1
ATOM 5789 C CA . GLN A 1 720 ? -149.462 -49.892 117.320 1.00 71.75 720 GLN A CA 1
ATOM 5790 C C . GLN A 1 720 ? -150.213 -51.222 117.115 1.00 71.75 720 GLN A C 1
ATOM 5792 O O . GLN A 1 720 ? -151.437 -51.233 116.974 1.00 71.75 720 GLN A O 1
ATOM 5797 N N . ALA A 1 721 ? -149.503 -52.355 117.188 1.00 67.44 721 ALA A N 1
ATOM 5798 C CA . ALA A 1 721 ? -150.105 -53.687 117.096 1.00 67.44 721 ALA A CA 1
ATOM 5799 C C . ALA A 1 721 ? -151.101 -53.975 118.240 1.00 67.44 721 ALA A C 1
ATOM 5801 O O . ALA A 1 721 ? -152.159 -54.562 118.012 1.00 67.44 721 ALA A O 1
ATOM 5802 N N . SER A 1 722 ? -150.795 -53.519 119.461 1.00 67.94 722 SER A N 1
ATOM 5803 C CA . SER A 1 722 ? -151.684 -53.654 120.625 1.00 67.94 722 SER A CA 1
ATOM 5804 C C . SER A 1 722 ? -153.008 -52.893 120.445 1.00 67.94 722 SER A C 1
ATOM 5806 O O . SER A 1 722 ? -154.076 -53.405 120.776 1.00 67.94 722 SER A O 1
ATOM 5808 N N . LEU A 1 723 ? -152.956 -51.694 119.854 1.00 69.50 723 LEU A N 1
ATOM 5809 C CA . LEU A 1 723 ? -154.134 -50.852 119.620 1.00 69.50 723 LEU A CA 1
ATOM 5810 C C . LEU A 1 723 ? -155.034 -51.379 118.488 1.00 69.50 723 LEU A C 1
ATOM 5812 O O . LEU A 1 723 ? -156.258 -51.328 118.616 1.00 69.50 723 LEU A O 1
ATOM 5816 N N . HIS A 1 724 ? -154.463 -51.948 117.420 1.00 72.81 724 HIS A N 1
ATOM 5817 C CA . HIS A 1 724 ? -155.247 -52.502 116.307 1.00 72.81 724 HIS A CA 1
ATOM 5818 C C . HIS A 1 724 ? -156.139 -53.689 116.705 1.00 72.81 724 HIS A C 1
ATOM 5820 O O . HIS A 1 724 ? -157.257 -53.807 116.204 1.00 72.81 724 HIS A O 1
ATOM 5826 N N . ASN A 1 725 ? -155.689 -54.535 117.636 1.00 61.75 725 ASN A N 1
ATOM 5827 C CA . ASN A 1 725 ? -156.406 -55.749 118.050 1.00 61.75 725 ASN A CA 1
ATOM 5828 C C . ASN A 1 725 ? -157.689 -55.492 118.870 1.00 61.75 725 ASN A C 1
ATOM 5830 O O . ASN A 1 725 ? -158.394 -56.440 119.208 1.00 61.75 725 ASN A O 1
ATOM 5834 N N . SER A 1 726 ? -158.004 -54.235 119.201 1.00 59.78 726 SER A N 1
ATOM 5835 C CA . SER A 1 726 ? -159.128 -53.862 120.077 1.00 59.78 726 SER A CA 1
ATOM 5836 C C . SER A 1 726 ? -160.392 -53.361 119.351 1.00 59.78 726 SER A C 1
ATOM 5838 O O . SER A 1 726 ? -161.347 -52.958 120.013 1.00 59.78 726 SER A O 1
ATOM 5840 N N . LEU A 1 727 ? -160.415 -53.368 118.008 1.00 61.38 727 LEU A N 1
ATOM 5841 C CA . LEU A 1 727 ? -161.364 -52.576 117.202 1.00 61.38 727 LEU A CA 1
ATOM 5842 C C . LEU A 1 727 ? -162.298 -53.347 116.234 1.00 61.38 727 LEU A C 1
ATOM 5844 O O . LEU A 1 727 ? -163.055 -52.694 115.517 1.00 61.38 727 LEU A O 1
ATOM 5848 N N . ASP A 1 728 ? -162.297 -54.687 116.193 1.00 51.50 728 ASP A N 1
ATOM 5849 C CA . ASP A 1 728 ? -163.153 -55.479 115.275 1.00 51.50 728 ASP A CA 1
ATOM 5850 C C . ASP A 1 728 ? -164.145 -56.403 116.029 1.00 51.50 728 ASP A C 1
ATOM 5852 O O . ASP A 1 728 ? -163.714 -57.372 116.659 1.00 51.50 728 ASP A O 1
ATOM 5856 N N . PRO A 1 729 ? -165.475 -56.164 115.961 1.00 49.44 729 PRO A N 1
ATOM 5857 C CA . PRO A 1 729 ? -166.480 -56.997 116.636 1.00 49.44 729 PRO A CA 1
ATOM 5858 C C . PRO A 1 729 ? -166.754 -58.360 115.972 1.00 49.44 729 PRO A C 1
ATOM 5860 O O . PRO A 1 729 ? -167.504 -59.171 116.516 1.00 49.44 729 PRO A O 1
ATOM 5863 N N . SER A 1 730 ? -166.216 -58.623 114.779 1.00 38.66 730 SER A N 1
ATOM 5864 C CA . SER A 1 730 ? -166.809 -59.585 113.831 1.00 38.66 730 SER A CA 1
ATOM 5865 C C . SER A 1 730 ? -166.363 -61.048 113.996 1.00 38.66 730 SER A C 1
ATOM 5867 O O . SER A 1 730 ? -166.697 -61.882 113.153 1.00 38.66 730 SER A O 1
ATOM 5869 N N . LYS A 1 731 ? -165.567 -61.383 115.027 1.00 40.31 731 LYS A N 1
ATOM 5870 C CA . LYS A 1 731 ? -164.898 -62.701 115.160 1.00 40.31 731 LYS A CA 1
ATOM 5871 C C . LYS A 1 731 ? -164.941 -63.338 116.559 1.00 40.31 731 LYS A C 1
ATOM 5873 O O . LYS A 1 731 ? -164.004 -64.024 116.961 1.00 40.31 731 LYS A O 1
ATOM 5878 N N . GLN A 1 732 ? -166.059 -63.222 117.275 1.00 39.84 732 GLN A N 1
ATOM 5879 C CA . GLN A 1 732 ? -166.354 -64.111 118.410 1.00 39.84 732 GLN A CA 1
ATOM 5880 C C . GLN A 1 732 ? -167.142 -65.358 117.966 1.00 39.84 732 GLN A C 1
ATOM 5882 O O . GLN A 1 732 ? -168.354 -65.391 118.136 1.00 39.84 732 GLN A O 1
ATOM 5887 N N . GLN A 1 733 ? -166.452 -66.363 117.397 1.00 38.53 733 GLN A N 1
ATOM 5888 C CA . GLN A 1 733 ? -166.750 -67.818 117.472 1.00 38.53 733 GLN A CA 1
ATOM 5889 C C . GLN A 1 733 ? -166.000 -68.616 116.382 1.00 38.53 733 GLN A C 1
ATOM 5891 O O . GLN A 1 733 ? -166.493 -68.747 115.261 1.00 38.53 733 GLN A O 1
ATOM 5896 N N . LYS A 1 734 ? -164.843 -69.201 116.736 1.00 31.88 734 LYS A N 1
ATOM 5897 C CA . LYS A 1 734 ? -164.406 -70.573 116.373 1.00 31.88 734 LYS A CA 1
ATOM 5898 C C . LYS A 1 734 ? -162.986 -70.866 116.883 1.00 31.88 734 LYS A C 1
ATOM 5900 O O . LYS A 1 734 ? -162.061 -70.212 116.428 1.00 31.88 734 LYS A O 1
ATOM 5905 N N . GLN A 1 735 ? -162.886 -71.876 117.758 1.00 28.33 735 GLN A N 1
ATOM 5906 C CA . GLN A 1 735 ? -161.767 -72.819 117.992 1.00 28.33 735 GLN A CA 1
ATOM 5907 C C . GLN A 1 735 ? -160.360 -72.212 118.238 1.00 28.33 735 GLN A C 1
ATOM 5909 O O . GLN A 1 735 ? -159.813 -71.507 117.403 1.00 28.33 735 GLN A O 1
ATOM 5914 N N . GLU A 1 736 ? -159.724 -72.369 119.403 1.00 35.78 736 GLU A N 1
ATOM 5915 C CA . GLU A 1 736 ? -159.267 -73.620 120.058 1.00 35.78 736 GLU A CA 1
ATOM 5916 C C . GLU A 1 736 ? -158.314 -74.480 119.205 1.00 35.78 736 GLU A C 1
ATOM 5918 O O . GLU A 1 736 ? -158.778 -75.203 118.327 1.00 35.78 736 GLU A O 1
ATOM 5923 N N . ALA A 1 737 ? -157.006 -74.455 119.525 1.00 28.61 737 ALA A N 1
ATOM 5924 C CA . ALA A 1 737 ? -156.144 -75.626 119.813 1.00 28.61 737 ALA A CA 1
ATOM 5925 C C . ALA A 1 737 ? -154.633 -75.337 119.617 1.00 28.61 737 ALA A C 1
ATOM 5927 O O . ALA A 1 737 ? -154.262 -74.657 118.669 1.00 28.61 737 ALA A O 1
ATOM 5928 N N . ALA A 1 738 ? -153.800 -75.973 120.460 1.00 28.53 738 ALA A N 1
ATOM 5929 C CA . ALA A 1 738 ? -152.343 -76.219 120.345 1.00 28.53 738 ALA A CA 1
ATOM 5930 C C . ALA A 1 738 ? -151.361 -75.007 120.230 1.00 28.53 738 ALA A C 1
ATOM 5932 O O . ALA A 1 738 ? -151.706 -73.993 119.642 1.00 28.53 738 ALA A O 1
ATOM 5933 N N . VAL A 1 739 ? -150.094 -74.969 120.696 1.00 33.44 739 VAL A N 1
ATOM 5934 C CA . VAL A 1 739 ? -149.180 -75.760 121.578 1.00 33.44 739 VAL A CA 1
ATOM 5935 C C . VAL A 1 739 ? -147.782 -75.951 120.932 1.00 33.44 739 VAL A C 1
ATOM 5937 O O . VAL A 1 739 ? -147.653 -76.643 119.930 1.00 33.44 739 VAL A O 1
ATOM 5940 N N . GLU A 1 740 ? -146.757 -75.398 121.606 1.00 26.08 740 GLU A N 1
ATOM 5941 C CA . GLU A 1 740 ? -145.312 -75.764 121.605 1.00 26.08 740 GLU A CA 1
ATOM 5942 C C . GLU A 1 740 ? -144.326 -75.335 120.461 1.00 26.08 740 GLU A C 1
ATOM 5944 O O . GLU A 1 740 ? -144.775 -74.799 119.449 1.00 26.08 740 GLU A O 1
ATOM 5949 N N . PRO A 1 741 ? -142.972 -75.355 120.693 1.00 68.50 741 PRO A N 1
ATOM 5950 C CA . PRO A 1 741 ? -142.066 -74.263 120.260 1.00 68.50 741 PRO A CA 1
ATOM 5951 C C . PRO A 1 741 ? -140.750 -74.730 119.547 1.00 68.50 741 PRO A C 1
ATOM 5953 O O . PRO A 1 741 ? -140.821 -75.567 118.656 1.00 68.50 741 PRO A O 1
ATOM 5956 N N . LEU A 1 742 ? -139.555 -74.241 119.982 1.00 31.25 742 LEU A N 1
ATOM 5957 C CA . LEU A 1 742 ? -138.162 -74.600 119.561 1.00 31.25 742 LEU A CA 1
ATOM 5958 C C . LEU A 1 742 ? -137.671 -73.862 118.258 1.00 31.25 742 LEU A C 1
ATOM 5960 O O . LEU A 1 742 ? -138.512 -73.417 117.491 1.00 31.25 742 LEU A O 1
ATOM 5964 N N . VAL A 1 743 ? -136.379 -73.624 117.896 1.00 34.12 743 VAL A N 1
ATOM 5965 C CA . VAL A 1 743 ? -135.036 -73.756 118.546 1.00 34.12 743 VAL A CA 1
ATOM 5966 C C . VAL A 1 743 ? -133.896 -73.027 117.752 1.00 34.12 743 VAL A C 1
ATOM 5968 O O . VAL A 1 743 ? -133.749 -73.264 116.564 1.00 34.12 743 VAL A O 1
ATOM 5971 N N . VAL A 1 744 ? -133.059 -72.208 118.431 1.00 33.50 744 VAL A N 1
ATOM 5972 C CA . VAL A 1 744 ? -131.550 -72.175 118.426 1.00 33.50 744 VAL A CA 1
ATOM 5973 C C . VAL A 1 744 ? -130.677 -71.930 117.138 1.00 33.50 744 VAL A C 1
ATOM 5975 O O . VAL A 1 744 ? -131.025 -72.324 116.037 1.00 33.50 744 VAL A O 1
ATOM 5978 N N . ARG A 1 745 ? -129.428 -71.432 117.369 1.00 28.62 745 ARG A N 1
ATOM 5979 C CA . ARG A 1 745 ? -128.168 -71.419 116.534 1.00 28.62 745 ARG A CA 1
ATOM 5980 C C . ARG A 1 745 ? -127.989 -70.344 115.422 1.00 28.62 745 ARG A C 1
ATOM 5982 O O . ARG A 1 745 ? -128.973 -69.852 114.900 1.00 28.62 745 ARG A O 1
ATOM 5989 N N . SER A 1 746 ? -126.766 -69.975 114.964 1.00 31.11 746 SER A N 1
ATOM 5990 C CA . SER A 1 746 ? -125.422 -69.860 115.618 1.00 31.11 746 SER A CA 1
ATOM 5991 C C . SER A 1 746 ? -124.265 -69.413 114.679 1.00 31.11 746 SER A C 1
ATOM 5993 O O . SER A 1 746 ? -124.256 -69.804 113.520 1.00 31.11 746 SER A O 1
ATOM 5995 N N . GLN A 1 747 ? -123.186 -68.879 115.286 1.00 28.98 747 GLN A N 1
ATOM 5996 C CA . GLN A 1 747 ? -121.748 -68.995 114.903 1.00 28.98 747 GLN A CA 1
ATOM 5997 C C . GLN A 1 747 ? -121.142 -68.143 113.739 1.00 28.98 747 GLN A C 1
ATOM 5999 O O . GLN A 1 747 ? -121.892 -67.562 112.961 1.00 28.98 747 GLN A O 1
ATOM 6004 N N . PRO A 1 748 ? -119.784 -67.977 113.693 1.00 61.03 748 PRO A N 1
ATOM 6005 C CA . PRO A 1 748 ? -119.084 -66.867 113.012 1.00 61.03 748 PRO A CA 1
ATOM 6006 C C . PRO A 1 748 ? -117.852 -67.343 112.171 1.00 61.03 748 PRO A C 1
ATOM 6008 O O . PRO A 1 748 ? -117.953 -68.365 111.503 1.00 61.03 748 PRO A O 1
ATOM 6011 N N . ASN A 1 749 ? -116.672 -66.685 112.307 1.00 30.86 749 ASN A N 1
ATOM 6012 C CA . ASN A 1 749 ? -115.354 -66.941 111.654 1.00 30.86 749 ASN A CA 1
ATOM 6013 C C . ASN A 1 749 ? -115.266 -66.476 110.179 1.00 30.86 749 ASN A C 1
ATOM 6015 O O . ASN A 1 749 ? -116.301 -66.335 109.545 1.00 30.86 749 ASN A O 1
ATOM 6019 N N . LYS A 1 750 ? -114.110 -66.226 109.527 1.00 34.06 750 LYS A N 1
ATOM 6020 C CA . LYS A 1 750 ? -112.655 -66.001 109.828 1.00 34.06 750 LYS A CA 1
ATOM 6021 C C . LYS A 1 750 ? -112.076 -65.276 108.567 1.00 34.06 750 LYS A C 1
ATOM 6023 O O . LYS A 1 750 ? -112.819 -65.117 107.608 1.00 34.06 750 LYS A O 1
ATOM 6028 N N . GLY A 1 751 ? -110.832 -64.799 108.427 1.00 29.95 751 GLY A N 1
ATOM 6029 C CA . GLY A 1 751 ? -109.596 -64.875 109.222 1.00 29.95 751 GLY A CA 1
ATOM 6030 C C . GLY A 1 751 ? -108.396 -65.319 108.349 1.00 29.95 751 GLY A C 1
ATOM 6031 O O . GLY A 1 751 ? -108.584 -66.182 107.503 1.00 29.95 751 GLY A O 1
ATOM 6032 N N . LEU A 1 752 ? -107.188 -64.789 108.626 1.00 29.91 752 LEU A N 1
ATOM 6033 C CA . LEU A 1 752 ? -105.872 -65.043 107.968 1.00 29.91 752 LEU A CA 1
ATOM 6034 C C . LEU A 1 752 ? -105.706 -64.444 106.538 1.00 29.91 752 LEU A C 1
ATOM 6036 O O . LEU A 1 752 ? -106.691 -64.366 105.816 1.00 29.91 752 LEU A O 1
ATOM 6040 N N . ARG A 1 753 ? -104.565 -63.893 106.060 1.00 25.30 753 ARG A N 1
ATOM 6041 C CA . ARG A 1 753 ? -103.132 -63.760 106.483 1.00 25.30 753 ARG A CA 1
ATOM 6042 C C . ARG A 1 753 ? -102.166 -64.854 105.966 1.00 25.30 753 ARG A C 1
ATOM 6044 O O . ARG A 1 753 ? -102.472 -66.022 106.150 1.00 25.30 753 ARG A O 1
ATOM 6051 N N . VAL A 1 754 ? -100.981 -64.408 105.491 1.00 29.91 754 VAL A N 1
ATOM 6052 C CA . VAL A 1 754 ? -99.753 -65.160 105.079 1.00 29.91 754 VAL A CA 1
ATOM 6053 C C . VAL A 1 754 ? -99.943 -66.210 103.962 1.00 29.91 754 VAL A C 1
ATOM 6055 O O . VAL A 1 754 ? -101.077 -66.446 103.560 1.00 29.91 754 VAL A O 1
ATOM 6058 N N . GLU A 1 755 ? -98.923 -66.786 103.307 1.00 30.31 755 GLU A N 1
ATOM 6059 C CA . GLU A 1 755 ? -97.431 -66.727 103.370 1.00 30.31 755 GLU A CA 1
ATOM 6060 C C . GLU A 1 755 ? -96.905 -66.537 101.896 1.00 30.31 755 GLU A C 1
ATOM 6062 O O . GLU A 1 755 ? -97.727 -66.287 101.017 1.00 30.31 755 GLU A O 1
ATOM 6067 N N . ASP A 1 756 ? -95.630 -66.549 101.473 1.00 32.81 756 ASP A N 1
ATOM 6068 C CA . ASP A 1 756 ? -94.389 -67.163 101.982 1.00 32.81 756 ASP A CA 1
ATOM 6069 C C . ASP A 1 756 ? -93.116 -66.498 101.365 1.00 32.81 756 ASP A C 1
ATOM 6071 O O . ASP A 1 756 ? -93.233 -65.646 100.479 1.00 32.81 756 ASP A O 1
ATOM 6075 N N . ALA A 1 757 ? -91.908 -66.891 101.803 1.00 28.14 757 ALA A N 1
ATOM 6076 C CA . ALA A 1 757 ? -90.597 -66.457 101.253 1.00 28.14 757 ALA A CA 1
ATOM 6077 C C . ALA A 1 757 ? -89.940 -67.586 100.381 1.00 28.14 757 ALA A C 1
ATOM 6079 O O . ALA A 1 757 ? -90.748 -68.246 99.723 1.00 28.14 757 ALA A O 1
ATOM 6080 N N . PRO A 1 758 ? -88.598 -67.862 100.248 1.00 45.91 758 PRO A N 1
ATOM 6081 C CA . PRO A 1 758 ? -87.442 -67.600 101.148 1.00 45.91 758 PRO A CA 1
ATOM 6082 C C . PRO A 1 758 ? -86.081 -67.136 100.523 1.00 45.91 758 PRO A C 1
ATOM 6084 O O . PRO A 1 758 ? -85.800 -67.429 99.370 1.00 45.91 758 PRO A O 1
ATOM 6087 N N . HIS A 1 759 ? -85.223 -66.509 101.360 1.00 29.58 759 HIS A N 1
ATOM 6088 C CA . HIS A 1 759 ? -83.741 -66.652 101.548 1.00 29.58 759 HIS A CA 1
ATOM 6089 C C . HIS A 1 759 ? -82.750 -66.738 100.332 1.00 29.58 759 HIS A C 1
ATOM 6091 O O . HIS A 1 759 ? -83.130 -66.992 99.201 1.00 29.58 759 HIS A O 1
ATOM 6097 N N . ILE A 1 760 ? -81.428 -66.497 100.442 1.00 31.16 760 ILE A N 1
ATOM 6098 C CA . ILE A 1 760 ? -80.447 -66.722 101.533 1.00 31.16 760 ILE A CA 1
ATOM 6099 C C . ILE A 1 760 ? -79.453 -65.547 101.696 1.00 31.16 760 ILE A C 1
ATOM 6101 O O . ILE A 1 760 ? -79.100 -64.865 100.738 1.00 31.16 760 ILE A O 1
ATOM 6105 N N . ASP A 1 761 ? -78.999 -65.357 102.935 1.00 30.44 761 ASP A N 1
ATOM 6106 C CA . ASP A 1 761 ? -78.102 -64.316 103.450 1.00 30.44 761 ASP A CA 1
ATOM 6107 C C . ASP A 1 761 ? -76.590 -64.603 103.269 1.00 30.44 761 ASP A C 1
ATOM 6109 O O . ASP A 1 761 ? -76.183 -65.761 103.348 1.00 30.44 761 ASP A O 1
ATOM 6113 N N . ALA A 1 762 ? -75.752 -63.553 103.146 1.00 30.52 762 ALA A N 1
ATOM 6114 C CA . ALA A 1 762 ? -74.467 -63.370 103.871 1.00 30.52 762 ALA A CA 1
ATOM 6115 C C . ALA A 1 762 ? -73.664 -62.123 103.402 1.00 30.52 762 ALA A C 1
ATOM 6117 O O . ALA A 1 762 ? -73.739 -61.706 102.250 1.00 30.52 762 ALA A O 1
ATOM 6118 N N . ALA A 1 763 ? -72.851 -61.563 104.307 1.00 32.72 763 ALA A N 1
ATOM 6119 C CA . ALA A 1 763 ? -71.850 -60.494 104.097 1.00 32.72 763 ALA A CA 1
ATOM 6120 C C . ALA A 1 763 ? -70.426 -61.056 104.429 1.00 32.72 763 ALA A C 1
ATOM 6122 O O . ALA A 1 763 ? -70.377 -62.249 104.747 1.00 32.72 763 ALA A O 1
ATOM 6123 N N . PRO A 1 764 ? -69.285 -60.307 104.453 1.00 47.34 764 PRO A N 1
ATOM 6124 C CA . PRO A 1 764 ? -69.080 -58.851 104.303 1.00 47.34 764 PRO A CA 1
ATOM 6125 C C . PRO A 1 764 ? -67.820 -58.405 103.487 1.00 47.34 764 PRO A C 1
ATOM 6127 O O . PRO A 1 764 ? -67.113 -59.219 102.911 1.00 47.34 764 PRO A O 1
ATOM 6130 N N . SER A 1 765 ? -67.548 -57.086 103.515 1.00 30.55 765 SER A N 1
ATOM 6131 C CA . SER A 1 765 ? -66.238 -56.380 103.431 1.00 30.55 765 SER A CA 1
ATOM 6132 C C . SER A 1 765 ? -65.228 -56.635 102.288 1.00 30.55 765 SER A C 1
ATOM 6134 O O . SER A 1 765 ? -64.667 -57.714 102.181 1.00 30.55 765 SER A O 1
ATOM 6136 N N . GLU A 1 766 ? -64.872 -55.528 101.615 1.00 29.92 766 GLU A N 1
ATOM 6137 C CA . GLU A 1 766 ? -63.565 -55.163 101.012 1.00 29.92 766 GLU A CA 1
ATOM 6138 C C . GLU A 1 766 ? -62.822 -56.123 100.051 1.00 29.92 766 GLU A C 1
ATOM 6140 O O . GLU A 1 766 ? -62.462 -57.244 100.390 1.00 29.92 766 GLU A O 1
ATOM 6145 N N . GLY A 1 767 ? -62.392 -55.579 98.902 1.00 27.38 767 GLY A N 1
ATOM 6146 C CA . GLY A 1 767 ? -61.201 -56.069 98.191 1.00 27.38 767 GLY A CA 1
ATOM 6147 C C . GLY A 1 767 ? -61.374 -56.444 96.714 1.00 27.38 767 GLY A C 1
ATOM 6148 O O . GLY A 1 767 ? -62.342 -57.071 96.301 1.00 27.38 767 GLY A O 1
ATOM 6149 N N . LEU A 1 768 ? -60.367 -56.061 95.924 1.00 26.25 768 LEU A N 1
ATOM 6150 C CA . LEU A 1 768 ? -60.088 -56.473 94.538 1.00 26.25 768 LEU A CA 1
ATOM 6151 C C . LEU A 1 768 ? -60.114 -58.024 94.393 1.00 26.25 768 LEU A C 1
ATOM 6153 O O . LEU A 1 768 ? -59.778 -58.728 95.337 1.00 26.25 768 LEU A O 1
ATOM 6157 N N . THR A 1 769 ? -60.349 -58.663 93.235 1.00 27.52 769 THR A N 1
ATOM 6158 C CA . THR A 1 769 ? -59.696 -58.423 91.928 1.00 27.52 769 THR A CA 1
ATOM 6159 C C . THR A 1 769 ? -60.297 -59.311 90.801 1.00 27.52 769 THR A C 1
ATOM 6161 O O . THR A 1 769 ? -60.844 -60.367 91.086 1.00 27.52 769 THR A O 1
ATOM 6164 N N . ALA A 1 770 ? -60.015 -58.956 89.534 1.00 29.84 770 ALA A N 1
ATOM 6165 C CA . ALA A 1 770 ? -59.633 -59.852 88.412 1.00 29.84 770 ALA A CA 1
ATOM 6166 C C . ALA A 1 770 ? -60.647 -60.749 87.635 1.00 29.84 770 ALA A C 1
ATOM 6168 O O . ALA A 1 770 ? -61.136 -61.742 88.153 1.00 29.84 770 ALA A O 1
ATOM 6169 N N . LEU A 1 771 ? -60.665 -60.518 86.300 1.00 28.66 771 LEU A N 1
ATOM 6170 C CA . LEU A 1 771 ? -60.703 -61.499 85.177 1.00 28.66 771 LEU A CA 1
ATOM 6171 C C . LEU A 1 771 ? -61.972 -62.373 84.983 1.00 28.66 771 LEU A C 1
ATOM 6173 O O . LEU A 1 771 ? -62.647 -62.731 85.932 1.00 28.66 771 LEU A O 1
ATOM 6177 N N . PHE A 1 772 ? -62.387 -62.808 83.781 1.00 29.86 772 PHE A N 1
ATOM 6178 C CA . PHE A 1 772 ? -61.954 -62.670 82.365 1.00 29.86 772 PHE A CA 1
ATOM 6179 C C . PHE A 1 772 ? -63.179 -62.131 81.541 1.00 29.86 772 PHE A C 1
ATOM 6181 O O . PHE A 1 772 ? -64.275 -62.072 82.081 1.00 29.86 772 PHE A O 1
ATOM 6188 N N . ASN A 1 773 ? -63.151 -61.735 80.254 1.00 26.05 773 ASN A N 1
ATOM 6189 C CA . ASN A 1 773 ? -62.381 -62.259 79.118 1.00 26.05 773 ASN A CA 1
ATOM 6190 C C . ASN A 1 773 ? -62.322 -61.288 77.903 1.00 26.05 773 ASN A C 1
ATOM 6192 O O . ASN A 1 773 ? -63.303 -60.618 77.613 1.00 26.05 773 ASN A O 1
ATOM 6196 N N . ARG A 1 774 ? -61.206 -61.315 77.150 1.00 26.11 774 ARG A N 1
ATOM 6197 C CA . ARG A 1 774 ? -61.004 -60.874 75.738 1.00 26.11 774 ARG A CA 1
ATOM 6198 C C . ARG A 1 774 ? -61.665 -59.578 75.213 1.00 26.11 774 ARG A C 1
ATOM 6200 O O . ARG A 1 774 ? -62.799 -59.602 74.752 1.00 26.11 774 ARG A O 1
ATOM 6207 N N . SER A 1 775 ? -60.840 -58.550 74.985 1.00 31.17 775 SER A N 1
ATOM 6208 C CA . SER A 1 775 ? -60.368 -58.137 73.636 1.00 31.17 775 SER A CA 1
ATOM 6209 C C . SER A 1 775 ? -59.664 -56.776 73.742 1.00 31.17 775 SER A C 1
ATOM 6211 O O . SER A 1 775 ? -60.319 -55.791 74.067 1.00 31.17 775 SER A O 1
ATOM 6213 N N . ALA A 1 776 ? -58.344 -56.698 73.530 1.00 29.94 776 ALA A N 1
ATOM 6214 C CA . ALA A 1 776 ? -57.562 -55.528 73.950 1.00 29.94 776 ALA A CA 1
ATOM 6215 C C . ALA A 1 776 ? -56.444 -55.115 72.980 1.00 29.94 776 ALA A C 1
ATOM 6217 O O . ALA A 1 776 ? -55.703 -55.967 72.500 1.00 29.94 776 ALA A O 1
ATOM 6218 N N . CYS A 1 777 ? -56.296 -53.794 72.810 1.00 28.16 777 CYS A N 1
ATOM 6219 C CA . CYS A 1 777 ? -55.046 -53.075 72.531 1.00 28.16 777 CYS A CA 1
ATOM 6220 C C . CYS A 1 777 ? -55.234 -51.579 72.879 1.00 28.16 777 CYS A C 1
ATOM 6222 O O . CYS A 1 777 ? -55.780 -50.822 72.081 1.00 28.16 777 CYS A O 1
ATOM 6224 N N . GLY A 1 778 ? -54.812 -51.168 74.083 1.00 30.84 778 GLY A N 1
ATOM 6225 C CA . GLY A 1 778 ? -54.472 -49.768 74.412 1.00 30.84 778 GLY A CA 1
ATOM 6226 C C . GLY A 1 778 ? -52.963 -49.525 74.208 1.00 30.84 778 GLY A C 1
ATOM 6227 O O . GLY A 1 778 ? -52.296 -50.387 73.640 1.00 30.84 778 GLY A O 1
ATOM 6228 N N . GLY A 1 779 ? -52.347 -48.430 74.664 1.00 31.70 779 GLY A N 1
ATOM 6229 C CA . GLY A 1 779 ? -52.850 -47.272 75.419 1.00 31.70 779 GLY A CA 1
ATOM 6230 C C . GLY A 1 779 ? -51.683 -46.443 76.008 1.00 31.70 779 GLY A C 1
ATOM 6231 O O . GLY A 1 779 ? -50.533 -46.851 75.899 1.00 31.70 779 GLY A O 1
ATOM 6232 N N . ASP A 1 780 ? -52.008 -45.312 76.640 1.00 29.80 780 ASP A N 1
ATOM 6233 C CA . ASP A 1 780 ? -51.252 -44.597 77.692 1.00 29.80 780 ASP A CA 1
ATOM 6234 C C . ASP A 1 780 ? -49.813 -44.034 77.489 1.00 29.80 780 ASP A C 1
ATOM 6236 O O . ASP A 1 780 ? -48.809 -44.699 77.720 1.00 29.80 780 ASP A O 1
ATOM 6240 N N . SER A 1 781 ? -49.762 -42.690 77.433 1.00 27.73 781 SER A N 1
ATOM 6241 C CA . SER A 1 781 ? -49.100 -41.829 78.452 1.00 27.73 781 SER A CA 1
ATOM 6242 C C . SER A 1 781 ? -47.586 -41.475 78.425 1.00 27.73 781 SER A C 1
ATOM 6244 O O . SER A 1 781 ? -46.759 -42.131 77.810 1.00 27.73 781 SER A O 1
ATOM 6246 N N . LEU A 1 782 ? -47.287 -40.413 79.202 1.00 28.62 782 LEU A N 1
ATOM 6247 C CA . LEU A 1 782 ? -46.049 -40.064 79.938 1.00 28.62 782 LEU A CA 1
ATOM 6248 C C . LEU A 1 782 ? -44.721 -39.694 79.215 1.00 28.62 782 LEU A C 1
ATOM 6250 O O . LEU A 1 782 ? -44.061 -40.508 78.591 1.00 28.62 782 LEU A O 1
ATOM 6254 N N . VAL A 1 783 ? -44.294 -38.449 79.498 1.00 25.66 783 VAL A N 1
ATOM 6255 C CA . VAL A 1 783 ? -43.009 -38.022 80.122 1.00 25.66 783 VAL A CA 1
ATOM 6256 C C . VAL A 1 783 ? -41.638 -38.360 79.483 1.00 25.66 783 VAL A C 1
ATOM 6258 O O . VAL A 1 783 ? -41.289 -39.487 79.174 1.00 25.66 783 VAL A O 1
ATOM 6261 N N . GLU A 1 784 ? -40.831 -37.294 79.408 1.00 25.66 784 GLU A N 1
ATOM 6262 C CA . GLU A 1 784 ? -39.362 -37.162 79.377 1.00 25.66 784 GLU A CA 1
ATOM 6263 C C . GLU A 1 784 ? -38.411 -38.322 78.976 1.00 25.66 784 GLU A C 1
ATOM 6265 O O . GLU A 1 784 ? -38.190 -39.290 79.696 1.00 25.66 784 GLU A O 1
ATOM 6270 N N . SER A 1 785 ? -37.562 -37.963 78.000 1.00 27.45 785 SER A N 1
ATOM 6271 C CA . SER A 1 785 ? -36.089 -38.107 78.007 1.00 27.45 785 SER A CA 1
ATOM 6272 C C . SER A 1 785 ? -35.390 -39.258 77.243 1.00 27.45 785 SER A C 1
ATOM 6274 O O . SER A 1 785 ? -35.371 -40.417 77.625 1.00 27.45 785 SER A O 1
ATOM 6276 N N . ARG A 1 786 ? -34.615 -38.805 76.241 1.00 28.73 786 ARG A N 1
ATOM 6277 C CA . ARG A 1 786 ? -33.182 -39.099 76.007 1.00 28.73 786 ARG A CA 1
ATOM 6278 C C . ARG A 1 786 ? -32.709 -40.521 75.617 1.00 28.73 786 ARG A C 1
ATOM 6280 O O . ARG A 1 786 ? -32.534 -41.384 76.462 1.00 28.73 786 ARG A O 1
ATOM 6287 N N . ILE A 1 787 ? -32.166 -40.557 74.383 1.00 27.50 787 ILE A N 1
ATOM 6288 C CA . ILE A 1 787 ? -30.798 -40.988 73.967 1.00 27.50 787 ILE A CA 1
ATOM 6289 C C . ILE A 1 787 ? -30.686 -42.144 72.938 1.00 27.50 787 ILE A C 1
ATOM 6291 O O . ILE A 1 787 ? -31.337 -43.171 73.036 1.00 27.50 787 ILE A O 1
ATOM 6295 N N . ALA A 1 788 ? -29.737 -41.931 72.007 1.00 28.39 788 ALA A N 1
ATOM 6296 C CA . ALA A 1 788 ? -29.012 -42.876 71.134 1.00 28.39 788 ALA A CA 1
ATOM 6297 C C . ALA A 1 788 ? -29.587 -43.345 69.765 1.00 28.39 788 ALA A C 1
ATOM 6299 O O . ALA A 1 788 ? -30.272 -44.349 69.656 1.00 28.39 788 ALA A O 1
ATOM 6300 N N . GLN A 1 789 ? -29.037 -42.705 68.714 1.00 29.83 789 GLN A N 1
ATOM 6301 C CA . GLN A 1 789 ? -28.218 -43.318 67.636 1.00 29.83 789 GLN A CA 1
ATOM 6302 C C . GLN A 1 789 ? -28.836 -43.959 66.358 1.00 29.83 789 GLN A C 1
ATOM 6304 O O . GLN A 1 789 ? -29.403 -45.039 66.396 1.00 29.83 789 GLN A O 1
ATOM 6309 N N . SER A 1 790 ? -28.390 -43.395 65.211 1.00 30.98 790 SER A N 1
ATOM 6310 C CA . SER A 1 790 ? -27.730 -44.096 64.069 1.00 30.98 790 SER A CA 1
ATOM 6311 C C . SER A 1 790 ? -28.576 -44.863 63.024 1.00 30.98 790 SER A C 1
ATOM 6313 O O . SER A 1 790 ? -29.434 -45.642 63.404 1.00 30.98 790 SER A O 1
ATOM 6315 N N . LEU A 1 791 ? -28.330 -44.814 61.693 1.00 30.19 791 LEU A N 1
ATOM 6316 C CA . LEU A 1 791 ? -27.440 -44.029 60.783 1.00 30.19 791 LEU A CA 1
ATOM 6317 C C . LEU A 1 791 ? -27.861 -44.295 59.296 1.00 30.19 791 LEU A C 1
ATOM 6319 O O . LEU A 1 791 ? -28.292 -45.409 59.034 1.00 30.19 791 LEU A O 1
ATOM 6323 N N . VAL A 1 792 ? -27.565 -43.370 58.343 1.00 32.59 792 VAL A N 1
ATOM 6324 C CA . VAL A 1 792 ? -27.161 -43.630 56.904 1.00 32.59 792 VAL A CA 1
ATOM 6325 C C . VAL A 1 792 ? -28.206 -44.288 55.948 1.00 32.59 792 VAL A C 1
ATOM 6327 O O . VAL A 1 792 ? -28.948 -45.160 56.366 1.00 32.59 792 VAL A O 1
ATOM 6330 N N . SER A 1 793 ? -28.358 -44.019 54.631 1.00 31.88 793 SER A N 1
ATOM 6331 C CA . SER A 1 793 ? -27.849 -43.072 53.588 1.00 31.88 793 SER A CA 1
ATOM 6332 C C . SER A 1 793 ? -28.696 -43.274 52.289 1.00 31.88 793 SER A C 1
ATOM 6334 O O . SER A 1 793 ? -29.447 -44.242 52.245 1.00 31.88 793 SER A O 1
ATOM 6336 N N . ALA A 1 794 ? -28.640 -42.527 51.166 1.00 30.91 794 ALA A N 1
ATOM 6337 C CA . ALA A 1 794 ? -28.023 -41.245 50.761 1.00 30.91 794 ALA A CA 1
ATOM 6338 C C . ALA A 1 794 ? -28.701 -40.684 49.464 1.00 30.91 794 ALA A C 1
ATOM 6340 O O . ALA A 1 794 ? -29.509 -41.359 48.832 1.00 30.91 794 ALA A O 1
ATOM 6341 N N . LYS A 1 795 ? -28.340 -39.443 49.089 1.00 28.97 795 LYS A N 1
ATOM 6342 C CA . LYS A 1 795 ? -28.627 -38.693 47.827 1.00 28.97 795 LYS A CA 1
ATOM 6343 C C . LYS A 1 795 ? -27.501 -38.964 46.768 1.00 28.97 795 LYS A C 1
ATOM 6345 O O . LYS A 1 795 ? -26.729 -39.882 47.050 1.00 28.97 795 LYS A O 1
ATOM 6350 N N . PRO A 1 796 ? -27.289 -38.228 45.633 1.00 48.34 796 PRO A N 1
ATOM 6351 C CA . PRO A 1 796 ? -27.892 -36.986 45.080 1.00 48.34 796 PRO A CA 1
ATOM 6352 C C . PRO A 1 796 ? -28.395 -37.184 43.605 1.00 48.34 796 PRO A C 1
ATOM 6354 O O . PRO A 1 796 ? -28.711 -38.320 43.272 1.00 48.34 796 PRO A O 1
ATOM 6357 N N . SER A 1 797 ? -28.567 -36.227 42.667 1.00 30.66 797 SER A N 1
ATOM 6358 C CA . SER A 1 797 ? -28.298 -34.768 42.543 1.00 30.66 797 SER A CA 1
ATOM 6359 C C . SER A 1 797 ? -29.190 -34.108 41.452 1.00 30.66 797 SER A C 1
ATOM 6361 O O . SER A 1 797 ? -29.275 -34.658 40.360 1.00 30.66 797 SER A O 1
ATOM 6363 N N . GLU A 1 798 ? -29.802 -32.953 41.772 1.00 31.31 798 GLU A N 1
ATOM 6364 C CA . GLU A 1 798 ? -29.717 -31.622 41.089 1.00 31.31 798 GLU A CA 1
ATOM 6365 C C . GLU A 1 798 ? -29.980 -31.443 39.562 1.00 31.31 798 GLU A C 1
ATOM 6367 O O . GLU A 1 798 ? -29.519 -32.239 38.754 1.00 31.31 798 GLU A O 1
ATOM 6372 N N . ASP A 1 799 ? -30.606 -30.350 39.074 1.00 29.62 799 ASP A N 1
ATOM 6373 C CA . ASP A 1 799 ? -31.551 -29.393 39.705 1.00 29.62 799 ASP A CA 1
ATOM 6374 C C . ASP A 1 799 ? -32.394 -28.587 38.659 1.00 29.62 799 ASP A C 1
ATOM 6376 O O . ASP A 1 799 ? -32.187 -28.713 37.453 1.00 29.62 799 ASP A O 1
ATOM 6380 N N . ASN A 1 800 ? -33.353 -27.789 39.158 1.00 31.64 800 ASN A N 1
ATOM 6381 C CA . ASN A 1 800 ? -34.308 -26.831 38.536 1.00 31.64 800 ASN A CA 1
ATOM 6382 C C . ASN A 1 800 ? -33.844 -26.080 37.249 1.00 31.64 800 ASN A C 1
ATOM 6384 O O . ASN A 1 800 ? -32.677 -25.724 37.129 1.00 31.64 800 ASN A O 1
ATOM 6388 N N . SER A 1 801 ? -34.641 -25.846 36.184 1.00 33.06 801 SER A N 1
ATOM 6389 C CA . SER A 1 801 ? -35.968 -25.179 35.995 1.00 33.06 801 SER A CA 1
ATOM 6390 C C . SER A 1 801 ? -35.960 -23.647 36.203 1.00 33.06 801 SER A C 1
ATOM 6392 O O . SER A 1 801 ? -35.466 -23.200 37.225 1.00 33.06 801 SER A O 1
ATOM 6394 N N . GLU A 1 802 ? -36.442 -22.817 35.257 1.00 30.31 802 GLU A N 1
ATOM 6395 C CA . GLU A 1 802 ? -37.813 -22.234 35.262 1.00 30.31 802 GLU A CA 1
ATOM 6396 C C . GLU A 1 802 ? -38.315 -21.672 33.883 1.00 30.31 802 GLU A C 1
ATOM 6398 O O . GLU A 1 802 ? -37.501 -21.349 33.015 1.00 30.31 802 GLU A O 1
ATOM 6403 N N . PRO A 1 803 ? -39.649 -21.499 33.681 1.00 40.00 803 PRO A N 1
ATOM 6404 C CA . PRO A 1 803 ? -40.313 -20.747 32.583 1.00 40.00 803 PRO A CA 1
ATOM 6405 C C . PRO A 1 803 ? -41.200 -19.562 33.135 1.00 40.00 803 PRO A C 1
ATOM 6407 O O . PRO A 1 803 ? -40.943 -19.138 34.254 1.00 40.00 803 PRO A O 1
ATOM 6410 N N . PRO A 1 804 ? -42.316 -19.057 32.527 1.00 49.91 804 PRO A N 1
ATOM 6411 C CA . PRO A 1 804 ? -42.566 -18.490 31.179 1.00 49.91 804 PRO A CA 1
ATOM 6412 C C . PRO A 1 804 ? -43.399 -17.152 31.103 1.00 49.91 804 PRO A C 1
ATOM 6414 O O . PRO A 1 804 ? -44.454 -17.031 31.712 1.00 49.91 804 PRO A O 1
ATOM 6417 N N . SER A 1 805 ? -43.113 -16.295 30.102 1.00 28.70 805 SER A N 1
ATOM 6418 C CA . SER A 1 805 ? -44.090 -15.614 29.183 1.00 28.70 805 SER A CA 1
ATOM 6419 C C . SER A 1 805 ? -45.147 -14.531 29.599 1.00 28.70 805 SER A C 1
ATOM 6421 O O . SER A 1 805 ? -45.678 -14.525 30.699 1.00 28.70 805 SER A O 1
ATOM 6423 N N . ILE A 1 806 ? -45.580 -13.760 28.565 1.00 30.45 806 ILE A N 1
ATOM 6424 C CA . ILE A 1 806 ? -46.948 -13.217 28.255 1.00 30.45 806 ILE A CA 1
ATOM 6425 C C . ILE A 1 806 ? -47.351 -11.721 28.535 1.00 30.45 806 ILE A C 1
ATOM 6427 O O . ILE A 1 806 ? -47.619 -11.336 29.664 1.00 30.45 806 ILE A O 1
ATOM 6431 N N . ARG A 1 807 ? -47.577 -10.972 27.415 1.00 30.58 807 ARG A N 1
ATOM 6432 C CA . ARG A 1 807 ? -48.543 -9.846 27.120 1.00 30.58 807 ARG A CA 1
ATOM 6433 C C . ARG A 1 807 ? -48.432 -8.494 27.876 1.00 30.58 807 ARG A C 1
ATOM 6435 O O . ARG A 1 807 ? -47.803 -8.435 28.917 1.00 30.58 807 ARG A O 1
ATOM 6442 N N . ASP A 1 808 ? -48.981 -7.342 27.426 1.00 29.14 808 ASP A N 1
ATOM 6443 C CA . ASP A 1 808 ? -49.772 -6.865 26.238 1.00 29.14 808 ASP A CA 1
ATOM 6444 C C . ASP A 1 808 ? -49.575 -5.311 26.092 1.00 29.14 808 ASP A C 1
ATOM 6446 O O . ASP A 1 808 ? -48.982 -4.729 26.995 1.00 29.14 808 ASP A O 1
ATOM 6450 N N . ALA A 1 809 ? -50.016 -4.481 25.117 1.00 29.86 809 ALA A N 1
ATOM 6451 C CA . ALA A 1 809 ? -50.778 -4.546 23.840 1.00 29.86 809 ALA A CA 1
ATOM 6452 C C . ALA A 1 809 ? -50.280 -3.370 22.902 1.00 29.86 809 ALA A C 1
ATOM 6454 O O . ALA A 1 809 ? -49.068 -3.219 22.822 1.00 29.86 809 ALA A O 1
ATOM 6455 N N . LYS A 1 810 ? -50.993 -2.456 22.181 1.00 29.09 810 LYS A N 1
ATOM 6456 C CA . LYS A 1 810 ? -52.422 -2.130 21.876 1.00 29.09 810 LYS A CA 1
ATOM 6457 C C . LYS A 1 810 ? -52.553 -1.076 20.723 1.00 29.09 810 LYS A C 1
ATOM 6459 O O . LYS A 1 810 ? -51.801 -0.111 20.733 1.00 29.09 810 LYS A O 1
ATOM 6464 N N . SER A 1 811 ? -53.600 -1.159 19.870 1.00 28.55 811 SER A N 1
ATOM 6465 C CA . SER A 1 811 ? -54.228 -0.081 19.015 1.00 28.55 811 SER A CA 1
ATOM 6466 C C . SER A 1 811 ? -53.408 0.709 17.945 1.00 28.55 811 SER A C 1
ATOM 6468 O O . SER A 1 811 ? -52.198 0.790 18.059 1.00 28.55 811 SER A O 1
ATOM 6470 N N . SER A 1 812 ? -53.970 1.420 16.932 1.00 28.66 812 SER A N 1
ATOM 6471 C CA . SER A 1 812 ? -55.136 1.207 16.015 1.00 28.66 812 SER A CA 1
ATOM 6472 C C . SER A 1 812 ? -55.311 2.357 14.970 1.00 28.66 812 SER A C 1
ATOM 6474 O O . SER A 1 812 ? -55.212 3.504 15.391 1.00 28.66 812 SER A O 1
ATOM 6476 N N . LYS A 1 813 ? -55.787 2.073 13.728 1.00 28.84 813 LYS A N 1
ATOM 6477 C CA . LYS A 1 813 ? -56.464 3.011 12.754 1.00 28.84 813 LYS A CA 1
ATOM 6478 C C . LYS A 1 813 ? -55.635 4.218 12.203 1.00 28.84 813 LYS A C 1
ATOM 6480 O O . LYS A 1 813 ? -54.569 4.485 12.729 1.00 28.84 813 LYS A O 1
ATOM 6485 N N . SER A 1 814 ? -56.049 5.018 11.194 1.00 25.67 814 SER A N 1
ATOM 6486 C CA . SER A 1 814 ? -56.766 4.795 9.899 1.00 25.67 814 SER A CA 1
ATOM 6487 C C . SER A 1 814 ? -56.748 6.069 8.998 1.00 25.67 814 SER A C 1
ATOM 6489 O O . SER A 1 814 ? -56.788 7.162 9.544 1.00 25.67 814 SER A O 1
ATOM 6491 N N . SER A 1 815 ? -56.817 5.907 7.660 1.00 25.83 815 SER A N 1
ATOM 6492 C CA . SER A 1 815 ? -57.397 6.821 6.620 1.00 25.83 815 SER A CA 1
ATOM 6493 C C . SER A 1 815 ? -56.956 8.305 6.426 1.00 25.83 815 SER A C 1
ATOM 6495 O O . SER A 1 815 ? -57.153 9.133 7.305 1.00 25.83 815 SER A O 1
ATOM 6497 N N . ASP A 1 816 ? -56.588 8.609 5.167 1.00 26.23 816 ASP A N 1
ATOM 6498 C CA . ASP A 1 816 ? -56.859 9.808 4.321 1.00 26.23 816 ASP A CA 1
ATOM 6499 C C . ASP A 1 816 ? -56.187 11.208 4.501 1.00 26.23 816 ASP A C 1
ATOM 6501 O O . ASP A 1 816 ? -56.109 11.763 5.587 1.00 26.23 816 ASP A O 1
ATOM 6505 N N . SER A 1 817 ? -55.763 11.751 3.333 1.00 24.64 817 SER A N 1
ATOM 6506 C CA . SER A 1 817 ? -55.676 13.139 2.770 1.00 24.64 817 SER A CA 1
ATOM 6507 C C . SER A 1 817 ? -55.618 14.409 3.661 1.00 24.64 817 SER A C 1
ATOM 6509 O O . SER A 1 817 ? -56.262 14.434 4.703 1.00 24.64 817 SER A O 1
ATOM 6511 N N . PRO A 1 818 ? -54.960 15.537 3.242 1.00 37.34 818 PRO A N 1
ATOM 6512 C CA . PRO A 1 818 ? -54.906 16.147 1.881 1.00 37.34 818 PRO A CA 1
ATOM 6513 C C . PRO A 1 818 ? -53.482 16.624 1.442 1.00 37.34 818 PRO A C 1
ATOM 6515 O O . PRO A 1 818 ? -52.504 16.289 2.095 1.00 37.34 818 PRO A O 1
ATOM 6518 N N . GLY A 1 819 ? -53.226 17.391 0.362 1.00 23.53 819 GLY A N 1
ATOM 6519 C CA . GLY A 1 819 ? -54.057 17.806 -0.788 1.00 23.53 819 GLY A CA 1
ATOM 6520 C C . GLY A 1 819 ? -53.907 19.284 -1.236 1.00 23.53 819 GLY A C 1
ATOM 6521 O O . GLY A 1 819 ? -54.750 20.100 -0.889 1.00 23.53 819 GLY A O 1
ATOM 6522 N N . PHE A 1 820 ? -52.894 19.600 -2.060 1.00 27.22 820 PHE A N 1
ATOM 6523 C CA . PHE A 1 820 ? -52.741 20.799 -2.931 1.00 27.22 820 PHE A CA 1
ATOM 6524 C C . PHE A 1 820 ? -51.823 20.361 -4.108 1.00 27.22 820 PHE A C 1
ATOM 6526 O O . PHE A 1 820 ? -50.771 19.790 -3.843 1.00 27.22 820 PHE A O 1
ATOM 6533 N N . ALA A 1 821 ? -52.212 20.342 -5.396 1.00 25.56 821 ALA A N 1
ATOM 6534 C CA . ALA A 1 821 ? -52.527 21.454 -6.322 1.00 25.56 821 ALA A CA 1
ATOM 6535 C C . ALA A 1 821 ? -51.320 22.407 -6.501 1.00 25.56 821 ALA A C 1
ATOM 6537 O O . ALA A 1 821 ? -50.825 22.921 -5.508 1.00 25.56 821 ALA A O 1
ATOM 6538 N N . VAL A 1 822 ? -50.756 22.671 -7.694 1.00 26.78 822 VAL A N 1
ATOM 6539 C CA . VAL A 1 822 ? -51.284 22.842 -9.081 1.00 26.78 822 VAL A CA 1
ATOM 6540 C C . VAL A 1 822 ? -50.250 22.248 -10.090 1.00 26.78 822 VAL A C 1
ATOM 6542 O O . VAL A 1 822 ? -49.060 22.376 -9.841 1.00 26.78 822 VAL A O 1
ATOM 6545 N N . GLN A 1 823 ? -50.610 21.387 -11.071 1.00 26.83 823 GLN A N 1
ATOM 6546 C CA . GLN A 1 823 ? -50.891 21.683 -12.515 1.00 26.83 823 GLN A CA 1
ATOM 6547 C C . GLN A 1 823 ? -49.672 22.293 -13.291 1.00 26.83 823 GLN A C 1
ATOM 6549 O O . GLN A 1 823 ? -48.938 23.075 -12.709 1.00 26.83 823 GLN A O 1
ATOM 6554 N N . ILE A 1 824 ? -49.335 22.030 -14.575 1.00 28.55 824 ILE A N 1
ATOM 6555 C CA . ILE A 1 824 ? -50.074 21.631 -15.804 1.00 28.55 824 ILE A CA 1
ATOM 6556 C C . ILE A 1 824 ? -49.145 20.841 -16.789 1.00 28.55 824 ILE A C 1
ATOM 6558 O O . ILE A 1 824 ? -48.006 21.253 -16.942 1.00 28.55 824 ILE A O 1
ATOM 6562 N N . ALA A 1 825 ? -49.668 19.817 -17.507 1.00 26.66 825 ALA A N 1
ATOM 6563 C CA . ALA A 1 825 ? -49.254 19.208 -18.818 1.00 26.66 825 ALA A CA 1
ATOM 6564 C C . ALA A 1 825 ? -47.757 18.893 -19.160 1.00 26.66 825 ALA A C 1
ATOM 6566 O O . ALA A 1 825 ? -46.824 19.381 -18.547 1.00 26.66 825 ALA A O 1
ATOM 6567 N N . GLY A 1 826 ? -47.418 18.085 -20.181 1.00 25.88 826 GLY A N 1
ATOM 6568 C CA . GLY A 1 826 ? -48.216 17.168 -21.016 1.00 25.88 826 GLY A CA 1
ATOM 6569 C C . GLY A 1 826 ? -47.726 17.033 -22.480 1.00 25.88 826 GLY A C 1
ATOM 6570 O O . GLY A 1 826 ? -47.291 17.999 -23.086 1.00 25.88 826 GLY A O 1
ATOM 6571 N N . SER A 1 827 ? -47.856 15.827 -23.053 1.00 24.89 827 SER A N 1
ATOM 6572 C CA . SER A 1 827 ? -47.820 15.488 -24.499 1.00 24.89 827 SER A CA 1
ATOM 6573 C C . SER A 1 827 ? -46.652 15.962 -25.404 1.00 24.89 827 SER A C 1
ATOM 6575 O O . SER A 1 827 ? -46.749 16.956 -26.110 1.00 24.89 827 SER A O 1
ATOM 6577 N N . ALA A 1 828 ? -45.646 15.093 -25.536 1.00 25.92 828 ALA A N 1
ATOM 6578 C CA . ALA A 1 828 ? -45.217 14.426 -26.784 1.00 25.92 828 ALA A CA 1
ATOM 6579 C C . ALA A 1 828 ? -45.109 15.146 -28.169 1.00 25.92 828 ALA A C 1
ATOM 6581 O O . ALA A 1 828 ? -46.045 15.762 -28.664 1.00 25.92 828 ALA A O 1
ATOM 6582 N N . LYS A 1 829 ? -44.046 14.720 -28.889 1.00 27.06 829 LYS A N 1
ATOM 6583 C CA . LYS A 1 829 ? -43.876 14.511 -30.357 1.00 27.06 829 LYS A CA 1
ATOM 6584 C C . LYS A 1 829 ? -43.238 15.591 -31.277 1.00 27.06 829 LYS A C 1
ATOM 6586 O O . LYS A 1 829 ? -43.821 16.604 -31.632 1.00 27.06 829 LYS A O 1
ATOM 6591 N N . THR A 1 830 ? -42.123 15.130 -31.871 1.00 26.59 830 THR A N 1
ATOM 6592 C CA . THR A 1 830 ? -41.674 15.229 -33.287 1.00 26.59 830 THR A CA 1
ATOM 6593 C C . THR A 1 830 ? -40.910 16.445 -33.859 1.00 26.59 830 THR A C 1
ATOM 6595 O O . THR A 1 830 ? -41.491 17.464 -34.190 1.00 26.59 830 THR A O 1
ATOM 6598 N N . VAL A 1 831 ? -39.657 16.129 -34.254 1.00 24.81 831 VAL A N 1
ATOM 6599 C CA . VAL A 1 831 ? -38.996 16.419 -35.558 1.00 24.81 831 VAL A CA 1
ATOM 6600 C C . VAL A 1 831 ? -38.197 17.731 -35.738 1.00 24.81 831 VAL A C 1
ATOM 6602 O O . VAL A 1 831 ? -38.760 18.809 -35.779 1.00 24.81 831 VAL A O 1
ATOM 6605 N N . LYS A 1 832 ? -36.872 17.539 -35.956 1.00 25.23 832 LYS A N 1
ATOM 6606 C CA . LYS A 1 832 ? -35.886 18.217 -36.854 1.00 25.23 832 LYS A CA 1
ATOM 6607 C C . LYS A 1 832 ? -36.042 19.742 -37.114 1.00 25.23 832 LYS A C 1
ATOM 6609 O O . LYS A 1 832 ? -37.104 20.185 -37.509 1.00 25.23 832 LYS A O 1
ATOM 6614 N N . THR A 1 833 ? -34.999 20.585 -37.091 1.00 25.16 833 THR A N 1
ATOM 6615 C CA . THR A 1 833 ? -33.586 20.399 -37.522 1.00 25.16 833 THR A CA 1
ATOM 6616 C C . THR A 1 833 ? -32.604 21.378 -36.846 1.00 25.16 833 THR A C 1
ATOM 6618 O O . THR A 1 833 ? -32.957 22.544 -36.738 1.00 25.16 833 THR A O 1
ATOM 6621 N N . ALA A 1 834 ? -31.339 20.956 -36.644 1.00 25.53 834 ALA A N 1
ATOM 6622 C CA . ALA A 1 834 ? -30.108 21.785 -36.524 1.00 25.53 834 ALA A CA 1
ATOM 6623 C C . ALA A 1 834 ? -30.054 22.825 -35.360 1.00 25.53 834 ALA A C 1
ATOM 6625 O O . ALA A 1 834 ? -31.051 23.410 -34.984 1.00 25.53 834 ALA A O 1
ATOM 6626 N N . VAL A 1 835 ? -28.919 23.107 -34.704 1.00 26.73 835 VAL A N 1
ATOM 6627 C CA . VAL A 1 835 ? -27.624 23.559 -35.252 1.00 26.73 835 VAL A CA 1
ATOM 6628 C C . VAL A 1 835 ? -26.460 23.266 -34.276 1.00 26.73 835 VAL A C 1
ATOM 6630 O O . VAL A 1 835 ? -26.567 23.542 -33.093 1.00 26.73 835 VAL A O 1
ATOM 6633 N N . ARG A 1 836 ? -25.334 22.784 -34.831 1.00 28.08 836 ARG A N 1
ATOM 6634 C CA . ARG A 1 836 ? -23.920 22.868 -34.367 1.00 28.08 836 ARG A CA 1
ATOM 6635 C C . ARG A 1 836 ? -23.599 22.901 -32.855 1.00 28.08 836 ARG A C 1
ATOM 6637 O O . ARG A 1 836 ? -23.536 23.974 -32.264 1.00 28.08 836 ARG A O 1
ATOM 6644 N N . ASP A 1 837 ? -23.049 21.788 -32.368 1.00 27.84 837 ASP A N 1
ATOM 6645 C CA . ASP A 1 837 ? -21.893 21.828 -31.455 1.00 27.84 837 ASP A CA 1
ATOM 6646 C C . ASP A 1 837 ? -20.615 22.294 -32.190 1.00 27.84 837 ASP A C 1
ATOM 6648 O O . ASP A 1 837 ? -20.385 21.877 -33.337 1.00 27.84 837 ASP A O 1
ATOM 6652 N N . PRO A 1 838 ? -19.738 23.102 -31.556 1.00 36.84 838 PRO A N 1
ATOM 6653 C CA . PRO A 1 838 ? -18.461 23.503 -32.135 1.00 36.84 838 PRO A CA 1
ATOM 6654 C C . PRO A 1 838 ? -17.235 23.067 -31.305 1.00 36.84 838 PRO A C 1
ATOM 6656 O O . PRO A 1 838 ? -16.666 23.873 -30.575 1.00 36.84 838 PRO A O 1
ATOM 6659 N N . LEU A 1 839 ? -16.704 21.852 -31.517 1.00 24.89 839 LEU A N 1
ATOM 6660 C CA . LEU A 1 839 ? -15.292 21.580 -31.176 1.00 24.89 839 LEU A CA 1
ATOM 6661 C C . LEU A 1 839 ? -14.546 20.692 -32.186 1.00 24.89 839 LEU A C 1
ATOM 6663 O O . LEU A 1 839 ? -14.071 19.596 -31.902 1.00 24.89 839 LEU A O 1
ATOM 6667 N N . ARG A 1 840 ? -14.366 21.223 -33.402 1.00 24.89 840 ARG A N 1
ATOM 6668 C CA . ARG A 1 840 ? -13.291 20.773 -34.300 1.00 24.89 840 ARG A CA 1
ATOM 6669 C C . ARG A 1 840 ? -11.979 21.483 -33.946 1.00 24.89 840 ARG A C 1
ATOM 6671 O O . ARG A 1 840 ? -11.766 22.590 -34.432 1.00 24.89 840 ARG A O 1
ATOM 6678 N N . LYS A 1 841 ? -11.085 20.826 -33.203 1.00 26.52 841 LYS A N 1
ATOM 6679 C CA . LYS A 1 841 ? -9.621 21.057 -33.202 1.00 26.52 841 LYS A CA 1
ATOM 6680 C C . LYS A 1 841 ? -8.942 19.946 -32.377 1.00 26.52 841 LYS A C 1
ATOM 6682 O O . LYS A 1 841 ? -9.310 19.769 -31.230 1.00 26.52 841 LYS A O 1
ATOM 6687 N N . ALA A 1 842 ? -7.986 19.175 -32.893 1.00 25.31 842 ALA A N 1
ATOM 6688 C CA . ALA A 1 842 ? -7.596 19.010 -34.293 1.00 25.31 842 ALA A CA 1
ATOM 6689 C C . ALA A 1 842 ? -6.968 17.623 -34.516 1.00 25.31 842 ALA A C 1
ATOM 6691 O O . ALA A 1 842 ? -5.985 17.296 -33.869 1.00 25.31 842 ALA A O 1
ATOM 6692 N N . LEU A 1 843 ? -7.489 16.846 -35.473 1.00 24.36 843 LEU A N 1
ATOM 6693 C CA . LEU A 1 843 ? -6.762 15.736 -36.108 1.00 24.36 843 LEU A CA 1
ATOM 6694 C C . LEU A 1 843 ? -7.425 15.382 -37.447 1.00 24.36 843 LEU A C 1
ATOM 6696 O O . LEU A 1 843 ? -8.200 14.437 -37.590 1.00 24.36 843 LEU A O 1
ATOM 6700 N N . LYS A 1 844 ? -7.176 16.229 -38.451 1.00 27.20 844 LYS A N 1
ATOM 6701 C CA . LYS A 1 844 ? -7.507 15.929 -39.846 1.00 27.20 844 LYS A CA 1
ATOM 6702 C C . LYS A 1 844 ? -6.615 16.722 -40.793 1.00 27.20 844 LYS A C 1
ATOM 6704 O O . LYS A 1 844 ? -6.851 17.914 -40.981 1.00 27.20 844 LYS A O 1
ATOM 6709 N N . LYS A 1 845 ? -5.662 16.015 -41.412 1.00 29.03 845 LYS A N 1
ATOM 6710 C CA . LYS A 1 845 ? -5.373 15.896 -42.864 1.00 29.03 845 LYS A CA 1
ATOM 6711 C C . LYS A 1 845 ? -3.950 15.299 -43.030 1.00 29.03 845 LYS A C 1
ATOM 6713 O O . LYS A 1 845 ? -3.141 15.503 -42.141 1.00 29.03 845 LYS A O 1
ATOM 6718 N N . LEU A 1 846 ? -3.592 14.550 -44.085 1.00 30.36 846 LEU A N 1
ATOM 6719 C CA . LEU A 1 846 ? -4.242 14.325 -45.392 1.00 30.36 846 LEU A CA 1
ATOM 6720 C C . LEU A 1 846 ? -3.692 13.042 -46.089 1.00 30.36 846 LEU A C 1
ATOM 6722 O O . LEU A 1 846 ? -2.481 12.951 -46.197 1.00 30.36 846 LEU A O 1
ATOM 6726 N N . ARG A 1 847 ? -4.572 12.196 -46.680 1.00 28.66 847 ARG A N 1
ATOM 6727 C CA . ARG A 1 847 ? -4.354 11.295 -47.865 1.00 28.66 847 ARG A CA 1
ATOM 6728 C C . ARG A 1 847 ? -3.253 10.189 -47.815 1.00 28.66 847 ARG A C 1
ATOM 6730 O O . ARG A 1 847 ? -2.322 10.295 -47.040 1.00 28.66 847 ARG A O 1
ATOM 6737 N N . ALA A 1 848 ? -3.305 9.094 -48.599 1.00 28.16 848 ALA A N 1
ATOM 6738 C CA . ALA A 1 848 ? -4.317 8.570 -49.545 1.00 28.16 848 ALA A CA 1
ATOM 6739 C C . ALA A 1 848 ? -4.302 7.010 -49.635 1.00 28.16 848 ALA A C 1
ATOM 6741 O O . ALA A 1 848 ? -3.309 6.398 -49.272 1.00 28.16 848 ALA A O 1
ATOM 6742 N N . GLU A 1 849 ? -5.429 6.424 -50.080 1.00 27.69 849 GLU A N 1
ATOM 6743 C CA . GLU A 1 849 ? -5.634 5.389 -51.143 1.00 27.69 849 GLU A CA 1
ATOM 6744 C C . GLU A 1 849 ? -4.519 4.337 -51.458 1.00 27.69 849 GLU A C 1
ATOM 6746 O O . GLU A 1 849 ? -3.353 4.691 -51.532 1.00 27.69 849 GLU A O 1
ATOM 6751 N N . VAL A 1 850 ? -4.779 3.043 -51.766 1.00 25.44 850 VAL A N 1
ATOM 6752 C CA . VAL A 1 850 ? -6.031 2.254 -51.966 1.00 25.44 850 VAL A CA 1
ATOM 6753 C C . VAL A 1 850 ? -5.744 0.718 -51.992 1.00 25.44 850 VAL A C 1
ATOM 6755 O O . VAL A 1 850 ? -4.612 0.358 -52.271 1.00 25.44 850 VAL A O 1
ATOM 6758 N N . LEU A 1 851 ? -6.758 -0.155 -51.764 1.00 27.80 851 LEU A N 1
ATOM 6759 C CA . LEU A 1 851 ? -6.845 -1.630 -52.056 1.00 27.80 851 LEU A CA 1
ATOM 6760 C C . LEU A 1 851 ? -5.629 -2.543 -51.691 1.00 27.80 851 LEU A C 1
ATOM 6762 O O . LEU A 1 851 ? -4.556 -2.405 -52.252 1.00 27.80 851 LEU A O 1
ATOM 6766 N N . LEU A 1 852 ? -5.722 -3.607 -50.872 1.00 28.66 852 LEU A N 1
ATOM 6767 C CA . LEU A 1 852 ? -6.531 -4.831 -51.069 1.00 28.66 852 LEU A CA 1
ATOM 6768 C C . LEU A 1 852 ? -6.383 -5.820 -49.874 1.00 28.66 852 LEU A C 1
ATOM 6770 O O . LEU A 1 852 ? -5.461 -5.723 -49.070 1.00 28.66 852 LEU A O 1
ATOM 6774 N N . GLN A 1 853 ? -7.288 -6.800 -49.787 1.00 26.36 853 GLN A N 1
ATOM 6775 C CA . GLN A 1 853 ? -7.273 -7.970 -48.875 1.00 26.36 853 GLN A CA 1
ATOM 6776 C C . GLN A 1 853 ? -6.754 -9.233 -49.638 1.00 26.36 853 GLN A C 1
ATOM 6778 O O . GLN A 1 853 ? -6.655 -9.114 -50.861 1.00 26.36 853 GLN A O 1
ATOM 6783 N N . PRO A 1 854 ? -6.455 -10.424 -49.029 1.00 39.12 854 PRO A N 1
ATOM 6784 C CA . PRO A 1 854 ? -7.264 -11.054 -47.968 1.00 39.12 854 PRO A CA 1
ATOM 6785 C C . PRO A 1 854 ? -6.599 -11.934 -46.867 1.00 39.12 854 PRO A C 1
ATOM 6787 O O . PRO A 1 854 ? -5.601 -12.612 -47.055 1.00 39.12 854 PRO A O 1
ATOM 6790 N N . ARG A 1 855 ? -7.329 -11.980 -45.739 1.00 28.69 855 ARG A N 1
ATOM 6791 C CA . ARG A 1 855 ? -7.674 -13.105 -44.827 1.00 28.69 855 ARG A CA 1
ATOM 6792 C C . ARG A 1 855 ? -6.648 -14.130 -44.285 1.00 28.69 855 ARG A C 1
ATOM 6794 O O . ARG A 1 855 ? -5.942 -14.832 -44.990 1.00 28.69 855 ARG A O 1
ATOM 6801 N N . ARG A 1 856 ? -6.786 -14.316 -42.962 1.00 29.33 856 ARG A N 1
ATOM 6802 C CA . ARG A 1 856 ? -6.286 -15.390 -42.079 1.00 29.33 856 ARG A CA 1
ATOM 6803 C C . ARG A 1 856 ? -7.057 -16.732 -42.192 1.00 29.33 856 ARG A C 1
ATOM 6805 O O . ARG A 1 856 ? -8.194 -16.754 -42.656 1.00 29.33 856 ARG A O 1
ATOM 6812 N N . THR A 1 857 ? -6.497 -17.737 -41.492 1.00 30.39 857 THR A N 1
ATOM 6813 C CA . THR A 1 857 ? -7.129 -18.862 -40.735 1.00 30.39 857 THR A CA 1
ATOM 6814 C C . THR A 1 857 ? -7.689 -20.084 -41.479 1.00 30.39 857 THR A C 1
ATOM 6816 O O . THR A 1 857 ? -8.514 -19.944 -42.372 1.00 30.39 857 THR A O 1
ATOM 6819 N N . GLY A 1 858 ? -7.311 -21.290 -41.004 1.00 26.69 858 GLY A N 1
ATOM 6820 C CA . GLY A 1 858 ? -7.746 -22.578 -41.573 1.00 26.69 858 GLY A CA 1
ATOM 6821 C C . GLY A 1 858 ? -7.363 -23.878 -40.822 1.00 26.69 858 GLY A C 1
ATOM 6822 O O . GLY A 1 858 ? -6.918 -24.805 -41.479 1.00 26.69 858 GLY A O 1
ATOM 6823 N N . VAL A 1 859 ? -7.625 -23.975 -39.504 1.00 27.22 859 VAL A N 1
ATOM 6824 C CA . VAL A 1 859 ? -7.859 -25.247 -38.746 1.00 27.22 859 VAL A CA 1
ATOM 6825 C C . VAL A 1 859 ? -6.650 -26.179 -38.423 1.00 27.22 859 VAL A C 1
ATOM 6827 O O . VAL A 1 859 ? -5.602 -26.144 -39.055 1.00 27.22 859 VAL A O 1
ATOM 6830 N N . LEU A 1 860 ? -6.805 -26.960 -37.339 1.00 27.31 860 LEU A N 1
ATOM 6831 C CA . LEU A 1 860 ? -5.884 -27.950 -36.741 1.00 27.31 860 LEU A CA 1
ATOM 6832 C C . LEU A 1 860 ? -5.979 -29.334 -37.429 1.00 27.31 860 LEU A C 1
ATOM 6834 O O . LEU A 1 860 ? -7.045 -29.645 -37.950 1.00 27.31 860 LEU A O 1
ATOM 6838 N N . LEU A 1 861 ? -4.982 -30.226 -37.255 1.00 24.36 861 LEU A N 1
ATOM 6839 C CA . LEU A 1 861 ? -5.107 -31.447 -36.409 1.00 24.36 861 LEU A CA 1
ATOM 6840 C C . LEU A 1 861 ? -3.871 -32.386 -36.423 1.00 24.36 861 LEU A C 1
ATOM 6842 O O . LEU A 1 861 ? -3.185 -32.519 -37.425 1.00 24.36 861 LEU A O 1
ATOM 6846 N N . SER A 1 862 ? -3.649 -33.021 -35.261 1.00 25.08 862 SER A N 1
ATOM 6847 C CA . SER A 1 862 ? -3.000 -34.319 -34.942 1.00 25.08 862 SER A CA 1
ATOM 6848 C C . SER A 1 862 ? -2.160 -35.110 -35.968 1.00 25.08 862 SER A C 1
ATOM 6850 O O . SER A 1 862 ? -2.606 -35.344 -37.087 1.00 25.08 862 SER A O 1
ATOM 6852 N N . GLY A 1 863 ? -1.115 -35.798 -35.474 1.00 26.16 863 GLY A N 1
ATOM 6853 C CA . GLY A 1 863 ? -0.722 -37.110 -36.026 1.00 26.16 863 GLY A CA 1
ATOM 6854 C C . GLY A 1 863 ? 0.723 -37.561 -35.771 1.00 26.16 863 GLY A C 1
ATOM 6855 O O . GLY A 1 863 ? 1.601 -37.265 -36.570 1.00 26.16 863 GLY A O 1
ATOM 6856 N N . ILE A 1 864 ? 0.967 -38.339 -34.709 1.00 28.86 864 ILE A N 1
ATOM 6857 C CA . ILE A 1 864 ? 2.215 -39.111 -34.529 1.00 28.86 864 ILE A CA 1
ATOM 6858 C C . ILE A 1 864 ? 2.032 -40.495 -35.171 1.00 28.86 864 ILE A C 1
ATOM 6860 O O . ILE A 1 864 ? 1.075 -41.165 -34.794 1.00 28.86 864 ILE A O 1
ATOM 6864 N N . ALA A 1 865 ? 2.951 -40.950 -36.042 1.00 24.39 865 ALA A N 1
ATOM 6865 C CA . ALA A 1 865 ? 3.375 -42.364 -36.168 1.00 24.39 865 ALA A CA 1
ATOM 6866 C C . ALA A 1 865 ? 4.429 -42.606 -37.277 1.00 24.39 865 ALA A C 1
ATOM 6868 O O . ALA A 1 865 ? 4.436 -41.910 -38.283 1.00 24.39 865 ALA A O 1
ATOM 6869 N N . LEU A 1 866 ? 5.217 -43.680 -37.086 1.00 23.38 866 LEU A N 1
ATOM 6870 C CA . LEU A 1 866 ? 6.046 -44.450 -38.043 1.00 23.38 866 LEU A CA 1
ATOM 6871 C C . LEU A 1 866 ? 7.128 -43.701 -38.864 1.00 23.38 866 LEU A C 1
ATOM 6873 O O . LEU A 1 866 ? 6.816 -42.838 -39.670 1.00 23.38 866 LEU A O 1
ATOM 6877 N N . VAL A 1 867 ? 8.445 -43.932 -38.727 1.00 25.73 867 VAL A N 1
ATOM 6878 C CA . VAL A 1 867 ? 9.293 -45.124 -38.425 1.00 25.73 867 VAL A CA 1
ATOM 6879 C C . VAL A 1 867 ? 9.579 -46.031 -39.640 1.00 25.73 867 VAL A C 1
ATOM 6881 O O . VAL A 1 867 ? 8.780 -46.890 -39.981 1.00 25.73 867 VAL A O 1
ATOM 6884 N N . VAL A 1 868 ? 10.802 -45.863 -40.175 1.00 26.28 868 VAL A N 1
ATOM 6885 C CA . VAL A 1 868 ? 11.694 -46.840 -40.854 1.00 26.28 868 VAL A CA 1
ATOM 6886 C C . VAL A 1 868 ? 11.208 -47.571 -42.118 1.00 26.28 868 VAL A C 1
ATOM 6888 O O . VAL A 1 868 ? 10.356 -48.450 -42.046 1.00 26.28 868 VAL A O 1
ATOM 6891 N N . LEU A 1 869 ? 11.969 -47.406 -43.217 1.00 23.81 869 LEU A N 1
ATOM 6892 C CA . LEU A 1 869 ? 12.403 -48.552 -44.038 1.00 23.81 869 LEU A CA 1
ATOM 6893 C C . LEU A 1 869 ? 13.728 -48.305 -44.809 1.00 23.81 869 LEU A C 1
ATOM 6895 O O . LEU A 1 869 ? 13.734 -47.540 -45.761 1.00 23.81 869 LEU A O 1
ATOM 6899 N N . LEU A 1 870 ? 14.794 -49.014 -44.388 1.00 24.42 870 LEU A N 1
ATOM 6900 C CA . LEU A 1 870 ? 16.033 -49.459 -45.092 1.00 24.42 870 LEU A CA 1
ATOM 6901 C C . LEU A 1 870 ? 16.887 -48.436 -45.902 1.00 24.42 870 LEU A C 1
ATOM 6903 O O . LEU A 1 870 ? 16.363 -47.637 -46.660 1.00 24.42 870 LEU A O 1
ATOM 6907 N N . LEU A 1 871 ? 18.227 -48.335 -45.804 1.00 26.31 871 LEU A N 1
ATOM 6908 C CA . LEU A 1 871 ? 19.376 -49.267 -45.633 1.00 26.31 871 LEU A CA 1
ATOM 6909 C C . LEU A 1 871 ? 19.868 -50.018 -46.891 1.00 26.31 871 LEU A C 1
ATOM 6911 O O . LEU A 1 871 ? 19.307 -51.048 -47.248 1.00 26.31 871 LEU A O 1
ATOM 6915 N N . ALA A 1 872 ? 21.013 -49.568 -47.434 1.00 27.25 872 ALA A N 1
ATOM 6916 C CA . ALA A 1 872 ? 22.131 -50.344 -48.020 1.00 27.25 872 ALA A CA 1
ATOM 6917 C C . ALA A 1 872 ? 23.239 -49.358 -48.493 1.00 27.25 872 ALA A C 1
ATOM 6919 O O . ALA A 1 872 ? 22.880 -48.284 -48.958 1.00 27.25 872 ALA A O 1
ATOM 6920 N N . ILE A 1 873 ? 24.560 -49.591 -48.562 1.00 32.66 873 ILE A N 1
ATOM 6921 C CA . ILE A 1 873 ? 25.610 -50.427 -47.926 1.00 32.66 873 ILE A CA 1
ATOM 6922 C C . ILE A 1 873 ? 26.826 -50.371 -48.895 1.00 32.66 873 ILE A C 1
ATOM 6924 O O . ILE A 1 873 ? 26.634 -50.476 -50.103 1.00 32.66 873 ILE A O 1
ATOM 6928 N N . GLY A 1 874 ? 28.064 -50.248 -48.388 1.00 27.34 874 GLY A N 1
ATOM 6929 C CA . GLY A 1 874 ? 29.323 -50.326 -49.169 1.00 27.34 874 GLY A CA 1
ATOM 6930 C C . GLY A 1 874 ? 30.341 -49.247 -48.748 1.00 27.34 874 GLY A C 1
ATOM 6931 O O . GLY A 1 874 ? 30.072 -48.072 -48.953 1.00 27.34 874 GLY A O 1
ATOM 6932 N N . MET A 1 875 ? 31.415 -49.510 -47.985 1.00 30.78 875 MET A N 1
ATOM 6933 C CA . MET A 1 875 ? 32.625 -50.332 -48.249 1.00 30.78 875 MET A CA 1
ATOM 6934 C C . MET A 1 875 ? 33.508 -49.794 -49.408 1.00 30.78 875 MET A C 1
ATOM 6936 O O . MET A 1 875 ? 32.976 -49.497 -50.467 1.00 30.78 875 MET A O 1
ATOM 6940 N N . SER A 1 876 ? 34.849 -49.687 -49.304 1.00 25.89 876 SER A N 1
ATOM 6941 C CA . SER A 1 876 ? 35.756 -50.131 -48.219 1.00 25.89 876 SER A CA 1
ATOM 6942 C C . SER A 1 876 ? 37.208 -49.594 -48.297 1.00 25.89 876 SER A C 1
ATOM 6944 O O . SER A 1 876 ? 37.678 -49.241 -49.371 1.00 25.89 876 SER A O 1
ATOM 6946 N N . VAL A 1 877 ? 37.940 -49.751 -47.176 1.00 29.61 877 VAL A N 1
ATOM 6947 C CA . VAL A 1 877 ? 39.410 -49.991 -47.057 1.00 29.61 877 VAL A CA 1
ATOM 6948 C C . VAL A 1 877 ? 40.410 -48.821 -47.254 1.00 29.61 877 VAL A C 1
ATOM 6950 O O . VAL A 1 877 ? 40.146 -47.798 -47.870 1.00 29.61 877 VAL A O 1
ATOM 6953 N N . THR A 1 878 ? 41.571 -48.978 -46.600 1.00 30.58 878 THR A N 1
ATOM 6954 C CA . THR A 1 878 ? 42.646 -48.003 -46.327 1.00 30.58 878 THR A CA 1
ATOM 6955 C C . THR A 1 878 ? 43.870 -48.162 -47.243 1.00 30.58 878 THR A C 1
ATOM 6957 O O . THR A 1 878 ? 44.112 -49.274 -47.708 1.00 30.58 878 THR A O 1
ATOM 6960 N N . HIS A 1 879 ? 44.747 -47.139 -47.341 1.00 28.16 879 HIS A N 1
ATOM 6961 C CA . HIS A 1 879 ? 46.201 -47.350 -47.144 1.00 28.16 879 HIS A CA 1
ATOM 6962 C C . HIS A 1 879 ? 47.096 -46.091 -46.986 1.00 28.16 879 HIS A C 1
ATOM 6964 O O . HIS A 1 879 ? 46.931 -45.096 -47.676 1.00 28.16 879 HIS A O 1
ATOM 6970 N N . ARG A 1 880 ? 48.098 -46.237 -46.099 1.00 25.94 880 ARG A N 1
ATOM 6971 C CA . ARG A 1 880 ? 49.486 -45.700 -46.089 1.00 25.94 880 ARG A CA 1
ATOM 6972 C C . ARG A 1 880 ? 49.836 -44.262 -46.554 1.00 25.94 880 ARG A C 1
ATOM 6974 O O . ARG A 1 880 ? 49.873 -43.955 -47.737 1.00 25.94 880 ARG A O 1
ATOM 6981 N N . ALA A 1 881 ? 50.397 -43.502 -45.604 1.00 30.38 881 ALA A N 1
ATOM 6982 C CA . ALA A 1 881 ? 51.576 -42.628 -45.787 1.00 30.38 881 ALA A CA 1
ATOM 6983 C C . ALA A 1 881 ? 52.868 -43.487 -46.000 1.00 30.38 881 ALA A C 1
ATOM 6985 O O . ALA A 1 881 ? 52.774 -44.697 -45.757 1.00 30.38 881 ALA A O 1
ATOM 6986 N N . PRO A 1 882 ? 54.073 -42.962 -46.369 1.00 37.81 882 PRO A N 1
ATOM 6987 C CA . PRO A 1 882 ? 54.553 -41.569 -46.252 1.00 37.81 882 PRO A CA 1
ATOM 6988 C C . PRO A 1 882 ? 55.370 -41.025 -47.458 1.00 37.81 882 PRO A C 1
ATOM 6990 O O . PRO A 1 882 ? 55.604 -41.726 -48.436 1.00 37.81 882 PRO A O 1
ATOM 6993 N N . GLY A 1 883 ? 55.905 -39.799 -47.345 1.00 26.66 883 GLY A N 1
ATOM 6994 C CA . GLY A 1 883 ? 57.005 -39.326 -48.204 1.00 26.66 883 GLY A CA 1
ATOM 6995 C C . GLY A 1 883 ? 57.141 -37.804 -48.283 1.00 26.66 883 GLY A C 1
ATOM 6996 O O . GLY A 1 883 ? 56.281 -37.136 -48.839 1.00 26.66 883 GLY A O 1
ATOM 6997 N N . ASN A 1 884 ? 58.235 -37.250 -47.753 1.00 33.09 884 ASN A N 1
ATOM 6998 C CA . ASN A 1 884 ? 58.497 -35.808 -47.757 1.00 33.09 884 ASN A CA 1
ATOM 6999 C C . ASN A 1 884 ? 59.306 -35.396 -49.004 1.00 33.09 884 ASN A C 1
ATOM 7001 O O . ASN A 1 884 ? 60.364 -35.982 -49.243 1.00 33.09 884 ASN A O 1
ATOM 7005 N N . ARG A 1 885 ? 58.878 -34.363 -49.745 1.00 27.91 885 ARG A N 1
ATOM 7006 C CA . ARG A 1 885 ? 59.772 -33.491 -50.538 1.00 27.91 885 ARG A CA 1
ATOM 7007 C C . ARG A 1 885 ? 59.065 -32.202 -50.958 1.00 27.91 885 ARG A C 1
ATOM 7009 O O . ARG A 1 885 ? 57.929 -32.234 -51.413 1.00 27.91 885 ARG A O 1
ATOM 7016 N N . GLN A 1 886 ? 59.758 -31.077 -50.800 1.00 34.03 886 GLN A N 1
ATOM 7017 C CA . GLN A 1 886 ? 59.265 -29.756 -51.184 1.00 34.03 886 GLN A CA 1
ATOM 7018 C C . GLN A 1 886 ? 59.273 -29.589 -52.708 1.00 34.03 886 GLN A C 1
ATOM 7020 O O . GLN A 1 886 ? 60.248 -29.952 -53.366 1.00 34.03 886 GLN A O 1
ATOM 7025 N N . VAL A 1 887 ? 58.231 -28.947 -53.234 1.00 32.12 887 VAL A N 1
ATOM 7026 C CA . VAL A 1 887 ? 58.277 -28.186 -54.486 1.00 32.12 887 VAL A CA 1
ATOM 7027 C C . VAL A 1 887 ? 57.568 -26.867 -54.204 1.00 32.12 887 VAL A C 1
ATOM 7029 O O . VAL A 1 887 ? 56.410 -26.867 -53.790 1.00 32.12 887 VAL A O 1
ATOM 7032 N N . GLU A 1 888 ? 58.259 -25.746 -54.386 1.00 40.56 888 GLU A N 1
ATOM 7033 C CA . GLU A 1 888 ? 57.644 -24.427 -54.255 1.00 40.56 888 GLU A CA 1
ATOM 7034 C C . GLU A 1 888 ? 56.821 -24.124 -55.511 1.00 40.56 888 GLU A C 1
ATOM 7036 O O . GLU A 1 888 ? 57.364 -23.839 -56.577 1.00 40.56 888 GLU A O 1
ATOM 7041 N N . THR A 1 889 ? 55.495 -24.173 -55.389 1.00 30.95 889 THR A N 1
ATOM 7042 C CA . THR A 1 889 ? 54.576 -23.635 -56.398 1.00 30.95 889 THR A CA 1
ATOM 7043 C C . THR A 1 889 ? 53.747 -22.528 -55.770 1.00 30.95 889 THR A C 1
ATOM 7045 O O . THR A 1 889 ? 52.860 -22.796 -54.956 1.00 30.95 889 THR A O 1
ATOM 7048 N N . SER A 1 890 ? 54.020 -21.281 -56.150 1.00 44.78 890 SER A N 1
ATOM 7049 C CA . SER A 1 890 ? 53.185 -20.144 -55.775 1.00 44.78 890 SER A CA 1
ATOM 7050 C C . SER A 1 890 ? 51.760 -20.343 -56.304 1.00 44.78 890 SER A C 1
ATOM 7052 O O . SER A 1 890 ? 51.537 -20.640 -57.476 1.00 44.78 890 SER A O 1
ATOM 7054 N N . SER A 1 891 ? 50.784 -20.214 -55.408 1.00 29.47 891 SER A N 1
ATOM 7055 C CA . SER A 1 891 ? 49.355 -20.387 -55.684 1.00 29.47 891 SER A CA 1
ATOM 7056 C C . SER A 1 891 ? 48.568 -19.185 -55.138 1.00 29.47 891 SER A C 1
ATOM 7058 O O . SER A 1 891 ? 49.151 -18.359 -54.431 1.00 29.47 891 SER A O 1
ATOM 7060 N N . PRO A 1 892 ? 47.304 -18.984 -55.554 1.00 40.28 892 PRO A N 1
ATOM 7061 C CA . PRO A 1 892 ? 46.706 -17.652 -55.607 1.00 40.28 892 PRO A CA 1
ATOM 7062 C C . PRO A 1 892 ? 46.453 -17.030 -54.232 1.00 40.28 892 PRO A C 1
ATOM 7064 O O . PRO A 1 892 ? 46.251 -17.730 -53.243 1.00 40.28 892 PRO A O 1
ATOM 7067 N N . ALA A 1 893 ? 46.412 -15.693 -54.213 1.00 41.19 893 ALA A N 1
ATOM 7068 C CA . ALA A 1 893 ? 46.158 -14.886 -53.023 1.00 41.19 893 ALA A CA 1
ATOM 7069 C C . ALA A 1 893 ? 44.961 -15.420 -52.217 1.00 41.19 893 ALA A C 1
ATOM 7071 O O . ALA A 1 893 ? 43.850 -15.552 -52.743 1.00 41.19 893 ALA A O 1
ATOM 7072 N N . ALA A 1 894 ? 45.211 -15.738 -50.947 1.00 42.88 894 ALA A N 1
ATOM 7073 C CA . ALA A 1 894 ? 44.231 -16.368 -50.080 1.00 42.88 894 ALA A CA 1
ATOM 7074 C C . ALA A 1 894 ? 43.004 -15.465 -49.879 1.00 42.88 894 ALA A C 1
ATOM 7076 O O . ALA A 1 894 ? 43.124 -14.269 -49.621 1.00 42.88 894 ALA A O 1
ATOM 7077 N N . PHE A 1 895 ? 41.814 -16.067 -49.925 1.00 61.94 895 PHE A N 1
ATOM 7078 C CA . PHE A 1 895 ? 40.570 -15.443 -49.456 1.00 61.94 895 PHE A CA 1
ATOM 7079 C C . PHE A 1 895 ? 40.390 -15.617 -47.937 1.00 61.94 895 PHE A C 1
ATOM 7081 O O . PHE A 1 895 ? 39.274 -15.540 -47.429 1.00 61.94 895 PHE A O 1
ATOM 7088 N N . GLU A 1 896 ? 41.485 -15.863 -47.221 1.00 71.94 896 GLU A N 1
ATOM 7089 C CA . GLU A 1 896 ? 41.507 -15.937 -45.768 1.00 71.94 896 GLU A CA 1
ATOM 7090 C C . GLU A 1 896 ? 41.584 -14.538 -45.152 1.00 71.94 896 GLU A C 1
ATOM 7092 O O . GLU A 1 896 ? 42.249 -13.640 -45.674 1.00 71.94 896 GLU A O 1
ATOM 7097 N N . ALA A 1 897 ? 40.898 -14.353 -44.030 1.00 78.25 897 ALA A N 1
ATOM 7098 C CA . ALA A 1 897 ? 41.020 -13.168 -43.196 1.00 78.25 897 ALA A CA 1
ATOM 7099 C C . ALA A 1 897 ? 41.062 -13.575 -41.723 1.00 78.25 897 ALA A C 1
ATOM 7101 O O . ALA A 1 897 ? 40.355 -14.494 -41.313 1.00 78.25 897 ALA A O 1
ATOM 7102 N N . ASN A 1 898 ? 41.852 -12.852 -40.928 1.00 86.44 898 ASN A N 1
ATOM 7103 C CA . ASN A 1 898 ? 41.827 -12.974 -39.475 1.00 86.44 898 ASN A CA 1
ATOM 7104 C C . ASN A 1 898 ? 40.528 -12.357 -38.946 1.00 86.44 898 ASN A C 1
ATOM 7106 O O . ASN A 1 898 ? 40.366 -11.137 -38.958 1.00 86.44 898 ASN A O 1
ATOM 7110 N N . ILE A 1 899 ? 39.609 -13.212 -38.510 1.00 89.00 899 ILE A N 1
ATOM 7111 C CA . ILE A 1 899 ? 38.324 -12.845 -37.923 1.00 89.00 899 ILE A CA 1
ATOM 7112 C C . ILE A 1 899 ? 38.521 -12.698 -36.410 1.00 89.00 899 ILE A C 1
ATOM 7114 O O . ILE A 1 899 ? 38.775 -13.713 -35.755 1.00 89.00 899 ILE A O 1
ATOM 7118 N N . PRO A 1 900 ? 38.422 -11.488 -35.825 1.00 88.94 900 PRO A N 1
ATOM 7119 C CA . PRO A 1 900 ? 38.458 -11.331 -34.375 1.00 88.94 900 PRO A CA 1
ATOM 7120 C C . PRO A 1 900 ? 37.195 -11.941 -33.751 1.00 88.94 900 PRO A C 1
ATOM 7122 O O . PRO A 1 900 ? 36.100 -11.816 -34.300 1.00 88.94 900 PRO A O 1
ATOM 7125 N N . ILE A 1 901 ? 37.334 -12.616 -32.608 1.00 89.50 901 ILE A N 1
ATOM 7126 C CA . ILE A 1 901 ? 36.223 -13.306 -31.939 1.00 89.50 901 ILE A CA 1
ATOM 7127 C C . ILE A 1 901 ? 36.120 -12.835 -30.491 1.00 89.50 901 ILE A C 1
ATOM 7129 O O . ILE A 1 901 ? 36.928 -13.201 -29.634 1.00 89.50 901 ILE A O 1
ATOM 7133 N N . THR A 1 902 ? 35.090 -12.041 -30.213 1.00 89.06 902 THR A N 1
ATOM 7134 C CA . THR A 1 902 ? 34.776 -11.547 -28.871 1.00 89.06 902 THR A CA 1
ATOM 7135 C C . THR A 1 902 ? 33.744 -12.460 -28.227 1.00 89.06 902 THR A C 1
ATOM 7137 O O . THR A 1 902 ? 32.631 -12.606 -28.732 1.00 89.06 902 THR A O 1
ATOM 7140 N N . VAL A 1 903 ? 34.101 -13.050 -27.087 1.00 89.31 903 VAL A N 1
ATOM 7141 C CA . VAL A 1 903 ? 33.194 -13.882 -26.291 1.00 89.31 903 VAL A CA 1
ATOM 7142 C C . VAL A 1 903 ? 32.992 -13.250 -24.918 1.00 89.31 903 VAL A C 1
ATOM 7144 O O . VAL A 1 903 ? 33.962 -12.833 -24.287 1.00 89.31 903 VAL A O 1
ATOM 7147 N N . SER A 1 904 ? 31.740 -13.185 -24.467 1.00 87.19 904 SER A N 1
ATOM 7148 C CA . SER A 1 904 ? 31.367 -12.804 -23.106 1.00 87.19 904 SER A CA 1
ATOM 7149 C C . SER A 1 904 ? 30.500 -13.909 -22.484 1.00 87.19 904 SER A C 1
ATOM 7151 O O . SER A 1 904 ? 29.452 -14.215 -23.061 1.00 87.19 904 SER A O 1
ATOM 7153 N N . PRO A 1 905 ? 30.890 -14.514 -21.344 1.00 86.69 905 PRO A N 1
ATOM 7154 C CA . PRO A 1 905 ? 32.120 -14.267 -20.576 1.00 86.69 905 PRO A CA 1
ATOM 7155 C C . PRO A 1 905 ? 33.420 -14.651 -21.308 1.00 86.69 905 PRO A C 1
ATOM 7157 O O . PRO A 1 905 ? 33.434 -15.524 -22.174 1.00 86.69 905 PRO A O 1
ATOM 7160 N N . ALA A 1 906 ? 34.531 -13.999 -20.950 1.00 84.12 906 ALA A N 1
ATOM 7161 C CA . ALA A 1 906 ? 35.809 -14.113 -21.665 1.00 84.12 906 ALA A CA 1
ATOM 7162 C C . ALA A 1 906 ? 36.506 -15.483 -21.529 1.00 84.12 906 ALA A C 1
ATOM 7164 O O . ALA A 1 906 ? 37.350 -15.832 -22.359 1.00 84.12 906 ALA A O 1
ATOM 7165 N N . ASP A 1 907 ? 36.145 -16.266 -20.513 1.00 86.62 907 ASP A N 1
ATOM 7166 C CA . ASP A 1 907 ? 36.612 -17.627 -20.228 1.00 86.62 907 ASP A CA 1
ATOM 7167 C C . ASP A 1 907 ? 35.709 -18.723 -20.830 1.00 86.62 907 ASP A C 1
ATOM 7169 O O . ASP A 1 907 ? 36.011 -19.909 -20.707 1.00 86.62 907 ASP A O 1
ATOM 7173 N N . ALA A 1 908 ? 34.625 -18.359 -21.526 1.00 89.06 908 ALA A N 1
ATOM 7174 C CA . ALA A 1 908 ? 33.763 -19.329 -22.195 1.00 89.06 908 ALA A CA 1
ATOM 7175 C C . ALA A 1 908 ? 34.507 -20.101 -23.305 1.00 89.06 908 ALA A C 1
ATOM 7177 O O . ALA A 1 908 ? 35.295 -19.542 -24.086 1.00 89.06 908 ALA A O 1
ATOM 7178 N N . THR A 1 909 ? 34.218 -21.401 -23.392 1.00 90.12 909 THR A N 1
ATOM 7179 C CA . THR A 1 909 ? 34.817 -22.320 -24.364 1.00 90.12 909 THR A CA 1
ATOM 7180 C C . THR A 1 909 ? 34.199 -22.087 -25.735 1.00 90.12 909 THR A C 1
ATOM 7182 O O . THR A 1 909 ? 32.989 -22.209 -25.906 1.00 90.12 909 THR A O 1
ATOM 7185 N N . LEU A 1 910 ? 35.041 -21.770 -26.717 1.00 91.12 910 LEU A N 1
ATOM 7186 C CA . LEU A 1 910 ? 34.681 -21.642 -28.127 1.00 91.12 910 LEU A CA 1
ATOM 7187 C C . LEU A 1 910 ? 35.071 -22.933 -28.854 1.00 91.12 910 LEU A C 1
ATOM 7189 O O . LEU A 1 910 ? 36.210 -23.381 -28.717 1.00 91.12 910 LEU A O 1
ATOM 7193 N N . THR A 1 911 ? 34.180 -23.493 -29.669 1.00 90.31 911 THR A N 1
ATOM 7194 C CA . THR A 1 911 ? 34.529 -24.518 -30.663 1.00 90.31 911 THR A CA 1
ATOM 7195 C C . THR A 1 911 ? 34.130 -24.061 -32.061 1.00 90.31 911 THR A C 1
ATOM 7197 O O . THR A 1 911 ? 33.117 -23.385 -32.240 1.00 90.31 911 THR A O 1
ATOM 7200 N N . VAL A 1 912 ? 34.951 -24.410 -33.053 1.00 88.88 912 VAL A N 1
ATOM 7201 C CA . VAL A 1 912 ? 34.711 -24.122 -34.473 1.00 88.88 912 VAL A CA 1
ATOM 7202 C C . VAL A 1 912 ? 34.933 -25.410 -35.257 1.00 88.88 912 VAL A C 1
ATOM 7204 O O . VAL A 1 912 ? 36.019 -25.997 -35.197 1.00 88.88 912 VAL A O 1
ATOM 7207 N N . ASN A 1 913 ? 33.889 -25.863 -35.950 1.00 88.38 913 ASN A N 1
ATOM 7208 C CA . ASN A 1 913 ? 33.746 -27.190 -36.552 1.00 88.38 913 ASN A CA 1
ATOM 7209 C C . ASN A 1 913 ? 34.041 -28.319 -35.539 1.00 88.38 913 ASN A C 1
ATOM 7211 O O . ASN A 1 913 ? 34.765 -29.267 -35.837 1.00 88.38 913 ASN A O 1
ATOM 7215 N N . GLY A 1 914 ? 33.538 -28.170 -34.306 1.00 82.75 914 GLY A N 1
ATOM 7216 C CA . GLY A 1 914 ? 33.725 -29.118 -33.198 1.00 82.75 914 GLY A CA 1
ATOM 7217 C C . GLY A 1 914 ? 35.114 -29.111 -32.541 1.00 82.75 914 GLY A C 1
ATOM 7218 O O . GLY A 1 914 ? 35.333 -29.843 -31.579 1.00 82.75 914 GLY A O 1
ATOM 7219 N N . ILE A 1 915 ? 36.057 -28.291 -33.017 1.00 84.75 915 ILE A N 1
ATOM 7220 C CA . ILE A 1 915 ? 37.414 -28.194 -32.460 1.00 84.75 915 ILE A CA 1
ATOM 7221 C C . ILE A 1 915 ? 37.494 -26.980 -31.531 1.00 84.75 915 ILE A C 1
ATOM 7223 O O . ILE A 1 915 ? 37.219 -25.860 -31.965 1.00 84.75 915 ILE A O 1
ATOM 7227 N N . VAL A 1 916 ? 37.897 -27.191 -30.274 1.00 87.06 916 VAL A N 1
ATOM 7228 C CA . VAL A 1 916 ? 38.093 -26.127 -29.271 1.00 87.06 916 VAL A CA 1
ATOM 7229 C C . VAL A 1 916 ? 39.146 -25.113 -29.741 1.00 87.06 916 VAL A C 1
ATOM 7231 O O . VAL A 1 916 ? 40.200 -25.496 -30.250 1.00 87.06 916 VAL A O 1
ATOM 7234 N N . ARG A 1 917 ? 38.873 -23.815 -29.558 1.00 86.31 917 ARG A N 1
ATOM 7235 C CA . ARG A 1 917 ? 39.754 -22.698 -29.936 1.00 86.31 917 ARG A CA 1
ATOM 7236 C C . ARG A 1 917 ? 40.034 -21.791 -28.737 1.00 86.31 917 ARG A C 1
ATOM 7238 O O . ARG A 1 917 ? 39.131 -21.142 -28.214 1.00 86.31 917 ARG A O 1
ATOM 7245 N N . SER A 1 918 ? 41.302 -21.732 -28.336 1.00 77.94 918 SER A N 1
ATOM 7246 C CA . SER A 1 918 ? 41.843 -20.756 -27.378 1.00 77.94 918 SER A CA 1
ATOM 7247 C C . SER A 1 918 ? 42.121 -19.393 -28.025 1.00 77.94 918 SER A C 1
ATOM 7249 O O . SER A 1 918 ? 42.068 -18.361 -27.360 1.00 77.94 918 SER A O 1
ATOM 7251 N N . GLU A 1 919 ? 42.401 -19.382 -29.327 1.00 80.44 919 GLU A N 1
ATOM 7252 C CA . GLU A 1 919 ? 42.649 -18.180 -30.121 1.00 80.44 919 GLU A CA 1
ATOM 7253 C C . GLU A 1 919 ? 41.377 -17.322 -30.246 1.00 80.44 919 GLU A C 1
ATOM 7255 O O . GLU A 1 919 ? 40.323 -17.791 -30.677 1.00 80.44 919 GLU A O 1
ATOM 7260 N N . ARG A 1 920 ? 41.484 -16.034 -29.889 1.00 82.19 920 ARG A N 1
ATOM 7261 C CA . ARG A 1 920 ? 40.411 -15.027 -30.033 1.00 82.19 920 ARG A CA 1
ATOM 7262 C C . ARG A 1 920 ? 40.502 -14.231 -31.349 1.00 82.19 920 ARG A C 1
ATOM 7264 O O . ARG A 1 920 ? 39.899 -13.172 -31.491 1.00 82.19 920 ARG A O 1
ATOM 7271 N N . SER A 1 921 ? 41.263 -14.744 -32.313 1.00 85.75 921 SER A N 1
ATOM 7272 C CA . SER A 1 921 ? 41.304 -14.295 -33.707 1.00 85.75 921 SER A CA 1
ATOM 7273 C C . SER A 1 921 ? 41.701 -15.491 -34.570 1.00 85.75 921 SER A C 1
ATOM 7275 O O . SER A 1 921 ? 42.696 -16.137 -34.251 1.00 85.75 921 SER A O 1
ATOM 7277 N N . LEU A 1 922 ? 40.925 -15.823 -35.606 1.00 86.06 922 LEU A N 1
ATOM 7278 C CA . LEU A 1 922 ? 41.138 -17.020 -36.436 1.00 86.06 922 LEU A CA 1
ATOM 7279 C C . LEU A 1 922 ? 41.260 -16.649 -37.916 1.00 86.06 922 LEU A C 1
ATOM 7281 O O . LEU A 1 922 ? 40.416 -15.916 -38.427 1.00 86.06 922 LEU A O 1
ATOM 7285 N N . SER A 1 923 ? 42.246 -17.210 -38.624 1.00 86.69 923 SER A N 1
ATOM 7286 C CA . SER A 1 923 ? 42.295 -17.143 -40.093 1.00 86.69 923 SER A CA 1
ATOM 7287 C C . SER A 1 923 ? 41.210 -18.051 -40.677 1.00 86.69 923 SER A C 1
ATOM 7289 O O . SER A 1 923 ? 41.266 -19.270 -40.506 1.00 86.69 923 SER A O 1
ATOM 7291 N N . LEU A 1 924 ? 40.195 -17.468 -41.322 1.00 86.12 924 LEU A N 1
ATOM 7292 C CA . LEU A 1 924 ? 39.056 -18.196 -41.896 1.00 86.12 924 LEU A CA 1
ATOM 7293 C C . LEU A 1 924 ? 38.846 -17.824 -43.369 1.00 86.12 924 LEU A C 1
ATOM 7295 O O . LEU A 1 924 ? 38.975 -16.663 -43.757 1.00 86.12 924 LEU A O 1
ATOM 7299 N N . ASP A 1 925 ? 38.485 -18.816 -44.186 1.00 85.88 925 ASP A N 1
ATOM 7300 C CA . ASP A 1 925 ? 38.186 -18.653 -45.612 1.00 85.88 925 ASP A CA 1
ATOM 7301 C C . ASP A 1 925 ? 36.807 -18.010 -45.783 1.00 85.88 925 ASP A C 1
ATOM 7303 O O . ASP A 1 925 ? 35.779 -18.625 -45.491 1.00 85.88 925 ASP A O 1
ATOM 7307 N N . LEU A 1 926 ? 36.788 -16.785 -46.312 1.00 81.56 926 LEU A N 1
ATOM 7308 C CA . LEU A 1 926 ? 35.588 -15.966 -46.507 1.00 81.56 926 LEU A CA 1
ATOM 7309 C C . LEU A 1 926 ? 34.544 -16.583 -47.464 1.00 81.56 926 LEU A C 1
ATOM 7311 O O . LEU A 1 926 ? 33.467 -16.013 -47.630 1.00 81.56 926 LEU A O 1
ATOM 7315 N N . LYS A 1 927 ? 34.846 -17.709 -48.128 1.00 80.75 927 LYS A N 1
ATOM 7316 C CA . LYS A 1 927 ? 33.912 -18.453 -48.996 1.00 80.75 927 LYS A CA 1
ATOM 7317 C C . LYS A 1 927 ? 33.322 -19.706 -48.342 1.00 80.75 927 LYS A C 1
ATOM 7319 O O . LYS A 1 927 ? 32.502 -20.372 -48.974 1.00 80.75 927 LYS A O 1
ATOM 7324 N N . LYS A 1 928 ? 33.735 -20.051 -47.120 1.00 86.69 928 LYS A N 1
ATOM 7325 C CA . LYS A 1 928 ? 33.234 -21.210 -46.367 1.00 86.69 928 LYS A CA 1
ATOM 7326 C C . LYS A 1 928 ? 32.316 -20.778 -45.224 1.00 86.69 928 LYS A C 1
ATOM 7328 O O . LYS A 1 928 ? 32.373 -19.648 -44.751 1.00 86.69 928 LYS A O 1
ATOM 7333 N N . THR A 1 929 ? 31.492 -21.712 -44.770 1.00 87.50 929 THR A N 1
ATOM 7334 C CA . THR A 1 929 ? 30.695 -21.608 -43.545 1.00 87.50 929 THR A CA 1
ATOM 7335 C C . THR A 1 929 ? 31.256 -22.535 -42.472 1.00 87.50 929 THR A C 1
ATOM 7337 O O . THR A 1 929 ? 31.882 -23.548 -42.792 1.00 87.50 929 THR A O 1
ATOM 7340 N N . TYR A 1 930 ? 31.027 -22.191 -41.208 1.00 89.75 930 TYR A N 1
ATOM 7341 C CA . TYR A 1 930 ? 31.616 -22.852 -40.048 1.00 89.75 930 TYR A CA 1
ATOM 7342 C C . TYR A 1 930 ? 30.562 -23.096 -38.966 1.00 89.75 930 TYR A C 1
ATOM 7344 O O . TYR A 1 930 ? 29.750 -22.217 -38.681 1.00 89.75 930 TYR A O 1
ATOM 7352 N N . ASP A 1 931 ? 30.603 -24.261 -38.330 1.00 90.00 931 ASP A N 1
ATOM 7353 C CA . ASP A 1 931 ? 29.707 -24.596 -37.224 1.00 90.00 931 ASP A CA 1
ATOM 7354 C C . ASP A 1 931 ? 30.362 -24.147 -35.918 1.00 90.00 931 ASP A C 1
ATOM 7356 O O . ASP A 1 931 ? 31.419 -24.655 -35.533 1.00 90.00 931 ASP A O 1
ATOM 7360 N N . VAL A 1 932 ? 29.771 -23.159 -35.250 1.00 91.00 932 VAL A N 1
ATOM 7361 C CA . VAL A 1 932 ? 30.356 -22.517 -34.069 1.00 91.00 932 VAL A CA 1
ATOM 7362 C C . VAL A 1 932 ? 29.509 -22.808 -32.840 1.00 91.00 932 VAL A C 1
ATOM 7364 O O . VAL A 1 932 ? 28.308 -22.537 -32.826 1.00 91.00 932 VAL A O 1
ATOM 7367 N N . SER A 1 933 ? 30.140 -23.318 -31.782 1.00 91.12 933 SER A N 1
ATOM 7368 C CA . SER A 1 933 ? 29.517 -23.443 -30.463 1.00 91.12 933 SER A CA 1
ATOM 7369 C C . SER A 1 933 ? 30.292 -22.649 -29.418 1.00 91.12 933 SER A C 1
ATOM 7371 O O . SER A 1 933 ? 31.520 -22.570 -29.459 1.00 91.12 933 SER A O 1
ATOM 7373 N N . VAL A 1 934 ? 29.570 -22.071 -28.466 1.00 92.38 934 VAL A N 1
ATOM 7374 C CA . VAL A 1 934 ? 30.126 -21.307 -27.352 1.00 92.38 934 VAL A CA 1
ATOM 7375 C C . VAL A 1 934 ? 29.405 -21.728 -26.078 1.00 92.38 934 VAL A C 1
ATOM 7377 O O . VAL A 1 934 ? 28.182 -21.649 -25.998 1.00 92.38 934 VAL A O 1
ATOM 7380 N N . SER A 1 935 ? 30.160 -22.203 -25.091 1.00 90.94 935 SER A N 1
ATOM 7381 C CA . SER A 1 935 ? 29.613 -22.797 -23.868 1.00 90.94 935 SER A CA 1
ATOM 7382 C C . SER A 1 935 ? 30.464 -22.465 -22.645 1.00 90.94 935 SER A C 1
ATOM 7384 O O . SER A 1 935 ? 31.695 -22.533 -22.692 1.00 90.94 935 SER A O 1
ATOM 7386 N N . ARG A 1 936 ? 29.804 -22.168 -21.527 1.00 91.19 936 ARG A N 1
ATOM 7387 C CA . ARG A 1 936 ? 30.405 -22.003 -20.200 1.00 91.19 936 ARG A CA 1
ATOM 7388 C C . ARG A 1 936 ? 29.448 -22.622 -19.187 1.00 91.19 936 ARG A C 1
ATOM 7390 O O . ARG A 1 936 ? 28.244 -22.451 -19.333 1.00 91.19 936 ARG A O 1
ATOM 7397 N N . VAL A 1 937 ? 29.973 -23.318 -18.181 1.00 88.94 937 VAL A N 1
ATOM 7398 C CA . VAL A 1 937 ? 29.136 -23.847 -17.094 1.00 88.94 937 VAL A CA 1
ATOM 7399 C C . VAL A 1 937 ? 28.441 -22.671 -16.394 1.00 88.94 937 VAL A C 1
ATOM 7401 O O . VAL A 1 937 ? 29.076 -21.644 -16.149 1.00 88.94 937 VAL A O 1
ATOM 7404 N N . GLY A 1 938 ? 27.141 -22.788 -16.129 1.00 89.00 938 GLY A N 1
ATOM 7405 C CA . GLY A 1 938 ? 26.318 -21.704 -15.583 1.00 89.00 938 GLY A CA 1
ATOM 7406 C C . GLY A 1 938 ? 25.794 -20.705 -16.615 1.00 89.00 938 GLY A C 1
ATOM 7407 O O . GLY A 1 938 ? 25.309 -19.648 -16.217 1.00 89.00 938 GLY A O 1
ATOM 7408 N N . TYR A 1 939 ? 25.916 -20.996 -17.915 1.00 92.06 939 TYR A N 1
ATOM 7409 C CA . TYR A 1 939 ? 25.444 -20.146 -19.014 1.00 92.06 939 TYR A CA 1
ATOM 7410 C C . TYR A 1 939 ? 24.762 -20.965 -20.113 1.00 92.06 939 TYR A C 1
ATOM 7412 O O . TYR A 1 939 ? 25.201 -22.073 -20.429 1.00 92.06 939 TYR A O 1
ATOM 7420 N N . GLU A 1 940 ? 23.735 -20.390 -20.741 1.00 89.88 940 GLU A N 1
ATOM 7421 C CA . GLU A 1 940 ? 23.037 -20.985 -21.883 1.00 89.88 940 GLU A CA 1
ATOM 7422 C C . GLU A 1 940 ? 24.031 -21.311 -23.014 1.00 89.88 940 GLU A C 1
ATOM 7424 O O . GLU A 1 940 ? 24.788 -20.451 -23.476 1.00 89.88 940 GLU A O 1
ATOM 7429 N N . GLY A 1 941 ? 24.036 -22.562 -23.481 1.00 86.06 941 GLY A N 1
ATOM 7430 C CA . GLY A 1 941 ? 24.924 -23.008 -24.556 1.00 86.06 941 GLY A CA 1
ATOM 7431 C C . GLY A 1 941 ? 24.492 -22.476 -25.925 1.00 86.06 941 GLY A C 1
ATOM 7432 O O . GLY A 1 941 ? 23.468 -22.892 -26.466 1.00 86.06 941 GLY A O 1
ATOM 7433 N N . LEU A 1 942 ? 25.298 -21.605 -26.535 1.00 90.19 942 LEU A N 1
ATOM 7434 C CA . LEU A 1 942 ? 25.014 -21.040 -27.854 1.00 90.19 942 LEU A CA 1
ATOM 7435 C C . LEU A 1 942 ? 25.612 -21.914 -28.966 1.00 90.19 942 LEU A C 1
ATOM 7437 O O . LEU A 1 942 ? 26.817 -22.158 -28.995 1.00 90.19 942 LEU A O 1
ATOM 7441 N N . LYS A 1 943 ? 24.793 -22.319 -29.943 1.00 90.88 943 LYS A N 1
ATOM 7442 C CA . LYS A 1 943 ? 25.236 -23.013 -31.162 1.00 90.88 943 LYS A CA 1
ATOM 7443 C C . LYS A 1 943 ? 24.723 -22.301 -32.416 1.00 90.88 943 LYS A C 1
ATOM 7445 O O . LYS A 1 943 ? 23.562 -21.902 -32.472 1.00 90.88 943 LYS A O 1
ATOM 7450 N N . ARG A 1 944 ? 25.584 -22.144 -33.425 1.00 88.50 944 ARG A N 1
ATOM 7451 C CA . ARG A 1 944 ? 25.256 -21.617 -34.757 1.00 88.50 944 ARG A CA 1
ATOM 7452 C C . ARG A 1 944 ? 25.914 -22.480 -35.828 1.00 88.50 944 ARG A C 1
ATOM 7454 O O . ARG A 1 944 ? 27.120 -22.387 -36.041 1.00 88.50 944 ARG A O 1
ATOM 7461 N N . ASP A 1 945 ? 25.110 -23.295 -36.496 1.00 88.38 945 ASP A N 1
ATOM 7462 C CA . ASP A 1 945 ? 25.545 -24.084 -37.649 1.00 88.38 945 ASP A CA 1
ATOM 7463 C C . ASP A 1 945 ? 25.583 -23.206 -38.914 1.00 88.38 945 ASP A C 1
ATOM 7465 O O . ASP A 1 945 ? 24.754 -22.306 -39.081 1.00 88.38 945 ASP A O 1
ATOM 7469 N N . GLY A 1 946 ? 26.546 -23.445 -39.805 1.00 84.62 946 GLY A N 1
ATOM 7470 C CA . GLY A 1 946 ? 26.651 -22.752 -41.092 1.00 84.62 946 GLY A CA 1
ATOM 7471 C C . GLY A 1 946 ? 27.008 -21.255 -41.031 1.00 84.62 946 GLY A C 1
ATOM 7472 O O . GLY A 1 946 ? 26.664 -20.512 -41.951 1.00 84.62 946 GLY A O 1
ATOM 7473 N N . LEU A 1 947 ? 27.698 -20.782 -39.988 1.00 88.06 947 LEU A N 1
ATOM 7474 C CA . LEU A 1 947 ? 28.037 -19.365 -39.814 1.00 88.06 947 LEU A CA 1
ATOM 7475 C C . LEU A 1 947 ? 29.089 -18.890 -40.836 1.00 88.06 947 LEU A C 1
ATOM 7477 O O . LEU A 1 947 ? 30.158 -19.485 -40.975 1.00 88.06 947 LEU A O 1
ATOM 7481 N N . ALA A 1 948 ? 28.809 -17.787 -41.534 1.00 85.12 948 ALA A N 1
ATOM 7482 C CA . ALA A 1 948 ? 29.754 -17.158 -42.456 1.00 85.12 948 ALA A CA 1
ATOM 7483 C C . ALA A 1 948 ? 30.749 -16.230 -41.713 1.00 85.12 948 ALA A C 1
ATOM 7485 O O . ALA A 1 948 ? 30.342 -15.521 -40.785 1.00 85.12 948 ALA A O 1
ATOM 7486 N N . PRO A 1 949 ? 32.035 -16.184 -42.110 1.00 84.88 949 PRO A N 1
ATOM 7487 C CA . PRO A 1 949 ? 33.009 -15.217 -41.598 1.00 84.88 949 PRO A CA 1
ATOM 7488 C C . PRO A 1 949 ? 32.600 -13.753 -41.836 1.00 84.88 949 PRO A C 1
ATOM 7490 O O . PRO A 1 949 ? 32.391 -13.345 -42.979 1.00 84.88 949 PRO A O 1
ATOM 7493 N N . ASP A 1 950 ? 32.551 -12.944 -40.773 1.00 81.56 950 ASP A N 1
ATOM 7494 C CA . ASP A 1 950 ? 32.391 -11.484 -40.864 1.00 81.56 950 ASP A CA 1
ATOM 7495 C C . ASP A 1 950 ? 33.734 -10.800 -40.574 1.00 81.56 950 ASP A C 1
ATOM 7497 O O . ASP A 1 950 ? 34.348 -11.034 -39.536 1.00 81.56 950 ASP A O 1
ATOM 7501 N N . ARG A 1 951 ? 34.187 -9.920 -41.474 1.00 77.50 951 ARG A N 1
ATOM 7502 C CA . ARG A 1 951 ? 35.433 -9.150 -41.310 1.00 77.50 951 ARG A CA 1
ATOM 7503 C C . ARG A 1 951 ? 35.399 -8.177 -40.128 1.00 77.50 951 ARG A C 1
ATOM 7505 O O . ARG A 1 951 ? 36.464 -7.791 -39.658 1.00 77.50 951 ARG A O 1
ATOM 7512 N N . ASN A 1 952 ? 34.215 -7.801 -39.647 1.00 79.19 952 ASN A N 1
ATOM 7513 C CA . ASN A 1 952 ? 34.052 -7.007 -38.426 1.00 79.19 952 ASN A CA 1
ATOM 7514 C C . ASN A 1 952 ? 34.244 -7.844 -37.145 1.00 79.19 952 ASN A C 1
ATOM 7516 O O . ASN A 1 952 ? 34.337 -7.285 -36.055 1.00 79.19 952 ASN A O 1
ATOM 7520 N N . GLY A 1 953 ? 34.326 -9.172 -37.278 1.00 82.69 953 GLY A N 1
ATOM 7521 C CA . GLY A 1 953 ? 34.456 -10.126 -36.186 1.00 82.69 953 GLY A CA 1
ATOM 7522 C C . GLY A 1 953 ? 33.168 -10.874 -35.862 1.00 82.69 953 GLY A C 1
ATOM 7523 O O . GLY A 1 953 ? 32.073 -10.520 -36.295 1.00 82.69 953 GLY A O 1
ATOM 7524 N N . TRP A 1 954 ? 33.302 -11.923 -35.055 1.00 90.44 954 TRP A N 1
ATOM 7525 C CA . TRP A 1 954 ? 32.169 -12.626 -34.461 1.00 90.44 954 TRP A CA 1
ATOM 7526 C C . TRP A 1 954 ? 32.040 -12.258 -32.982 1.00 90.44 954 TRP A C 1
ATOM 7528 O O . TRP A 1 954 ? 32.971 -12.457 -32.202 1.00 90.44 954 TRP A O 1
ATOM 7538 N N . GLN A 1 955 ? 30.867 -11.761 -32.588 1.00 90.31 955 GLN A N 1
ATOM 7539 C CA . GLN A 1 955 ? 30.535 -11.497 -31.190 1.00 90.31 955 GLN A CA 1
ATOM 7540 C C . GLN A 1 955 ? 29.550 -12.547 -30.666 1.00 90.31 955 GLN A C 1
ATOM 7542 O O . GLN A 1 955 ? 28.480 -12.763 -31.244 1.00 90.31 955 GLN A O 1
ATOM 7547 N N . PHE A 1 956 ? 29.905 -13.168 -29.544 1.00 90.69 956 PHE A N 1
ATOM 7548 C CA . PHE A 1 956 ? 29.078 -14.137 -28.835 1.00 90.69 956 PHE A CA 1
ATOM 7549 C C . PHE A 1 956 ? 28.910 -13.696 -27.380 1.00 90.69 956 PHE A C 1
ATOM 7551 O O . PHE A 1 956 ? 29.886 -13.548 -26.648 1.00 90.69 956 PHE A O 1
ATOM 7558 N N . ILE A 1 957 ? 27.665 -13.476 -26.970 1.00 89.88 957 ILE A N 1
ATOM 7559 C CA . ILE A 1 957 ? 27.286 -13.187 -25.586 1.00 89.88 957 ILE A CA 1
ATOM 7560 C C . ILE A 1 957 ? 26.431 -14.365 -25.133 1.00 89.88 957 ILE A C 1
ATOM 7562 O O . ILE A 1 957 ? 25.479 -14.719 -25.830 1.00 89.88 957 ILE A O 1
ATOM 7566 N N . LEU A 1 958 ? 26.796 -14.985 -24.014 1.00 90.88 958 LEU A N 1
ATOM 7567 C CA . LEU A 1 958 ? 25.988 -16.014 -23.368 1.00 90.88 958 LEU A CA 1
ATOM 7568 C C . LEU A 1 958 ? 25.140 -15.384 -22.258 1.00 90.88 958 LEU A C 1
ATOM 7570 O O . LEU A 1 958 ? 25.638 -14.544 -21.504 1.00 90.88 958 LEU A O 1
ATOM 7574 N N . ASN A 1 959 ? 23.894 -15.831 -22.116 1.00 89.94 959 ASN A N 1
ATOM 7575 C CA . ASN A 1 959 ? 23.066 -15.504 -20.955 1.00 89.94 959 ASN A CA 1
ATOM 7576 C C . ASN A 1 959 ? 23.442 -16.437 -19.789 1.00 89.94 959 ASN A C 1
ATOM 7578 O O . ASN A 1 959 ? 23.722 -17.611 -20.047 1.00 89.94 959 ASN A O 1
ATOM 7582 N N . PRO A 1 960 ? 23.472 -15.970 -18.528 1.00 90.62 960 PRO A N 1
ATOM 7583 C CA . PRO A 1 960 ? 23.619 -16.867 -17.387 1.00 90.62 960 PRO A CA 1
ATOM 7584 C C . PRO A 1 960 ? 22.374 -17.754 -17.250 1.00 90.62 960 PRO A C 1
ATOM 7586 O O . PRO A 1 960 ? 21.253 -17.285 -17.443 1.00 90.62 960 PRO A O 1
ATOM 7589 N N . GLU A 1 961 ? 22.577 -19.017 -16.886 1.00 91.75 961 GLU A N 1
ATOM 7590 C CA . GLU A 1 961 ? 21.486 -19.919 -16.500 1.00 91.75 961 GLU A CA 1
ATOM 7591 C C . GLU A 1 961 ? 20.794 -19.385 -15.231 1.00 91.75 961 GLU A C 1
ATOM 7593 O O . GLU A 1 961 ? 21.471 -18.838 -14.347 1.00 91.75 961 GLU A O 1
ATOM 7598 N N . PRO A 1 962 ? 19.465 -19.544 -15.091 1.00 91.44 962 PRO A N 1
ATOM 7599 C CA . PRO A 1 962 ? 18.781 -19.215 -13.852 1.00 91.44 962 PRO A CA 1
ATOM 7600 C C . PRO A 1 962 ? 19.220 -20.153 -12.722 1.00 91.44 962 PRO A C 1
ATOM 7602 O O . PRO A 1 962 ? 19.511 -21.332 -12.922 1.00 91.44 962 PRO A O 1
ATOM 7605 N N . LEU A 1 963 ? 19.208 -19.628 -11.503 1.00 91.94 963 LEU A N 1
ATOM 7606 C CA . LEU A 1 963 ? 19.372 -20.403 -10.288 1.00 91.94 963 LEU A CA 1
ATOM 7607 C C . LEU A 1 963 ? 18.093 -21.194 -9.995 1.00 91.94 963 LEU A C 1
ATOM 7609 O O . LEU A 1 963 ? 17.050 -20.614 -9.692 1.00 91.94 963 LEU A O 1
ATOM 7613 N N . HIS A 1 964 ? 18.184 -22.522 -10.021 1.00 91.38 964 HIS A N 1
ATOM 7614 C CA . HIS A 1 964 ? 17.107 -23.388 -9.554 1.00 91.38 964 HIS A CA 1
ATOM 7615 C C . HIS A 1 964 ? 17.108 -23.488 -8.024 1.00 91.38 964 HIS A C 1
ATOM 7617 O O . HIS A 1 964 ? 18.049 -23.998 -7.417 1.00 91.38 964 HIS A O 1
ATOM 7623 N N . LEU A 1 965 ? 16.025 -23.036 -7.394 1.00 91.38 965 LEU A N 1
ATOM 7624 C CA . LEU A 1 965 ? 15.753 -23.242 -5.975 1.00 91.38 965 LEU A CA 1
ATOM 7625 C C . LEU A 1 965 ? 14.956 -24.537 -5.785 1.00 91.38 965 LEU A C 1
ATOM 7627 O O . LEU A 1 965 ? 13.873 -24.694 -6.356 1.00 91.38 965 LEU A O 1
ATOM 7631 N N . GLN A 1 966 ? 15.461 -25.439 -4.948 1.00 88.88 966 GLN A N 1
ATOM 7632 C CA . GLN A 1 966 ? 14.727 -26.608 -4.462 1.00 88.88 966 GLN A CA 1
ATOM 7633 C C . GLN A 1 966 ? 14.635 -26.556 -2.939 1.00 88.88 966 GLN A C 1
ATOM 7635 O O . GLN A 1 966 ? 15.629 -26.287 -2.265 1.00 88.88 966 GLN A O 1
ATOM 7640 N N . VAL A 1 967 ? 13.445 -26.810 -2.394 1.00 89.12 967 VAL A N 1
ATOM 7641 C CA . VAL A 1 967 ? 13.212 -26.840 -0.944 1.00 89.12 967 VAL A CA 1
ATOM 7642 C C . VAL A 1 967 ? 12.405 -28.084 -0.603 1.00 89.12 967 VAL A C 1
ATOM 7644 O O . VAL A 1 967 ? 11.302 -28.230 -1.120 1.00 89.12 967 VAL A O 1
ATOM 7647 N N . LEU A 1 968 ? 12.923 -28.940 0.277 1.00 85.00 968 LEU A N 1
ATOM 7648 C CA . LEU A 1 968 ? 12.177 -30.054 0.867 1.00 85.00 968 LEU A CA 1
ATOM 7649 C C . LEU A 1 968 ? 11.963 -29.809 2.366 1.00 85.00 968 LEU A C 1
ATOM 7651 O O . LEU A 1 968 ? 12.872 -29.354 3.072 1.00 85.00 968 LEU A O 1
ATOM 7655 N N . THR A 1 969 ? 10.772 -30.121 2.875 1.00 82.12 969 THR A N 1
ATOM 7656 C CA . THR A 1 969 ? 10.481 -30.088 4.316 1.00 82.12 969 THR A CA 1
ATOM 7657 C C . THR A 1 969 ? 9.344 -31.039 4.685 1.00 82.12 969 THR A C 1
ATOM 7659 O O . THR A 1 969 ? 8.364 -31.174 3.960 1.00 82.12 969 THR A O 1
ATOM 7662 N N . GLY A 1 970 ? 9.421 -31.656 5.870 1.00 73.94 970 GLY A N 1
ATOM 7663 C CA . GLY A 1 970 ? 8.328 -32.477 6.415 1.00 73.94 970 GLY A CA 1
ATOM 7664 C C . GLY A 1 970 ? 7.034 -31.697 6.728 1.00 73.94 970 GLY A C 1
ATOM 7665 O O . GLY A 1 970 ? 6.009 -32.292 7.069 1.00 73.94 970 GLY A O 1
ATOM 7666 N N . GLU A 1 971 ? 7.064 -30.366 6.620 1.00 80.50 971 GLU A N 1
ATOM 7667 C CA . GLU A 1 971 ? 5.931 -29.470 6.852 1.00 80.50 971 GLU A CA 1
ATOM 7668 C C . GLU A 1 971 ? 4.940 -29.485 5.675 1.00 80.50 971 GLU A C 1
ATOM 7670 O O . GLU A 1 971 ? 5.057 -28.723 4.716 1.00 80.50 971 GLU A O 1
ATOM 7675 N N . ARG A 1 972 ? 3.891 -30.309 5.787 1.00 76.56 972 ARG A N 1
ATOM 7676 C CA . ARG A 1 972 ? 2.842 -30.499 4.758 1.00 76.56 972 ARG A CA 1
ATOM 7677 C C . ARG A 1 972 ? 2.030 -29.246 4.378 1.00 76.56 972 ARG A C 1
ATOM 7679 O O . ARG A 1 972 ? 1.171 -29.336 3.502 1.00 76.56 972 ARG A O 1
ATOM 7686 N N . SER A 1 973 ? 2.239 -28.108 5.043 1.00 79.44 973 SER A N 1
ATOM 7687 C CA . SER A 1 973 ? 1.571 -26.841 4.731 1.00 79.44 973 SER A CA 1
ATOM 7688 C C . SER A 1 973 ? 2.391 -25.634 5.187 1.00 79.44 973 SER A C 1
ATOM 7690 O O . SER A 1 973 ? 2.729 -25.516 6.365 1.00 79.44 973 SER A O 1
ATOM 7692 N N . GLY A 1 974 ? 2.620 -24.688 4.283 1.00 85.88 974 GLY A N 1
ATOM 7693 C CA . GLY A 1 974 ? 3.337 -23.449 4.564 1.00 85.88 974 GLY A CA 1
ATOM 7694 C C . GLY A 1 974 ? 3.583 -22.641 3.294 1.00 85.88 974 GLY A C 1
ATOM 7695 O O . GLY A 1 974 ? 3.080 -22.975 2.221 1.00 85.88 974 GLY A O 1
ATOM 7696 N N . LYS A 1 975 ? 4.358 -21.569 3.421 1.00 90.50 975 LYS A N 1
ATOM 7697 C CA . LYS A 1 975 ? 4.691 -20.631 2.347 1.00 90.50 975 LYS A CA 1
ATOM 7698 C C . LYS A 1 975 ? 6.197 -20.484 2.235 1.00 90.50 975 LYS A C 1
ATOM 7700 O O . LYS A 1 975 ? 6.880 -20.399 3.254 1.00 90.50 975 LYS A O 1
ATOM 7705 N N . ILE A 1 976 ? 6.695 -20.420 1.007 1.00 90.94 976 ILE A N 1
ATOM 7706 C CA . ILE A 1 976 ? 8.071 -20.031 0.711 1.00 90.94 976 ILE A CA 1
ATOM 7707 C C . ILE A 1 976 ? 8.029 -18.595 0.209 1.00 90.94 976 ILE A C 1
ATOM 7709 O O . ILE A 1 976 ? 7.325 -18.271 -0.752 1.00 90.94 976 ILE A O 1
ATOM 7713 N N . LEU A 1 977 ? 8.787 -17.742 0.885 1.00 92.38 977 LEU A N 1
ATOM 7714 C CA . LEU A 1 977 ? 8.968 -16.347 0.546 1.00 92.38 977 LEU A CA 1
ATOM 7715 C C . LEU A 1 977 ? 10.406 -16.119 0.083 1.00 92.38 977 LEU A C 1
ATOM 7717 O O . LEU A 1 977 ? 11.339 -16.646 0.686 1.00 92.38 977 LEU A O 1
ATOM 7721 N N . LEU A 1 978 ? 10.571 -15.299 -0.946 1.00 92.06 978 LEU A N 1
ATOM 7722 C CA . LEU A 1 978 ? 11.850 -14.757 -1.382 1.00 92.06 978 LEU A CA 1
ATOM 7723 C C . LEU A 1 978 ? 11.767 -13.234 -1.275 1.00 92.06 978 LEU A C 1
ATOM 7725 O O . LEU A 1 978 ? 10.806 -12.632 -1.751 1.00 92.06 978 LEU A O 1
ATOM 7729 N N . ASP A 1 979 ? 12.716 -12.617 -0.577 1.00 92.00 979 ASP A N 1
ATOM 7730 C CA . ASP A 1 979 ? 12.785 -11.162 -0.356 1.00 92.00 979 ASP A CA 1
ATOM 7731 C C . ASP A 1 979 ? 11.494 -10.567 0.245 1.00 92.00 979 ASP A C 1
ATOM 7733 O O . ASP A 1 979 ? 11.116 -9.417 0.022 1.00 92.00 979 ASP A O 1
ATOM 7737 N N . GLY A 1 980 ? 10.794 -11.386 1.039 1.00 85.81 980 GLY A N 1
ATOM 7738 C CA . GLY A 1 980 ? 9.512 -11.059 1.667 1.00 85.81 980 GLY A CA 1
ATOM 7739 C C . GLY A 1 980 ? 8.279 -11.230 0.769 1.00 85.81 980 GLY A C 1
ATOM 7740 O O . GLY A 1 980 ? 7.164 -11.094 1.271 1.00 85.81 980 GLY A O 1
ATOM 7741 N N . GLN A 1 981 ? 8.444 -11.567 -0.514 1.00 90.31 981 GLN A N 1
ATOM 7742 C CA . GLN A 1 981 ? 7.350 -11.890 -1.434 1.00 90.31 981 GLN A CA 1
ATOM 7743 C C . GLN A 1 981 ? 7.099 -13.399 -1.482 1.00 90.31 981 GLN A C 1
ATOM 7745 O O . GLN A 1 981 ? 8.026 -14.198 -1.495 1.00 90.31 981 GLN A O 1
ATOM 7750 N N . GLU A 1 982 ? 5.834 -13.807 -1.510 1.00 90.88 982 GLU A N 1
ATOM 7751 C CA . GLU A 1 982 ? 5.428 -15.213 -1.576 1.00 90.88 982 GLU A CA 1
ATOM 7752 C C . GLU A 1 982 ? 5.640 -15.782 -2.988 1.00 90.88 982 GLU A C 1
ATOM 7754 O O . GLU A 1 982 ? 4.912 -15.420 -3.911 1.00 90.88 982 GLU A O 1
ATOM 7759 N N . ILE A 1 983 ? 6.620 -16.679 -3.149 1.00 90.06 983 ILE A N 1
ATOM 7760 C CA . ILE A 1 983 ? 6.939 -17.317 -4.440 1.00 90.06 983 ILE A CA 1
ATOM 7761 C C . ILE A 1 983 ? 6.309 -18.706 -4.599 1.00 90.06 983 ILE A C 1
ATOM 7763 O O . ILE A 1 983 ? 6.108 -19.161 -5.724 1.00 90.06 983 ILE A O 1
ATOM 7767 N N . TRP A 1 984 ? 5.986 -19.394 -3.496 1.00 89.06 984 TRP A N 1
ATOM 7768 C CA . TRP A 1 984 ? 5.396 -20.736 -3.535 1.00 89.06 984 TRP A CA 1
ATOM 7769 C C . TRP A 1 984 ? 4.559 -21.046 -2.288 1.00 89.06 984 TRP A C 1
ATOM 7771 O O . TRP A 1 984 ? 4.836 -20.555 -1.192 1.00 89.06 984 TRP A O 1
ATOM 7781 N N . ASN A 1 985 ? 3.567 -21.925 -2.440 1.00 87.00 985 ASN A N 1
ATOM 7782 C CA . ASN A 1 985 ? 2.857 -22.553 -1.323 1.00 87.00 985 ASN A CA 1
ATOM 7783 C C . ASN A 1 985 ? 3.261 -24.027 -1.267 1.00 87.00 985 ASN A C 1
ATOM 7785 O O . ASN A 1 985 ? 3.145 -24.726 -2.272 1.00 87.00 985 ASN A O 1
ATOM 7789 N N . LEU A 1 986 ? 3.714 -24.497 -0.103 1.00 79.88 986 LEU A N 1
ATOM 7790 C CA . LEU A 1 986 ? 4.103 -25.891 0.102 1.00 79.88 986 LEU A CA 1
ATOM 7791 C C . LEU A 1 986 ? 2.884 -26.795 -0.095 1.00 79.88 986 LEU A C 1
ATOM 7793 O O . LEU A 1 986 ? 1.948 -26.777 0.708 1.00 79.88 986 LEU A O 1
ATOM 7797 N N . GLN A 1 987 ? 2.912 -27.595 -1.159 1.00 69.88 987 GLN A N 1
ATOM 7798 C CA . GLN A 1 987 ? 2.000 -28.713 -1.361 1.00 69.88 987 GLN A CA 1
ATOM 7799 C C . GLN A 1 987 ? 2.793 -30.000 -1.140 1.00 69.88 987 GLN A C 1
ATOM 7801 O O . GLN A 1 987 ? 3.880 -30.155 -1.684 1.00 69.88 987 GLN A O 1
ATOM 7806 N N . GLN A 1 988 ? 2.267 -30.897 -0.304 1.00 68.50 988 GLN A N 1
ATOM 7807 C CA . GLN A 1 988 ? 2.899 -32.155 0.140 1.00 68.50 988 GLN A CA 1
ATOM 7808 C C . GLN A 1 988 ? 4.184 -32.011 0.987 1.00 68.50 988 GLN A C 1
ATOM 7810 O O . GLN A 1 988 ? 4.409 -32.868 1.837 1.00 68.50 988 GLN A O 1
ATOM 7815 N N . GLY A 1 989 ? 4.924 -30.906 0.864 1.00 70.88 989 GLY A N 1
ATOM 7816 C CA . GLY A 1 989 ? 6.134 -30.594 1.641 1.00 70.88 989 GLY A CA 1
ATOM 7817 C C . GLY A 1 989 ? 7.210 -29.860 0.833 1.00 70.88 989 GLY A C 1
ATOM 7818 O O . GLY A 1 989 ? 8.125 -29.279 1.411 1.00 70.88 989 GLY A O 1
ATOM 7819 N N . ASP A 1 990 ? 7.066 -29.819 -0.496 1.00 79.38 990 ASP A N 1
ATOM 7820 C CA . ASP A 1 990 ? 8.192 -29.555 -1.390 1.00 79.38 990 ASP A CA 1
ATOM 7821 C C . ASP A 1 990 ? 7.975 -28.370 -2.351 1.00 79.38 990 ASP A C 1
ATOM 7823 O O . ASP A 1 990 ? 6.857 -28.011 -2.741 1.00 79.38 990 ASP A O 1
ATOM 7827 N N . LEU A 1 991 ? 9.097 -27.791 -2.781 1.00 81.56 991 LEU A N 1
ATOM 7828 C CA . LEU A 1 991 ? 9.237 -26.935 -3.955 1.00 81.56 991 LEU A CA 1
ATOM 7829 C C . LEU A 1 991 ? 10.265 -27.562 -4.900 1.00 81.56 991 LEU A C 1
ATOM 7831 O O . LEU A 1 991 ? 11.468 -27.571 -4.628 1.00 81.56 991 LEU A O 1
ATOM 7835 N N . THR A 1 992 ? 9.785 -28.025 -6.050 1.00 72.50 992 THR A N 1
ATOM 7836 C CA . THR A 1 992 ? 10.614 -28.548 -7.136 1.00 72.50 992 THR A CA 1
ATOM 7837 C C . THR A 1 992 ? 10.954 -27.442 -8.142 1.00 72.50 992 THR A C 1
ATOM 7839 O O . THR A 1 992 ? 10.149 -27.127 -9.015 1.00 72.50 992 THR A O 1
ATOM 7842 N N . ALA A 1 993 ? 12.169 -26.896 -8.038 1.00 73.00 993 ALA A N 1
ATOM 7843 C CA . ALA A 1 993 ? 12.836 -26.061 -9.046 1.00 73.00 993 ALA A CA 1
ATOM 7844 C C . ALA A 1 993 ? 12.118 -24.746 -9.432 1.00 73.00 993 ALA A C 1
ATOM 7846 O O . ALA A 1 993 ? 11.725 -24.549 -10.582 1.00 73.00 993 ALA A O 1
ATOM 7847 N N . TYR A 1 994 ? 12.040 -23.789 -8.501 1.00 86.19 994 TYR A N 1
ATOM 7848 C CA . TYR A 1 994 ? 11.743 -22.390 -8.853 1.00 86.19 994 TYR A CA 1
ATOM 7849 C C . TYR A 1 994 ? 12.964 -21.754 -9.536 1.00 86.19 994 TYR A C 1
ATOM 7851 O O . TYR A 1 994 ? 14.063 -21.817 -8.991 1.00 86.19 994 TYR A O 1
ATOM 7859 N N . ALA A 1 995 ? 12.789 -21.136 -10.705 1.00 88.38 995 ALA A N 1
ATOM 7860 C CA . ALA A 1 995 ? 13.872 -20.490 -11.448 1.00 88.38 995 ALA A CA 1
ATOM 7861 C C . ALA A 1 995 ? 14.004 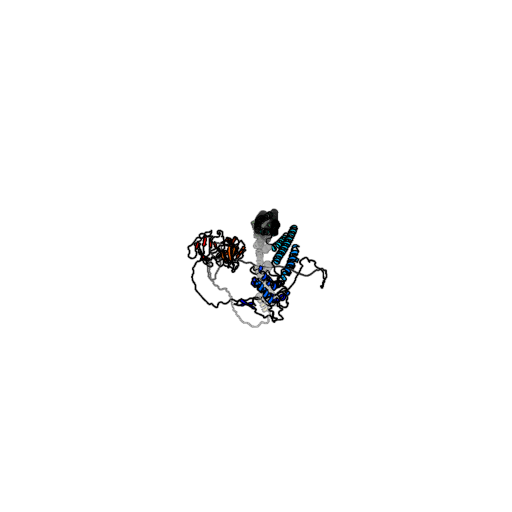-19.003 -11.068 1.00 88.38 995 ALA A C 1
ATOM 7863 O O . ALA A 1 995 ? 13.130 -18.194 -11.379 1.00 88.38 995 ALA A O 1
ATOM 7864 N N . LEU A 1 996 ? 15.110 -18.645 -10.417 1.00 88.94 996 LEU A N 1
ATOM 7865 C CA . LEU A 1 996 ? 15.475 -17.277 -10.050 1.00 88.94 996 LEU A CA 1
ATOM 7866 C C . LEU A 1 996 ? 16.549 -16.745 -11.021 1.00 88.94 996 LEU A C 1
ATOM 7868 O O . LEU A 1 996 ? 17.529 -17.450 -11.254 1.00 88.94 996 LEU A O 1
ATOM 7872 N N . PRO A 1 997 ? 16.437 -15.532 -11.594 1.00 86.44 997 PRO A N 1
ATOM 7873 C CA . PRO A 1 997 ? 17.519 -14.966 -12.397 1.00 86.44 997 PRO A CA 1
ATOM 7874 C C . PRO A 1 997 ? 18.807 -14.817 -11.577 1.00 86.44 997 PRO A C 1
ATOM 7876 O O . PRO A 1 997 ? 18.767 -14.344 -10.446 1.00 86.44 997 PRO A O 1
ATOM 7879 N N . ALA A 1 998 ? 19.956 -15.177 -12.154 1.00 85.06 998 ALA A N 1
ATOM 7880 C CA . ALA A 1 998 ? 21.262 -14.904 -11.555 1.00 85.06 998 ALA A CA 1
ATOM 7881 C C . ALA A 1 998 ? 21.634 -13.423 -11.772 1.00 85.06 998 ALA A C 1
ATOM 7883 O O . ALA A 1 998 ? 22.448 -13.090 -12.633 1.00 85.06 998 ALA A O 1
ATOM 7884 N N . ASP A 1 999 ? 20.967 -12.526 -11.047 1.00 85.00 999 ASP A N 1
ATOM 7885 C CA . ASP A 1 999 ? 21.071 -11.068 -11.191 1.00 85.00 999 ASP A CA 1
ATOM 7886 C C . ASP A 1 999 ? 22.242 -10.442 -10.400 1.00 85.00 999 ASP A C 1
ATOM 7888 O O . ASP A 1 999 ? 22.564 -9.267 -10.583 1.00 85.00 999 ASP A O 1
ATOM 7892 N N . GLY A 1 1000 ? 22.914 -11.232 -9.555 1.00 84.69 1000 GLY A N 1
ATOM 7893 C CA . GLY A 1 1000 ? 24.005 -10.809 -8.679 1.00 84.69 1000 GLY A CA 1
ATOM 7894 C C . GLY A 1 1000 ? 23.571 -10.224 -7.331 1.00 84.69 1000 GLY A C 1
ATOM 7895 O O . GLY A 1 1000 ? 24.442 -9.864 -6.530 1.00 84.69 1000 GLY A O 1
ATOM 7896 N N . ASN A 1 1001 ? 22.272 -10.142 -7.041 1.00 87.94 1001 ASN A N 1
ATOM 7897 C CA . ASN A 1 1001 ? 21.756 -9.609 -5.785 1.00 87.94 1001 ASN A CA 1
ATOM 7898 C C . ASN A 1 1001 ? 21.879 -10.609 -4.625 1.00 87.94 1001 ASN A C 1
ATOM 7900 O O . ASN A 1 1001 ? 22.114 -11.809 -4.798 1.00 87.94 1001 ASN A O 1
ATOM 7904 N N . HIS A 1 1002 ? 21.762 -10.067 -3.411 1.00 90.94 1002 HIS A N 1
ATOM 7905 C CA . HIS A 1 1002 ? 21.577 -10.848 -2.191 1.00 90.94 1002 HIS A CA 1
ATOM 7906 C C . HIS A 1 1002 ? 20.081 -11.060 -1.970 1.00 90.94 1002 HIS A C 1
ATOM 7908 O O . HIS A 1 1002 ? 19.328 -10.086 -1.985 1.00 90.94 1002 HIS A O 1
ATOM 7914 N N . HIS A 1 1003 ? 19.687 -12.301 -1.705 1.00 93.31 1003 HIS A N 1
ATOM 7915 C CA . HIS A 1 1003 ? 18.307 -12.698 -1.469 1.00 93.31 1003 HIS A CA 1
ATOM 7916 C C . HIS A 1 1003 ? 18.133 -13.356 -0.099 1.00 93.31 1003 HIS A C 1
ATOM 7918 O O . HIS A 1 1003 ? 19.014 -14.071 0.388 1.00 93.31 1003 HIS A O 1
ATOM 7924 N N . THR A 1 1004 ? 16.953 -13.179 0.486 1.00 93.81 1004 THR A N 1
ATOM 7925 C CA . THR A 1 1004 ? 16.491 -13.876 1.690 1.00 93.81 1004 THR A CA 1
ATOM 7926 C C . THR A 1 1004 ? 15.398 -14.874 1.311 1.00 93.81 1004 THR A C 1
ATOM 7928 O O . THR A 1 1004 ? 14.264 -14.480 1.033 1.00 93.81 1004 THR A O 1
ATOM 7931 N N . LEU A 1 1005 ? 15.706 -16.171 1.360 1.00 94.00 1005 LEU A N 1
ATOM 7932 C CA . LEU A 1 1005 ? 14.719 -17.250 1.287 1.00 94.00 1005 LEU A CA 1
ATOM 7933 C C . LEU A 1 1005 ? 14.207 -17.574 2.698 1.00 94.00 1005 LEU A C 1
ATOM 7935 O O . LEU A 1 1005 ? 14.986 -17.927 3.582 1.00 94.00 1005 LEU A O 1
ATOM 7939 N N . THR A 1 1006 ? 12.894 -17.506 2.903 1.00 93.06 1006 THR A N 1
ATOM 7940 C CA . THR A 1 1006 ? 12.243 -17.814 4.184 1.00 93.06 1006 THR A CA 1
ATOM 7941 C C . THR A 1 1006 ? 11.095 -18.788 3.963 1.00 93.06 1006 THR A C 1
ATOM 7943 O O . THR A 1 1006 ? 10.168 -18.491 3.213 1.00 93.06 1006 THR A O 1
ATOM 7946 N N . ALA A 1 1007 ? 11.105 -19.927 4.653 1.00 90.56 1007 ALA A N 1
ATOM 7947 C CA . ALA A 1 1007 ? 9.935 -20.799 4.741 1.00 90.56 1007 ALA A CA 1
ATOM 7948 C C . ALA A 1 1007 ? 9.142 -20.477 6.017 1.00 90.56 1007 ALA A C 1
ATOM 7950 O O . ALA A 1 1007 ? 9.737 -20.265 7.071 1.00 90.56 1007 ALA A O 1
ATOM 7951 N N . ARG A 1 1008 ? 7.808 -20.454 5.944 1.00 90.12 1008 ARG A N 1
ATOM 7952 C CA . ARG A 1 1008 ? 6.905 -20.074 7.046 1.00 90.12 1008 ARG A CA 1
ATOM 7953 C C . ARG A 1 1008 ? 5.695 -21.004 7.120 1.00 90.12 1008 ARG A C 1
ATOM 7955 O O . ARG A 1 1008 ? 5.020 -21.200 6.111 1.00 90.12 1008 ARG A O 1
ATOM 7962 N N . ASN A 1 1009 ? 5.379 -21.532 8.302 1.00 87.06 1009 ASN A N 1
ATOM 7963 C CA . ASN A 1 1009 ? 4.132 -22.266 8.559 1.00 87.06 1009 ASN A CA 1
ATOM 7964 C C . ASN A 1 1009 ? 3.134 -21.387 9.349 1.00 87.06 1009 ASN A C 1
ATOM 7966 O O . ASN A 1 1009 ? 3.299 -20.171 9.441 1.00 87.06 1009 ASN A O 1
ATOM 7970 N N . GLN A 1 1010 ? 2.077 -21.980 9.915 1.00 82.06 1010 GLN A N 1
ATOM 7971 C CA . GLN A 1 1010 ? 1.080 -21.243 10.712 1.00 82.06 1010 GLN A CA 1
ATOM 7972 C C . GLN A 1 1010 ? 1.609 -20.733 12.070 1.00 82.06 1010 GLN A C 1
ATOM 7974 O O . GLN A 1 1010 ? 0.991 -19.857 12.669 1.00 82.06 1010 GLN A O 1
ATOM 7979 N N . THR A 1 1011 ? 2.728 -21.275 12.561 1.00 79.88 1011 THR A N 1
ATOM 7980 C CA . THR A 1 1011 ? 3.316 -20.957 13.877 1.00 79.88 1011 THR A CA 1
ATOM 7981 C C . THR A 1 1011 ? 4.482 -19.968 13.814 1.00 79.88 1011 THR A C 1
ATOM 7983 O O . THR A 1 1011 ? 4.721 -19.262 14.791 1.00 79.88 1011 THR A O 1
ATOM 7986 N N . GLY A 1 1012 ? 5.186 -19.870 12.681 1.00 85.50 1012 GLY A N 1
ATOM 7987 C CA . GLY A 1 1012 ? 6.307 -18.946 12.514 1.00 85.50 1012 GLY A CA 1
ATOM 7988 C C . GLY A 1 1012 ? 7.184 -19.254 11.301 1.00 85.50 1012 GLY A C 1
ATOM 7989 O O . GLY A 1 1012 ? 6.819 -20.046 10.428 1.00 85.50 1012 GLY A O 1
ATOM 7990 N N . ASP A 1 1013 ? 8.349 -18.609 11.256 1.00 87.12 1013 ASP A N 1
ATOM 7991 C CA . ASP A 1 1013 ? 9.397 -18.909 10.279 1.00 87.12 1013 ASP A CA 1
ATOM 7992 C C . ASP A 1 1013 ? 10.064 -20.249 10.619 1.00 87.12 1013 ASP A C 1
ATOM 7994 O O . ASP A 1 1013 ? 10.577 -20.444 11.719 1.00 87.12 1013 ASP A O 1
ATOM 7998 N N . LEU A 1 1014 ? 10.030 -21.171 9.659 1.00 86.50 1014 LEU A N 1
ATOM 7999 C CA . LEU A 1 1014 ? 10.605 -22.513 9.722 1.00 86.50 1014 LEU A CA 1
ATOM 8000 C C . LEU A 1 1014 ? 12.129 -22.472 9.556 1.00 86.50 1014 LEU A C 1
ATOM 8002 O O . LEU A 1 1014 ? 12.871 -23.078 10.324 1.00 86.50 1014 LEU A O 1
ATOM 8006 N N . PHE A 1 1015 ? 12.589 -21.738 8.542 1.00 90.31 1015 PHE A N 1
ATOM 8007 C CA . PHE A 1 1015 ? 13.990 -21.389 8.341 1.00 90.31 1015 PHE A CA 1
ATOM 8008 C C . PHE A 1 1015 ? 14.095 -20.038 7.634 1.00 90.31 1015 PHE A C 1
ATOM 8010 O O . PHE A 1 1015 ? 13.190 -19.640 6.895 1.00 90.31 1015 PHE A O 1
ATOM 8017 N N . ARG A 1 1016 ? 15.241 -19.378 7.813 1.00 91.81 1016 ARG A N 1
ATOM 8018 C CA . ARG A 1 1016 ? 15.689 -18.244 6.999 1.00 91.81 1016 ARG A CA 1
ATOM 8019 C C . ARG A 1 1016 ? 17.075 -18.562 6.445 1.00 91.81 1016 ARG A C 1
ATOM 8021 O O . ARG A 1 1016 ? 17.938 -19.031 7.184 1.00 91.81 1016 ARG A O 1
ATOM 8028 N N . LEU A 1 1017 ? 17.271 -18.291 5.162 1.00 92.56 1017 LEU A N 1
ATOM 8029 C CA . LEU A 1 1017 ? 18.503 -18.529 4.425 1.00 92.56 1017 LEU A CA 1
ATOM 8030 C C . LEU A 1 1017 ? 18.834 -17.297 3.578 1.00 92.56 1017 LEU A C 1
ATOM 8032 O O . LEU A 1 1017 ? 18.108 -16.975 2.641 1.00 92.56 1017 LEU A O 1
ATOM 8036 N N . ASP A 1 1018 ? 19.933 -16.624 3.902 1.00 93.50 1018 ASP A N 1
ATOM 8037 C CA . ASP A 1 1018 ? 20.448 -15.500 3.121 1.00 93.50 1018 ASP A CA 1
ATOM 8038 C C . ASP A 1 1018 ? 21.534 -16.010 2.147 1.00 93.50 1018 ASP A C 1
ATOM 8040 O O . ASP A 1 1018 ? 22.431 -16.760 2.549 1.00 93.50 1018 ASP A O 1
ATOM 8044 N N . PHE A 1 1019 ? 21.446 -15.656 0.861 1.00 94.00 1019 PHE A N 1
ATOM 8045 C CA . PHE A 1 1019 ? 22.362 -16.131 -0.190 1.00 94.00 1019 PHE A CA 1
ATOM 8046 C C . PHE A 1 1019 ? 22.533 -15.111 -1.333 1.00 94.00 1019 PHE A C 1
ATOM 8048 O O . PHE A 1 1019 ? 21.748 -14.175 -1.448 1.00 94.00 1019 PHE A O 1
ATOM 8055 N N . GLN A 1 1020 ? 23.540 -15.285 -2.197 1.00 93.69 1020 GLN A N 1
ATOM 8056 C CA . GLN A 1 1020 ? 23.785 -14.439 -3.376 1.00 93.69 1020 GLN A CA 1
ATOM 8057 C C . GLN A 1 1020 ? 23.769 -15.256 -4.681 1.00 93.69 1020 GLN A C 1
ATOM 8059 O O . GLN A 1 1020 ? 24.428 -16.298 -4.775 1.00 93.69 1020 GLN A O 1
ATOM 8064 N N . ALA A 1 1021 ? 23.046 -14.768 -5.697 1.00 90.50 1021 ALA A N 1
ATOM 8065 C CA . ALA A 1 1021 ? 22.841 -15.435 -6.989 1.00 90.50 1021 ALA A CA 1
ATOM 8066 C C . ALA A 1 1021 ? 23.739 -14.842 -8.098 1.00 90.50 1021 ALA A C 1
ATOM 8068 O O . ALA A 1 1021 ? 23.294 -14.069 -8.944 1.00 90.50 1021 ALA A O 1
ATOM 8069 N N . LEU A 1 1022 ? 25.035 -15.171 -8.080 1.00 90.19 1022 LEU A N 1
ATOM 8070 C CA . LEU A 1 1022 ? 26.028 -14.607 -9.008 1.00 90.19 1022 LEU A CA 1
ATOM 8071 C C . LEU A 1 1022 ? 26.023 -15.294 -10.400 1.00 90.19 1022 LEU A C 1
ATOM 8073 O O . LEU A 1 1022 ? 26.012 -16.526 -10.454 1.00 90.19 1022 LEU A O 1
ATOM 8077 N N . PRO A 1 1023 ? 26.107 -14.538 -11.521 1.00 89.25 1023 PRO A N 1
ATOM 8078 C CA . PRO A 1 1023 ? 26.120 -15.068 -12.893 1.00 89.25 1023 PRO A CA 1
ATOM 8079 C C . PRO A 1 1023 ? 27.117 -16.217 -13.143 1.00 89.25 1023 PRO A C 1
ATOM 8081 O O . PRO A 1 1023 ? 28.332 -16.014 -13.223 1.00 89.25 1023 PRO A O 1
ATOM 8084 N N . GLY A 1 1024 ? 26.584 -17.435 -13.287 1.00 86.31 1024 GLY A N 1
ATOM 8085 C CA . GLY A 1 1024 ? 27.338 -18.679 -13.485 1.00 86.31 1024 GLY A CA 1
ATOM 8086 C C . GLY A 1 1024 ? 28.423 -18.944 -12.439 1.00 86.31 1024 GLY A C 1
ATOM 8087 O O . GLY A 1 1024 ? 29.529 -19.369 -12.773 1.00 86.31 1024 GLY A O 1
ATOM 8088 N N . MET A 1 1025 ? 28.098 -18.696 -11.172 1.00 89.12 1025 MET A N 1
ATOM 8089 C CA . MET A 1 1025 ? 28.824 -19.211 -10.013 1.00 89.12 1025 MET A CA 1
ATOM 8090 C C . MET A 1 1025 ? 27.874 -20.052 -9.155 1.00 89.12 1025 MET A C 1
ATOM 8092 O O . MET A 1 1025 ? 26.661 -19.842 -9.177 1.00 89.12 1025 MET A O 1
ATOM 8096 N N . SER A 1 1026 ? 28.410 -20.992 -8.373 1.00 87.81 1026 SER A N 1
ATOM 8097 C CA . SER A 1 1026 ? 27.617 -21.671 -7.345 1.00 87.81 1026 SER A CA 1
ATOM 8098 C C . SER A 1 1026 ? 27.046 -20.626 -6.369 1.00 87.81 1026 SER A C 1
ATOM 8100 O O . SER A 1 1026 ? 27.786 -19.711 -5.989 1.00 87.81 1026 SER A O 1
ATOM 8102 N N . PRO A 1 1027 ? 25.777 -20.745 -5.935 1.00 90.38 1027 PRO A N 1
ATOM 8103 C CA . PRO A 1 1027 ? 25.169 -19.808 -4.992 1.00 90.38 1027 PRO A CA 1
ATOM 8104 C C . PRO A 1 1027 ? 26.023 -19.625 -3.735 1.00 90.38 1027 PRO A C 1
ATOM 8106 O O . PRO A 1 1027 ? 26.432 -20.606 -3.107 1.00 90.38 1027 PRO A O 1
ATOM 8109 N N . GLN A 1 1028 ? 26.298 -18.376 -3.357 1.00 90.56 1028 GLN A N 1
ATOM 8110 C CA . GLN A 1 1028 ? 27.060 -18.090 -2.139 1.00 90.56 1028 GLN A CA 1
ATOM 8111 C C . GLN A 1 1028 ? 26.094 -18.012 -0.961 1.00 90.56 1028 GLN A C 1
ATOM 8113 O O . GLN A 1 1028 ? 25.239 -17.135 -0.924 1.00 90.56 1028 GLN A O 1
ATOM 8118 N N . VAL A 1 1029 ? 26.203 -18.948 -0.021 1.00 91.69 1029 VAL A N 1
ATOM 8119 C CA . VAL A 1 1029 ? 25.256 -19.115 1.090 1.00 91.69 1029 VAL A CA 1
ATOM 8120 C C . VAL A 1 1029 ? 25.869 -18.602 2.393 1.00 91.69 1029 VAL A C 1
ATOM 8122 O O . VAL A 1 1029 ? 27.006 -18.944 2.721 1.00 91.69 1029 VAL A O 1
ATOM 8125 N N . ALA A 1 1030 ? 25.121 -17.792 3.145 1.00 88.31 1030 ALA A N 1
ATOM 8126 C CA . ALA A 1 1030 ? 25.547 -17.297 4.452 1.00 88.31 1030 ALA A CA 1
ATOM 8127 C C . ALA A 1 1030 ? 25.564 -18.416 5.523 1.00 88.31 1030 ALA A C 1
ATOM 8129 O O . ALA A 1 1030 ? 24.832 -19.400 5.396 1.00 88.31 1030 ALA A O 1
ATOM 8130 N N . PRO A 1 1031 ? 26.357 -18.284 6.609 1.00 83.50 1031 PRO A N 1
ATOM 8131 C CA . PRO A 1 1031 ? 26.407 -19.282 7.680 1.00 83.50 1031 PRO A CA 1
ATOM 8132 C C . PRO A 1 1031 ? 25.023 -19.596 8.268 1.00 83.50 1031 PRO A C 1
ATOM 8134 O O . PRO A 1 1031 ? 24.289 -18.697 8.677 1.00 83.50 1031 PRO A O 1
ATOM 8137 N N . LEU A 1 1032 ? 24.675 -20.885 8.323 1.00 85.44 1032 LEU A N 1
ATOM 8138 C CA . LEU A 1 1032 ? 23.321 -21.330 8.663 1.00 85.44 1032 LEU A CA 1
ATOM 8139 C C . LEU A 1 1032 ? 22.985 -21.077 10.143 1.00 85.44 1032 LEU A C 1
ATOM 8141 O O . LEU A 1 1032 ? 23.650 -21.601 11.040 1.00 85.44 1032 LEU A O 1
ATOM 8145 N N . ALA A 1 1033 ? 21.922 -20.304 10.387 1.00 80.19 1033 ALA A N 1
ATOM 8146 C CA . ALA A 1 1033 ? 21.426 -19.984 11.729 1.00 80.19 1033 ALA A CA 1
ATOM 8147 C C . ALA A 1 1033 ? 20.410 -21.008 12.276 1.00 80.19 1033 ALA A C 1
ATOM 8149 O O . ALA A 1 1033 ? 20.290 -21.165 13.488 1.00 80.19 1033 ALA A O 1
ATOM 8150 N N . THR A 1 1034 ? 19.678 -21.704 11.399 1.00 81.06 1034 THR A N 1
ATOM 8151 C CA . THR A 1 1034 ? 18.675 -22.710 11.782 1.00 81.06 1034 THR A CA 1
ATOM 8152 C C . THR A 1 1034 ? 19.334 -24.064 12.049 1.00 81.06 1034 THR A C 1
ATOM 8154 O O . THR A 1 1034 ? 19.947 -24.656 11.159 1.00 81.06 1034 THR A O 1
ATOM 8157 N N . GLU A 1 1035 ? 19.179 -24.589 13.264 1.00 74.12 1035 GLU A N 1
ATOM 8158 C CA . GLU A 1 1035 ? 19.584 -25.959 13.593 1.00 74.12 1035 GLU A CA 1
ATOM 8159 C C . GLU A 1 1035 ? 18.712 -26.974 12.829 1.00 74.12 1035 GLU A C 1
ATOM 8161 O O . GLU A 1 1035 ? 17.510 -26.780 12.663 1.00 74.12 1035 GLU A O 1
ATOM 8166 N N . ASN A 1 1036 ? 19.317 -28.067 12.356 1.00 78.62 1036 ASN A N 1
ATOM 8167 C CA . ASN A 1 1036 ? 18.704 -29.088 11.488 1.00 78.62 1036 ASN A CA 1
ATOM 8168 C C . ASN A 1 1036 ? 18.295 -28.614 10.076 1.00 78.62 1036 ASN A C 1
ATOM 8170 O O . ASN A 1 1036 ? 17.496 -29.277 9.409 1.00 78.62 1036 ASN A O 1
ATOM 8174 N N . LEU A 1 1037 ? 18.886 -27.514 9.598 1.00 86.81 1037 LEU A N 1
ATOM 8175 C CA . LEU A 1 1037 ? 18.887 -27.124 8.187 1.00 86.81 1037 LEU A CA 1
ATOM 8176 C C . LEU A 1 1037 ? 20.126 -27.697 7.475 1.00 86.81 1037 LEU A C 1
ATOM 8178 O O . LEU A 1 1037 ? 21.251 -27.514 7.948 1.00 86.81 1037 LEU A O 1
ATOM 8182 N N . ILE A 1 1038 ? 19.922 -28.347 6.328 1.00 86.69 1038 ILE A N 1
ATOM 8183 C CA . ILE A 1 1038 ? 20.977 -28.775 5.397 1.00 86.69 1038 ILE A CA 1
ATOM 8184 C C . ILE A 1 1038 ? 20.807 -27.982 4.101 1.00 86.69 1038 ILE A C 1
ATOM 8186 O O . ILE A 1 1038 ? 19.698 -27.878 3.577 1.00 86.69 1038 ILE A O 1
ATOM 8190 N N . VAL A 1 1039 ? 21.901 -27.445 3.565 1.00 90.25 1039 VAL A N 1
ATOM 8191 C CA . VAL A 1 1039 ? 21.912 -26.724 2.284 1.00 90.25 1039 VAL A CA 1
ATOM 8192 C C . VAL A 1 1039 ? 22.993 -27.319 1.396 1.00 90.25 1039 VAL A C 1
ATOM 8194 O O . VAL A 1 1039 ? 24.109 -27.542 1.854 1.00 90.25 1039 VAL A O 1
ATOM 8197 N N . THR A 1 1040 ? 22.675 -27.586 0.132 1.00 89.75 1040 THR A N 1
ATOM 8198 C CA . THR A 1 1040 ? 23.645 -28.028 -0.877 1.00 89.75 1040 THR A CA 1
ATOM 8199 C C . THR A 1 1040 ? 23.568 -27.111 -2.087 1.00 89.75 1040 THR A C 1
ATOM 8201 O O . THR A 1 1040 ? 22.486 -26.855 -2.608 1.00 89.75 1040 THR A O 1
ATOM 8204 N N . THR A 1 1041 ? 24.711 -26.609 -2.539 1.00 92.19 1041 THR A N 1
ATOM 8205 C CA . THR A 1 1041 ? 24.823 -25.830 -3.776 1.00 92.19 1041 THR A CA 1
ATOM 8206 C C . THR A 1 1041 ? 25.547 -26.641 -4.835 1.00 92.19 1041 THR A C 1
ATOM 8208 O O . THR A 1 1041 ? 26.488 -27.359 -4.503 1.00 92.19 1041 THR A O 1
ATOM 8211 N N . THR A 1 1042 ? 25.126 -26.542 -6.098 1.00 90.69 1042 THR A N 1
ATOM 8212 C CA . THR A 1 1042 ? 25.769 -27.238 -7.229 1.00 90.69 1042 THR A CA 1
ATOM 8213 C C . THR A 1 1042 ? 25.988 -26.314 -8.426 1.00 90.69 1042 THR A C 1
ATOM 8215 O O . THR A 1 1042 ? 25.222 -25.374 -8.651 1.00 90.69 1042 THR A O 1
ATOM 8218 N N . LEU A 1 1043 ? 27.062 -26.576 -9.177 1.00 91.44 1043 LEU A N 1
ATOM 8219 C CA . LEU A 1 1043 ? 27.332 -26.020 -10.504 1.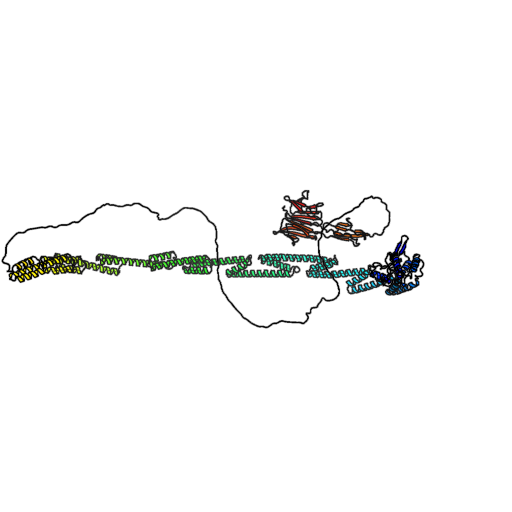00 91.44 1043 LEU A CA 1
ATOM 8220 C C . LEU A 1 1043 ? 28.293 -26.955 -11.262 1.00 91.44 1043 LEU A C 1
ATOM 8222 O O . LEU A 1 1043 ? 29.424 -27.183 -10.827 1.00 91.44 1043 LEU A O 1
ATOM 8226 N N . GLY A 1 1044 ? 27.863 -27.494 -12.403 1.00 88.19 1044 GLY A N 1
ATOM 8227 C CA . GLY A 1 1044 ? 28.591 -28.545 -13.120 1.00 88.19 1044 GLY A CA 1
ATOM 8228 C C . GLY A 1 1044 ? 28.794 -29.785 -12.246 1.00 88.19 1044 GLY A C 1
ATOM 8229 O O . GLY A 1 1044 ? 27.857 -30.276 -11.625 1.00 88.19 1044 GLY A O 1
ATOM 8230 N N . ASP A 1 1045 ? 30.038 -30.254 -12.160 1.00 86.62 1045 ASP A N 1
ATOM 8231 C CA . ASP A 1 1045 ? 30.448 -31.350 -11.270 1.00 86.62 1045 ASP A CA 1
ATOM 8232 C C . ASP A 1 1045 ? 30.879 -30.869 -9.872 1.00 86.62 1045 ASP A C 1
ATOM 8234 O O . ASP A 1 1045 ? 31.386 -31.655 -9.073 1.00 86.62 1045 ASP A O 1
ATOM 8238 N N . GLN A 1 1046 ? 30.774 -29.574 -9.561 1.00 88.50 1046 GLN A N 1
ATOM 8239 C CA . GLN A 1 1046 ? 31.168 -29.034 -8.257 1.00 88.50 1046 GLN A CA 1
ATOM 8240 C C . GLN A 1 1046 ? 29.946 -28.825 -7.372 1.00 88.50 1046 GLN A C 1
ATOM 8242 O O . GLN A 1 1046 ? 28.933 -28.276 -7.806 1.00 88.50 1046 GLN A O 1
ATOM 8247 N N . ALA A 1 1047 ? 30.069 -29.213 -6.105 1.00 88.75 1047 ALA A N 1
ATOM 8248 C CA . ALA A 1 1047 ? 29.051 -28.963 -5.100 1.00 88.75 1047 ALA A CA 1
ATOM 8249 C C . ALA A 1 1047 ? 29.662 -28.497 -3.769 1.00 88.75 1047 ALA A C 1
ATOM 8251 O O . ALA A 1 1047 ? 30.862 -28.635 -3.529 1.00 88.75 1047 ALA A O 1
ATOM 8252 N N . SER A 1 1048 ? 28.840 -27.937 -2.886 1.00 89.75 1048 SER A N 1
ATOM 8253 C CA . SER A 1 1048 ? 29.219 -27.620 -1.507 1.00 89.75 1048 SER A CA 1
ATOM 8254 C C . SER A 1 1048 ? 28.042 -27.881 -0.580 1.00 89.75 1048 SER A C 1
ATOM 8256 O O . SER A 1 1048 ? 26.928 -27.448 -0.868 1.00 89.75 1048 SER A O 1
ATOM 8258 N N . ILE A 1 1049 ? 28.281 -28.597 0.520 1.00 88.62 1049 ILE A N 1
ATOM 8259 C CA . ILE A 1 1049 ? 27.256 -28.942 1.510 1.00 88.62 1049 ILE A CA 1
ATOM 8260 C C . ILE A 1 1049 ? 27.511 -28.216 2.834 1.00 88.62 1049 ILE A C 1
ATOM 8262 O O . ILE A 1 1049 ? 28.618 -28.249 3.369 1.00 88.62 1049 ILE A O 1
ATOM 8266 N N . LEU A 1 1050 ? 26.474 -27.569 3.364 1.00 89.00 1050 LEU A N 1
ATOM 8267 C CA . LEU A 1 1050 ? 26.439 -26.862 4.641 1.00 89.00 1050 LEU A CA 1
ATOM 8268 C C . LEU A 1 1050 ? 25.414 -27.535 5.568 1.00 89.00 1050 LEU A C 1
ATOM 8270 O O . LEU A 1 1050 ? 24.367 -28.001 5.117 1.00 89.00 1050 LEU A O 1
ATOM 8274 N N . SER A 1 1051 ? 25.677 -27.531 6.876 1.00 86.12 1051 SER A N 1
ATOM 8275 C CA . SER A 1 1051 ? 24.721 -27.963 7.905 1.00 86.12 1051 SER A CA 1
ATOM 8276 C C . SER A 1 1051 ? 24.725 -26.992 9.081 1.00 86.12 1051 SER A C 1
ATOM 8278 O O . SER A 1 1051 ? 25.789 -26.579 9.545 1.00 86.12 1051 SER A O 1
ATOM 8280 N N . GLY A 1 1052 ? 23.536 -26.644 9.580 1.00 80.44 1052 GLY A N 1
ATOM 8281 C CA . GLY A 1 1052 ? 23.374 -25.885 10.823 1.00 80.44 1052 GLY A CA 1
ATOM 8282 C C . GLY A 1 1052 ? 23.676 -26.713 12.080 1.00 80.44 1052 GLY A C 1
ATOM 8283 O O . GLY A 1 1052 ? 23.937 -26.147 13.140 1.00 80.44 1052 GLY A O 1
ATOM 8284 N N . SER A 1 1053 ? 23.688 -28.047 11.970 1.00 73.25 1053 SER A N 1
ATOM 8285 C CA . SER A 1 1053 ? 23.931 -28.981 13.079 1.00 73.25 1053 SER A CA 1
ATOM 8286 C C . SER A 1 1053 ? 25.369 -29.509 13.058 1.00 73.25 1053 SER A C 1
ATOM 8288 O O . SER A 1 1053 ? 25.896 -29.866 12.004 1.00 73.25 1053 SER A O 1
ATOM 8290 N N . SER A 1 1054 ? 26.020 -29.606 14.221 1.00 62.09 1054 SER A N 1
ATOM 8291 C CA . SER A 1 1054 ? 27.425 -30.037 14.322 1.00 62.09 1054 SER A CA 1
ATOM 8292 C C . SER A 1 1054 ? 27.625 -31.053 15.458 1.00 62.09 1054 SER A C 1
ATOM 8294 O O . SER A 1 1054 ? 27.177 -30.771 16.570 1.00 62.09 1054 SER A O 1
ATOM 8296 N N . PRO A 1 1055 ? 28.310 -32.190 15.225 1.00 55.16 1055 PRO A N 1
ATOM 8297 C CA . PRO A 1 1055 ? 28.809 -32.660 13.932 1.00 55.16 1055 PRO A CA 1
ATOM 8298 C C . PRO A 1 1055 ? 27.674 -33.204 13.046 1.00 55.16 1055 PRO A C 1
ATOM 8300 O O . PRO A 1 1055 ? 26.789 -33.923 13.509 1.00 55.16 1055 PRO A O 1
ATOM 8303 N N . SER A 1 1056 ? 27.732 -32.885 11.755 1.00 72.31 1056 SER A N 1
ATOM 8304 C CA . SER A 1 1056 ? 27.004 -33.610 10.708 1.00 72.31 1056 SER A CA 1
ATOM 8305 C C . SER A 1 1056 ? 28.032 -34.219 9.761 1.00 72.31 1056 SER A C 1
ATOM 8307 O O . SER A 1 1056 ? 29.066 -33.609 9.505 1.00 72.31 1056 SER A O 1
ATOM 8309 N N . TYR A 1 1057 ? 27.747 -35.396 9.222 1.00 79.31 1057 TYR A N 1
ATOM 8310 C CA . TYR A 1 1057 ? 28.591 -36.102 8.264 1.00 79.31 1057 TYR A CA 1
ATOM 8311 C C . TYR A 1 1057 ? 27.812 -36.380 6.980 1.00 79.31 1057 TYR A C 1
ATOM 8313 O O . TYR A 1 1057 ? 26.587 -36.467 7.011 1.00 79.31 1057 TYR A O 1
ATOM 8321 N N . PHE A 1 1058 ? 28.505 -36.584 5.866 1.00 80.31 1058 PHE A N 1
ATOM 8322 C CA . PHE A 1 1058 ? 27.921 -37.155 4.655 1.00 80.31 1058 PHE A CA 1
ATOM 8323 C C . PHE A 1 1058 ? 28.756 -38.323 4.130 1.00 80.31 1058 PHE A C 1
ATOM 8325 O O . PHE A 1 1058 ? 29.966 -38.397 4.350 1.00 80.31 1058 PHE A O 1
ATOM 8332 N N . ASN A 1 1059 ? 28.106 -39.198 3.372 1.00 74.00 1059 ASN A N 1
ATOM 8333 C CA . ASN A 1 1059 ? 28.725 -40.242 2.574 1.00 74.00 1059 ASN A CA 1
ATOM 8334 C C . ASN A 1 1059 ? 28.236 -40.106 1.126 1.00 74.00 1059 ASN A C 1
ATOM 8336 O O . ASN A 1 1059 ? 27.031 -40.032 0.873 1.00 74.00 1059 ASN A O 1
ATOM 8340 N N . LEU A 1 1060 ? 29.169 -40.150 0.174 1.00 69.62 1060 LEU A N 1
ATOM 8341 C CA . LEU A 1 1060 ? 28.851 -40.563 -1.194 1.00 69.62 1060 LEU A CA 1
ATOM 8342 C C . LEU A 1 1060 ? 28.640 -42.092 -1.219 1.00 69.62 1060 LEU A C 1
ATOM 8344 O O . LEU A 1 1060 ? 29.250 -42.793 -0.400 1.00 69.62 1060 LEU A O 1
ATOM 8348 N N . PRO A 1 1061 ? 27.824 -42.641 -2.139 1.00 61.75 1061 PRO A N 1
ATOM 8349 C CA . PRO A 1 1061 ? 27.614 -44.084 -2.252 1.00 61.75 1061 PRO A CA 1
ATOM 8350 C C . PRO A 1 1061 ? 28.939 -44.864 -2.332 1.00 61.75 1061 PRO A C 1
ATOM 8352 O O . PRO A 1 1061 ? 29.780 -44.614 -3.192 1.00 61.75 1061 PRO A O 1
ATOM 8355 N N . GLY A 1 1062 ? 29.145 -45.795 -1.395 1.00 59.69 1062 GLY A N 1
ATOM 8356 C CA . GLY A 1 1062 ? 30.370 -46.602 -1.293 1.00 59.69 1062 GLY A CA 1
ATOM 8357 C C . GLY A 1 1062 ? 31.585 -45.921 -0.640 1.00 59.69 1062 GLY A C 1
ATOM 8358 O O . GLY A 1 1062 ? 32.629 -46.561 -0.523 1.00 59.69 1062 GLY A O 1
ATOM 8359 N N . GLN A 1 1063 ? 31.484 -44.666 -0.186 1.00 70.88 1063 GLN A N 1
ATOM 8360 C CA . GLN A 1 1063 ? 32.593 -43.928 0.437 1.00 70.88 1063 GLN A CA 1
ATOM 8361 C C . GLN A 1 1063 ? 32.476 -43.823 1.970 1.00 70.88 1063 GLN A C 1
ATOM 8363 O O . GLN A 1 1063 ? 31.425 -44.072 2.567 1.00 70.88 1063 GLN A O 1
ATOM 8368 N N . LYS A 1 1064 ? 33.588 -43.454 2.624 1.00 70.69 1064 LYS A N 1
ATOM 8369 C CA . LYS A 1 1064 ? 33.634 -43.155 4.067 1.00 70.69 1064 LYS A CA 1
ATOM 8370 C C . LYS A 1 1064 ? 32.917 -41.839 4.389 1.00 70.69 1064 LYS A C 1
ATOM 8372 O O . LYS A 1 1064 ? 32.785 -40.976 3.529 1.00 70.69 1064 LYS A O 1
ATOM 8377 N N . ALA A 1 1065 ? 32.508 -41.698 5.649 1.00 76.12 1065 ALA A N 1
ATOM 8378 C CA . ALA A 1 1065 ? 31.892 -40.481 6.163 1.00 76.12 1065 ALA A CA 1
ATOM 8379 C C . ALA A 1 1065 ? 32.897 -39.316 6.203 1.00 76.12 1065 ALA A C 1
ATOM 8381 O O . ALA A 1 1065 ? 34.026 -39.487 6.669 1.00 76.12 1065 ALA A O 1
ATOM 8382 N N . ILE A 1 1066 ? 32.466 -38.144 5.740 1.00 81.44 1066 ILE A N 1
ATOM 8383 C CA . ILE A 1 1066 ? 33.215 -36.879 5.721 1.00 81.44 1066 ILE A CA 1
ATOM 8384 C C . ILE A 1 1066 ? 32.410 -35.839 6.510 1.00 81.44 1066 ILE A C 1
ATOM 8386 O O . ILE A 1 1066 ? 31.184 -35.827 6.445 1.00 81.44 1066 ILE A O 1
ATOM 8390 N N . GLU A 1 1067 ? 33.076 -34.984 7.286 1.00 81.75 1067 GLU A N 1
ATOM 8391 C CA . GLU A 1 1067 ? 32.414 -33.991 8.143 1.00 81.75 1067 GLU A CA 1
ATOM 8392 C C . GLU A 1 1067 ? 31.931 -32.757 7.357 1.00 81.75 1067 GLU A C 1
ATOM 8394 O O . GLU A 1 1067 ? 32.608 -32.257 6.454 1.00 81.75 1067 GLU A O 1
ATOM 8399 N N . ILE A 1 1068 ? 30.744 -32.259 7.710 1.00 82.44 1068 ILE A N 1
ATOM 8400 C CA . ILE A 1 1068 ? 30.130 -31.053 7.149 1.00 82.44 1068 ILE A CA 1
ATOM 8401 C C . ILE A 1 1068 ? 30.485 -29.860 8.039 1.00 82.44 1068 ILE A C 1
ATOM 8403 O O . ILE A 1 1068 ? 29.980 -29.732 9.157 1.00 82.44 1068 ILE A O 1
ATOM 8407 N N . ALA A 1 1069 ? 31.318 -28.955 7.531 1.00 73.75 1069 ALA A N 1
ATOM 8408 C CA . ALA A 1 1069 ? 31.608 -27.697 8.204 1.00 73.75 1069 ALA A CA 1
ATOM 8409 C C . ALA A 1 1069 ? 30.416 -26.725 8.105 1.00 73.75 1069 ALA A C 1
ATOM 8411 O O . ALA A 1 1069 ? 29.745 -26.645 7.075 1.00 73.75 1069 ALA A O 1
ATOM 8412 N N . ARG A 1 1070 ? 30.200 -25.893 9.137 1.00 71.56 1070 ARG A N 1
ATOM 8413 C CA . ARG A 1 1070 ? 29.197 -24.802 9.092 1.00 71.56 1070 ARG A CA 1
ATOM 8414 C C . ARG A 1 1070 ? 29.493 -23.743 8.016 1.00 71.56 1070 ARG A C 1
ATOM 8416 O O . ARG A 1 1070 ? 28.596 -23.008 7.622 1.00 71.56 1070 ARG A O 1
ATOM 8423 N N . THR A 1 1071 ? 30.740 -23.676 7.547 1.00 72.00 1071 THR A N 1
ATOM 8424 C CA . THR A 1 1071 ? 31.211 -22.835 6.431 1.00 72.00 1071 THR A CA 1
ATOM 8425 C C . THR A 1 1071 ? 31.089 -23.509 5.058 1.00 72.00 1071 THR A C 1
ATOM 8427 O O . THR A 1 1071 ? 31.475 -22.912 4.059 1.00 72.00 1071 THR A O 1
ATOM 8430 N N . GLY A 1 1072 ? 30.595 -24.749 5.008 1.00 80.81 1072 GLY A N 1
ATOM 8431 C CA . GLY A 1 1072 ? 30.548 -25.586 3.812 1.00 80.81 1072 GLY A CA 1
ATOM 8432 C C . GLY A 1 1072 ? 31.737 -26.536 3.680 1.00 80.81 1072 GLY A C 1
ATOM 8433 O O . GLY A 1 1072 ? 32.884 -26.157 3.922 1.00 80.81 1072 GLY A O 1
ATOM 8434 N N . THR A 1 1073 ? 31.448 -27.770 3.266 1.00 86.62 1073 THR A N 1
ATOM 8435 C CA . THR A 1 1073 ? 32.433 -28.760 2.814 1.00 86.62 1073 THR A CA 1
ATOM 8436 C C . THR A 1 1073 ? 32.269 -28.961 1.308 1.00 86.62 1073 THR A C 1
ATOM 8438 O O . THR A 1 1073 ? 31.181 -29.293 0.837 1.00 86.62 1073 THR A O 1
ATOM 8441 N N . ALA A 1 1074 ? 33.350 -28.758 0.552 1.00 84.69 1074 ALA A N 1
ATOM 8442 C CA . ALA A 1 1074 ? 33.349 -28.904 -0.901 1.00 84.69 1074 ALA A CA 1
ATOM 8443 C C . ALA A 1 1074 ? 33.253 -30.376 -1.341 1.00 84.69 1074 ALA A C 1
ATOM 8445 O O . ALA A 1 1074 ? 33.796 -31.280 -0.703 1.00 84.69 1074 ALA A O 1
ATOM 8446 N N . LEU A 1 1075 ? 32.581 -30.588 -2.468 1.00 83.50 1075 LEU A N 1
ATOM 8447 C CA . LEU A 1 1075 ? 32.260 -31.872 -3.079 1.00 83.50 1075 LEU A CA 1
ATOM 8448 C C . LEU A 1 1075 ? 32.649 -31.838 -4.559 1.00 83.50 1075 LEU A C 1
ATOM 8450 O O . LEU A 1 1075 ? 32.389 -30.853 -5.252 1.00 83.50 1075 LEU A O 1
ATOM 8454 N N . ASN A 1 1076 ? 33.203 -32.942 -5.056 1.00 82.75 1076 ASN A N 1
ATOM 8455 C CA . ASN A 1 1076 ? 33.352 -33.175 -6.488 1.00 82.75 1076 ASN A CA 1
ATOM 8456 C C . ASN A 1 1076 ? 32.499 -34.386 -6.889 1.00 82.75 1076 ASN A C 1
ATOM 8458 O O . ASN A 1 1076 ? 32.659 -35.468 -6.324 1.00 82.75 1076 ASN A O 1
ATOM 8462 N N . LEU A 1 1077 ? 31.595 -34.172 -7.843 1.00 81.31 1077 LEU A N 1
ATOM 8463 C CA . LEU A 1 1077 ? 30.617 -35.127 -8.357 1.00 81.31 1077 LEU A CA 1
ATOM 8464 C C . LEU A 1 1077 ? 30.997 -35.664 -9.752 1.00 81.31 1077 LEU A C 1
ATOM 8466 O O . LEU A 1 1077 ? 30.184 -36.338 -10.376 1.00 81.31 1077 LEU A O 1
ATOM 8470 N N . THR A 1 1078 ? 32.216 -35.407 -10.256 1.00 79.62 1078 THR A N 1
ATOM 8471 C CA . THR A 1 1078 ? 32.682 -35.914 -11.563 1.00 79.62 1078 THR A CA 1
ATOM 8472 C C . THR A 1 1078 ? 32.461 -37.426 -11.691 1.00 79.62 1078 THR A C 1
ATOM 8474 O O . THR A 1 1078 ? 33.090 -38.223 -10.992 1.00 79.62 1078 THR A O 1
ATOM 8477 N N . GLY A 1 1079 ? 31.598 -37.821 -12.632 1.00 71.81 1079 GLY A N 1
ATOM 8478 C CA . GLY A 1 1079 ? 31.251 -39.220 -12.905 1.00 71.81 1079 GLY A CA 1
ATOM 8479 C C . GLY A 1 1079 ? 30.108 -39.796 -12.059 1.00 71.81 1079 GLY A C 1
ATOM 8480 O O . GLY A 1 1079 ? 29.817 -40.984 -12.189 1.00 71.81 1079 GLY A O 1
ATOM 8481 N N . ALA A 1 1080 ? 29.458 -38.985 -11.221 1.00 74.62 1080 ALA A N 1
ATOM 8482 C CA . ALA A 1 1080 ? 28.131 -39.282 -10.690 1.00 74.62 1080 ALA A CA 1
ATOM 8483 C C . ALA A 1 1080 ? 27.042 -38.986 -11.747 1.00 74.62 1080 ALA A C 1
ATOM 8485 O O . ALA A 1 1080 ? 27.330 -38.428 -12.807 1.00 74.62 1080 ALA A O 1
ATOM 8486 N N . ASP A 1 1081 ? 25.803 -39.403 -11.482 1.00 77.38 1081 ASP A N 1
ATOM 8487 C CA . ASP A 1 1081 ? 24.669 -39.181 -12.387 1.00 77.38 1081 ASP A CA 1
ATOM 8488 C C . ASP A 1 1081 ? 24.050 -37.785 -12.132 1.00 77.38 1081 ASP A C 1
ATOM 8490 O O . ASP A 1 1081 ? 23.579 -37.549 -11.011 1.00 77.38 1081 ASP A O 1
ATOM 8494 N N . PRO A 1 1082 ? 24.009 -36.880 -13.135 1.00 75.62 1082 PRO A N 1
ATOM 8495 C CA . PRO A 1 1082 ? 23.400 -35.547 -13.032 1.00 75.62 1082 PRO A CA 1
ATOM 8496 C C . PRO A 1 1082 ? 21.967 -35.519 -12.482 1.00 75.62 1082 PRO A C 1
ATOM 8498 O O . PRO A 1 1082 ? 21.581 -34.550 -11.823 1.00 75.62 1082 PRO A O 1
ATOM 8501 N N . GLU A 1 1083 ? 21.184 -36.570 -12.745 1.00 72.31 1083 GLU A N 1
ATOM 8502 C CA . GLU A 1 1083 ? 19.768 -36.682 -12.378 1.00 72.31 1083 GLU A CA 1
ATOM 8503 C C . GLU A 1 1083 ? 19.524 -37.635 -11.191 1.00 72.31 1083 GLU A C 1
ATOM 8505 O O . GLU A 1 1083 ? 18.452 -37.589 -10.587 1.00 72.31 1083 GLU A O 1
ATOM 8510 N N . GLN A 1 1084 ? 20.497 -38.486 -10.825 1.00 68.50 1084 GLN A N 1
ATOM 8511 C CA . GLN A 1 1084 ? 20.335 -39.532 -9.792 1.00 68.50 1084 GLN A CA 1
ATOM 8512 C C . GLN A 1 1084 ? 21.378 -39.499 -8.657 1.00 68.50 1084 GLN A C 1
ATOM 8514 O O . GLN A 1 1084 ? 21.509 -40.463 -7.896 1.00 68.50 1084 GLN A O 1
ATOM 8519 N N . THR A 1 1085 ? 22.127 -38.405 -8.495 1.00 78.94 1085 THR A N 1
ATOM 8520 C CA . THR A 1 1085 ? 23.100 -38.273 -7.398 1.00 78.94 1085 THR A CA 1
ATOM 8521 C C . THR A 1 1085 ? 22.414 -38.178 -6.030 1.00 78.94 1085 THR A C 1
ATOM 8523 O O . THR A 1 1085 ? 21.811 -37.166 -5.678 1.00 78.94 1085 THR A O 1
ATOM 8526 N N . MET A 1 1086 ? 22.556 -39.236 -5.226 1.00 77.06 1086 MET A N 1
ATOM 8527 C CA . MET A 1 1086 ? 22.062 -39.307 -3.847 1.00 77.06 1086 MET A CA 1
ATOM 8528 C C . MET A 1 1086 ? 23.193 -39.063 -2.835 1.00 77.06 1086 MET A C 1
ATOM 8530 O O . MET A 1 1086 ? 24.111 -39.879 -2.719 1.00 77.06 1086 MET A O 1
ATOM 8534 N N . LEU A 1 1087 ? 23.108 -37.984 -2.053 1.00 76.44 1087 LEU A N 1
ATOM 8535 C CA . LEU A 1 1087 ? 23.976 -37.740 -0.894 1.00 76.44 1087 LEU A CA 1
ATOM 8536 C C . LEU A 1 1087 ? 23.341 -38.326 0.372 1.00 76.44 1087 LEU A C 1
ATOM 8538 O O . LEU A 1 1087 ? 22.214 -37.972 0.712 1.00 76.44 1087 LEU A O 1
ATOM 8542 N N . VAL A 1 1088 ? 24.058 -39.175 1.114 1.00 75.88 1088 VAL A N 1
ATOM 8543 C CA . VAL A 1 1088 ? 23.569 -39.693 2.405 1.00 75.88 1088 VAL A CA 1
ATOM 8544 C C . VAL A 1 1088 ? 24.141 -38.848 3.539 1.00 75.88 1088 VAL A C 1
ATOM 8546 O O . VAL A 1 1088 ? 25.329 -38.940 3.838 1.00 75.88 1088 VAL A O 1
ATOM 8549 N N . VAL A 1 1089 ? 23.306 -38.031 4.181 1.00 75.62 1089 VAL A N 1
ATOM 8550 C CA . VAL A 1 1089 ? 23.681 -37.153 5.301 1.00 75.62 1089 VAL A CA 1
ATOM 8551 C C . VAL A 1 1089 ? 23.293 -37.789 6.637 1.00 75.62 1089 VAL A C 1
ATOM 8553 O O . VAL A 1 1089 ? 22.219 -38.370 6.777 1.00 75.62 1089 VAL A O 1
ATOM 8556 N N . SER A 1 1090 ? 24.162 -37.669 7.640 1.00 70.00 1090 SER A N 1
ATOM 8557 C CA . SER A 1 1090 ? 24.040 -38.295 8.956 1.00 70.00 1090 SER A CA 1
ATOM 8558 C C . SER A 1 1090 ? 24.369 -37.318 10.083 1.00 70.00 1090 SER A C 1
ATOM 8560 O O . SER A 1 1090 ? 25.412 -36.672 10.067 1.00 70.00 1090 SER A O 1
ATOM 8562 N N . ASN A 1 1091 ? 23.523 -37.257 11.113 1.00 65.31 1091 ASN A N 1
ATOM 8563 C CA . ASN A 1 1091 ? 23.783 -36.501 12.350 1.00 65.31 1091 ASN A CA 1
ATOM 8564 C C . ASN A 1 1091 ? 24.232 -37.412 13.514 1.00 65.31 1091 ASN A C 1
ATOM 8566 O O . ASN A 1 1091 ? 24.024 -37.102 14.685 1.00 65.31 1091 ASN A O 1
ATOM 8570 N N . GLY A 1 1092 ? 24.776 -38.593 13.197 1.00 61.09 1092 GLY A N 1
ATOM 8571 C CA . GLY A 1 1092 ? 25.225 -39.586 14.179 1.00 61.09 1092 GLY A CA 1
ATOM 8572 C C . GLY A 1 1092 ? 24.111 -40.417 14.835 1.00 61.09 1092 GLY A C 1
ATOM 8573 O O . GLY A 1 1092 ? 24.422 -41.404 15.497 1.00 61.09 1092 GLY A O 1
ATOM 8574 N N . LYS A 1 1093 ? 22.830 -40.069 14.636 1.00 56.16 1093 LYS A N 1
ATOM 8575 C CA . LYS A 1 1093 ? 21.666 -40.869 15.079 1.00 56.16 1093 LYS A CA 1
ATOM 8576 C C . LYS A 1 1093 ? 20.692 -41.231 13.957 1.00 56.16 1093 LYS A C 1
ATOM 8578 O O . LYS A 1 1093 ? 20.057 -42.276 14.030 1.00 56.16 1093 LYS A O 1
ATOM 8583 N N . HIS A 1 1094 ? 20.583 -40.386 12.937 1.00 60.03 1094 HIS A N 1
ATOM 8584 C CA . HIS A 1 1094 ? 19.671 -40.546 11.806 1.00 60.03 1094 HIS A CA 1
ATOM 8585 C C . HIS A 1 1094 ? 20.440 -40.435 10.484 1.00 60.03 1094 HIS A C 1
ATOM 8587 O O . HIS A 1 1094 ? 21.535 -39.864 10.448 1.00 60.03 1094 HIS A O 1
ATOM 8593 N N . HIS A 1 1095 ? 19.885 -40.995 9.409 1.00 66.81 1095 HIS A N 1
ATOM 8594 C CA . HIS A 1 1095 ? 20.454 -40.970 8.059 1.00 66.81 1095 HIS A CA 1
ATOM 8595 C C . HIS A 1 1095 ? 19.382 -40.520 7.068 1.00 66.81 1095 HIS A C 1
ATOM 8597 O O . HIS A 1 1095 ? 18.249 -40.994 7.132 1.00 66.81 1095 HIS A O 1
ATOM 8603 N N . HIS A 1 1096 ? 19.748 -39.638 6.143 1.00 68.62 1096 HIS A N 1
ATOM 8604 C CA . HIS A 1 1096 ? 18.827 -39.010 5.199 1.00 68.62 1096 HIS A CA 1
ATOM 8605 C C . HIS A 1 1096 ? 19.449 -39.009 3.809 1.00 68.62 1096 HIS A C 1
ATOM 8607 O O . HIS A 1 1096 ? 20.592 -38.587 3.650 1.00 68.62 1096 HIS A O 1
ATOM 8613 N N . SER A 1 1097 ? 18.711 -39.496 2.814 1.00 72.38 1097 SER A N 1
ATOM 8614 C CA . SER A 1 1097 ? 19.182 -39.555 1.429 1.00 72.38 1097 SER A CA 1
ATOM 8615 C C . SER A 1 1097 ? 18.612 -38.371 0.660 1.00 72.38 1097 SER A C 1
ATOM 8617 O O . SER A 1 1097 ? 17.401 -38.276 0.484 1.00 72.38 1097 SER A O 1
ATOM 8619 N N . ILE A 1 1098 ? 19.484 -37.469 0.227 1.00 73.50 1098 ILE A N 1
ATOM 8620 C CA . ILE A 1 1098 ? 19.138 -36.242 -0.484 1.00 73.50 1098 ILE A CA 1
ATOM 8621 C C . ILE A 1 1098 ? 19.430 -36.447 -1.969 1.00 73.50 1098 ILE A C 1
ATOM 8623 O O . ILE A 1 1098 ? 20.580 -36.692 -2.330 1.00 73.50 1098 ILE A O 1
ATOM 8627 N N . ALA A 1 1099 ? 18.409 -36.328 -2.818 1.00 74.50 1099 ALA A N 1
ATOM 8628 C CA . ALA A 1 1099 ? 18.600 -36.227 -4.261 1.00 74.50 1099 ALA A CA 1
ATOM 8629 C C . ALA A 1 1099 ? 19.145 -34.833 -4.594 1.00 74.50 1099 ALA A C 1
ATOM 8631 O O . ALA A 1 1099 ? 18.542 -33.828 -4.219 1.00 74.50 1099 ALA A O 1
ATOM 8632 N N . VAL A 1 1100 ? 20.288 -34.771 -5.271 1.00 73.62 1100 VAL A N 1
ATOM 8633 C CA . VAL A 1 1100 ? 20.965 -33.523 -5.625 1.00 73.62 1100 VAL A CA 1
ATOM 8634 C C . VAL A 1 1100 ? 21.175 -33.486 -7.131 1.00 73.62 1100 VAL A C 1
ATOM 8636 O O . VAL A 1 1100 ? 22.011 -34.214 -7.662 1.00 73.62 1100 VAL A O 1
ATOM 8639 N N . LEU A 1 1101 ? 20.443 -32.603 -7.811 1.00 77.88 1101 LEU A N 1
ATOM 8640 C CA . LEU A 1 1101 ? 20.702 -32.308 -9.217 1.00 77.88 1101 LEU A CA 1
ATOM 8641 C C . LEU A 1 1101 ? 22.005 -31.511 -9.358 1.00 77.88 1101 LEU A C 1
ATOM 8643 O O . LEU A 1 1101 ? 22.249 -30.542 -8.628 1.00 77.88 1101 LEU A O 1
ATOM 8647 N N . HIS A 1 1102 ? 22.829 -31.895 -10.326 1.00 81.31 1102 HIS A N 1
ATOM 8648 C CA . HIS A 1 1102 ? 24.023 -31.151 -10.715 1.00 81.31 1102 HIS A CA 1
ATOM 8649 C C . HIS A 1 1102 ? 24.146 -31.147 -12.243 1.00 81.31 1102 HIS A C 1
ATOM 8651 O O . HIS A 1 1102 ? 23.721 -32.084 -12.911 1.00 81.31 1102 HIS A O 1
ATOM 8657 N N . GLY A 1 1103 ? 24.644 -30.058 -12.826 1.00 84.94 1103 GLY A N 1
ATOM 8658 C CA . GLY A 1 1103 ? 24.561 -29.849 -14.272 1.00 84.94 1103 GLY A CA 1
ATOM 8659 C C . GLY A 1 1103 ? 24.885 -28.414 -14.675 1.00 84.94 1103 GLY A C 1
ATOM 8660 O O . GLY A 1 1103 ? 25.549 -27.696 -13.930 1.00 84.94 1103 GLY A O 1
ATOM 8661 N N . ASN A 1 1104 ? 24.446 -27.985 -15.863 1.00 87.75 1104 ASN A N 1
ATOM 8662 C CA . ASN A 1 1104 ? 24.839 -26.674 -16.392 1.00 87.75 1104 ASN A CA 1
ATOM 8663 C C . ASN A 1 1104 ? 24.316 -25.500 -15.553 1.00 87.75 1104 ASN A C 1
ATOM 8665 O O . ASN A 1 1104 ? 25.065 -24.558 -15.310 1.00 87.75 1104 ASN A O 1
ATOM 8669 N N . ALA A 1 1105 ? 23.060 -25.557 -15.110 1.00 88.81 1105 ALA A N 1
ATOM 8670 C CA . ALA A 1 1105 ? 22.434 -24.494 -14.335 1.00 88.81 1105 ALA A CA 1
ATOM 8671 C C . ALA A 1 1105 ? 22.821 -24.566 -12.841 1.00 88.81 1105 ALA A C 1
ATOM 8673 O O . ALA A 1 1105 ? 22.851 -25.663 -12.271 1.00 88.81 1105 ALA A O 1
ATOM 8674 N N . PRO A 1 1106 ? 23.104 -23.425 -12.180 1.00 92.06 1106 PRO A N 1
ATOM 8675 C CA . PRO A 1 1106 ? 23.370 -23.406 -10.747 1.00 92.06 1106 PRO A CA 1
ATOM 8676 C C . PRO A 1 1106 ? 22.116 -23.821 -9.966 1.00 92.06 1106 PRO A C 1
ATOM 8678 O O . PRO A 1 1106 ? 21.012 -23.365 -10.260 1.00 92.06 1106 PRO A O 1
ATOM 8681 N N . THR A 1 1107 ? 22.281 -24.658 -8.942 1.00 90.88 1107 THR A N 1
ATOM 8682 C CA . THR A 1 1107 ? 21.169 -25.103 -8.081 1.00 90.88 1107 THR A CA 1
ATOM 8683 C C . THR A 1 1107 ? 21.467 -24.803 -6.612 1.00 90.88 1107 THR A C 1
ATOM 8685 O O . THR A 1 1107 ? 22.584 -25.012 -6.135 1.00 90.88 1107 THR A O 1
ATOM 8688 N N . LEU A 1 1108 ? 20.455 -24.316 -5.889 1.00 93.00 1108 LEU A N 1
ATOM 8689 C CA . LEU A 1 1108 ? 20.435 -24.169 -4.433 1.00 93.00 1108 LEU A CA 1
ATOM 8690 C C . LEU A 1 1108 ? 19.363 -25.108 -3.880 1.00 93.00 1108 LEU A C 1
ATOM 8692 O O . LEU A 1 1108 ? 18.165 -24.847 -3.993 1.00 93.00 1108 LEU A O 1
ATOM 8696 N N . PHE A 1 1109 ? 19.814 -26.206 -3.287 1.00 90.38 1109 PHE A N 1
ATOM 8697 C CA . PHE A 1 1109 ? 18.977 -27.199 -2.636 1.00 90.38 1109 PHE A CA 1
ATOM 8698 C C . PHE A 1 1109 ? 18.954 -26.965 -1.120 1.00 90.38 1109 PHE A C 1
ATOM 8700 O O . PHE A 1 1109 ? 20.002 -26.809 -0.490 1.00 90.38 1109 PHE A O 1
ATOM 8707 N N . VAL A 1 1110 ? 17.765 -26.981 -0.519 1.00 90.69 1110 VAL A N 1
ATOM 8708 C CA . VAL A 1 1110 ? 17.540 -26.729 0.909 1.00 90.69 1110 VAL A CA 1
ATOM 8709 C C . VAL A 1 1110 ? 16.653 -27.827 1.495 1.00 90.69 1110 VAL A C 1
ATOM 8711 O O . VAL A 1 1110 ? 15.571 -28.090 0.984 1.00 90.69 1110 VAL A O 1
ATOM 8714 N N . SER A 1 1111 ? 17.078 -28.448 2.594 1.00 86.38 1111 SER A N 1
ATOM 8715 C CA . SER A 1 1111 ? 16.304 -29.465 3.316 1.00 86.38 1111 SER A CA 1
ATOM 8716 C C . SER A 1 1111 ? 16.185 -29.092 4.789 1.00 86.38 1111 SER A C 1
ATOM 8718 O O . SER A 1 1111 ? 17.198 -28.986 5.485 1.00 86.38 1111 SER A O 1
ATOM 8720 N N . LEU A 1 1112 ? 14.953 -28.947 5.281 1.00 82.56 1112 LEU A N 1
ATOM 8721 C CA . LEU A 1 1112 ? 14.656 -28.694 6.694 1.00 82.56 1112 LEU A CA 1
ATOM 8722 C C . LEU A 1 1112 ? 13.934 -29.887 7.338 1.00 82.56 1112 LEU A C 1
ATOM 8724 O O . LEU A 1 1112 ? 13.065 -30.505 6.731 1.00 82.56 1112 LEU A O 1
ATOM 8728 N N . ASN A 1 1113 ? 14.244 -30.131 8.616 1.00 65.12 1113 ASN A N 1
ATOM 8729 C CA . ASN A 1 1113 ? 13.527 -31.057 9.499 1.00 65.12 1113 ASN A CA 1
ATOM 8730 C C . ASN A 1 1113 ? 13.526 -32.497 8.963 1.00 65.12 1113 ASN A C 1
ATOM 8732 O O . ASN A 1 1113 ? 12.487 -33.103 8.702 1.00 65.12 1113 ASN A O 1
ATOM 8736 N N . ALA A 1 1114 ? 14.738 -33.022 8.778 1.00 52.09 1114 ALA A N 1
ATOM 8737 C CA . ALA A 1 1114 ? 14.977 -34.356 8.258 1.00 52.09 1114 ALA A CA 1
ATOM 8738 C C . ALA A 1 1114 ? 14.436 -35.432 9.225 1.00 52.09 1114 ALA A C 1
ATOM 8740 O O . ALA A 1 1114 ? 15.027 -35.716 10.269 1.00 52.09 1114 ALA A O 1
ATOM 8741 N N . ASN A 1 1115 ? 13.275 -35.984 8.870 1.00 41.78 1115 ASN A N 1
ATOM 8742 C CA . ASN A 1 1115 ? 12.511 -36.975 9.622 1.00 41.78 1115 ASN A CA 1
ATOM 8743 C C . ASN A 1 1115 ? 12.286 -38.187 8.690 1.00 41.78 1115 ASN A C 1
ATOM 8745 O O . ASN A 1 1115 ? 11.795 -37.981 7.582 1.00 41.78 1115 ASN A O 1
ATOM 8749 N N . PRO A 1 1116 ? 12.679 -39.422 9.055 1.00 35.50 1116 PRO A N 1
ATOM 8750 C CA . PRO A 1 1116 ? 12.911 -40.495 8.079 1.00 35.50 1116 PRO A CA 1
ATOM 8751 C C . PRO A 1 1116 ? 11.657 -41.334 7.738 1.00 35.50 1116 PRO A C 1
ATOM 8753 O O . PRO A 1 1116 ? 11.730 -42.563 7.754 1.00 35.50 1116 PRO A O 1
ATOM 8756 N N . ASN A 1 1117 ? 10.522 -40.680 7.455 1.00 31.55 1117 ASN A N 1
ATOM 8757 C CA . ASN A 1 1117 ? 9.231 -41.300 7.096 1.00 31.55 1117 ASN A CA 1
ATOM 8758 C C . ASN A 1 1117 ? 8.708 -40.793 5.745 1.00 31.55 1117 ASN A C 1
ATOM 8760 O O . ASN A 1 1117 ? 8.430 -39.575 5.679 1.00 31.55 1117 ASN A O 1
#